Protein AF-A0AAP2GRT2-F1 (afdb_monomer)

Secondary structure (DSSP, 8-state):
---PPP-EEEE-TT--TTT--SBTTB-BS-HHHHHTTSPSSS--EEEEPSEEEEESS-EEPPTT-EEEES-TTTEEEEE-GGG----SS----GGGEEEEEEEEEEEEEEEEEES-EEE-TTTTSSEEEEEEEEEEEEEES-EEES-SSEEEEEEEEES-EEES-EEES---B-SS-B-EEEEEEEEES-EEES-EEEESSSEEEEE-SSSSEEEES-EEES-EEEE-SS--TTTTTSPPPSEE-TTEEEESEEEES-EEES-EEEE--S-----SS--EEEES-EEE-SSSSTT-SEEEEEESSSEEEES-EEES-SEEEEE-SS--EEEEEES-EEE----SSS-EEEEEE-SS--EEEEEES-EEEEEESS-EEEEEE-SS-EEEEEEES-EEEEEES--SSSS--SEEE-TT--EET-EEESEEEESSPP-SSSSEEES-EES-----TTS---SS--EEPTT-TTTT--S--SS---SSS---SS-----------PPPPEEEEEESPTTEEEETTSPEEEEEEEE-SSS-EEEEEEEETTEEEEEE-SSSEEEEE-SPPSEEEEEEEEEEETTS-EEEPPPEEEEEEPPPPPEEESEEEETT--SEEES-EEEE--STT-SEEEEEE-TT-EEEEEEEESS-EEEEEEEEEE-SSS-EEEEEEETTEEEEEEEE---SSTT-EEEEEEEEEE-SEEEEEEEEEEE--EEEEEEEEEE----S----PEEESEEEEGGG-SEEES-EEEE--STT-SEEEEEE-TT-EEEEEEEESSSEEEEEEEEEEESSS-EEEEEEETTEEEEEEEE---SEEEEEEEEEEEEEE-SEEEEEEEEEEE--EEEEEEEEEE-PPPSEEESEEEEGGG-SEEES-EEEE--STT--EEEEEE-TT-EEEEEEEESS-EEEEEEEEEE-SSS--EEEEEETTEEEEEEEPPP-SSTT--EEEEEEEEE-SEEEEEEEEEEE--EEEEEEEEEE-----S------S------TT----SEE--SSSSSS-SB----TTT--SEEEEEEETTS-EEEEEESS---B-SEETTEEPPSEEEEEEEEETTEEEEEEEEE--

Nearest PDB structures (foldseek):
  5la2-assembly1_A  TM=9.011E-01  e=1.309E-09  Acetivibrio thermocellus
  5la0-assembly1_A  TM=9.087E-01  e=1.426E-09  Acetivibrio thermocellus JW20
  5la1-assembly1_A  TM=9.099E-01  e=3.839E-09  Acetivibrio thermocellus JW20
  2y8k-assembly1_A  TM=9.078E-01  e=6.165E-09  Acetivibrio thermocellus
  5g56-assembly1_A  TM=3.245E-01  e=1.621E-11  Acetivibrio thermocellus

Radius of gyration: 39.03 Å; Cα contacts (8 Å, |Δi|>4): 3271; chains: 1; bounding box: 104×73×111 Å

Structure (mmCIF, N/CA/C/O backbone):
data_AF-A0AAP2GRT2-F1
#
_entry.id   AF-A0AAP2GRT2-F1
#
loop_
_atom_site.group_PDB
_atom_site.id
_atom_site.type_symbol
_atom_site.label_atom_id
_atom_site.label_alt_id
_atom_site.label_comp_id
_atom_site.label_asym_id
_atom_site.label_entity_id
_atom_site.label_seq_id
_atom_site.pdbx_PDB_ins_code
_atom_site.Cartn_x
_atom_site.Cartn_y
_atom_site.Cartn_z
_atom_site.occupancy
_atom_site.B_iso_or_equiv
_atom_site.auth_seq_id
_atom_site.auth_comp_id
_atom_site.auth_asym_id
_atom_site.auth_atom_id
_atom_site.pdbx_PDB_model_num
ATOM 1 N N . MET A 1 1 ? 8.810 0.313 40.416 1.00 34.59 1 MET A N 1
ATOM 2 C CA . MET A 1 1 ? 8.594 1.031 39.142 1.00 34.59 1 MET A CA 1
ATOM 3 C C . MET A 1 1 ? 7.455 0.326 38.430 1.00 34.59 1 MET A C 1
ATOM 5 O O . MET A 1 1 ? 7.578 -0.867 38.201 1.00 34.59 1 MET A O 1
ATOM 9 N N . GLN A 1 2 ? 6.322 0.994 38.204 1.00 28.78 2 GLN A N 1
ATOM 10 C CA . GLN A 1 2 ? 5.189 0.406 37.479 1.00 28.78 2 GLN A CA 1
ATOM 11 C C . GLN A 1 2 ? 5.568 0.252 36.000 1.00 28.78 2 GLN A C 1
ATOM 13 O O . GLN A 1 2 ? 5.849 1.247 35.336 1.00 28.78 2 GLN A O 1
ATOM 18 N N . CYS A 1 3 ? 5.599 -0.982 35.495 1.00 34.19 3 CYS A N 1
ATOM 19 C CA . CYS A 1 3 ? 5.653 -1.251 34.061 1.00 34.19 3 CYS A CA 1
ATOM 20 C C . CYS A 1 3 ? 4.334 -0.775 33.446 1.00 34.19 3 CYS A C 1
ATOM 22 O O . CYS A 1 3 ? 3.281 -1.357 33.693 1.00 34.19 3 CYS A O 1
ATOM 24 N N . SER A 1 4 ? 4.383 0.329 32.710 1.00 43.09 4 SER A N 1
ATOM 25 C CA . SER A 1 4 ? 3.239 0.861 31.981 1.00 43.09 4 SER A CA 1
ATOM 26 C C . SER A 1 4 ? 3.109 0.118 30.645 1.00 43.09 4 SER A C 1
ATOM 28 O O . SER A 1 4 ? 4.075 0.038 29.885 1.00 43.09 4 SER A O 1
ATOM 30 N N . TYR A 1 5 ? 1.948 -0.496 30.404 1.00 57.62 5 TYR A N 1
ATOM 31 C CA . TYR A 1 5 ? 1.632 -1.222 29.170 1.00 57.62 5 TYR A CA 1
ATOM 32 C C . TYR A 1 5 ? 1.297 -0.248 28.030 1.00 57.62 5 TYR A C 1
ATOM 34 O O . TYR A 1 5 ? 0.794 0.852 28.270 1.00 57.62 5 TYR A O 1
ATOM 42 N N . ALA A 1 6 ? 1.508 -0.686 26.785 1.00 75.88 6 ALA A N 1
ATOM 43 C CA . ALA A 1 6 ? 1.037 0.017 25.596 1.00 75.88 6 ALA A CA 1
ATOM 44 C C . ALA A 1 6 ? -0.470 0.310 25.704 1.00 75.88 6 ALA A C 1
ATOM 46 O O . ALA A 1 6 ? -1.295 -0.594 25.820 1.00 75.88 6 ALA A O 1
ATOM 47 N N . ALA A 1 7 ? -0.821 1.589 25.666 1.00 85.06 7 ALA A N 1
ATOM 48 C CA . ALA A 1 7 ? -2.188 2.094 25.774 1.00 85.06 7 ALA A CA 1
ATOM 49 C C . ALA A 1 7 ? -2.620 2.807 24.489 1.00 85.06 7 ALA A C 1
ATOM 51 O O . ALA A 1 7 ? -1.803 3.428 23.805 1.00 85.06 7 ALA A O 1
ATOM 52 N N . THR A 1 8 ? -3.917 2.732 24.189 1.00 92.44 8 THR A N 1
ATOM 53 C CA . THR A 1 8 ? -4.545 3.486 23.099 1.00 92.44 8 THR A CA 1
ATOM 54 C C . THR A 1 8 ? -5.280 4.693 23.666 1.00 92.44 8 THR A C 1
ATOM 56 O O . THR A 1 8 ? -6.129 4.539 24.544 1.00 92.44 8 THR A O 1
ATOM 59 N N . TYR A 1 9 ? -4.979 5.869 23.129 1.00 96.94 9 TYR A N 1
ATOM 60 C CA . TYR A 1 9 ? -5.615 7.138 23.463 1.00 96.94 9 TYR A CA 1
ATOM 61 C C . TYR A 1 9 ? -6.474 7.626 22.299 1.00 96.94 9 TYR A C 1
ATOM 63 O O . TYR A 1 9 ? -6.211 7.287 21.148 1.00 96.94 9 TYR A O 1
ATOM 71 N N . TYR A 1 10 ? -7.486 8.437 22.588 1.00 97.81 10 TYR A N 1
ATOM 72 C CA . TYR A 1 10 ? -8.493 8.859 21.621 1.00 97.81 10 TYR A CA 1
ATOM 73 C C . TYR A 1 10 ? -8.577 10.381 21.522 1.00 97.81 10 TYR A C 1
ATOM 75 O O . TYR A 1 10 ? -8.623 11.090 22.531 1.00 97.81 10 TYR A O 1
ATOM 83 N N . VAL A 1 11 ? -8.651 10.868 20.284 1.00 98.38 11 VAL A N 1
ATOM 84 C CA . VAL A 1 11 ? -8.835 12.277 19.931 1.00 98.38 11 VAL A CA 1
ATOM 85 C C . VAL A 1 11 ? -10.063 12.410 19.027 1.00 98.38 11 VAL A C 1
ATOM 87 O O . VAL A 1 11 ? -10.159 11.766 17.981 1.00 98.38 11 VAL A O 1
ATOM 90 N N . SER A 1 12 ? -11.025 13.255 19.399 1.00 97.88 12 SER A N 1
ATOM 91 C CA . SER A 1 12 ? -12.262 13.469 18.631 1.00 97.88 12 SER A CA 1
ATOM 92 C C . SER A 1 12 ? -12.717 14.926 18.672 1.00 97.88 12 SER A C 1
ATOM 94 O O . SER A 1 12 ? -12.453 15.632 19.640 1.00 97.88 12 SER A O 1
ATOM 96 N N . LEU A 1 13 ? -13.469 15.376 17.663 1.00 95.88 13 LEU A N 1
ATOM 97 C CA . LEU A 1 13 ? -14.020 16.741 17.640 1.00 95.88 13 LEU A CA 1
ATOM 98 C C . LEU A 1 13 ? -15.008 17.026 18.787 1.00 95.88 13 LEU A C 1
ATOM 100 O O . LEU A 1 13 ? -15.175 18.182 19.180 1.00 95.88 13 LEU A O 1
ATOM 104 N N . ALA A 1 14 ? -15.635 15.981 19.338 1.00 94.75 14 ALA A N 1
ATOM 105 C CA . ALA A 1 14 ? -16.488 16.054 20.525 1.00 94.75 14 ALA A CA 1
ATOM 106 C C . ALA A 1 14 ? -15.692 16.026 21.847 1.00 94.75 14 ALA A C 1
ATOM 108 O O . ALA A 1 14 ? -16.267 16.213 22.917 1.00 94.75 14 ALA A O 1
ATOM 109 N N . GLY A 1 15 ? -14.381 15.784 21.777 1.00 96.56 15 GLY A N 1
ATOM 110 C CA . GLY A 1 15 ? -13.491 15.731 22.928 1.00 96.56 15 GLY A CA 1
ATOM 111 C C . GLY A 1 15 ? -13.220 17.096 23.556 1.00 96.56 15 GLY A C 1
ATOM 112 O O . GLY A 1 15 ? -13.635 18.152 23.061 1.00 96.56 15 GLY A O 1
ATOM 113 N N . ASN A 1 16 ? -12.486 17.070 24.667 1.00 97.25 16 ASN A N 1
ATOM 114 C CA . ASN A 1 16 ? -12.136 18.263 25.430 1.00 97.25 16 ASN A CA 1
ATOM 115 C C . ASN A 1 16 ? -10.702 18.156 25.967 1.00 97.25 16 ASN A C 1
ATOM 117 O O . ASN A 1 16 ? -10.389 17.233 26.707 1.00 97.25 16 ASN A O 1
ATOM 121 N N . ASP A 1 17 ? -9.830 19.105 25.632 1.00 97.50 17 ASP A N 1
ATOM 122 C CA . ASP A 1 17 ? -8.436 19.089 26.104 1.00 97.50 17 ASP A CA 1
ATOM 123 C C . ASP A 1 17 ? -8.310 19.472 27.591 1.00 97.50 17 ASP A C 1
ATOM 125 O O . ASP A 1 17 ? -7.380 19.044 28.268 1.00 97.50 17 ASP A O 1
ATOM 129 N N . ALA A 1 18 ? -9.254 20.241 28.141 1.00 95.94 18 ALA A N 1
ATOM 130 C CA . ALA A 1 18 ? -9.221 20.648 29.545 1.00 95.94 18 ALA A CA 1
ATOM 131 C C . ALA A 1 18 ? -9.703 19.543 30.496 1.00 95.94 18 ALA A C 1
ATOM 133 O O . ALA A 1 18 ? -9.194 19.428 31.609 1.00 95.94 18 ALA A O 1
ATOM 134 N N . THR A 1 19 ? -10.694 18.751 30.076 1.00 95.56 19 THR A N 1
ATOM 135 C CA . THR A 1 19 ? -11.361 17.759 30.942 1.00 95.56 19 THR A CA 1
ATOM 136 C C . THR A 1 19 ? -11.272 16.317 30.446 1.00 95.56 19 THR A C 1
ATOM 138 O O . THR A 1 19 ? -11.638 15.404 31.187 1.00 95.56 19 THR A O 1
ATOM 141 N N . GLY A 1 20 ? -10.806 16.094 29.216 1.00 94.94 20 GLY A N 1
ATOM 142 C CA . GLY A 1 20 ? -10.568 14.767 28.659 1.00 94.94 20 GLY A CA 1
ATOM 143 C C . GLY A 1 20 ? -9.323 14.114 29.253 1.00 94.94 20 GLY A C 1
ATOM 144 O O . GLY A 1 20 ? -8.336 14.783 29.568 1.00 94.94 20 GLY A O 1
ATOM 145 N N . ASP A 1 21 ? -9.361 12.792 29.379 1.00 94.56 21 ASP A N 1
ATOM 146 C CA . ASP A 1 21 ? -8.248 11.967 29.866 1.00 94.56 21 ASP A CA 1
ATOM 147 C C . ASP A 1 21 ? -7.634 11.090 28.760 1.00 94.56 21 ASP A C 1
ATOM 149 O O . ASP A 1 21 ? -6.701 10.330 29.014 1.00 94.56 21 ASP A O 1
ATOM 153 N N . GLY A 1 22 ? -8.135 11.214 27.525 1.00 93.00 22 GLY A N 1
ATOM 154 C CA . GLY A 1 22 ? -7.664 10.454 26.372 1.00 93.00 22 GLY A CA 1
ATOM 155 C C . GLY A 1 22 ? -8.253 9.046 26.290 1.00 93.00 22 GLY A C 1
ATOM 156 O O . GLY A 1 22 ? -7.928 8.322 25.354 1.00 93.00 22 GLY A O 1
ATOM 157 N N . SER A 1 23 ? -9.138 8.646 27.209 1.00 94.94 23 SER A N 1
ATOM 158 C CA . SER A 1 23 ? -9.928 7.418 27.075 1.00 94.94 23 SER A CA 1
ATOM 159 C C . SER A 1 23 ? -11.007 7.558 25.996 1.00 94.94 23 SER A C 1
ATOM 161 O O . SER A 1 23 ? -11.377 8.662 25.595 1.00 94.94 23 SER A O 1
ATOM 163 N N . SER A 1 24 ? -11.575 6.439 25.543 1.00 89.75 24 SER A N 1
ATOM 164 C CA . SER A 1 24 ? -12.663 6.450 24.553 1.00 89.75 24 SER A CA 1
ATOM 165 C C . SER A 1 24 ? -13.929 7.162 25.051 1.00 89.75 24 SER A C 1
ATOM 167 O O . SER A 1 24 ? -14.655 7.737 24.246 1.00 89.75 24 SER A O 1
ATOM 169 N N . GLY A 1 25 ? -14.189 7.157 26.365 1.00 92.81 25 GLY A N 1
ATOM 170 C CA . GLY A 1 25 ? -15.329 7.849 26.976 1.00 92.81 25 GLY A CA 1
ATOM 171 C C . GLY A 1 25 ? -15.092 9.340 27.240 1.00 92.81 25 GLY A C 1
ATOM 172 O O . GLY A 1 25 ? -16.054 10.098 27.360 1.00 92.81 25 GLY A O 1
ATOM 173 N N . LYS A 1 26 ? -13.828 9.772 27.326 1.00 96.06 26 LYS A N 1
ATOM 174 C CA . LYS A 1 26 ? -13.426 11.172 27.538 1.00 96.06 26 LYS A CA 1
ATOM 175 C C . LYS A 1 26 ? -12.232 11.542 26.646 1.00 96.06 26 LYS A C 1
ATOM 177 O O . LYS A 1 26 ? -11.147 11.850 27.154 1.00 96.06 26 LYS A O 1
ATOM 182 N N . PRO A 1 27 ? -12.418 11.520 25.315 1.00 97.56 27 PRO A N 1
ATOM 183 C CA . PRO A 1 27 ? -11.334 11.771 24.380 1.00 97.56 27 PRO A CA 1
ATOM 184 C C . PRO A 1 27 ? -10.827 13.211 24.493 1.00 97.56 27 PRO A C 1
ATOM 186 O O . PRO A 1 27 ? -11.573 14.138 24.833 1.00 97.56 27 PRO A O 1
ATOM 189 N N . TRP A 1 28 ? -9.559 13.410 24.143 1.00 98.56 28 TRP A N 1
ATOM 190 C CA . TRP A 1 28 ? -9.028 14.752 23.914 1.00 98.56 28 TRP A CA 1
ATOM 191 C C . TRP A 1 28 ? -9.602 15.347 22.626 1.00 98.56 28 TRP A C 1
ATOM 193 O O . TRP A 1 28 ? -10.181 14.643 21.794 1.00 98.56 28 TRP A O 1
ATOM 203 N N . ARG A 1 29 ? -9.480 16.665 22.476 1.00 97.56 29 ARG A N 1
ATOM 204 C CA . ARG A 1 29 ? -10.001 17.407 21.326 1.00 97.56 29 ARG A CA 1
ATOM 205 C C . ARG A 1 29 ? -8.972 17.563 20.214 1.00 97.56 29 ARG A C 1
ATOM 207 O O . ARG A 1 29 ? -9.348 17.470 19.049 1.00 97.56 29 ARG A O 1
ATOM 214 N N . THR A 1 30 ? -7.710 17.819 20.555 1.00 97.94 30 THR A N 1
ATOM 215 C CA . THR A 1 30 ? -6.650 18.107 19.574 1.00 97.94 30 THR A CA 1
ATOM 216 C C . THR A 1 30 ? -5.508 17.102 19.641 1.00 97.94 30 THR A C 1
ATOM 218 O O . THR A 1 30 ? -5.182 16.565 20.705 1.00 97.94 30 THR A O 1
ATOM 221 N N . LEU A 1 31 ? -4.875 16.843 18.493 1.00 98.56 31 LEU A N 1
ATOM 222 C CA . LEU A 1 31 ? -3.731 15.940 18.424 1.00 98.56 31 LEU A CA 1
ATOM 223 C C . LEU A 1 31 ? -2.514 16.563 19.106 1.00 98.56 31 LEU A C 1
ATOM 225 O O . LEU A 1 31 ? -1.804 15.872 19.837 1.00 98.56 31 LEU A O 1
ATOM 229 N N . ARG A 1 32 ? -2.297 17.873 18.931 1.00 97.50 32 ARG A N 1
ATOM 230 C CA . ARG A 1 32 ? -1.194 18.582 19.582 1.00 97.50 32 ARG A CA 1
ATOM 231 C C . ARG A 1 32 ? -1.277 18.478 21.098 1.00 97.50 32 ARG A C 1
ATOM 233 O O . ARG A 1 32 ? -0.249 18.329 21.749 1.00 97.50 32 ARG A O 1
ATOM 240 N N . TYR A 1 33 ? -2.475 18.552 21.674 1.00 97.94 33 TYR A N 1
ATOM 241 C CA . TYR A 1 33 ? -2.624 18.341 23.107 1.00 97.94 33 TYR A CA 1
ATOM 242 C C . TYR A 1 33 ? -2.294 16.895 23.488 1.00 97.94 33 TYR A C 1
ATOM 244 O O . TYR A 1 33 ? -1.474 16.674 24.379 1.00 97.94 33 TYR A O 1
ATOM 252 N N . ALA A 1 34 ? -2.850 15.919 22.766 1.00 98.19 34 ALA A N 1
ATOM 253 C CA . ALA A 1 34 ? -2.636 14.498 23.026 1.00 98.19 34 ALA A CA 1
ATOM 254 C C . ALA A 1 34 ? -1.151 14.100 23.048 1.00 98.19 34 ALA A C 1
ATOM 256 O O . ALA A 1 34 ? -0.704 13.451 23.995 1.00 98.19 34 ALA A O 1
ATOM 257 N N . VAL A 1 35 ? -0.352 14.543 22.070 1.00 97.62 35 VAL A N 1
ATOM 258 C CA . VAL A 1 35 ? 1.080 14.193 21.999 1.00 97.62 35 VAL A CA 1
ATOM 259 C C . VAL A 1 35 ? 1.900 14.723 23.183 1.00 97.62 35 VAL A C 1
ATOM 261 O O . VAL A 1 35 ? 2.947 14.167 23.492 1.00 97.62 35 VAL A O 1
ATOM 264 N N . THR A 1 36 ? 1.413 15.739 23.908 1.00 96.69 36 THR A N 1
ATOM 265 C CA . THR A 1 36 ? 2.060 16.235 25.143 1.00 96.69 36 THR A CA 1
ATOM 266 C C . THR A 1 36 ? 1.692 15.441 26.397 1.00 96.69 36 THR A C 1
ATOM 268 O O . THR A 1 36 ? 2.282 15.649 27.459 1.00 96.69 36 THR A O 1
ATOM 271 N N . ARG A 1 37 ? 0.689 14.562 26.307 1.00 96.69 37 ARG A N 1
ATOM 272 C CA . ARG A 1 37 ? 0.158 13.777 27.431 1.00 96.69 37 ARG A CA 1
ATOM 273 C C . ARG A 1 37 ? 0.540 12.307 27.368 1.00 96.69 37 ARG A C 1
ATOM 275 O O . ARG A 1 37 ? 0.581 11.655 28.408 1.00 96.69 37 ARG A O 1
ATOM 282 N N . VAL A 1 38 ? 0.814 11.793 26.173 1.00 95.12 38 VAL A N 1
ATOM 283 C CA . VAL A 1 38 ? 1.184 10.391 25.972 1.00 95.12 38 VAL A CA 1
ATOM 284 C C . VAL A 1 38 ? 2.685 10.205 26.220 1.00 95.12 38 VAL A C 1
ATOM 286 O O . VAL A 1 38 ? 3.492 10.880 25.578 1.00 95.12 38 VAL A O 1
ATOM 289 N N . PRO A 1 39 ? 3.090 9.314 27.144 1.00 90.44 39 PRO A N 1
ATOM 290 C CA . PRO A 1 39 ? 4.501 9.085 27.422 1.00 90.44 39 PRO A CA 1
ATOM 291 C C . PRO A 1 39 ? 5.193 8.361 26.257 1.00 90.44 39 PRO A C 1
ATOM 293 O O . PRO A 1 39 ? 4.576 7.627 25.492 1.00 90.44 39 PRO A O 1
ATOM 296 N N . ALA A 1 40 ? 6.501 8.562 26.124 1.00 90.38 40 ALA A N 1
ATOM 297 C CA . ALA A 1 40 ? 7.309 7.921 25.089 1.00 90.38 40 ALA A CA 1
ATOM 298 C C . ALA A 1 40 ? 7.657 6.446 25.414 1.00 90.38 40 ALA A C 1
ATOM 300 O O . ALA A 1 40 ? 7.634 6.026 26.572 1.00 90.38 40 ALA A O 1
ATOM 301 N N . ASN A 1 41 ? 8.087 5.696 24.391 1.00 80.00 41 ASN A N 1
ATOM 302 C CA . ASN A 1 41 ? 8.771 4.393 24.435 1.00 80.00 41 ASN A CA 1
ATOM 303 C C . ASN A 1 41 ? 7.999 3.223 25.038 1.00 80.00 41 ASN A C 1
ATOM 305 O O . ASN A 1 41 ? 8.585 2.316 25.622 1.00 80.00 41 ASN A O 1
ATOM 309 N N . GLN A 1 42 ? 6.684 3.226 24.876 1.00 75.06 42 GLN A N 1
ATOM 310 C CA . GLN A 1 42 ? 5.817 2.184 25.430 1.00 75.06 42 GLN A CA 1
ATOM 311 C C . GLN A 1 42 ? 4.861 1.599 24.382 1.00 75.06 42 GLN A C 1
ATOM 313 O O . GLN A 1 42 ? 3.970 0.836 24.732 1.00 75.06 42 GLN A O 1
ATOM 318 N N . GLY A 1 43 ? 5.040 1.934 23.097 1.00 77.12 43 GLY A N 1
ATOM 319 C CA . GLY A 1 43 ? 4.205 1.426 22.003 1.00 77.12 43 GLY A CA 1
ATOM 320 C C . GLY A 1 43 ? 2.783 1.992 22.001 1.00 77.12 43 GLY A C 1
ATOM 321 O O . GLY A 1 43 ? 1.856 1.322 21.554 1.00 77.12 43 GLY A O 1
ATOM 322 N N . HIS A 1 44 ? 2.588 3.198 22.543 1.00 87.25 44 HIS A N 1
ATOM 323 C CA . HIS A 1 44 ? 1.275 3.835 22.600 1.00 87.25 44 HIS A CA 1
ATOM 324 C C . HIS A 1 44 ? 0.754 4.210 21.216 1.00 87.25 44 HIS A C 1
ATOM 326 O O . HIS A 1 44 ? 1.521 4.498 20.295 1.00 87.25 44 HIS A O 1
ATOM 332 N N . ILE A 1 45 ? -0.571 4.275 21.101 1.00 93.88 45 ILE A N 1
ATOM 333 C CA . ILE A 1 45 ? -1.261 4.684 19.877 1.00 93.88 45 ILE A CA 1
ATOM 334 C C . ILE A 1 45 ? -2.216 5.826 20.214 1.00 93.88 45 ILE A C 1
ATOM 336 O O . ILE A 1 45 ? -2.986 5.726 21.166 1.00 93.88 45 ILE A O 1
ATOM 340 N N . ILE A 1 46 ? -2.197 6.895 19.424 1.00 98.44 46 ILE A N 1
ATOM 341 C CA . ILE A 1 46 ? -3.206 7.955 19.449 1.00 98.44 46 ILE A CA 1
ATOM 342 C C . ILE A 1 46 ? -4.124 7.753 18.244 1.00 98.44 46 ILE A C 1
ATOM 344 O O . ILE A 1 46 ? -3.690 7.888 17.100 1.00 98.44 46 ILE A O 1
ATOM 348 N N . LYS A 1 47 ? -5.394 7.438 18.501 1.00 97.50 47 LYS A N 1
ATOM 349 C CA . LYS A 1 47 ? -6.431 7.270 17.481 1.00 97.50 47 LYS A CA 1
ATOM 350 C C . LYS A 1 47 ? -7.231 8.548 17.296 1.00 97.50 47 LYS A C 1
ATOM 352 O O . LYS A 1 47 ? -7.813 9.065 18.251 1.00 97.50 47 LYS A O 1
ATOM 357 N N . LEU A 1 48 ? -7.300 9.028 16.063 1.00 98.12 48 LEU A N 1
ATOM 358 C CA . LEU A 1 48 ? -8.123 10.160 15.669 1.00 98.12 48 LEU A CA 1
ATOM 359 C C . LEU A 1 48 ? -9.404 9.653 15.015 1.00 98.12 48 LEU A C 1
ATOM 361 O O . LEU A 1 48 ? -9.372 8.864 14.071 1.00 98.12 48 LEU A O 1
ATOM 365 N N . ALA A 1 49 ? -10.539 10.148 15.498 1.00 91.38 49 ALA A N 1
ATOM 366 C CA . ALA A 1 49 ? -11.815 9.967 14.823 1.00 91.38 49 ALA A CA 1
ATOM 367 C C . ALA A 1 49 ? -11.847 10.701 13.463 1.00 91.38 49 ALA A C 1
ATOM 369 O O . ALA A 1 49 ? -10.957 11.483 13.111 1.00 91.38 49 ALA A O 1
ATOM 370 N N . GLY A 1 50 ? -12.898 10.450 12.682 1.00 91.56 50 GLY A N 1
ATOM 371 C CA . GLY A 1 50 ? -13.152 11.214 11.463 1.00 91.56 50 GLY A CA 1
ATOM 372 C C . GLY A 1 50 ? -13.478 12.675 11.764 1.00 91.56 50 GLY A C 1
ATOM 373 O O . GLY A 1 50 ? -14.198 12.973 12.720 1.00 91.56 50 GLY A O 1
ATOM 374 N N . GLY A 1 51 ? -12.951 13.586 10.948 1.00 92.69 51 GLY A N 1
ATOM 375 C CA . GLY A 1 51 ? -13.131 15.023 11.125 1.00 92.69 51 GLY A CA 1
ATOM 376 C C . GLY A 1 51 ? -11.917 15.853 10.715 1.00 92.69 51 GLY A C 1
ATOM 377 O O . GLY A 1 51 ? -10.855 15.324 10.393 1.00 92.69 51 GLY A O 1
ATOM 378 N N . THR A 1 52 ? -12.084 17.179 10.731 1.00 98.00 52 THR A N 1
ATOM 379 C CA . THR A 1 52 ? -11.005 18.149 10.482 1.00 98.00 52 THR A CA 1
ATOM 380 C C . THR A 1 52 ? -10.527 18.768 11.791 1.00 98.00 52 THR A C 1
ATOM 382 O O . THR A 1 52 ? -11.284 19.475 12.456 1.00 98.00 52 THR A O 1
ATOM 385 N N . TYR A 1 53 ? -9.265 18.535 12.137 1.00 98.19 53 TYR A N 1
ATOM 386 C CA . TYR A 1 53 ? -8.601 19.069 13.321 1.00 98.19 53 TYR A CA 1
ATOM 387 C C . TYR A 1 53 ? -7.698 20.235 12.925 1.00 98.19 53 TYR A C 1
ATOM 389 O O . TYR A 1 53 ? -6.979 20.166 11.928 1.00 98.19 53 TYR A O 1
ATOM 397 N N . VAL A 1 54 ? -7.742 21.314 13.705 1.00 97.69 54 VAL A N 1
ATOM 398 C CA . VAL A 1 54 ? -6.928 22.515 13.485 1.00 97.69 54 VAL A CA 1
ATOM 399 C C . VAL A 1 54 ? -5.949 22.645 14.642 1.00 97.69 54 VAL A C 1
ATOM 401 O O . VAL A 1 54 ? -6.339 22.971 15.762 1.00 97.69 54 VAL A O 1
ATOM 404 N N . GLU A 1 55 ? -4.678 22.387 14.367 1.00 97.69 55 GLU A N 1
ATOM 405 C CA . GLU A 1 55 ? -3.618 22.384 15.366 1.00 97.69 55 GLU A CA 1
ATOM 406 C C . GLU A 1 55 ? -2.978 23.770 15.472 1.00 97.69 55 GLU A C 1
ATOM 408 O O . GLU A 1 55 ? -2.579 24.383 14.480 1.00 97.69 55 GLU A O 1
ATOM 413 N N . ALA A 1 56 ? -2.866 24.283 16.697 1.00 92.94 56 ALA A N 1
ATOM 414 C CA . ALA A 1 56 ? -2.354 25.631 16.954 1.00 92.94 56 ALA A CA 1
ATOM 415 C C . ALA A 1 56 ? -0.839 25.788 16.711 1.00 92.94 56 ALA A C 1
ATOM 417 O O . ALA A 1 56 ? -0.313 26.896 16.801 1.00 92.94 56 ALA A O 1
ATOM 418 N N . GLY A 1 57 ? -0.128 24.693 16.437 1.00 92.12 57 GLY A N 1
ATOM 419 C CA . GLY A 1 57 ? 1.303 24.698 16.177 1.00 92.12 57 GLY A CA 1
ATOM 420 C C . GLY A 1 57 ? 1.852 23.305 15.895 1.00 92.12 57 GLY A C 1
ATOM 421 O O . GLY A 1 57 ? 1.083 22.364 15.707 1.00 92.12 57 GLY A O 1
ATOM 422 N N . LEU A 1 58 ? 3.181 23.190 15.926 1.00 96.19 58 LEU A N 1
ATOM 423 C CA . LEU A 1 58 ? 3.914 21.943 15.720 1.00 96.19 58 LEU A CA 1
ATOM 424 C C . LEU A 1 58 ? 3.384 20.814 16.622 1.00 96.19 58 LEU A C 1
ATOM 426 O O . LEU A 1 58 ? 3.249 20.989 17.840 1.00 96.19 58 LEU A O 1
ATOM 430 N N . VAL A 1 59 ? 3.112 19.664 16.006 1.00 98.25 59 VAL A N 1
ATOM 431 C CA . VAL A 1 59 ? 2.788 18.388 16.648 1.00 98.25 59 VAL A CA 1
ATOM 432 C C . VAL A 1 59 ? 4.074 17.567 16.733 1.00 98.25 59 VAL A C 1
ATOM 434 O O . VAL A 1 59 ? 4.466 16.890 15.781 1.00 98.25 59 VAL A O 1
ATOM 437 N N . GLU A 1 60 ? 4.758 17.648 17.873 1.00 97.38 60 GLU A N 1
ATOM 438 C CA . GLU A 1 60 ? 5.961 16.854 18.142 1.00 97.38 60 GLU A CA 1
ATOM 439 C C . GLU A 1 60 ? 5.569 15.481 18.686 1.00 97.38 60 GLU A C 1
ATOM 441 O O . GLU A 1 60 ? 5.084 15.364 19.811 1.00 97.38 60 GLU A O 1
ATOM 446 N N . VAL A 1 61 ? 5.762 14.436 17.882 1.00 98.06 61 VAL A N 1
ATOM 447 C CA . VAL A 1 61 ? 5.369 13.072 18.248 1.00 98.06 61 VAL A CA 1
ATOM 448 C C . VAL A 1 61 ? 6.451 12.446 19.138 1.00 98.06 61 VAL A C 1
ATOM 450 O O . VAL A 1 61 ? 7.609 12.337 18.708 1.00 98.06 61 VAL A O 1
ATOM 453 N N . PRO A 1 62 ? 6.117 12.010 20.370 1.00 96.38 62 PRO A N 1
ATOM 454 C CA . PRO A 1 62 ? 7.083 11.376 21.256 1.00 96.38 62 PRO A CA 1
ATOM 455 C C . PRO A 1 62 ? 7.626 10.076 20.656 1.00 96.38 62 PRO A C 1
ATOM 457 O O . PRO A 1 62 ? 6.976 9.419 19.851 1.00 96.38 62 PRO A O 1
ATOM 460 N N . LEU A 1 63 ? 8.835 9.685 21.061 1.00 94.31 63 LEU A N 1
ATOM 461 C CA . LEU A 1 63 ? 9.445 8.411 20.663 1.00 94.31 63 LEU A CA 1
ATOM 462 C C . LEU A 1 63 ? 8.542 7.224 21.023 1.00 94.31 63 LEU A C 1
ATOM 464 O O . LEU A 1 63 ? 7.994 7.196 22.117 1.00 94.31 63 LEU A O 1
ATOM 468 N N . GLY A 1 64 ? 8.359 6.262 20.117 1.00 86.06 64 GLY A N 1
ATOM 469 C CA . GLY A 1 64 ? 7.534 5.073 20.353 1.00 86.06 64 GLY A CA 1
ATOM 470 C C . GLY A 1 64 ? 6.023 5.306 20.359 1.00 86.06 64 GLY A C 1
ATOM 471 O O . GLY A 1 64 ? 5.303 4.414 20.810 1.00 86.06 64 GLY A O 1
ATOM 472 N N . VAL A 1 65 ? 5.535 6.470 19.911 1.00 95.75 65 VAL A N 1
ATOM 473 C CA . VAL A 1 65 ? 4.099 6.788 19.862 1.00 95.75 65 VAL A CA 1
ATOM 474 C C . VAL A 1 65 ? 3.622 6.807 18.415 1.00 95.75 65 VAL A C 1
ATOM 476 O O . VAL A 1 65 ? 4.130 7.562 17.588 1.00 95.75 65 VAL A O 1
ATOM 479 N N . SER A 1 66 ? 2.626 5.977 18.112 1.00 97.56 66 SER A N 1
ATOM 480 C CA . SER A 1 66 ? 1.991 5.917 16.793 1.00 97.56 66 SER A CA 1
ATOM 481 C C . SER A 1 66 ? 0.734 6.781 16.723 1.00 97.56 66 SER A C 1
ATOM 483 O O . SER A 1 66 ? 0.064 7.005 17.731 1.00 97.56 66 SER A O 1
ATOM 485 N N . ILE A 1 67 ? 0.390 7.234 15.520 1.00 98.44 67 ILE A N 1
ATOM 486 C CA . ILE A 1 67 ? -0.811 8.018 15.225 1.00 98.44 67 ILE A CA 1
ATOM 487 C C . ILE A 1 67 ? -1.615 7.298 14.146 1.00 98.44 67 ILE A C 1
ATOM 489 O O . ILE A 1 67 ? -1.086 7.002 13.075 1.00 98.44 67 ILE A O 1
ATOM 493 N N . GLU A 1 68 ? -2.898 7.063 14.409 1.00 97.19 68 GLU A N 1
ATOM 494 C CA . GLU A 1 68 ? -3.817 6.403 13.479 1.00 97.19 68 GLU A CA 1
ATOM 495 C C . GLU A 1 68 ? -5.084 7.243 13.297 1.00 97.19 68 GLU A C 1
ATOM 497 O O . GLU A 1 68 ? -5.816 7.495 14.252 1.00 97.19 68 GLU A O 1
ATOM 502 N N . GLY A 1 69 ? -5.356 7.684 12.072 1.00 90.25 69 GLY A N 1
ATOM 503 C CA . GLY A 1 69 ? -6.631 8.291 11.697 1.00 90.25 69 GLY A CA 1
ATOM 504 C C . GLY A 1 69 ? -7.660 7.254 11.246 1.00 90.25 69 GLY A C 1
ATOM 505 O O . GLY A 1 69 ? -7.337 6.097 10.979 1.00 90.25 69 GLY A O 1
ATOM 506 N N . ALA A 1 70 ? -8.916 7.682 11.123 1.00 79.88 70 ALA A N 1
ATOM 507 C CA . ALA A 1 70 ? -10.022 6.846 10.652 1.00 79.88 70 ALA A CA 1
ATOM 508 C C . ALA A 1 70 ? -9.983 6.565 9.132 1.00 79.88 70 ALA A C 1
ATOM 510 O O . ALA A 1 70 ? -10.831 5.837 8.620 1.00 79.88 70 ALA A O 1
ATOM 511 N N . GLY A 1 71 ? -9.029 7.154 8.406 1.00 70.94 71 GLY A N 1
ATOM 512 C CA . GLY A 1 71 ? -8.852 7.028 6.960 1.00 70.94 71 GLY A CA 1
ATOM 513 C C . GLY A 1 71 ? -8.351 8.336 6.343 1.00 70.94 71 GLY A C 1
ATOM 514 O O . GLY A 1 71 ? -8.729 9.421 6.790 1.00 70.94 71 GLY A O 1
ATOM 515 N N . LYS A 1 72 ? -7.513 8.259 5.298 1.00 78.62 72 LYS A N 1
ATOM 516 C CA . LYS A 1 72 ? -6.877 9.452 4.704 1.00 78.62 72 LYS A CA 1
ATOM 517 C C . LYS A 1 72 ? -7.854 10.487 4.166 1.00 78.62 72 LYS A C 1
ATOM 519 O O . LYS A 1 72 ? -7.569 11.671 4.264 1.00 78.62 72 LYS A O 1
ATOM 524 N N . ASP A 1 73 ? -9.020 10.069 3.689 1.00 81.25 73 ASP A N 1
ATOM 525 C CA . ASP A 1 73 ? -10.072 10.981 3.222 1.00 81.25 73 ASP A CA 1
ATOM 526 C C . ASP A 1 73 ? -11.141 11.275 4.294 1.00 81.25 73 ASP A C 1
ATOM 528 O O . ASP A 1 73 ? -12.168 11.882 4.005 1.00 81.25 73 ASP A O 1
ATOM 532 N N . VAL A 1 74 ? -10.899 10.855 5.542 1.00 87.62 74 VAL A N 1
ATOM 533 C CA . VAL A 1 74 ? -11.847 10.941 6.665 1.00 87.62 74 VAL A CA 1
ATOM 534 C C . VAL A 1 74 ? -11.291 11.792 7.812 1.00 87.62 74 VAL A C 1
ATOM 536 O O . VAL A 1 74 ? -12.005 12.628 8.369 1.00 87.62 74 VAL A O 1
ATOM 539 N N . THR A 1 75 ? -10.018 11.614 8.164 1.00 97.31 75 THR A N 1
ATOM 540 C CA . THR A 1 75 ? -9.319 12.397 9.192 1.00 97.31 75 THR A CA 1
ATOM 541 C C . THR A 1 75 ? -8.387 13.407 8.522 1.00 97.31 75 THR A C 1
ATOM 543 O O . THR A 1 75 ? -7.468 13.018 7.805 1.00 97.31 75 THR A O 1
ATOM 546 N N . ILE A 1 76 ? -8.599 14.702 8.768 1.00 98.06 76 ILE A N 1
ATOM 547 C CA . ILE A 1 76 ? -7.847 15.808 8.156 1.00 98.06 76 ILE A CA 1
ATOM 548 C C . ILE A 1 76 ? -7.204 16.657 9.255 1.00 98.06 76 ILE A C 1
ATOM 550 O O . ILE A 1 76 ? -7.877 17.099 10.181 1.00 98.06 76 ILE A O 1
ATOM 554 N N . LEU A 1 77 ? -5.908 16.919 9.133 1.00 98.69 77 LEU A N 1
ATOM 555 C CA . LEU A 1 77 ? -5.121 17.774 10.013 1.00 98.69 77 LEU A CA 1
ATOM 556 C C . LEU A 1 77 ? -4.745 19.058 9.271 1.00 98.69 77 LEU A C 1
ATOM 558 O O . LEU A 1 77 ? -4.200 19.010 8.168 1.00 98.69 77 LEU A O 1
ATOM 562 N N . LYS A 1 78 ? -5.022 20.208 9.886 1.00 97.69 78 LYS A N 1
ATOM 563 C CA . LYS A 1 78 ? -4.680 21.543 9.383 1.00 97.69 78 LYS A CA 1
ATOM 564 C C . LYS A 1 78 ? -3.917 22.323 10.441 1.00 97.69 78 LYS A C 1
ATOM 566 O O . LYS A 1 78 ? -4.065 22.077 11.635 1.00 97.69 78 LYS A O 1
ATOM 571 N N . ALA A 1 79 ? -3.151 23.314 10.005 1.00 96.94 79 ALA A N 1
ATOM 572 C CA . ALA A 1 79 ? -2.569 24.301 10.905 1.00 96.94 79 ALA A CA 1
ATOM 573 C C . ALA A 1 79 ? -3.547 25.456 11.168 1.00 96.94 79 ALA A C 1
ATOM 575 O O . ALA A 1 79 ? -4.293 25.871 10.281 1.00 96.94 79 ALA A O 1
ATOM 576 N N . ALA A 1 80 ? -3.519 26.010 12.378 1.00 96.75 80 ALA A N 1
ATOM 577 C CA . ALA A 1 80 ? -4.138 27.298 12.662 1.00 96.75 80 ALA A CA 1
ATOM 578 C C . ALA A 1 80 ? -3.381 28.428 11.947 1.00 96.75 80 ALA A C 1
ATOM 580 O O . ALA A 1 80 ? -2.168 28.349 11.744 1.00 96.75 80 ALA A O 1
ATOM 581 N N . SER A 1 81 ? -4.074 29.529 11.647 1.00 95.31 81 SER A N 1
ATOM 582 C CA . SER A 1 81 ? -3.503 30.666 10.910 1.00 95.31 81 SER A CA 1
ATOM 583 C C . SER A 1 81 ? -2.241 31.259 11.545 1.00 95.31 81 SER A C 1
ATOM 585 O O . SER A 1 81 ? -1.359 31.722 10.827 1.00 95.31 81 SER A O 1
ATOM 587 N N . GLY A 1 82 ? -2.120 31.203 12.875 1.00 95.69 82 GLY A N 1
ATOM 588 C CA . GLY A 1 82 ? -0.935 31.663 13.605 1.00 95.69 82 GLY A CA 1
ATOM 589 C C . GLY A 1 82 ? 0.328 30.816 13.396 1.00 95.69 82 GLY A C 1
ATOM 590 O O . GLY A 1 82 ? 1.412 31.274 13.744 1.00 95.69 82 GLY A O 1
ATOM 591 N N . PHE A 1 83 ? 0.214 29.609 12.832 1.00 96.56 83 PHE A N 1
ATOM 592 C CA . PHE A 1 83 ? 1.347 28.715 12.559 1.00 96.56 83 PHE A CA 1
ATOM 593 C C . PHE A 1 83 ? 1.810 28.743 11.092 1.00 96.56 83 PHE A C 1
ATOM 595 O O . PHE A 1 83 ? 2.835 28.156 10.750 1.00 96.56 83 PHE A O 1
ATOM 602 N N . TYR A 1 84 ? 1.080 29.426 10.209 1.00 96.25 84 TYR A N 1
ATOM 603 C CA . TYR A 1 84 ? 1.424 29.496 8.791 1.00 96.25 84 TYR A CA 1
ATOM 604 C C . TYR A 1 84 ? 2.794 30.151 8.551 1.00 96.25 84 TYR A C 1
ATOM 606 O O . TYR A 1 84 ? 3.147 31.156 9.167 1.00 96.25 84 TYR A O 1
ATOM 614 N N . TYR A 1 85 ? 3.552 29.592 7.605 1.00 95.12 85 TYR A N 1
ATOM 615 C CA . TYR A 1 85 ? 4.853 30.100 7.170 1.00 95.12 85 TYR A CA 1
ATOM 616 C C . TYR A 1 85 ? 5.024 29.831 5.671 1.00 95.12 85 TYR A C 1
ATOM 618 O O . TYR A 1 85 ? 5.332 28.719 5.243 1.00 95.12 85 TYR A O 1
ATOM 626 N N . TYR A 1 86 ? 4.793 30.866 4.865 1.00 93.00 86 TYR A N 1
ATOM 627 C CA . TYR A 1 86 ? 4.735 30.769 3.404 1.00 93.00 86 TYR A CA 1
ATOM 628 C C . TYR A 1 86 ? 5.432 31.953 2.714 1.00 93.00 86 TYR A C 1
ATOM 630 O O . TYR A 1 86 ? 4.832 32.673 1.914 1.00 93.00 86 TYR A O 1
ATOM 638 N N . PRO A 1 87 ? 6.712 32.219 3.026 1.00 93.56 87 PRO A N 1
ATOM 639 C CA . PRO A 1 87 ? 7.452 33.239 2.295 1.00 93.56 87 PRO A CA 1
ATOM 640 C C . PRO A 1 87 ? 7.551 32.865 0.806 1.00 93.56 87 PRO A C 1
ATOM 642 O O . PRO A 1 87 ? 7.515 31.689 0.437 1.00 93.56 87 PRO A O 1
ATOM 645 N N . ALA A 1 88 ? 7.749 33.874 -0.046 1.00 88.25 88 ALA A N 1
ATOM 646 C CA . ALA A 1 88 ? 7.954 33.666 -1.480 1.00 88.25 88 ALA A CA 1
ATOM 647 C C . ALA A 1 88 ? 9.155 32.746 -1.770 1.00 88.25 88 ALA A C 1
ATOM 649 O O . ALA A 1 88 ? 9.086 31.938 -2.694 1.00 88.25 88 ALA A O 1
ATOM 650 N N . THR A 1 89 ? 10.201 32.837 -0.937 1.00 88.12 89 THR A N 1
ATOM 651 C CA . THR A 1 89 ? 11.384 31.964 -0.938 1.00 88.12 89 THR A CA 1
ATOM 652 C C . THR A 1 89 ? 11.530 31.308 0.444 1.00 88.12 89 THR A C 1
ATOM 654 O O . THR A 1 89 ? 12.008 31.964 1.372 1.00 88.12 89 THR A O 1
ATOM 657 N N . PRO A 1 90 ? 11.079 30.056 0.625 1.00 88.50 90 PRO A N 1
ATOM 658 C CA . PRO A 1 90 ? 11.135 29.349 1.900 1.00 88.50 90 PRO A CA 1
ATOM 659 C C . PRO A 1 90 ? 12.562 28.989 2.311 1.00 88.50 90 PRO A C 1
ATOM 661 O O . PRO A 1 90 ? 13.368 28.578 1.488 1.00 88.50 90 PRO A O 1
ATOM 664 N N . ALA A 1 91 ? 12.872 29.128 3.601 1.00 89.00 91 ALA A N 1
ATOM 665 C CA . ALA A 1 91 ? 14.047 28.503 4.211 1.00 89.00 91 ALA A CA 1
ATOM 666 C C . ALA A 1 91 ? 13.735 27.043 4.599 1.00 89.00 91 ALA A C 1
ATOM 668 O O . ALA A 1 91 ? 12.582 26.629 4.528 1.00 89.00 91 ALA A O 1
ATOM 669 N N . PHE A 1 92 ? 14.721 26.281 5.082 1.00 90.75 92 PHE A N 1
ATOM 670 C CA . PHE A 1 92 ? 14.532 24.927 5.634 1.00 90.75 92 PHE A CA 1
ATOM 671 C C . PHE A 1 92 ? 13.837 24.928 7.010 1.00 90.75 92 PHE A C 1
ATOM 673 O O . PHE A 1 92 ? 14.307 24.262 7.921 1.00 90.75 92 PHE A O 1
ATOM 680 N N . ALA A 1 93 ? 12.795 25.729 7.227 1.00 92.62 93 ALA A N 1
ATOM 681 C CA . ALA A 1 93 ? 12.186 25.970 8.538 1.00 92.62 93 ALA A CA 1
ATOM 682 C C . ALA A 1 93 ? 11.481 24.713 9.099 1.00 92.62 93 ALA A C 1
ATOM 684 O O . ALA A 1 93 ? 10.258 24.598 9.081 1.00 92.62 93 ALA A O 1
ATOM 685 N N . VAL A 1 94 ? 12.258 23.746 9.595 1.00 91.25 94 VAL A N 1
ATOM 686 C CA . VAL A 1 94 ? 11.783 22.422 10.034 1.00 91.25 94 VAL A CA 1
ATOM 687 C C . VAL A 1 94 ? 10.784 22.494 11.192 1.00 91.25 94 VAL A C 1
ATOM 689 O O . VAL A 1 94 ? 9.926 21.629 11.322 1.00 91.25 94 VAL A O 1
ATOM 692 N N . ASP A 1 95 ? 10.833 23.559 11.994 1.00 93.44 95 ASP A N 1
ATOM 693 C CA . ASP A 1 95 ? 9.878 23.853 13.068 1.00 93.44 95 ASP A CA 1
ATOM 694 C C . ASP A 1 95 ? 8.509 24.342 12.555 1.00 93.44 95 ASP A C 1
ATOM 696 O O . ASP A 1 95 ? 7.595 24.573 13.349 1.00 93.44 95 ASP A O 1
ATOM 700 N N . LYS A 1 96 ? 8.363 24.518 11.235 1.00 96.00 96 LYS A N 1
ATOM 701 C CA . LYS A 1 96 ? 7.125 24.922 10.549 1.00 96.00 96 LYS A CA 1
ATOM 702 C C . LYS A 1 96 ? 6.453 23.781 9.784 1.00 96.00 96 LYS A C 1
ATOM 704 O O . LYS A 1 96 ? 5.457 24.014 9.098 1.00 96.00 96 LYS A O 1
ATOM 709 N N . PHE A 1 97 ? 6.956 22.554 9.907 1.00 98.00 97 PHE A N 1
ATOM 710 C CA . PHE A 1 97 ? 6.204 21.368 9.501 1.00 98.00 97 PHE A CA 1
ATOM 711 C C . PHE A 1 97 ? 5.084 21.106 10.514 1.00 98.00 97 PHE A C 1
ATOM 713 O O . PHE A 1 97 ? 5.245 21.414 11.691 1.00 98.00 97 PHE A O 1
ATOM 720 N N . LEU A 1 98 ? 3.930 20.583 10.093 1.00 98.62 98 LEU A N 1
ATOM 721 C CA . LEU A 1 98 ? 2.821 20.362 11.031 1.00 98.62 98 LEU A CA 1
ATOM 722 C C . LEU A 1 98 ? 3.122 19.229 12.015 1.00 98.62 98 LEU A C 1
ATOM 724 O O . LEU A 1 98 ? 2.854 19.369 13.206 1.00 98.62 98 LEU A O 1
ATOM 728 N N . ILE A 1 99 ? 3.682 18.126 11.520 1.00 98.75 99 ILE A N 1
ATOM 729 C CA . ILE A 1 99 ? 4.020 16.939 12.310 1.00 98.75 99 ILE A CA 1
ATOM 730 C C . ILE A 1 99 ? 5.531 16.726 12.265 1.00 98.75 99 ILE A C 1
ATOM 732 O O . ILE A 1 99 ? 6.126 16.726 11.188 1.00 98.75 99 ILE A O 1
ATOM 736 N N . SER A 1 100 ? 6.147 16.496 13.425 1.00 98.31 100 SER A N 1
ATOM 737 C CA . SER A 1 100 ? 7.576 16.197 13.528 1.00 98.31 100 SER A CA 1
ATOM 738 C C . SER A 1 100 ? 7.843 14.944 14.351 1.00 98.31 100 SER A C 1
ATOM 740 O O . SER A 1 100 ? 7.374 14.803 15.481 1.00 98.31 100 SER A O 1
ATOM 742 N N . LEU A 1 101 ? 8.643 14.047 13.776 1.00 97.81 101 LEU A N 1
ATOM 743 C CA . LEU A 1 101 ? 9.256 12.889 14.419 1.00 97.81 101 LEU A CA 1
ATOM 744 C C . LEU A 1 101 ? 10.772 13.112 14.393 1.00 97.81 101 LEU A C 1
ATOM 746 O O . LEU A 1 101 ? 11.491 12.493 13.610 1.00 97.81 101 LEU A O 1
ATOM 750 N N . SER A 1 102 ? 11.256 14.037 15.219 1.00 93.88 102 SER A N 1
ATOM 751 C CA . SER A 1 102 ? 12.666 14.445 15.211 1.00 93.88 102 SER A CA 1
ATOM 752 C C . SER A 1 102 ? 13.373 14.099 16.515 1.00 93.88 102 SER A C 1
ATOM 754 O O . SER A 1 102 ? 12.801 14.214 17.596 1.00 93.88 102 SER A O 1
ATOM 756 N N . ALA A 1 103 ? 14.624 13.653 16.436 1.00 90.75 103 ALA A N 1
ATOM 757 C CA . ALA A 1 103 ? 15.510 13.487 17.588 1.00 90.75 103 ALA A CA 1
ATOM 758 C C . ALA A 1 103 ? 16.843 14.221 17.369 1.00 90.75 103 ALA A C 1
ATOM 760 O O . ALA A 1 103 ? 17.301 14.393 16.238 1.00 90.75 103 ALA A O 1
ATOM 761 N N . GLY A 1 104 ? 17.489 14.644 18.462 1.00 91.12 104 GLY A N 1
ATOM 762 C CA . GLY A 1 104 ? 18.820 15.265 18.404 1.00 91.12 104 GLY A CA 1
ATOM 763 C C . GLY A 1 104 ? 19.934 14.297 17.979 1.00 91.12 104 GLY A C 1
ATOM 764 O O . GLY A 1 104 ? 20.977 14.738 17.508 1.00 91.12 104 GLY A O 1
ATOM 765 N N . SER A 1 105 ? 19.704 12.990 18.113 1.00 93.31 105 SER A N 1
ATOM 766 C CA . SER A 1 105 ? 20.591 11.907 17.680 1.00 93.31 105 SER A CA 1
ATOM 767 C C . SER A 1 105 ? 19.769 10.717 17.166 1.00 93.31 105 SER A C 1
ATOM 769 O O . SER A 1 105 ? 18.591 10.621 17.523 1.00 93.31 105 SER A O 1
ATOM 771 N N . PRO A 1 106 ? 20.342 9.820 16.336 1.00 95.00 106 PRO A N 1
ATOM 772 C CA . PRO A 1 106 ? 19.627 8.659 15.803 1.00 95.00 106 PRO A CA 1
ATOM 773 C C . PRO A 1 106 ? 18.996 7.788 16.897 1.00 95.00 106 PRO A C 1
ATOM 775 O O . PRO A 1 106 ? 19.680 7.333 17.814 1.00 95.00 106 PRO A O 1
ATOM 778 N N . GLN A 1 107 ? 17.689 7.541 16.789 1.00 93.50 107 GLN A N 1
ATOM 779 C CA . GLN A 1 107 ? 16.909 6.733 17.730 1.00 93.50 107 GLN A CA 1
ATOM 780 C C . GLN A 1 107 ? 15.923 5.823 16.990 1.00 93.50 107 GLN A C 1
ATOM 782 O O . GLN A 1 107 ? 15.319 6.224 15.995 1.00 93.50 107 GLN A O 1
ATOM 787 N N . ASN A 1 108 ? 15.705 4.610 17.507 1.00 88.94 108 ASN A N 1
ATOM 788 C CA . ASN A 1 108 ? 14.667 3.717 16.991 1.00 88.94 108 ASN A CA 1
ATOM 789 C C . ASN A 1 108 ? 13.293 4.192 17.462 1.00 88.94 108 ASN A C 1
ATOM 791 O O . ASN A 1 108 ? 12.976 4.121 18.647 1.00 88.94 108 ASN A O 1
ATOM 795 N N . GLY A 1 109 ? 12.502 4.690 16.516 1.00 82.81 109 GLY A N 1
ATOM 796 C CA . GLY A 1 109 ? 11.142 5.156 16.726 1.00 82.81 109 GLY A CA 1
ATOM 797 C C . GLY A 1 109 ? 10.165 4.032 17.006 1.00 82.81 109 GLY A C 1
ATOM 798 O O . GLY A 1 109 ? 9.359 4.188 17.912 1.00 82.81 109 GLY A O 1
ATOM 799 N N . ASN A 1 110 ? 10.243 2.926 16.255 1.00 83.69 110 ASN A N 1
ATOM 800 C CA . ASN A 1 110 ? 9.291 1.808 16.324 1.00 83.69 110 ASN A CA 1
ATOM 801 C C . ASN A 1 110 ? 7.835 2.303 16.332 1.00 83.69 110 ASN A C 1
ATOM 803 O O . ASN A 1 110 ? 7.040 1.940 17.199 1.00 83.69 110 ASN A O 1
ATOM 807 N N . GLN A 1 111 ? 7.514 3.212 15.415 1.00 90.62 111 GLN A N 1
ATOM 808 C CA . GLN A 1 111 ? 6.265 3.967 15.445 1.00 90.62 111 GLN A CA 1
ATOM 809 C C . GLN A 1 111 ? 5.705 4.167 14.045 1.00 90.62 111 GLN A C 1
ATOM 811 O O . GLN A 1 111 ? 6.416 4.030 13.050 1.00 90.62 111 GLN A O 1
ATOM 816 N N . SER A 1 112 ? 4.420 4.493 13.968 1.00 93.19 112 SER A N 1
ATOM 817 C CA . SER A 1 112 ? 3.730 4.638 12.693 1.00 93.19 112 SER A CA 1
ATOM 818 C C . SER A 1 112 ? 2.818 5.854 12.626 1.00 93.19 112 SER A C 1
ATOM 820 O O . SER A 1 112 ? 2.297 6.309 13.642 1.00 93.19 112 SER A O 1
ATOM 822 N N . LEU A 1 113 ? 2.638 6.373 11.414 1.00 98.38 113 LEU A N 1
ATOM 823 C CA . LEU A 1 113 ? 1.675 7.408 11.056 1.00 98.38 113 LEU A CA 1
ATOM 824 C C . LEU A 1 113 ? 0.752 6.831 9.985 1.00 98.38 113 LEU A C 1
ATOM 826 O O . LEU A 1 113 ? 1.235 6.472 8.910 1.00 98.38 113 LEU A O 1
ATOM 830 N N . LYS A 1 114 ? -0.549 6.710 10.273 1.00 93.12 114 LYS A N 1
ATOM 831 C CA . LYS A 1 114 ? -1.474 6.000 9.382 1.00 93.12 114 LYS A CA 1
ATOM 832 C C . LYS A 1 114 ? -2.800 6.699 9.158 1.00 93.12 114 LYS A C 1
ATOM 834 O O . LYS A 1 114 ? -3.411 7.179 10.108 1.00 93.12 114 LYS A O 1
ATOM 839 N N . GLY A 1 115 ? -3.298 6.652 7.924 1.00 84.75 115 GLY A N 1
ATOM 840 C CA . GLY A 1 115 ? -4.721 6.859 7.639 1.00 84.75 115 GLY A CA 1
ATOM 841 C C . GLY A 1 115 ? -5.254 8.264 7.931 1.00 84.75 115 GLY A C 1
ATOM 842 O O . GLY A 1 115 ? -6.348 8.393 8.474 1.00 84.75 115 GLY A O 1
ATOM 843 N N . PHE A 1 116 ? -4.515 9.320 7.584 1.00 98.00 116 PHE A N 1
ATOM 844 C CA . PHE A 1 116 ? -4.982 10.710 7.696 1.00 98.00 116 PHE A CA 1
ATOM 845 C C . PHE A 1 116 ? -4.430 11.601 6.572 1.00 98.00 116 PHE A C 1
ATOM 847 O O . PHE A 1 116 ? -3.466 11.245 5.892 1.00 98.00 116 PHE A O 1
ATOM 854 N N . THR A 1 117 ? -5.041 12.774 6.390 1.00 98.38 117 THR A N 1
ATOM 855 C CA . THR A 1 117 ? -4.539 13.853 5.528 1.00 98.38 117 THR A CA 1
ATOM 856 C C . THR A 1 117 ? -3.895 14.967 6.357 1.00 98.38 117 THR A C 1
ATOM 858 O O . THR A 1 117 ? -4.461 15.374 7.366 1.00 98.38 117 THR A O 1
ATOM 861 N N . VAL A 1 118 ? -2.774 15.529 5.900 1.00 98.81 118 VAL A N 1
ATOM 862 C CA . VAL A 1 118 ? -2.285 16.863 6.283 1.00 98.81 118 VAL A CA 1
ATOM 863 C C . VAL A 1 118 ? -2.579 17.841 5.141 1.00 98.81 118 VAL A C 1
ATOM 865 O O . VAL A 1 118 ? -2.024 17.715 4.050 1.00 98.81 118 VAL A O 1
ATOM 868 N N . ASP A 1 119 ? -3.464 18.808 5.377 1.00 98.25 119 ASP A N 1
ATOM 869 C CA . ASP A 1 119 ? -3.837 19.837 4.399 1.00 98.25 119 ASP A CA 1
ATOM 870 C C . ASP A 1 119 ? -3.113 21.155 4.701 1.00 98.25 119 ASP A C 1
ATOM 872 O O . ASP A 1 119 ? -3.284 21.766 5.760 1.00 98.25 119 ASP A O 1
ATOM 876 N N . GLY A 1 120 ? -2.308 21.602 3.738 1.00 97.56 120 GLY A N 1
ATOM 877 C CA . GLY A 1 120 ? -1.510 22.817 3.815 1.00 97.56 120 GLY A CA 1
ATOM 878 C C . GLY A 1 120 ? -2.260 24.123 3.532 1.00 97.56 120 GLY A C 1
ATOM 879 O O . GLY A 1 120 ? -1.629 25.180 3.449 1.00 97.56 120 GLY A O 1
ATOM 880 N N . ASP A 1 121 ? -3.589 24.068 3.409 1.00 95.81 121 ASP A N 1
ATOM 881 C CA . ASP A 1 121 ? -4.494 25.220 3.312 1.00 95.81 121 ASP A CA 1
ATOM 882 C C . ASP A 1 121 ? -4.158 26.172 2.154 1.00 95.81 121 ASP A C 1
ATOM 884 O O . ASP A 1 121 ? -4.087 27.394 2.312 1.00 95.81 121 ASP A O 1
ATOM 888 N N . GLY A 1 122 ? -3.924 25.597 0.973 1.00 95.19 122 GLY A N 1
ATOM 889 C CA . GLY A 1 122 ? -3.610 26.362 -0.234 1.00 95.19 122 GLY A CA 1
ATOM 890 C C . GLY A 1 122 ? -2.232 27.022 -0.180 1.00 95.19 122 GLY A C 1
ATOM 891 O O . GLY A 1 122 ? -2.123 28.223 -0.411 1.00 95.19 122 GLY A O 1
ATOM 892 N N . LYS A 1 123 ? -1.184 26.237 0.109 1.00 95.31 123 LYS A N 1
ATOM 893 C CA . LYS A 1 123 ? 0.227 26.664 0.173 1.00 95.31 123 LYS A CA 1
ATOM 894 C C . LYS A 1 123 ? 0.544 27.621 1.332 1.00 95.31 123 LYS A C 1
ATOM 896 O O . LYS A 1 123 ? 1.503 28.379 1.244 1.00 95.31 123 LYS A O 1
ATOM 901 N N . LYS A 1 124 ? -0.220 27.606 2.430 1.00 96.19 124 LYS A N 1
ATOM 902 C CA . LYS A 1 124 ? 0.065 28.444 3.617 1.00 96.19 124 LYS A CA 1
ATOM 903 C C . LYS A 1 124 ? 0.874 27.715 4.688 1.00 96.19 124 LYS A C 1
ATOM 905 O O . LYS A 1 124 ? 1.644 28.336 5.424 1.00 96.19 124 LYS A O 1
ATOM 910 N N . LEU A 1 125 ? 0.715 26.399 4.792 1.00 97.44 125 LEU A N 1
ATOM 911 C CA . LEU A 1 125 ? 1.566 25.565 5.634 1.00 97.44 125 LEU A CA 1
ATOM 912 C C . LEU A 1 125 ? 2.920 25.361 4.956 1.00 97.44 125 LEU A C 1
ATOM 914 O O . LEU A 1 125 ? 2.965 25.057 3.766 1.00 97.44 125 LEU A O 1
ATOM 918 N N . HIS A 1 126 ? 4.013 25.477 5.709 1.00 97.25 126 HIS A N 1
ATOM 919 C CA . HIS A 1 126 ? 5.353 25.266 5.170 1.00 97.25 126 HIS A CA 1
ATOM 920 C C . HIS A 1 126 ? 5.545 23.821 4.702 1.00 97.25 126 HIS A C 1
ATOM 922 O O . HIS A 1 126 ? 5.782 23.597 3.518 1.00 97.25 126 HIS A O 1
ATOM 928 N N . GLY A 1 127 ? 5.356 22.847 5.595 1.00 97.62 127 GLY A N 1
ATOM 929 C CA . GLY A 1 127 ? 5.447 21.434 5.246 1.00 97.62 127 GLY A CA 1
ATOM 930 C C . GLY A 1 127 ? 4.552 20.522 6.077 1.00 97.62 127 GLY A C 1
ATOM 931 O O . GLY A 1 127 ? 4.009 20.932 7.104 1.00 97.62 127 GLY A O 1
ATOM 932 N N . GLY A 1 128 ? 4.354 19.293 5.606 1.00 98.56 128 GLY A N 1
ATOM 933 C CA . GLY A 1 128 ? 3.435 18.344 6.230 1.00 98.56 128 GLY A CA 1
ATOM 934 C C . GLY A 1 128 ? 4.077 17.575 7.377 1.00 98.56 128 GLY A C 1
ATOM 935 O O . GLY A 1 128 ? 3.779 17.831 8.544 1.00 98.56 128 GLY A O 1
ATOM 936 N N . ILE A 1 129 ? 4.953 16.631 7.032 1.00 98.81 129 ILE A N 1
ATOM 937 C CA . ILE A 1 129 ? 5.592 15.713 7.981 1.00 98.81 129 ILE A CA 1
ATOM 938 C C . ILE A 1 129 ? 7.108 15.804 7.847 1.00 98.81 129 ILE A C 1
ATOM 940 O O . ILE A 1 129 ? 7.656 15.676 6.756 1.00 98.81 129 ILE A O 1
ATOM 944 N N . TYR A 1 130 ? 7.790 15.977 8.970 1.00 98.56 130 TYR A N 1
ATOM 945 C CA . TYR A 1 130 ? 9.242 15.953 9.037 1.00 98.56 130 TYR A CA 1
ATOM 946 C C . TYR A 1 130 ? 9.714 14.817 9.940 1.00 98.56 130 TYR A C 1
ATOM 948 O O . TYR A 1 130 ? 9.284 14.704 11.089 1.00 98.56 130 TYR A O 1
ATOM 956 N N . VAL A 1 131 ? 10.599 13.965 9.432 1.00 98.38 131 VAL A N 1
ATOM 957 C CA . VAL A 1 131 ? 11.180 12.849 10.182 1.00 98.38 131 VAL A CA 1
ATOM 958 C C . VAL A 1 131 ? 12.687 13.004 10.160 1.00 98.38 131 VAL A C 1
ATOM 960 O O . VAL A 1 131 ? 13.287 12.955 9.088 1.00 98.38 131 VAL A O 1
ATOM 963 N N . ARG A 1 132 ? 13.303 13.165 11.336 1.00 96.56 132 ARG A N 1
ATOM 964 C CA . ARG A 1 132 ? 14.760 13.243 11.440 1.00 96.56 132 ARG A CA 1
ATOM 965 C C . ARG A 1 132 ? 15.348 12.414 12.563 1.00 96.56 132 ARG A C 1
ATOM 967 O O . ARG A 1 132 ? 14.863 12.479 13.694 1.00 96.56 132 ARG A O 1
ATOM 974 N N . ASN A 1 133 ? 16.439 11.694 12.275 1.00 96.94 133 ASN A N 1
ATOM 975 C CA . ASN A 1 133 ? 17.133 10.846 13.251 1.00 96.94 133 ASN A CA 1
ATOM 976 C C . ASN A 1 133 ? 16.189 9.825 13.908 1.00 96.94 133 ASN A C 1
ATOM 978 O O . ASN A 1 133 ? 16.324 9.485 15.089 1.00 96.94 133 ASN A O 1
ATOM 982 N N . ARG A 1 134 ? 15.176 9.381 13.161 1.00 96.25 134 ARG A N 1
ATOM 983 C CA . ARG A 1 134 ? 14.126 8.504 13.660 1.00 96.25 134 ARG A CA 1
ATOM 984 C C . ARG A 1 134 ? 14.005 7.295 12.749 1.00 96.25 134 ARG A C 1
ATOM 986 O O . ARG A 1 134 ? 13.556 7.398 11.612 1.00 96.25 134 ARG A O 1
ATOM 993 N N . ASN A 1 135 ? 14.423 6.158 13.281 1.00 92.38 135 ASN A N 1
ATOM 994 C CA . ASN A 1 135 ? 14.496 4.896 12.561 1.00 92.38 135 ASN A CA 1
ATOM 995 C C . ASN A 1 135 ? 13.244 4.058 12.810 1.00 92.38 135 ASN A C 1
ATOM 997 O O . ASN A 1 135 ? 12.545 4.272 13.803 1.00 92.38 135 ASN A O 1
ATOM 1001 N N . ASN A 1 136 ? 13.002 3.065 11.962 1.00 89.31 136 ASN A N 1
ATOM 1002 C CA . ASN A 1 136 ? 11.864 2.159 12.066 1.00 89.31 136 ASN A CA 1
ATOM 1003 C C . ASN A 1 136 ? 10.530 2.913 12.181 1.00 89.31 136 ASN A C 1
ATOM 1005 O O . ASN A 1 136 ? 9.764 2.738 13.137 1.00 89.31 136 ASN A O 1
ATOM 1009 N N . VAL A 1 137 ? 10.315 3.836 11.240 1.00 95.25 137 VAL A N 1
ATOM 1010 C CA . VAL A 1 137 ? 9.070 4.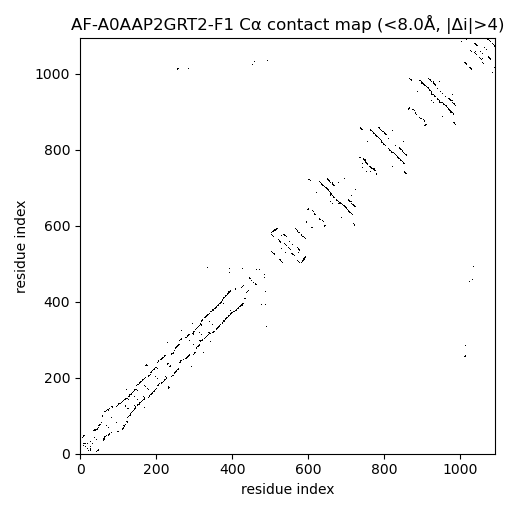595 11.102 1.00 95.25 137 VAL A CA 1
ATOM 1011 C C . VAL A 1 137 ? 8.294 4.059 9.905 1.00 95.25 137 VAL A C 1
ATOM 1013 O O . VAL A 1 137 ? 8.844 3.938 8.815 1.00 95.25 137 VAL A O 1
ATOM 1016 N N . LEU A 1 138 ? 7.008 3.772 10.101 1.00 94.00 138 LEU A N 1
ATOM 1017 C CA . LEU A 1 138 ? 6.084 3.434 9.018 1.00 94.00 138 LEU A CA 1
ATOM 1018 C C . LEU A 1 138 ? 5.119 4.596 8.776 1.00 94.00 138 LEU A C 1
ATOM 1020 O O . LEU A 1 138 ? 4.332 4.935 9.657 1.00 94.00 138 LEU A O 1
ATOM 1024 N N . ILE A 1 139 ? 5.141 5.174 7.581 1.00 98.06 139 ILE A N 1
ATOM 1025 C CA . ILE A 1 139 ? 4.116 6.109 7.113 1.00 98.06 139 ILE A CA 1
ATOM 1026 C C . ILE A 1 139 ? 3.274 5.360 6.080 1.00 98.06 139 ILE A C 1
ATOM 1028 O O . ILE A 1 139 ? 3.797 4.953 5.047 1.00 98.06 139 ILE A O 1
ATOM 1032 N N . ASP A 1 140 ? 1.997 5.124 6.372 1.00 90.50 140 ASP A N 1
ATOM 1033 C CA . ASP A 1 140 ? 1.139 4.253 5.558 1.00 90.50 140 ASP A CA 1
ATOM 1034 C C . ASP A 1 140 ? -0.250 4.850 5.342 1.00 90.50 140 ASP A C 1
ATOM 1036 O O . ASP A 1 140 ? -0.943 5.238 6.285 1.00 90.50 140 ASP A O 1
ATOM 1040 N N . GLY A 1 141 ? -0.667 4.942 4.081 1.00 80.81 141 GLY A N 1
ATOM 1041 C CA . GLY A 1 141 ? -1.981 5.475 3.747 1.00 80.81 141 GLY A CA 1
ATOM 1042 C C . GLY A 1 141 ? -2.154 6.915 4.229 1.00 80.81 141 GLY A C 1
ATOM 1043 O O . GLY A 1 141 ? -3.215 7.250 4.747 1.00 80.81 141 GLY A O 1
ATOM 1044 N N . VAL A 1 142 ? -1.120 7.753 4.115 1.00 96.75 142 VAL A N 1
ATOM 1045 C CA . VAL A 1 142 ? -1.158 9.173 4.492 1.00 96.75 142 VAL A CA 1
ATOM 1046 C C . VAL A 1 142 ? -1.234 10.039 3.241 1.00 96.75 142 VAL A C 1
ATOM 1048 O O . VAL A 1 142 ? -0.630 9.740 2.215 1.00 96.75 142 VAL A O 1
ATOM 1051 N N . LYS A 1 143 ? -1.975 11.141 3.313 1.00 97.69 143 LYS A N 1
ATOM 1052 C CA . LYS A 1 143 ? -2.028 12.143 2.247 1.00 97.69 143 LYS A CA 1
ATOM 1053 C C . LYS A 1 143 ? -1.500 13.475 2.761 1.00 97.69 143 LYS A C 1
ATOM 1055 O O . LYS A 1 143 ? -1.913 13.935 3.814 1.00 97.69 143 LYS A O 1
ATOM 1060 N N . VAL A 1 144 ? -0.608 14.123 2.029 1.00 98.75 144 VAL A N 1
ATOM 1061 C CA . VAL A 1 144 ? -0.209 15.511 2.279 1.00 98.75 144 VAL A CA 1
ATOM 1062 C C . VAL A 1 144 ? -0.550 16.316 1.042 1.00 98.75 144 VAL A C 1
ATOM 1064 O O . VAL A 1 144 ? -0.327 15.863 -0.080 1.00 98.75 144 VAL A O 1
ATOM 1067 N N . THR A 1 145 ? -1.138 17.493 1.224 1.00 98.06 145 THR A N 1
ATOM 1068 C CA . THR A 1 145 ? -1.503 18.335 0.088 1.00 98.06 145 THR A CA 1
ATOM 1069 C C . THR A 1 145 ? -1.272 19.810 0.352 1.00 98.06 145 THR A C 1
ATOM 1071 O O . THR A 1 145 ? -1.382 20.268 1.486 1.00 98.06 145 THR A O 1
ATOM 1074 N N . ASN A 1 146 ? -0.992 20.570 -0.708 1.00 97.00 146 ASN A N 1
ATOM 1075 C CA . ASN A 1 146 ? -0.980 22.032 -0.698 1.00 97.00 146 ASN A CA 1
ATOM 1076 C C . ASN A 1 146 ? 0.003 22.655 0.307 1.00 97.00 146 ASN A C 1
ATOM 1078 O O . ASN A 1 146 ? -0.299 23.697 0.885 1.00 97.00 146 ASN A O 1
ATOM 1082 N N . THR A 1 147 ? 1.175 22.061 0.523 1.00 97.81 147 THR A N 1
ATOM 1083 C CA . THR A 1 147 ? 2.256 22.655 1.333 1.00 97.81 147 THR A CA 1
ATOM 1084 C C . THR A 1 147 ? 3.134 23.592 0.501 1.00 97.81 147 THR A C 1
ATOM 1086 O O . THR A 1 147 ? 3.278 23.409 -0.706 1.00 97.81 147 THR A O 1
ATOM 1089 N N . ASN A 1 148 ? 3.709 24.620 1.130 1.00 95.94 148 ASN A N 1
ATOM 1090 C CA . ASN A 1 148 ? 4.507 25.656 0.465 1.00 95.94 148 ASN A CA 1
ATOM 1091 C C . ASN A 1 148 ? 5.961 25.262 0.209 1.00 95.94 148 ASN A C 1
ATOM 1093 O O . ASN A 1 148 ? 6.651 25.999 -0.484 1.00 95.94 148 ASN A O 1
ATOM 1097 N N . PHE A 1 149 ? 6.453 24.192 0.826 1.00 96.06 149 PHE A N 1
ATOM 1098 C CA . PHE A 1 149 ? 7.848 23.788 0.737 1.00 96.06 149 PHE A CA 1
ATOM 1099 C C . PHE A 1 149 ? 8.003 22.300 0.442 1.00 96.06 149 PHE A C 1
ATOM 1101 O O . PHE A 1 149 ? 8.569 21.965 -0.592 1.00 96.06 149 PHE A O 1
ATOM 1108 N N . SER A 1 150 ? 7.495 21.430 1.312 1.00 97.25 150 SER A N 1
ATOM 1109 C CA . SER A 1 150 ? 7.627 19.980 1.154 1.00 97.25 150 SER A CA 1
ATOM 1110 C C . SER A 1 150 ? 6.456 19.256 1.802 1.00 97.25 150 SER A C 1
ATOM 1112 O O . SER A 1 150 ? 5.941 19.691 2.835 1.00 97.25 150 SER A O 1
ATOM 1114 N N . GLY A 1 151 ? 6.021 18.151 1.209 1.00 98.31 151 GLY A N 1
ATOM 1115 C CA . GLY A 1 151 ? 4.958 17.329 1.771 1.00 98.31 151 GLY A CA 1
ATOM 1116 C C . GLY A 1 151 ? 5.498 16.506 2.931 1.00 98.31 151 GLY A C 1
ATOM 1117 O O . GLY A 1 151 ? 5.047 16.641 4.072 1.00 98.31 151 GLY A O 1
ATOM 1118 N N . ILE A 1 152 ? 6.508 15.692 2.632 1.00 98.75 152 ILE A N 1
ATOM 1119 C CA . ILE A 1 152 ? 7.225 14.874 3.607 1.00 98.75 152 ILE A CA 1
ATOM 1120 C C . ILE A 1 152 ? 8.724 15.072 3.409 1.00 98.75 152 ILE A C 1
ATOM 1122 O O . ILE A 1 152 ? 9.212 15.016 2.286 1.00 98.75 152 ILE A O 1
ATOM 1126 N N . TRP A 1 153 ? 9.461 15.237 4.505 1.00 98.31 153 TRP A N 1
ATOM 1127 C CA . TRP A 1 153 ? 10.919 15.252 4.477 1.00 98.31 153 TRP A CA 1
ATOM 1128 C C . TRP A 1 153 ? 11.484 14.205 5.440 1.00 98.31 153 TRP A C 1
ATOM 1130 O O . TRP A 1 153 ? 11.274 14.283 6.653 1.00 98.31 153 TRP A O 1
ATOM 1140 N N . LEU A 1 154 ? 12.173 13.205 4.882 1.00 98.00 154 LEU A N 1
ATOM 1141 C CA . LEU A 1 154 ? 12.824 12.114 5.607 1.00 98.00 154 LEU A CA 1
ATOM 1142 C C . LEU A 1 154 ? 14.335 12.345 5.624 1.00 98.00 154 LEU A C 1
ATOM 1144 O O . LEU A 1 154 ? 14.968 12.323 4.569 1.00 98.00 154 LEU A O 1
ATOM 1148 N N . TRP A 1 155 ? 14.918 12.561 6.803 1.00 96.00 155 TRP A N 1
ATOM 1149 C CA . TRP A 1 155 ? 16.339 12.873 6.939 1.00 96.00 155 TRP A CA 1
ATOM 1150 C C . TRP A 1 155 ? 17.048 12.052 8.032 1.00 96.00 155 TRP A C 1
ATOM 1152 O O . TRP A 1 155 ? 16.602 12.025 9.171 1.00 96.00 155 TRP A O 1
ATOM 1162 N N . ASP A 1 156 ? 18.175 11.401 7.732 1.00 96.44 156 ASP A N 1
ATOM 1163 C CA . ASP A 1 156 ? 18.948 10.589 8.687 1.00 96.44 156 ASP A CA 1
ATOM 1164 C C . ASP A 1 156 ? 18.066 9.461 9.262 1.00 96.44 156 ASP A C 1
ATOM 1166 O O . ASP A 1 156 ? 17.899 9.316 10.477 1.00 96.44 156 ASP A O 1
ATOM 1170 N N . VAL A 1 157 ? 17.429 8.700 8.365 1.00 96.56 157 VAL A N 1
ATOM 1171 C CA . VAL A 1 157 ? 16.484 7.628 8.711 1.00 96.56 157 VAL A CA 1
ATOM 1172 C C . VAL A 1 157 ? 17.026 6.255 8.340 1.00 96.56 157 VAL A C 1
ATOM 1174 O O . VAL A 1 157 ? 17.761 6.086 7.365 1.00 96.56 157 VAL A O 1
ATOM 1177 N N . LYS A 1 158 ? 16.620 5.248 9.107 1.00 95.00 158 LYS A N 1
ATOM 1178 C CA . LYS A 1 158 ? 16.991 3.856 8.875 1.00 95.00 158 LYS A CA 1
ATOM 1179 C C . LYS A 1 158 ? 15.813 2.925 9.106 1.00 95.00 158 LYS A C 1
ATOM 1181 O O . LYS A 1 158 ? 15.049 3.156 10.038 1.00 95.00 158 LYS A O 1
ATOM 1186 N N . ASP A 1 159 ? 15.687 1.873 8.298 1.00 90.69 159 ASP A N 1
ATOM 1187 C CA . ASP A 1 159 ? 14.592 0.892 8.405 1.00 90.69 159 ASP A CA 1
ATOM 1188 C C . ASP A 1 159 ? 13.194 1.540 8.311 1.00 90.69 159 ASP A C 1
ATOM 1190 O O . ASP A 1 159 ? 12.247 1.106 8.957 1.00 90.69 159 ASP A O 1
ATOM 1194 N N . THR A 1 160 ? 13.070 2.628 7.552 1.00 89.62 160 THR A N 1
ATOM 1195 C CA . THR A 1 160 ? 11.843 3.432 7.451 1.00 89.62 160 THR A CA 1
ATOM 1196 C C . THR A 1 160 ? 11.111 3.106 6.154 1.00 89.62 160 THR A C 1
ATOM 1198 O O . THR A 1 160 ? 11.747 2.856 5.132 1.00 89.62 160 THR A O 1
ATOM 1201 N N . ARG A 1 161 ? 9.775 3.123 6.186 1.00 91.06 161 ARG A N 1
ATOM 1202 C CA . ARG A 1 161 ? 8.924 2.852 5.019 1.00 91.06 161 ARG A CA 1
ATOM 1203 C C . ARG A 1 161 ? 7.884 3.955 4.831 1.00 91.06 161 ARG A C 1
ATOM 1205 O O . ARG A 1 161 ? 7.238 4.362 5.799 1.00 91.06 161 ARG A O 1
ATOM 1212 N N . LEU A 1 162 ? 7.711 4.414 3.595 1.00 97.50 162 LEU A N 1
ATOM 1213 C CA . LEU A 1 162 ? 6.634 5.305 3.162 1.00 97.50 162 LEU A CA 1
ATOM 1214 C C . LEU A 1 162 ? 5.804 4.573 2.106 1.00 97.50 162 LEU A C 1
ATOM 1216 O O . LEU A 1 162 ? 6.312 4.274 1.033 1.00 97.50 162 LEU A O 1
ATOM 1220 N N . THR A 1 163 ? 4.548 4.278 2.428 1.00 79.19 163 THR A N 1
ATOM 1221 C CA . THR A 1 163 ? 3.729 3.310 1.686 1.00 79.19 163 THR A CA 1
ATOM 1222 C C . THR A 1 163 ? 2.321 3.854 1.440 1.00 79.19 163 THR A C 1
ATOM 1224 O O . THR A 1 163 ? 1.794 4.619 2.258 1.00 79.19 163 THR A O 1
ATOM 1227 N N . ASN A 1 164 ? 1.696 3.506 0.311 1.00 79.19 164 ASN A N 1
ATOM 1228 C CA . ASN A 1 164 ? 0.280 3.800 0.002 1.00 79.19 164 ASN A CA 1
ATOM 1229 C C . ASN A 1 164 ? -0.138 5.286 0.130 1.00 79.19 164 ASN A C 1
ATOM 1231 O O . ASN A 1 164 ? -1.307 5.603 0.413 1.00 79.19 164 ASN A O 1
ATOM 1235 N N . SER A 1 165 ? 0.816 6.206 -0.024 1.00 90.38 165 SER A N 1
ATOM 1236 C CA . SER A 1 165 ? 0.680 7.609 0.380 1.00 90.38 165 SER A CA 1
ATOM 1237 C C . SER A 1 165 ? 0.607 8.573 -0.809 1.00 90.38 165 SER A C 1
ATOM 1239 O O . SER A 1 165 ? 1.077 8.283 -1.905 1.00 90.38 165 SER A O 1
ATOM 1241 N N . ASN A 1 166 ? -0.011 9.737 -0.601 1.00 93.56 166 ASN A N 1
ATOM 1242 C CA . ASN A 1 166 ? -0.241 10.743 -1.641 1.00 93.56 166 ASN A CA 1
ATOM 1243 C C . ASN A 1 166 ? 0.414 12.075 -1.258 1.00 93.56 166 ASN A C 1
ATOM 1245 O O . ASN A 1 166 ? 0.088 12.618 -0.206 1.00 93.56 166 ASN A O 1
ATOM 1249 N N . LEU A 1 167 ? 1.261 12.637 -2.118 1.00 98.00 167 LEU A N 1
ATOM 1250 C CA . LEU A 1 167 ? 1.829 13.980 -1.973 1.00 98.00 167 LEU A CA 1
ATOM 1251 C C . LEU A 1 167 ? 1.378 14.817 -3.166 1.00 98.00 167 LEU A C 1
ATOM 1253 O O . LEU A 1 167 ? 1.762 14.542 -4.299 1.00 98.00 167 LEU A O 1
ATOM 1257 N N . LEU A 1 168 ? 0.480 15.767 -2.912 1.00 95.12 168 LEU A N 1
ATOM 1258 C CA . LEU A 1 168 ? -0.256 16.461 -3.965 1.00 95.12 168 LEU A CA 1
ATOM 1259 C C . LEU A 1 168 ? -0.062 17.967 -3.848 1.00 95.12 168 LEU A C 1
ATOM 1261 O O . LEU A 1 168 ? -0.602 18.597 -2.929 1.00 95.12 168 LEU A O 1
ATOM 1265 N N . ASN A 1 169 ? 0.633 18.557 -4.817 1.00 95.12 169 ASN A N 1
ATOM 1266 C CA . ASN A 1 169 ? 0.920 19.985 -4.856 1.00 95.12 169 ASN A CA 1
ATOM 1267 C C . ASN A 1 169 ? 1.611 20.449 -3.560 1.00 95.12 169 ASN A C 1
ATOM 1269 O O . ASN A 1 169 ? 1.166 21.373 -2.875 1.00 95.12 169 ASN A O 1
ATOM 1273 N N . CYS A 1 170 ? 2.707 19.800 -3.206 1.00 96.75 170 CYS A N 1
ATOM 1274 C CA . CYS A 1 170 ? 3.451 19.961 -1.969 1.00 96.75 170 CYS A CA 1
ATOM 1275 C C . CYS A 1 170 ? 4.799 20.673 -2.122 1.00 96.75 170 CYS A C 1
ATOM 1277 O O . CYS A 1 170 ? 5.282 21.251 -1.144 1.00 96.75 170 CYS A O 1
ATOM 1279 N N . ALA A 1 171 ? 5.381 20.651 -3.317 1.00 93.88 171 ALA A N 1
ATOM 1280 C CA . ALA A 1 171 ? 6.719 21.153 -3.578 1.00 93.88 171 ALA A CA 1
ATOM 1281 C C . ALA A 1 171 ? 6.754 22.674 -3.812 1.00 93.88 171 ALA A C 1
ATOM 1283 O O . ALA A 1 171 ? 5.725 23.356 -3.979 1.00 93.88 171 ALA A O 1
ATOM 1284 N N . TRP A 1 172 ? 7.977 23.208 -3.837 1.00 92.81 172 TRP A N 1
ATOM 1285 C CA . TRP A 1 172 ? 8.294 24.598 -4.140 1.00 92.81 172 TRP A CA 1
ATOM 1286 C C . TRP A 1 172 ? 9.356 24.708 -5.234 1.00 92.81 172 TRP A C 1
ATOM 1288 O O . TRP A 1 172 ? 10.204 23.836 -5.413 1.00 92.81 172 TRP A O 1
ATOM 1298 N N . GLY A 1 173 ? 9.357 25.832 -5.955 1.00 88.75 173 GLY A N 1
ATOM 1299 C CA . GLY A 1 173 ? 10.398 26.100 -6.943 1.00 88.75 173 GLY A CA 1
ATOM 1300 C C . GLY A 1 173 ? 10.559 27.559 -7.355 1.00 88.75 173 GLY A C 1
ATOM 1301 O O . GLY A 1 173 ? 9.618 28.357 -7.313 1.00 88.75 173 GLY A O 1
ATOM 1302 N N . SER A 1 174 ? 11.769 27.883 -7.803 1.00 85.62 174 SER A N 1
ATOM 1303 C CA . SER A 1 174 ? 12.171 29.157 -8.406 1.00 85.62 174 SER A CA 1
ATOM 1304 C C . SER A 1 174 ? 13.233 28.928 -9.487 1.00 85.62 174 SER A C 1
ATOM 1306 O O . SER A 1 174 ? 13.666 27.799 -9.712 1.00 85.62 174 SER A O 1
ATOM 1308 N N . ALA A 1 175 ? 13.698 30.007 -10.122 1.00 81.31 175 ALA A N 1
ATOM 1309 C CA . ALA A 1 175 ? 14.813 29.936 -11.065 1.00 81.31 175 ALA A CA 1
ATOM 1310 C C . ALA A 1 175 ? 16.156 29.551 -10.440 1.00 81.31 175 ALA A C 1
ATOM 1312 O O . ALA A 1 175 ? 17.001 28.981 -11.128 1.00 81.31 175 ALA A O 1
ATOM 1313 N N . ALA A 1 176 ? 16.342 29.823 -9.148 1.00 80.12 176 ALA A N 1
ATOM 1314 C CA . ALA A 1 176 ? 17.593 29.545 -8.455 1.00 80.12 176 ALA A CA 1
ATOM 1315 C C . ALA A 1 176 ? 17.657 28.110 -7.916 1.00 80.12 176 ALA A C 1
ATOM 1317 O O . ALA A 1 176 ? 18.676 27.443 -8.063 1.00 80.12 176 ALA A O 1
ATOM 1318 N N . TRP A 1 177 ? 16.576 27.637 -7.292 1.00 84.75 177 TRP A N 1
ATOM 1319 C CA . TRP A 1 177 ? 16.512 26.312 -6.678 1.00 84.75 177 TRP A CA 1
ATOM 1320 C C . TRP A 1 177 ? 15.063 25.854 -6.472 1.00 84.75 177 TRP A C 1
ATOM 1322 O O . TRP A 1 177 ? 14.122 26.645 -6.604 1.00 84.75 177 TRP A O 1
ATOM 1332 N N . VAL A 1 178 ? 14.901 24.574 -6.146 1.00 87.56 178 VAL A N 1
ATOM 1333 C CA . VAL A 1 178 ? 13.620 23.861 -6.027 1.00 87.56 178 VAL A CA 1
ATOM 1334 C C . VAL A 1 178 ? 13.689 22.814 -4.910 1.00 87.56 178 VAL A C 1
ATOM 1336 O O . VAL A 1 178 ? 14.766 22.256 -4.683 1.00 87.56 178 VAL A O 1
ATOM 1339 N N . SER A 1 179 ? 12.566 22.541 -4.245 1.00 92.31 179 SER A N 1
ATOM 1340 C CA . SER A 1 179 ? 12.383 21.422 -3.304 1.00 92.31 179 SER A CA 1
ATOM 1341 C C . SER A 1 179 ? 11.582 20.283 -3.939 1.00 92.31 179 SER A C 1
ATOM 1343 O O . SER A 1 179 ? 11.003 20.453 -5.018 1.00 92.31 179 SER A O 1
ATOM 1345 N N . GLY A 1 180 ? 11.568 19.124 -3.278 1.00 94.94 180 GLY A N 1
ATOM 1346 C CA . GLY A 1 180 ? 10.692 18.008 -3.606 1.00 94.94 180 GLY A CA 1
ATOM 1347 C C . GLY A 1 180 ? 9.353 18.073 -2.870 1.00 94.94 180 GLY A C 1
ATOM 1348 O O . GLY A 1 180 ? 9.200 18.748 -1.853 1.00 94.94 180 GLY A O 1
ATOM 1349 N N . ALA A 1 181 ? 8.374 17.325 -3.369 1.00 97.19 181 ALA A N 1
ATOM 1350 C CA . ALA A 1 181 ? 7.195 16.961 -2.589 1.00 97.19 181 ALA A CA 1
ATOM 1351 C C . ALA A 1 181 ? 7.574 15.960 -1.496 1.00 97.19 181 ALA A C 1
ATOM 1353 O O . ALA A 1 181 ? 7.072 16.041 -0.372 1.00 97.19 181 ALA A O 1
ATOM 1354 N N . LEU A 1 182 ? 8.479 15.044 -1.852 1.00 98.44 182 LEU A N 1
ATOM 1355 C CA . LEU A 1 182 ? 9.206 14.166 -0.954 1.00 98.44 182 LEU A CA 1
ATOM 1356 C C . LEU A 1 182 ? 10.684 14.553 -0.965 1.00 98.44 182 LEU A C 1
ATOM 1358 O O . LEU A 1 182 ? 11.394 14.296 -1.939 1.00 98.44 182 LEU A O 1
ATOM 1362 N N . ASP A 1 183 ? 11.152 15.141 0.126 1.00 97.81 183 ASP A N 1
ATOM 1363 C CA . ASP A 1 183 ? 12.570 15.420 0.315 1.00 97.81 183 ASP A CA 1
ATOM 1364 C C . ASP A 1 183 ? 13.246 14.278 1.086 1.00 97.81 183 ASP A C 1
ATOM 1366 O O . ASP A 1 183 ? 12.715 13.763 2.075 1.00 97.81 183 ASP A O 1
ATOM 1370 N N . LEU A 1 184 ? 14.445 13.896 0.650 1.00 97.06 184 LEU A N 1
ATOM 1371 C CA . LEU A 1 184 ? 15.257 12.833 1.235 1.00 97.06 184 LEU A CA 1
ATOM 1372 C C . LEU A 1 184 ? 16.635 13.368 1.626 1.00 97.06 184 LEU A C 1
ATOM 1374 O O . LEU A 1 184 ? 17.335 13.960 0.811 1.00 97.06 184 LEU A O 1
ATOM 1378 N N . GLY A 1 185 ? 17.085 13.092 2.841 1.00 92.88 185 GLY A N 1
ATOM 1379 C CA . GLY A 1 185 ? 18.476 13.282 3.244 1.00 92.88 185 GLY A CA 1
ATOM 1380 C C . GLY A 1 185 ? 18.964 12.029 3.950 1.00 92.88 185 GLY A C 1
ATOM 1381 O O . GLY A 1 185 ? 18.288 11.567 4.847 1.00 92.88 185 GLY A O 1
ATOM 1382 N N . ASN A 1 186 ? 20.116 11.476 3.582 1.00 94.44 186 ASN A N 1
ATOM 1383 C CA . ASN A 1 186 ? 20.761 10.339 4.262 1.00 94.44 186 ASN A CA 1
ATOM 1384 C C . ASN A 1 186 ? 19.833 9.192 4.725 1.00 94.44 186 ASN A C 1
ATOM 1386 O O . ASN A 1 186 ? 19.186 9.281 5.771 1.00 94.44 186 ASN A O 1
ATOM 1390 N N . ALA A 1 187 ? 19.828 8.066 4.017 1.00 95.62 187 ALA A N 1
ATOM 1391 C CA . ALA A 1 187 ? 18.990 6.936 4.406 1.00 95.62 187 ALA A CA 1
ATOM 1392 C C . ALA A 1 187 ? 19.671 5.570 4.271 1.00 95.62 187 ALA A C 1
ATOM 1394 O O . ALA A 1 187 ? 20.447 5.325 3.347 1.00 95.62 187 ALA A O 1
ATOM 1395 N N . GLU A 1 188 ? 19.329 4.655 5.179 1.00 95.25 188 GLU A N 1
ATOM 1396 C CA . GLU A 1 188 ? 19.737 3.248 5.133 1.00 95.25 188 GLU A CA 1
ATOM 1397 C C . GLU A 1 188 ? 18.500 2.339 5.188 1.00 95.25 188 GLU A C 1
ATOM 1399 O O . GLU A 1 188 ? 17.759 2.366 6.167 1.00 95.25 188 GLU A O 1
ATOM 1404 N N . ARG A 1 189 ? 18.277 1.501 4.169 1.00 93.81 189 ARG A N 1
ATOM 1405 C CA . ARG A 1 189 ? 17.073 0.650 4.056 1.00 93.81 189 ARG A CA 1
ATOM 1406 C C . ARG A 1 189 ? 15.775 1.457 4.169 1.00 93.81 189 ARG A C 1
ATOM 1408 O O . ARG A 1 189 ? 14.892 1.129 4.958 1.00 93.81 189 ARG A O 1
ATOM 1415 N N . LEU A 1 190 ? 15.708 2.548 3.408 1.00 97.38 190 LEU A N 1
ATOM 1416 C CA . LEU A 1 190 ? 14.480 3.306 3.196 1.00 97.38 190 LEU A CA 1
ATOM 1417 C C . LEU A 1 190 ? 13.736 2.719 1.999 1.00 97.38 190 LEU A C 1
ATOM 1419 O O . LEU A 1 190 ? 14.323 2.567 0.929 1.00 97.38 190 LEU A O 1
ATOM 1423 N N . GLU A 1 191 ? 12.456 2.428 2.185 1.00 95.25 191 GLU A N 1
ATOM 1424 C CA . GLU A 1 191 ? 11.563 1.946 1.133 1.00 95.25 191 GLU A CA 1
ATOM 1425 C C . GLU A 1 191 ? 10.433 2.955 0.913 1.00 95.25 191 GLU A C 1
ATOM 1427 O O . GLU A 1 191 ? 9.777 3.395 1.861 1.00 95.25 191 GLU A O 1
ATOM 1432 N N . ILE A 1 192 ? 10.243 3.351 -0.340 1.00 95.62 192 ILE A N 1
ATOM 1433 C CA . ILE A 1 192 ? 9.152 4.209 -0.792 1.00 95.62 192 ILE A CA 1
ATOM 1434 C C . ILE A 1 192 ? 8.354 3.382 -1.794 1.00 95.62 192 ILE A C 1
ATOM 1436 O O . ILE A 1 192 ? 8.846 3.118 -2.893 1.00 95.62 192 ILE A O 1
ATOM 1440 N N . ASP A 1 193 ? 7.157 2.957 -1.396 1.00 84.62 193 ASP A N 1
ATOM 1441 C CA . ASP A 1 193 ? 6.325 2.038 -2.168 1.00 84.62 193 ASP A CA 1
ATOM 1442 C C . ASP A 1 193 ? 4.902 2.564 -2.383 1.00 84.62 193 ASP A C 1
ATOM 1444 O O . ASP A 1 193 ? 4.329 3.256 -1.538 1.00 84.62 193 ASP A O 1
ATOM 1448 N N . ASN A 1 194 ? 4.337 2.275 -3.556 1.00 78.19 194 ASN A N 1
ATOM 1449 C CA . ASN A 1 194 ? 2.937 2.555 -3.888 1.00 78.19 194 ASN A CA 1
ATOM 1450 C C . ASN A 1 194 ? 2.488 4.001 -3.580 1.00 78.19 194 ASN A C 1
ATOM 1452 O O . ASN A 1 194 ? 1.397 4.241 -3.052 1.00 78.19 194 ASN A O 1
ATOM 1456 N N . CYS A 1 195 ? 3.361 4.976 -3.849 1.00 83.06 195 CYS A N 1
ATOM 1457 C CA . CYS A 1 195 ? 3.096 6.387 -3.590 1.00 83.06 195 CYS A CA 1
ATOM 1458 C C . CYS A 1 195 ? 2.705 7.141 -4.862 1.00 83.06 195 CYS A C 1
ATOM 1460 O O . CYS A 1 195 ? 3.219 6.887 -5.951 1.00 83.06 195 CYS A O 1
ATOM 1462 N N . VAL A 1 196 ? 1.824 8.127 -4.701 1.00 85.50 196 VAL A N 1
ATOM 1463 C CA . VAL A 1 196 ? 1.440 9.065 -5.761 1.00 85.50 196 VAL A CA 1
ATOM 1464 C C . VAL A 1 196 ? 1.973 10.436 -5.416 1.00 85.50 196 VAL A C 1
ATOM 1466 O O . VAL A 1 196 ? 1.573 11.026 -4.412 1.00 85.50 196 VAL A O 1
ATOM 1469 N N . ILE A 1 197 ? 2.843 10.949 -6.269 1.00 94.25 197 ILE A N 1
ATOM 1470 C CA . ILE A 1 197 ? 3.404 12.285 -6.174 1.00 94.25 197 ILE A CA 1
ATOM 1471 C C . ILE A 1 197 ? 2.971 13.042 -7.424 1.00 94.25 197 ILE A C 1
ATOM 1473 O O . ILE A 1 197 ? 3.271 12.610 -8.535 1.00 94.25 197 ILE A O 1
ATOM 1477 N N . ASP A 1 198 ? 2.245 14.140 -7.241 1.00 89.50 198 ASP A N 1
ATOM 1478 C CA . ASP A 1 198 ? 1.724 14.956 -8.339 1.00 89.50 198 ASP A CA 1
ATOM 1479 C C . ASP A 1 198 ? 1.933 16.441 -8.046 1.00 89.50 198 ASP A C 1
ATOM 1481 O O . ASP A 1 198 ? 1.327 17.020 -7.138 1.00 89.50 198 ASP A O 1
ATOM 1485 N N . GLU A 1 199 ? 2.831 17.057 -8.812 1.00 89.25 199 GLU A N 1
ATOM 1486 C CA . GLU A 1 199 ? 3.335 18.393 -8.547 1.00 89.25 199 GLU A CA 1
ATOM 1487 C C . GLU A 1 199 ? 3.167 19.344 -9.727 1.00 89.25 199 GLU A C 1
ATOM 1489 O O . GLU A 1 199 ? 3.813 19.238 -10.768 1.00 89.25 199 GLU A O 1
ATOM 1494 N N . GLY A 1 200 ? 2.385 20.402 -9.507 1.00 81.62 200 GLY A N 1
ATOM 1495 C CA . GLY A 1 200 ? 2.274 21.516 -10.450 1.00 81.62 200 GLY A CA 1
ATOM 1496 C C . GLY A 1 200 ? 3.496 22.448 -10.468 1.00 81.62 200 GLY A C 1
ATOM 1497 O O . GLY A 1 200 ? 3.610 23.285 -11.368 1.00 81.62 200 GLY A O 1
ATOM 1498 N N . LYS A 1 201 ? 4.394 22.354 -9.479 1.00 83.25 201 LYS A N 1
ATOM 1499 C CA . LYS A 1 201 ? 5.567 23.228 -9.321 1.00 83.25 201 LYS A CA 1
ATOM 1500 C C . LYS A 1 201 ? 6.607 22.578 -8.405 1.00 83.25 201 LYS A C 1
ATOM 1502 O O . LYS A 1 201 ? 6.252 22.217 -7.295 1.00 83.25 201 LYS A O 1
ATOM 1507 N N . GLY A 1 202 ? 7.880 22.563 -8.803 1.00 86.81 202 GLY A N 1
ATOM 1508 C CA . GLY A 1 202 ? 8.953 21.919 -8.032 1.00 86.81 202 GLY A CA 1
ATOM 1509 C C . GLY A 1 202 ? 9.208 20.491 -8.515 1.00 86.81 202 GLY A C 1
ATOM 1510 O O . GLY A 1 202 ? 8.817 20.149 -9.631 1.00 86.81 202 GLY A O 1
ATOM 1511 N N . TYR A 1 203 ? 9.912 19.694 -7.712 1.00 92.56 203 TYR A N 1
ATOM 1512 C CA . TYR A 1 203 ? 10.283 18.314 -8.054 1.00 92.56 203 TYR A CA 1
ATOM 1513 C C . TYR A 1 203 ? 9.411 17.300 -7.313 1.00 92.56 203 TYR A C 1
ATOM 1515 O O . TYR A 1 203 ? 8.765 17.630 -6.320 1.00 92.56 203 TYR A O 1
ATOM 1523 N N . GLY A 1 204 ? 9.403 16.056 -7.792 1.00 95.25 204 GLY A N 1
ATOM 1524 C CA . GLY A 1 204 ? 8.673 14.970 -7.141 1.00 95.25 204 GLY A CA 1
ATOM 1525 C C . GLY A 1 204 ? 9.410 14.481 -5.896 1.00 95.25 204 GLY A C 1
ATOM 1526 O O . GLY A 1 204 ? 9.086 14.863 -4.771 1.00 95.25 204 GLY A O 1
ATOM 1527 N N . ILE A 1 205 ? 10.434 13.660 -6.115 1.00 97.44 205 ILE A N 1
ATOM 1528 C CA . ILE A 1 205 ? 11.355 13.162 -5.094 1.00 97.44 205 ILE A CA 1
ATOM 1529 C C . ILE A 1 205 ? 12.690 13.866 -5.276 1.00 97.44 205 ILE A C 1
ATOM 1531 O O . ILE A 1 205 ? 13.238 13.892 -6.380 1.00 97.44 205 ILE A O 1
ATOM 1535 N N . LYS A 1 206 ? 13.231 14.422 -4.197 1.00 94.75 206 LYS A N 1
ATOM 1536 C CA . LYS A 1 206 ? 14.476 15.175 -4.254 1.00 94.75 206 LYS A CA 1
ATOM 1537 C C . LYS A 1 206 ? 15.387 14.850 -3.084 1.00 94.75 206 LYS A C 1
ATOM 1539 O O . LYS A 1 206 ? 14.958 14.832 -1.935 1.00 94.75 206 LYS A O 1
ATOM 1544 N N . LEU A 1 207 ? 16.675 14.677 -3.361 1.00 93.62 207 LEU A N 1
ATOM 1545 C CA . LEU A 1 207 ? 17.689 14.773 -2.325 1.00 93.62 207 LEU A CA 1
ATOM 1546 C C . LEU A 1 207 ? 17.787 16.217 -1.824 1.00 93.62 207 LEU A C 1
ATOM 1548 O O . LEU A 1 207 ? 18.115 17.139 -2.575 1.00 93.62 207 LEU A O 1
ATOM 1552 N N . LEU A 1 208 ? 17.554 16.396 -0.529 1.00 90.06 208 LEU A N 1
ATOM 1553 C CA . LEU A 1 208 ? 17.704 17.661 0.163 1.00 90.06 208 LEU A CA 1
ATOM 1554 C C . LEU A 1 208 ? 18.267 17.439 1.573 1.00 90.06 208 LEU A C 1
ATOM 1556 O O . LEU A 1 208 ? 17.625 16.864 2.452 1.00 90.06 208 LEU A O 1
ATOM 1560 N N . GLY A 1 209 ? 19.482 17.939 1.788 1.00 76.25 209 GLY A N 1
ATOM 1561 C CA . GLY A 1 209 ? 20.200 17.904 3.058 1.00 76.25 209 GLY A CA 1
ATOM 1562 C C . GLY A 1 209 ? 21.510 18.701 2.972 1.00 76.25 209 GLY A C 1
ATOM 1563 O O . GLY A 1 209 ? 21.914 19.106 1.881 1.00 76.25 209 GLY A O 1
ATOM 1564 N N . PRO A 1 210 ? 22.176 18.987 4.102 1.00 71.38 210 PRO A N 1
ATOM 1565 C CA . PRO A 1 210 ? 23.476 19.643 4.100 1.00 71.38 210 PRO A CA 1
ATOM 1566 C C . PRO A 1 210 ? 24.564 18.689 3.584 1.00 71.38 210 PRO A C 1
ATOM 1568 O O . PRO A 1 210 ? 24.745 17.599 4.119 1.00 71.38 210 PRO A O 1
ATOM 1571 N N . GLY A 1 211 ? 25.339 19.136 2.594 1.00 77.44 211 GLY A N 1
ATOM 1572 C CA . GLY A 1 211 ? 26.475 18.381 2.056 1.00 77.44 211 GLY A CA 1
ATOM 1573 C C . GLY A 1 211 ? 26.085 17.277 1.067 1.00 77.44 211 GLY A C 1
ATOM 1574 O O . GLY A 1 211 ? 25.049 17.352 0.412 1.00 77.44 211 GLY A O 1
ATOM 1575 N N . VAL A 1 212 ? 26.963 16.281 0.925 1.00 84.38 212 VAL A N 1
ATOM 1576 C CA . VAL A 1 212 ? 26.773 15.120 0.040 1.00 84.38 212 VAL A CA 1
ATOM 1577 C C . VAL A 1 212 ? 25.885 14.095 0.749 1.00 84.38 212 VAL A C 1
ATOM 1579 O O . VAL A 1 212 ? 26.185 13.699 1.875 1.00 84.38 212 VAL A O 1
ATOM 1582 N N . GLY A 1 213 ? 24.801 13.660 0.105 1.00 87.75 213 GLY A N 1
ATOM 1583 C CA . GLY A 1 213 ? 23.889 12.669 0.682 1.00 87.75 213 GLY A CA 1
ATOM 1584 C C . GLY A 1 213 ? 24.480 11.259 0.716 1.00 87.75 213 GLY A C 1
ATOM 1585 O O . GLY A 1 213 ? 25.435 10.948 0.006 1.00 87.75 213 GLY A O 1
ATOM 1586 N N . THR A 1 214 ? 23.904 10.376 1.531 1.00 91.25 214 THR A N 1
ATOM 1587 C CA . THR A 1 214 ? 24.275 8.952 1.574 1.00 91.25 214 THR A CA 1
ATOM 1588 C C . THR A 1 214 ? 23.039 8.061 1.539 1.00 91.25 214 THR A C 1
ATOM 1590 O O . THR A 1 214 ? 22.199 8.137 2.428 1.00 91.25 214 THR A O 1
ATOM 1593 N N . PHE A 1 215 ? 22.940 7.179 0.552 1.00 93.50 215 PHE A N 1
ATOM 1594 C CA . PHE A 1 215 ? 21.881 6.186 0.444 1.00 93.50 215 PHE A CA 1
ATOM 1595 C C . PHE A 1 215 ? 22.472 4.782 0.387 1.00 93.50 215 PHE A C 1
ATOM 1597 O O . PHE A 1 215 ? 23.313 4.469 -0.453 1.00 93.50 215 PHE A O 1
ATOM 1604 N N . ASN A 1 216 ? 22.022 3.922 1.290 1.00 92.00 216 ASN A N 1
ATOM 1605 C CA . ASN A 1 216 ? 22.406 2.519 1.320 1.00 92.00 216 ASN A CA 1
ATOM 1606 C C . ASN A 1 216 ? 21.129 1.685 1.328 1.00 92.00 216 ASN A C 1
ATOM 1608 O O . ASN A 1 216 ? 20.362 1.765 2.287 1.00 92.00 216 ASN A O 1
ATOM 1612 N N . LYS A 1 217 ? 20.883 0.907 0.270 1.00 90.75 217 LYS A N 1
ATOM 1613 C CA . LYS A 1 217 ? 19.646 0.125 0.111 1.00 90.75 217 LYS A CA 1
ATOM 1614 C C . LYS A 1 217 ? 18.379 0.983 0.099 1.00 90.75 217 LYS A C 1
ATOM 1616 O O . LYS A 1 217 ? 17.389 0.631 0.735 1.00 90.75 217 LYS A O 1
ATOM 1621 N N . LEU A 1 218 ? 18.424 2.132 -0.576 1.00 96.62 218 LEU A N 1
ATOM 1622 C CA . LEU A 1 218 ? 17.223 2.909 -0.889 1.00 96.62 218 LEU A CA 1
ATOM 1623 C C . LEU A 1 218 ? 16.441 2.191 -1.992 1.00 96.62 218 LEU A C 1
ATOM 1625 O O . LEU A 1 218 ? 17.021 1.869 -3.028 1.00 96.62 218 LEU A O 1
ATOM 1629 N N . LYS A 1 219 ? 15.140 1.994 -1.786 1.00 93.06 219 LYS A N 1
ATOM 1630 C CA . LYS A 1 219 ? 14.225 1.462 -2.798 1.00 93.06 219 LYS A CA 1
ATOM 1631 C C . LYS A 1 219 ? 13.096 2.450 -3.052 1.00 93.06 219 LYS A C 1
ATOM 1633 O O . LYS A 1 219 ? 12.437 2.882 -2.110 1.00 93.06 219 LYS A O 1
ATOM 1638 N N . ILE A 1 220 ? 12.880 2.792 -4.317 1.00 96.38 220 ILE A N 1
ATOM 1639 C CA . ILE A 1 220 ? 11.727 3.569 -4.780 1.00 96.38 220 ILE A CA 1
ATOM 1640 C C . ILE A 1 220 ? 11.001 2.703 -5.798 1.00 96.38 220 ILE A C 1
ATOM 1642 O O . ILE A 1 220 ? 11.574 2.402 -6.846 1.00 96.38 220 ILE A O 1
ATOM 1646 N N . HIS A 1 221 ? 9.777 2.275 -5.501 1.00 91.25 221 HIS A N 1
ATOM 1647 C CA . HIS A 1 221 ? 9.057 1.415 -6.428 1.00 91.25 221 HIS A CA 1
ATOM 1648 C C . HIS A 1 221 ? 7.550 1.531 -6.400 1.00 91.25 221 HIS A C 1
ATOM 1650 O O . HIS A 1 221 ? 6.951 2.035 -5.454 1.00 91.25 221 HIS A O 1
ATOM 1656 N N . ASP A 1 222 ? 6.936 1.062 -7.484 1.00 79.94 222 ASP A N 1
ATOM 1657 C CA . ASP A 1 222 ? 5.485 1.048 -7.654 1.00 79.94 222 ASP A CA 1
ATOM 1658 C C . ASP A 1 222 ? 4.867 2.458 -7.503 1.00 79.94 222 ASP A C 1
ATOM 1660 O O . ASP A 1 222 ? 3.709 2.607 -7.123 1.00 79.94 222 ASP A O 1
ATOM 1664 N N . CYS A 1 223 ? 5.654 3.511 -7.759 1.00 77.75 223 CYS A N 1
ATOM 1665 C CA . CYS A 1 223 ? 5.276 4.903 -7.528 1.00 77.75 223 CYS A CA 1
ATOM 1666 C C . CYS A 1 223 ? 4.876 5.614 -8.824 1.00 77.75 223 CYS A C 1
ATOM 1668 O O . CYS A 1 223 ? 5.494 5.426 -9.874 1.00 77.75 223 CYS A O 1
ATOM 1670 N N . THR A 1 224 ? 3.882 6.500 -8.727 1.00 83.19 224 THR A N 1
ATOM 1671 C CA . THR A 1 224 ? 3.594 7.509 -9.757 1.00 83.19 224 THR A CA 1
ATOM 1672 C C . THR A 1 224 ? 4.263 8.806 -9.363 1.00 83.19 224 THR A C 1
ATOM 1674 O O . THR A 1 224 ? 3.944 9.354 -8.310 1.00 83.19 224 THR A O 1
ATOM 1677 N N . VAL A 1 225 ? 5.136 9.331 -10.216 1.00 91.25 225 VAL A N 1
ATOM 1678 C CA . VAL A 1 225 ? 5.754 10.636 -9.996 1.00 91.25 225 VAL A CA 1
ATOM 1679 C C . VAL A 1 225 ? 5.492 11.523 -11.201 1.00 91.25 225 VAL A C 1
ATOM 1681 O O . VAL A 1 225 ? 6.091 11.350 -12.261 1.00 91.25 225 VAL A O 1
ATOM 1684 N N . THR A 1 226 ? 4.573 12.467 -11.018 1.00 87.56 226 THR A N 1
ATOM 1685 C CA . THR A 1 226 ? 4.155 13.435 -12.030 1.00 87.56 226 THR A CA 1
ATOM 1686 C C . THR A 1 226 ? 4.598 14.830 -11.622 1.00 87.56 226 THR A C 1
ATOM 1688 O O . THR A 1 226 ? 4.351 15.265 -10.497 1.00 87.56 226 THR A O 1
ATOM 1691 N N . VAL A 1 227 ? 5.278 15.540 -12.522 1.00 86.81 227 VAL A N 1
ATOM 1692 C CA . VAL A 1 227 ? 5.744 16.912 -12.286 1.00 86.81 227 VAL A CA 1
ATOM 1693 C C . VAL A 1 227 ? 5.382 17.814 -13.458 1.00 86.81 227 VAL A C 1
ATOM 1695 O O . VAL A 1 227 ? 5.274 17.378 -14.601 1.00 86.81 227 VAL A O 1
ATOM 1698 N N . ASN A 1 228 ? 5.227 19.113 -13.201 1.00 80.56 228 ASN A N 1
ATOM 1699 C CA . ASN A 1 228 ? 5.035 20.084 -14.271 1.00 80.56 228 ASN A CA 1
ATOM 1700 C C . ASN A 1 228 ? 6.268 20.097 -15.191 1.00 80.56 228 ASN A C 1
ATOM 1702 O O . ASN A 1 228 ? 7.375 20.300 -14.709 1.00 80.56 228 ASN A O 1
ATOM 1706 N N . PRO A 1 229 ? 6.119 19.961 -16.508 1.00 66.75 229 PRO A N 1
ATOM 1707 C CA . PRO A 1 229 ? 7.251 19.841 -17.430 1.00 66.75 229 PRO A CA 1
ATOM 1708 C C . PRO A 1 229 ? 8.150 21.055 -17.550 1.00 66.75 229 PRO A C 1
ATOM 1710 O O . PRO A 1 229 ? 9.333 20.932 -17.863 1.00 66.75 229 PRO A O 1
ATOM 1713 N N . ILE A 1 230 ? 7.575 22.245 -17.387 1.00 69.44 230 ILE A N 1
ATOM 1714 C CA . ILE A 1 230 ? 8.331 23.480 -17.498 1.00 69.44 230 ILE A CA 1
ATOM 1715 C C . ILE A 1 230 ? 8.951 23.692 -16.130 1.00 69.44 230 ILE A C 1
ATOM 1717 O O . ILE A 1 230 ? 8.282 24.110 -15.178 1.00 69.44 230 ILE A O 1
ATOM 1721 N N . GLY A 1 231 ? 10.233 23.349 -16.030 1.00 69.56 231 GLY A N 1
ATOM 1722 C CA . GLY A 1 231 ? 10.989 23.660 -14.838 1.00 69.56 231 GLY A CA 1
ATOM 1723 C C . GLY A 1 231 ? 11.143 25.159 -14.686 1.00 69.56 231 GLY A C 1
ATOM 1724 O O . GLY A 1 231 ? 11.075 25.925 -15.644 1.00 69.56 231 GLY A O 1
ATOM 1725 N N . LEU A 1 232 ? 11.284 25.593 -13.440 1.00 71.75 232 LEU A N 1
ATOM 1726 C CA . LEU A 1 232 ? 11.590 26.989 -13.146 1.00 71.75 232 LEU A CA 1
ATOM 1727 C C . LEU A 1 232 ? 13.099 27.207 -13.105 1.00 71.75 232 LEU A C 1
ATOM 1729 O O . LEU A 1 232 ? 13.553 28.297 -13.446 1.00 71.75 232 LEU A O 1
ATOM 1733 N N . TRP A 1 233 ? 13.858 26.169 -12.744 1.00 67.94 233 TRP A N 1
ATOM 1734 C CA . TRP A 1 233 ? 15.302 26.208 -12.557 1.00 67.94 233 TRP A CA 1
ATOM 1735 C C . TRP A 1 233 ? 16.058 26.631 -13.827 1.00 67.94 233 TRP A C 1
ATOM 1737 O O . TRP A 1 233 ? 15.631 26.378 -14.955 1.00 67.94 233 TRP A O 1
ATOM 1747 N N . ASN A 1 234 ? 17.186 27.321 -13.631 1.00 66.69 234 ASN A N 1
ATOM 1748 C CA . ASN A 1 234 ? 18.029 27.862 -14.697 1.00 66.69 234 ASN A CA 1
ATOM 1749 C C . ASN A 1 234 ? 17.248 28.765 -15.678 1.00 66.69 234 ASN A C 1
ATOM 1751 O O . ASN A 1 234 ? 17.293 28.587 -16.897 1.00 66.69 234 ASN A O 1
ATOM 1755 N N . ASN A 1 235 ? 16.486 29.720 -15.133 1.00 68.06 235 ASN A N 1
ATOM 1756 C CA . ASN A 1 235 ? 15.639 30.659 -15.886 1.00 68.06 235 ASN A CA 1
ATOM 1757 C C . ASN A 1 235 ? 14.616 29.974 -16.811 1.00 68.06 235 ASN A C 1
ATOM 1759 O O . ASN A 1 235 ? 14.347 30.449 -17.913 1.00 68.06 235 ASN A O 1
ATOM 1763 N N . GLY A 1 236 ? 14.060 28.846 -16.368 1.00 64.94 236 GLY A N 1
ATOM 1764 C CA . GLY A 1 236 ? 13.053 28.089 -17.109 1.00 64.94 236 GLY A CA 1
ATOM 1765 C C . GLY A 1 236 ? 13.585 27.272 -18.286 1.00 64.94 236 GLY A C 1
ATOM 1766 O O . GLY A 1 236 ? 12.800 26.749 -19.074 1.00 64.94 236 GLY A O 1
ATOM 1767 N N . SER A 1 237 ? 14.911 27.177 -18.433 1.00 66.88 237 SER A N 1
ATOM 1768 C CA . SER A 1 237 ? 15.541 26.373 -19.486 1.00 66.88 237 SER A CA 1
ATOM 1769 C C . SER A 1 237 ? 15.721 24.907 -19.094 1.00 66.88 237 SER A C 1
ATOM 1771 O O . SER A 1 237 ? 15.819 24.058 -19.981 1.00 66.88 237 SER A O 1
ATOM 1773 N N . ALA A 1 238 ? 15.753 24.608 -17.792 1.00 67.81 238 ALA A N 1
ATOM 1774 C CA . ALA A 1 238 ? 15.835 23.245 -17.298 1.00 67.81 238 ALA A CA 1
ATOM 1775 C C . ALA A 1 238 ? 14.428 22.676 -17.028 1.00 67.81 238 ALA A C 1
ATOM 1777 O O . ALA A 1 238 ? 13.573 23.395 -16.509 1.00 67.81 238 ALA A O 1
ATOM 1778 N N . PRO A 1 239 ? 14.174 21.404 -17.365 1.00 71.31 239 PRO A N 1
ATOM 1779 C CA . PRO A 1 239 ? 12.928 20.708 -17.035 1.00 71.31 239 PRO A CA 1
ATOM 1780 C C . PRO A 1 239 ? 12.806 20.454 -15.520 1.00 71.31 239 PRO A C 1
ATOM 1782 O O . PRO A 1 239 ? 13.820 20.405 -14.824 1.00 71.31 239 PRO A O 1
ATOM 1785 N N . ASN A 1 240 ? 11.584 20.276 -14.990 1.00 81.62 240 ASN A N 1
ATOM 1786 C CA . ASN A 1 240 ? 11.459 19.758 -13.618 1.00 81.62 240 ASN A CA 1
ATOM 1787 C C . ASN A 1 240 ? 11.846 18.284 -13.572 1.00 81.62 240 ASN A C 1
ATOM 1789 O O . ASN A 1 240 ? 11.572 17.533 -14.502 1.00 81.62 240 ASN A O 1
ATOM 1793 N N . ILE A 1 241 ? 12.443 17.864 -12.465 1.00 88.31 241 ILE A N 1
ATOM 1794 C CA . ILE A 1 241 ? 12.918 16.499 -12.292 1.00 88.31 241 ILE A CA 1
ATOM 1795 C C . ILE A 1 241 ? 11.933 15.755 -11.398 1.00 88.31 241 ILE A C 1
ATOM 1797 O O . ILE A 1 241 ? 11.511 16.242 -10.347 1.00 88.31 241 ILE A O 1
ATOM 1801 N N . SER A 1 242 ? 11.552 14.566 -11.835 1.00 92.12 242 SER A N 1
ATOM 1802 C CA . SER A 1 242 ? 10.602 13.720 -11.126 1.00 92.12 242 SER A CA 1
ATOM 1803 C C . SER A 1 242 ? 11.304 13.046 -9.955 1.00 92.12 242 SER A C 1
ATOM 1805 O O . SER A 1 242 ? 10.811 13.103 -8.834 1.00 92.12 242 SER A O 1
ATOM 1807 N N . ILE A 1 243 ? 12.491 12.478 -10.194 1.00 95.50 243 ILE A N 1
ATOM 1808 C CA . ILE A 1 243 ? 13.342 11.889 -9.154 1.00 95.50 243 ILE A CA 1
ATOM 1809 C C . ILE A 1 243 ? 14.761 12.442 -9.296 1.00 95.50 243 ILE A C 1
ATOM 1811 O O . ILE A 1 243 ? 15.463 12.117 -10.250 1.00 95.50 243 ILE A O 1
ATOM 1815 N N . GLU A 1 244 ? 15.188 13.280 -8.354 1.00 93.62 244 GLU A N 1
ATOM 1816 C CA . GLU A 1 244 ? 16.543 13.837 -8.289 1.00 93.62 244 GLU A CA 1
ATOM 1817 C C . GLU A 1 244 ? 17.295 13.266 -7.082 1.00 93.62 244 GLU A C 1
ATOM 1819 O O . GLU A 1 244 ? 16.980 13.590 -5.939 1.00 93.62 244 GLU A O 1
ATOM 1824 N N . LEU A 1 245 ? 18.348 12.483 -7.331 1.00 93.19 245 LEU A N 1
ATOM 1825 C CA . LEU A 1 245 ? 19.277 11.988 -6.305 1.00 93.19 245 LEU A CA 1
ATOM 1826 C C . LEU A 1 245 ? 20.689 12.536 -6.553 1.00 93.19 245 LEU A C 1
ATOM 1828 O O . LEU A 1 245 ? 21.671 11.797 -6.648 1.00 93.19 245 LEU A O 1
ATOM 1832 N N . MET A 1 246 ? 20.781 13.859 -6.703 1.00 86.81 246 MET A N 1
ATOM 1833 C CA . MET A 1 246 ? 22.033 14.540 -7.027 1.00 86.81 246 MET A CA 1
ATOM 1834 C C . MET A 1 246 ? 23.010 14.555 -5.836 1.00 86.81 246 MET A C 1
ATOM 1836 O O . MET A 1 246 ? 22.616 14.805 -4.703 1.00 86.81 246 MET A O 1
ATOM 1840 N N . ASN A 1 247 ? 24.306 14.368 -6.108 1.00 86.00 247 ASN A N 1
ATOM 1841 C CA . ASN A 1 247 ? 25.412 14.417 -5.142 1.00 86.00 247 ASN A CA 1
ATOM 1842 C C . ASN A 1 247 ? 25.199 13.494 -3.931 1.00 86.00 247 ASN A C 1
ATOM 1844 O O . ASN A 1 247 ? 25.243 13.939 -2.783 1.00 86.00 247 ASN A O 1
ATOM 1848 N N . ALA A 1 248 ? 25.002 12.199 -4.193 1.00 87.75 248 ALA A N 1
ATOM 1849 C CA . ALA A 1 248 ? 24.913 11.173 -3.158 1.00 87.75 248 ALA A CA 1
ATOM 1850 C C . ALA A 1 248 ? 25.936 10.044 -3.337 1.00 87.75 248 ALA A C 1
ATOM 1852 O O . ALA A 1 248 ? 26.205 9.604 -4.459 1.00 87.75 248 ALA A O 1
ATOM 1853 N N . TYR A 1 249 ? 26.454 9.533 -2.219 1.00 87.12 249 TYR A N 1
ATOM 1854 C CA . TYR A 1 249 ? 27.015 8.186 -2.136 1.00 87.12 249 TYR A CA 1
ATOM 1855 C C . TYR A 1 249 ? 25.859 7.189 -2.166 1.00 87.12 249 TYR A C 1
ATOM 1857 O O . TYR A 1 249 ? 24.965 7.275 -1.330 1.00 87.12 249 TYR A O 1
ATOM 1865 N N . MET A 1 250 ? 25.866 6.258 -3.117 1.00 89.56 250 MET A N 1
ATOM 1866 C CA . MET A 1 250 ? 24.814 5.251 -3.274 1.00 89.56 250 MET A CA 1
ATOM 1867 C C . MET A 1 250 ? 25.417 3.852 -3.241 1.00 89.56 250 MET A C 1
ATOM 1869 O O . MET A 1 250 ? 26.505 3.619 -3.767 1.00 89.56 250 MET A O 1
ATOM 1873 N N . THR A 1 251 ? 24.738 2.913 -2.596 1.00 89.44 251 THR A N 1
ATOM 1874 C CA . THR A 1 251 ? 25.123 1.498 -2.578 1.00 89.44 251 THR A CA 1
ATOM 1875 C C . THR A 1 251 ? 23.867 0.647 -2.565 1.00 89.44 251 THR A C 1
ATOM 1877 O O . THR A 1 251 ? 23.006 0.860 -1.710 1.00 89.44 251 THR A O 1
ATOM 1880 N N . ASP A 1 252 ? 23.776 -0.305 -3.496 1.00 86.62 252 ASP A N 1
ATOM 1881 C CA . ASP A 1 252 ? 22.686 -1.286 -3.566 1.00 86.62 252 ASP A CA 1
ATOM 1882 C C . ASP A 1 252 ? 21.288 -0.631 -3.597 1.00 86.62 252 ASP A C 1
ATOM 1884 O O . ASP A 1 252 ? 20.365 -1.069 -2.918 1.00 86.62 252 ASP A O 1
ATOM 1888 N N . CYS A 1 253 ? 21.158 0.499 -4.303 1.00 93.94 253 CYS A N 1
ATOM 1889 C CA . CYS A 1 253 ? 19.901 1.245 -4.420 1.00 93.94 253 CYS A CA 1
ATOM 1890 C C . CYS A 1 253 ? 19.122 0.840 -5.679 1.00 93.94 253 CYS A C 1
ATOM 1892 O O . CYS A 1 253 ? 19.721 0.484 -6.694 1.00 93.94 253 CYS A O 1
ATOM 1894 N N . GLU A 1 254 ? 17.795 0.941 -5.640 1.00 93.88 254 GLU A N 1
ATOM 1895 C CA . GLU A 1 254 ? 16.921 0.502 -6.735 1.00 93.88 254 GLU A CA 1
ATOM 1896 C C . GLU A 1 254 ? 15.778 1.497 -6.990 1.00 93.88 254 GLU A C 1
ATOM 1898 O O . GLU A 1 254 ? 15.150 1.992 -6.049 1.00 93.88 254 GLU A O 1
ATOM 1903 N N . ILE A 1 255 ? 15.492 1.766 -8.268 1.00 95.75 255 ILE A N 1
ATOM 1904 C CA . ILE A 1 255 ? 14.290 2.482 -8.725 1.00 95.75 255 ILE A CA 1
ATOM 1905 C C . ILE A 1 255 ? 13.565 1.586 -9.726 1.00 95.75 255 ILE A C 1
ATOM 1907 O O . ILE A 1 255 ? 14.123 1.310 -10.794 1.00 95.75 255 ILE A O 1
ATOM 1911 N N . TYR A 1 256 ? 12.351 1.128 -9.408 1.00 87.75 256 TYR A N 1
ATOM 1912 C CA . TYR A 1 256 ? 11.670 0.161 -10.272 1.00 87.75 256 TYR A CA 1
ATOM 1913 C C . TYR A 1 256 ? 10.146 0.188 -10.272 1.00 87.75 256 TYR A C 1
ATOM 1915 O O . TYR A 1 256 ? 9.522 0.686 -9.343 1.00 87.75 256 TYR A O 1
ATOM 1923 N N . ASN A 1 257 ? 9.520 -0.339 -11.329 1.00 76.81 257 ASN A N 1
ATOM 1924 C CA . ASN A 1 257 ? 8.057 -0.367 -11.501 1.00 76.81 257 ASN A CA 1
ATOM 1925 C C . ASN A 1 257 ? 7.369 1.002 -11.356 1.00 76.81 257 ASN A C 1
ATOM 1927 O O . ASN A 1 257 ? 6.192 1.078 -10.997 1.00 76.81 257 ASN A O 1
ATOM 1931 N N . CYS A 1 258 ? 8.093 2.098 -11.575 1.00 79.25 258 CYS A N 1
ATOM 1932 C CA . CYS A 1 258 ? 7.545 3.438 -11.442 1.00 79.25 258 CYS A CA 1
ATOM 1933 C C . CYS A 1 258 ? 7.048 3.959 -12.788 1.00 79.25 258 CYS A C 1
ATOM 1935 O O . CYS A 1 258 ? 7.605 3.651 -13.845 1.00 79.25 258 CYS A O 1
ATOM 1937 N N . TYR A 1 259 ? 6.031 4.814 -12.730 1.00 82.75 259 TYR A N 1
ATOM 1938 C CA . TYR A 1 259 ? 5.709 5.721 -13.823 1.00 82.75 259 TYR A CA 1
ATOM 1939 C C . TYR A 1 259 ? 6.270 7.090 -13.482 1.00 82.75 259 TYR A C 1
ATOM 1941 O O . TYR A 1 259 ? 5.922 7.694 -12.462 1.00 82.75 259 TYR A O 1
ATOM 1949 N N . VAL A 1 260 ? 7.150 7.562 -14.350 1.00 86.75 260 VAL A N 1
ATOM 1950 C CA . VAL A 1 260 ? 7.851 8.824 -14.206 1.00 86.75 260 VAL A CA 1
ATOM 1951 C C . VAL A 1 260 ? 7.457 9.702 -15.383 1.00 86.75 260 VAL A C 1
ATOM 1953 O O . VAL A 1 260 ? 7.892 9.457 -16.506 1.00 86.75 260 VAL A O 1
ATOM 1956 N N . ASP A 1 261 ? 6.632 10.717 -15.125 1.00 81.94 261 ASP A N 1
ATOM 1957 C CA . ASP A 1 261 ? 6.407 11.800 -16.086 1.00 81.94 261 ASP A CA 1
ATOM 1958 C C . ASP A 1 261 ? 7.606 12.739 -15.969 1.00 81.94 261 ASP A C 1
ATOM 1960 O O . ASP A 1 261 ? 7.771 13.383 -14.928 1.00 81.94 261 ASP A O 1
ATOM 1964 N N . ASN A 1 262 ? 8.443 12.771 -17.009 1.00 82.62 262 ASN A N 1
ATOM 1965 C CA . ASN A 1 262 ? 9.687 13.529 -17.170 1.00 82.62 262 ASN A CA 1
ATOM 1966 C C . ASN A 1 262 ? 11.013 12.764 -16.934 1.00 82.62 262 ASN A C 1
ATOM 1968 O O . ASN A 1 262 ? 11.405 11.964 -17.785 1.00 82.62 262 ASN A O 1
ATOM 1972 N N . HIS A 1 263 ? 11.782 13.059 -15.876 1.00 86.50 263 HIS A N 1
ATOM 1973 C CA . HIS A 1 263 ? 13.208 12.687 -15.802 1.00 86.50 263 HIS A CA 1
ATOM 1974 C C . HIS A 1 263 ? 13.624 12.095 -14.457 1.00 86.50 263 HIS A C 1
ATOM 1976 O O . HIS A 1 263 ? 13.199 12.559 -13.393 1.00 86.50 263 HIS A O 1
ATOM 1982 N N . ILE A 1 264 ? 14.565 11.152 -14.516 1.00 93.88 264 ILE A N 1
ATOM 1983 C CA . ILE A 1 264 ? 15.353 10.699 -13.367 1.00 93.88 264 ILE A CA 1
ATOM 1984 C C . ILE A 1 264 ? 16.752 11.318 -13.478 1.00 93.88 264 ILE A C 1
ATOM 1986 O O . ILE A 1 264 ? 17.448 11.115 -14.471 1.00 93.88 264 ILE A O 1
ATOM 1990 N N . SER A 1 265 ? 17.191 12.064 -12.465 1.00 92.38 265 SER A N 1
ATOM 1991 C CA . SER A 1 265 ? 18.548 12.619 -12.404 1.00 92.38 265 SER A CA 1
ATOM 1992 C C . SER A 1 265 ? 19.386 11.939 -11.329 1.00 92.38 265 SER A C 1
ATOM 1994 O O . SER A 1 265 ? 19.118 12.044 -10.129 1.00 92.38 265 SER A O 1
ATOM 1996 N N . LEU A 1 266 ? 20.437 11.261 -11.790 1.00 92.56 266 LEU A N 1
ATOM 1997 C CA . LEU A 1 266 ? 21.454 10.575 -11.002 1.00 92.56 266 LEU A CA 1
ATOM 1998 C C . LEU A 1 266 ? 22.804 11.243 -11.272 1.00 92.56 266 LEU A C 1
ATOM 2000 O O . LEU A 1 266 ? 23.704 10.685 -11.911 1.00 92.56 266 LEU A O 1
ATOM 2004 N N . ALA A 1 267 ? 22.922 12.491 -10.827 1.00 87.94 267 ALA A N 1
ATOM 2005 C CA . ALA A 1 267 ? 24.087 13.324 -11.081 1.00 87.94 267 ALA A CA 1
ATOM 2006 C C . ALA A 1 267 ? 25.036 13.381 -9.882 1.00 87.94 267 ALA A C 1
ATOM 2008 O O . ALA A 1 267 ? 24.606 13.470 -8.735 1.00 87.94 267 ALA A O 1
ATOM 2009 N N . ASN A 1 268 ? 26.346 13.376 -10.130 1.00 83.06 268 ASN A N 1
ATOM 2010 C CA . ASN A 1 268 ? 27.325 13.582 -9.069 1.00 83.06 268 ASN A CA 1
ATOM 2011 C C . ASN A 1 268 ? 28.539 14.392 -9.532 1.00 83.06 268 ASN A C 1
ATOM 2013 O O . ASN A 1 268 ? 29.243 14.010 -10.473 1.00 83.06 268 ASN A O 1
ATOM 2017 N N . ASN A 1 269 ? 28.800 15.496 -8.832 1.00 68.31 269 ASN A N 1
ATOM 2018 C CA . ASN A 1 269 ? 29.875 16.439 -9.140 1.00 68.31 269 ASN A CA 1
ATOM 2019 C C . ASN A 1 269 ? 31.228 16.074 -8.488 1.00 68.31 269 ASN A C 1
ATOM 2021 O O . ASN A 1 269 ? 32.278 16.598 -8.898 1.00 68.31 269 ASN A O 1
ATOM 2025 N N . GLU A 1 270 ? 31.228 15.164 -7.507 1.00 63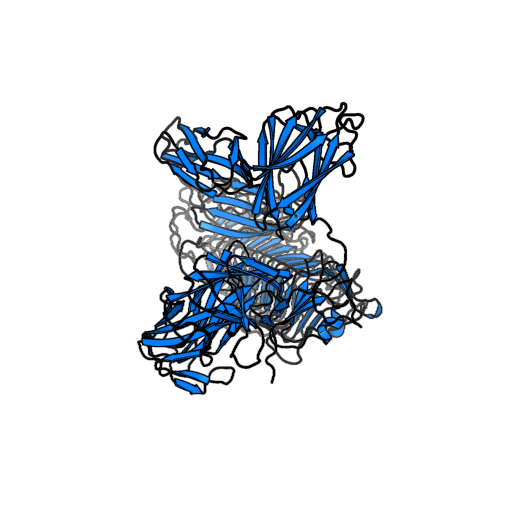.50 270 GLU A N 1
ATOM 2026 C CA . GLU A 1 270 ? 32.394 14.803 -6.694 1.00 63.50 270 GLU A CA 1
ATOM 2027 C C . GLU A 1 270 ? 33.162 13.559 -7.185 1.00 63.50 270 GLU A C 1
ATOM 2029 O O . GLU A 1 270 ? 32.706 12.764 -8.014 1.00 63.50 270 GLU A O 1
ATOM 2034 N N . THR A 1 271 ? 34.374 13.412 -6.642 1.00 58.44 271 THR A N 1
ATOM 2035 C CA . THR A 1 271 ? 35.363 12.328 -6.798 1.00 58.44 271 THR A CA 1
ATOM 2036 C C . THR A 1 271 ? 34.917 11.005 -6.162 1.00 58.44 271 THR A C 1
ATOM 2038 O O . THR A 1 271 ? 35.744 10.268 -5.632 1.00 58.44 271 THR A O 1
ATOM 2041 N N . ILE A 1 272 ? 33.619 10.688 -6.169 1.00 62.09 272 ILE A N 1
ATOM 2042 C CA . ILE A 1 272 ? 33.138 9.406 -5.646 1.00 62.09 272 ILE A CA 1
ATOM 2043 C C . ILE A 1 272 ? 33.717 8.307 -6.528 1.00 62.09 272 ILE A C 1
ATOM 2045 O O . ILE A 1 272 ? 33.368 8.193 -7.701 1.00 62.09 272 ILE A O 1
ATOM 2049 N N . LEU A 1 273 ? 34.672 7.564 -5.976 1.00 65.81 273 LEU A N 1
ATOM 2050 C CA . LEU A 1 273 ? 35.406 6.540 -6.698 1.00 65.81 273 LEU A CA 1
ATOM 2051 C C . LEU A 1 273 ? 34.510 5.319 -6.886 1.00 65.81 273 LEU A C 1
ATOM 2053 O O . LEU A 1 273 ? 33.874 4.852 -5.945 1.00 65.81 273 LEU A O 1
ATOM 2057 N N . SER A 1 274 ? 34.509 4.776 -8.099 1.00 71.06 274 SER A N 1
ATOM 2058 C CA . SER A 1 274 ? 34.006 3.425 -8.344 1.00 71.06 274 SER A CA 1
ATOM 2059 C C . SER A 1 274 ? 34.770 2.432 -7.467 1.00 71.06 274 SER A C 1
ATOM 2061 O O . SER A 1 274 ? 36.002 2.382 -7.515 1.00 71.06 274 SER A O 1
ATOM 2063 N N . ASN A 1 275 ? 34.037 1.649 -6.682 1.00 66.31 275 ASN A N 1
ATOM 2064 C CA . ASN A 1 275 ? 34.566 0.544 -5.881 1.00 66.31 275 ASN A CA 1
ATOM 2065 C C . ASN A 1 275 ? 34.131 -0.827 -6.439 1.00 66.31 275 ASN A C 1
ATOM 2067 O O . ASN A 1 275 ? 34.436 -1.850 -5.831 1.00 66.31 275 ASN A O 1
ATOM 2071 N N . GLY A 1 276 ? 33.431 -0.848 -7.582 1.00 67.12 276 GLY A N 1
ATOM 2072 C CA . GLY A 1 276 ? 32.918 -2.060 -8.225 1.00 67.12 276 GLY A CA 1
ATOM 2073 C C . GLY A 1 276 ? 31.666 -2.648 -7.566 1.00 67.12 276 GLY A C 1
ATOM 2074 O O . GLY A 1 276 ? 31.162 -3.665 -8.035 1.00 67.12 276 GLY A O 1
ATOM 2075 N N . VAL A 1 277 ? 31.153 -2.029 -6.498 1.00 73.62 277 VAL A N 1
ATOM 2076 C CA . VAL A 1 277 ? 29.866 -2.388 -5.898 1.00 73.62 277 VAL A CA 1
ATOM 2077 C C . VAL A 1 277 ? 28.771 -1.647 -6.653 1.00 73.62 277 VAL A C 1
ATOM 2079 O O . VAL A 1 277 ? 28.883 -0.442 -6.872 1.00 73.62 277 VAL A O 1
ATOM 2082 N N . LYS A 1 278 ? 27.707 -2.361 -7.036 1.00 80.31 278 LYS A N 1
ATOM 2083 C CA . LYS A 1 278 ? 26.543 -1.767 -7.704 1.00 80.31 278 LYS A CA 1
ATOM 2084 C C . LYS A 1 278 ? 26.006 -0.610 -6.857 1.00 80.31 278 LYS A C 1
ATOM 2086 O O . LYS A 1 278 ? 25.632 -0.802 -5.698 1.00 80.31 278 LYS A O 1
ATOM 2091 N N . THR A 1 279 ? 25.995 0.594 -7.422 1.00 88.50 279 THR A N 1
ATOM 2092 C CA . THR A 1 279 ? 25.492 1.784 -6.722 1.00 88.50 279 THR A CA 1
ATOM 2093 C C . THR A 1 279 ? 23.984 1.894 -6.881 1.00 88.50 279 THR A C 1
ATOM 2095 O O . THR A 1 279 ? 23.283 2.128 -5.896 1.00 88.50 279 THR A O 1
ATOM 2098 N N . MET A 1 280 ? 23.493 1.680 -8.106 1.00 93.50 280 MET A N 1
ATOM 2099 C CA . MET A 1 280 ? 22.091 1.813 -8.469 1.00 93.50 280 MET A CA 1
ATOM 2100 C C . MET A 1 280 ? 21.682 0.841 -9.584 1.00 93.50 280 MET A C 1
ATOM 2102 O O . MET A 1 280 ? 22.423 0.663 -10.552 1.00 93.50 280 MET A O 1
ATOM 2106 N N . ARG A 1 281 ? 20.478 0.270 -9.469 1.00 94.00 281 ARG A N 1
ATOM 2107 C CA . ARG A 1 281 ? 19.737 -0.372 -10.566 1.00 94.00 281 ARG A CA 1
ATOM 2108 C C . ARG A 1 281 ? 18.475 0.441 -10.867 1.00 94.00 281 ARG A C 1
ATOM 2110 O O . ARG A 1 281 ? 17.718 0.755 -9.951 1.00 94.00 281 ARG A O 1
ATOM 2117 N N . VAL A 1 282 ? 18.241 0.792 -12.127 1.00 95.62 282 VAL A N 1
ATOM 2118 C CA . VAL A 1 282 ? 17.001 1.447 -12.578 1.00 95.62 282 VAL A CA 1
ATOM 2119 C C . VAL A 1 282 ? 16.311 0.495 -13.537 1.00 95.62 282 VAL A C 1
ATOM 2121 O O . VAL A 1 282 ? 16.855 0.250 -14.613 1.00 95.62 282 VAL A O 1
ATOM 2124 N N . HIS A 1 283 ? 15.159 -0.068 -13.163 1.00 90.19 283 HIS A N 1
ATOM 2125 C CA . HIS A 1 283 ? 14.555 -1.127 -13.970 1.00 90.19 283 HIS A CA 1
ATOM 2126 C C . HIS A 1 283 ? 13.034 -1.182 -13.992 1.00 90.19 283 HIS A C 1
ATOM 2128 O O . HIS A 1 283 ? 12.384 -0.796 -13.036 1.00 90.19 283 HIS A O 1
ATOM 2134 N N . HIS A 1 284 ? 12.443 -1.706 -15.069 1.00 81.31 284 HIS A N 1
ATOM 2135 C CA . HIS A 1 284 ? 10.984 -1.904 -15.164 1.00 81.31 284 HIS A CA 1
ATOM 2136 C C . HIS A 1 284 ? 10.163 -0.610 -15.004 1.00 81.31 284 HIS A C 1
ATOM 2138 O O . HIS A 1 284 ? 9.006 -0.639 -14.589 1.00 81.31 284 HIS A O 1
ATOM 2144 N N . ASN A 1 285 ? 10.752 0.551 -15.307 1.00 81.75 285 ASN A N 1
ATOM 2145 C CA . ASN A 1 285 ? 10.062 1.836 -15.224 1.00 81.75 285 ASN A CA 1
ATOM 2146 C C . ASN A 1 285 ? 9.495 2.251 -16.582 1.00 81.75 285 ASN A C 1
ATOM 2148 O O . ASN A 1 285 ? 10.105 2.006 -17.624 1.00 81.75 285 ASN A O 1
ATOM 2152 N N . THR A 1 286 ? 8.375 2.971 -16.556 1.00 83.88 286 THR A N 1
ATOM 2153 C CA . THR A 1 286 ? 7.928 3.785 -17.691 1.00 83.88 286 THR A CA 1
ATOM 2154 C C . THR A 1 286 ? 8.406 5.213 -17.478 1.00 83.88 286 THR A C 1
ATOM 2156 O O . THR A 1 286 ? 7.991 5.877 -16.527 1.00 83.88 286 THR A O 1
ATOM 2159 N N . ILE A 1 287 ? 9.289 5.676 -18.356 1.00 88.06 287 ILE A N 1
ATOM 2160 C CA . ILE A 1 287 ? 9.864 7.020 -18.337 1.00 88.06 287 ILE A CA 1
ATOM 2161 C C . ILE A 1 287 ? 9.242 7.783 -19.506 1.00 88.06 287 ILE A C 1
ATOM 2163 O O . ILE A 1 287 ? 9.715 7.721 -20.646 1.00 88.06 287 ILE A O 1
ATOM 2167 N N . ASP A 1 288 ? 8.126 8.448 -19.217 1.00 84.19 288 ASP A N 1
ATOM 2168 C CA . ASP A 1 288 ? 7.324 9.171 -20.196 1.00 84.19 288 ASP A CA 1
ATOM 2169 C C . ASP A 1 288 ? 7.775 10.632 -20.264 1.00 84.19 288 ASP A C 1
ATOM 2171 O O . ASP A 1 288 ? 7.506 11.436 -19.375 1.00 84.19 288 ASP A O 1
ATOM 2175 N N . MET A 1 289 ? 8.470 10.981 -21.344 1.00 83.06 289 MET A N 1
ATOM 2176 C CA . MET A 1 289 ? 8.878 12.353 -21.661 1.00 83.06 289 MET A CA 1
ATOM 2177 C C . MET A 1 289 ? 7.996 12.962 -22.765 1.00 83.06 289 MET A C 1
ATOM 2179 O O . MET A 1 289 ? 8.305 14.027 -23.316 1.00 83.06 289 MET A O 1
ATOM 2183 N N . ALA A 1 290 ? 6.926 12.268 -23.163 1.00 75.31 290 ALA A N 1
ATOM 2184 C CA . ALA A 1 290 ? 6.035 12.671 -24.238 1.00 75.31 290 ALA A CA 1
ATOM 2185 C C . ALA A 1 290 ? 4.961 13.635 -23.751 1.00 75.31 290 ALA A C 1
ATOM 2187 O O . ALA A 1 290 ? 4.685 14.621 -24.448 1.00 75.31 290 ALA A O 1
ATOM 2188 N N . LYS A 1 291 ? 4.374 13.362 -22.575 1.00 60.47 291 LYS A N 1
ATOM 2189 C CA . LYS A 1 291 ? 3.198 14.089 -22.087 1.00 60.47 291 LYS A CA 1
ATOM 2190 C C . LYS A 1 291 ? 3.426 15.582 -21.977 1.00 60.47 291 LYS A C 1
ATOM 2192 O O . LYS A 1 291 ? 2.509 16.341 -22.285 1.00 60.47 291 LYS A O 1
ATOM 2197 N N . ARG A 1 292 ? 4.617 16.047 -21.588 1.00 54.06 292 ARG A N 1
ATOM 2198 C CA . ARG A 1 292 ? 4.791 17.456 -21.234 1.00 54.06 292 ARG A CA 1
ATOM 2199 C C . ARG A 1 292 ? 6.294 17.830 -21.260 1.00 54.06 292 ARG A C 1
ATOM 2201 O O . ARG A 1 292 ? 7.097 17.137 -20.668 1.00 54.06 292 ARG A O 1
ATOM 2208 N N . ALA A 1 293 ? 6.646 18.928 -21.965 1.00 50.88 293 ALA A N 1
ATOM 2209 C CA . ALA A 1 293 ? 7.991 19.473 -22.334 1.00 50.88 293 ALA A CA 1
ATOM 2210 C C . ALA A 1 293 ? 8.264 19.529 -23.857 1.00 50.88 293 ALA A C 1
ATOM 2212 O O . ALA A 1 293 ? 9.380 19.811 -24.299 1.00 50.88 293 ALA A O 1
ATOM 2213 N N . GLY A 1 294 ? 7.255 19.271 -24.701 1.00 54.84 294 GLY A N 1
ATOM 2214 C CA . GLY A 1 294 ? 7.412 19.335 -26.161 1.00 54.84 294 GLY A CA 1
ATOM 2215 C C . GLY A 1 294 ? 8.475 18.369 -26.710 1.00 54.84 294 GLY A C 1
ATOM 2216 O O . GLY A 1 294 ? 9.032 18.631 -27.776 1.00 54.84 294 GLY A O 1
ATOM 2217 N N . GLY A 1 295 ? 8.781 17.292 -25.971 1.00 57.88 295 GLY A N 1
ATOM 2218 C CA . GLY A 1 295 ? 9.834 16.321 -26.287 1.00 57.88 295 GLY A CA 1
ATOM 2219 C C . GLY A 1 295 ? 11.268 16.786 -25.990 1.00 57.88 295 GLY A C 1
ATOM 2220 O O . GLY A 1 295 ? 12.212 16.198 -26.510 1.00 57.88 295 GLY A O 1
ATOM 2221 N N . ARG A 1 296 ? 11.472 17.849 -25.200 1.00 65.31 296 ARG A N 1
ATOM 2222 C CA . ARG A 1 296 ? 12.809 18.321 -24.791 1.00 65.31 296 ARG A CA 1
ATOM 2223 C C . ARG A 1 296 ? 13.217 17.707 -23.449 1.00 65.31 296 ARG A C 1
ATOM 2225 O O . ARG A 1 296 ? 12.405 17.704 -22.537 1.00 65.31 296 ARG A O 1
ATOM 2232 N N . GLY A 1 297 ? 14.465 17.247 -23.321 1.00 76.88 297 GLY A N 1
ATOM 2233 C CA . GLY A 1 297 ? 15.020 16.724 -22.057 1.00 76.88 297 GLY A CA 1
ATOM 2234 C C . GLY A 1 297 ? 15.652 15.334 -22.184 1.00 76.88 297 GLY A C 1
ATOM 2235 O O . GLY A 1 297 ? 15.963 14.908 -23.297 1.00 76.88 297 GLY A O 1
ATOM 2236 N N . TYR A 1 298 ? 15.878 14.643 -21.065 1.00 87.06 298 TYR A N 1
ATOM 2237 C CA . TYR A 1 298 ? 16.559 13.340 -21.022 1.00 87.06 298 TYR A CA 1
ATOM 2238 C C . TYR A 1 298 ? 15.861 12.335 -20.103 1.00 87.06 298 TYR A C 1
ATOM 2240 O O . TYR A 1 298 ? 15.510 12.691 -18.992 1.00 87.06 298 TYR A O 1
ATOM 2248 N N . GLY A 1 299 ? 15.719 11.070 -20.491 1.00 91.12 299 GLY A N 1
ATOM 2249 C CA . GLY A 1 299 ? 15.032 10.084 -19.642 1.00 91.12 299 GLY A CA 1
ATOM 2250 C C . GLY A 1 299 ? 15.758 9.853 -18.320 1.00 91.12 299 GLY A C 1
ATOM 2251 O O . GLY A 1 299 ? 15.188 10.023 -17.241 1.00 91.12 299 GLY A O 1
ATOM 2252 N N . ILE A 1 300 ? 17.050 9.534 -18.415 1.00 94.75 300 ILE A N 1
ATOM 2253 C CA . ILE A 1 300 ? 17.943 9.419 -17.261 1.00 94.75 300 ILE A CA 1
ATOM 2254 C C . ILE A 1 300 ? 19.164 10.311 -17.472 1.00 94.75 300 ILE A C 1
ATOM 2256 O O . ILE A 1 300 ? 19.906 10.144 -18.440 1.00 94.75 300 ILE A O 1
ATOM 2260 N N . GLU A 1 301 ? 19.427 11.225 -16.542 1.00 92.38 301 GLU A N 1
ATOM 2261 C CA . GLU A 1 301 ? 20.759 11.813 -16.399 1.00 92.38 301 GLU A CA 1
ATOM 2262 C C . GLU A 1 301 ? 21.624 10.859 -15.585 1.00 92.38 301 GLU A C 1
ATOM 2264 O O . GLU A 1 301 ? 21.467 10.729 -14.373 1.00 92.38 301 GLU A O 1
ATOM 2269 N N . LEU A 1 302 ? 22.537 10.178 -16.270 1.00 93.56 302 LEU A N 1
ATOM 2270 C CA . LEU A 1 302 ? 23.387 9.158 -15.683 1.00 93.56 302 LEU A CA 1
ATOM 2271 C C . LEU A 1 302 ? 24.807 9.706 -15.546 1.00 93.56 302 LEU A C 1
ATOM 2273 O O . LEU A 1 302 ? 25.588 9.723 -16.495 1.00 93.56 302 LEU A O 1
ATOM 2277 N N . SER A 1 303 ? 25.146 10.204 -14.358 1.00 90.94 303 SER A N 1
ATOM 2278 C CA . SER A 1 303 ? 26.487 10.715 -14.043 1.00 90.94 303 SER A CA 1
ATOM 2279 C C . SER A 1 303 ? 27.007 10.173 -12.705 1.00 90.94 303 SER A C 1
ATOM 2281 O O . SER A 1 303 ? 27.608 10.902 -11.915 1.00 90.94 303 SER A O 1
ATOM 2283 N N . ILE A 1 304 ? 26.845 8.861 -12.499 1.00 90.38 304 ILE A N 1
ATOM 2284 C CA . ILE A 1 304 ? 27.388 8.058 -11.385 1.00 90.38 304 ILE A CA 1
ATOM 2285 C C . ILE A 1 304 ? 28.080 6.777 -11.903 1.00 90.38 304 ILE A C 1
ATOM 2287 O O . ILE A 1 304 ? 27.995 6.471 -13.088 1.00 90.38 304 ILE A O 1
ATOM 2291 N N . HIS A 1 305 ? 28.824 6.060 -11.053 1.00 90.56 305 HIS A N 1
ATOM 2292 C CA . HIS A 1 305 ? 29.543 4.819 -11.410 1.00 90.56 305 HIS A CA 1
ATOM 2293 C C . HIS A 1 305 ? 28.719 3.561 -11.115 1.00 90.56 305 HIS A C 1
ATOM 2295 O O . HIS A 1 305 ? 27.842 3.620 -10.265 1.00 90.56 305 HIS A O 1
ATOM 2301 N N . ASP A 1 306 ? 29.071 2.423 -11.723 1.00 91.38 306 ASP A N 1
ATOM 2302 C CA . ASP A 1 306 ? 28.605 1.087 -11.302 1.00 91.38 306 ASP A CA 1
ATOM 2303 C C . ASP A 1 306 ? 27.066 0.947 -11.326 1.00 91.38 306 ASP A C 1
ATOM 2305 O O . ASP A 1 306 ? 26.442 0.588 -10.323 1.00 91.38 306 ASP A O 1
ATOM 2309 N N . VAL A 1 307 ? 26.460 1.279 -12.474 1.00 93.38 307 VAL A N 1
ATOM 2310 C CA . VAL A 1 307 ? 24.999 1.336 -12.663 1.00 93.38 307 VAL A CA 1
ATOM 2311 C C . VAL A 1 307 ? 24.512 0.280 -13.638 1.00 93.38 307 VAL A C 1
ATOM 2313 O O . VAL A 1 307 ? 25.146 0.012 -14.661 1.00 93.38 307 VAL A O 1
ATOM 2316 N N . GLU A 1 308 ? 23.343 -0.262 -13.335 1.00 94.88 308 GLU A N 1
ATOM 2317 C CA . GLU A 1 308 ? 22.571 -1.114 -14.227 1.00 94.88 308 GLU A CA 1
ATOM 2318 C C . GLU A 1 308 ? 21.246 -0.432 -14.590 1.00 94.88 308 GLU A C 1
ATOM 2320 O O . GLU A 1 308 ? 20.549 0.100 -13.724 1.00 94.88 308 GLU A O 1
ATOM 2325 N N . VAL A 1 309 ? 20.936 -0.387 -15.884 1.00 96.56 309 VAL A N 1
ATOM 2326 C CA . VAL A 1 309 ? 19.695 0.173 -16.425 1.00 96.56 309 VAL A CA 1
ATOM 2327 C C . VAL A 1 309 ? 19.063 -0.882 -17.315 1.00 96.56 309 VAL A C 1
ATOM 2329 O O . VAL A 1 309 ? 19.578 -1.146 -18.407 1.00 96.56 309 VAL A O 1
ATOM 2332 N N . ASP A 1 310 ? 17.959 -1.474 -16.866 1.00 89.06 310 ASP A N 1
ATOM 2333 C CA . ASP A 1 310 ? 17.361 -2.608 -17.560 1.00 89.06 310 ASP A CA 1
ATOM 2334 C C . ASP A 1 310 ? 15.839 -2.643 -17.595 1.00 89.06 310 ASP A C 1
ATOM 2336 O O . ASP A 1 310 ? 15.174 -2.174 -16.685 1.00 89.06 310 ASP A O 1
ATOM 2340 N N . ASN A 1 311 ? 15.258 -3.186 -18.664 1.00 79.56 311 ASN A N 1
ATOM 2341 C CA . ASN A 1 311 ? 13.809 -3.409 -18.747 1.00 79.56 311 ASN A CA 1
ATOM 2342 C C . ASN A 1 311 ? 12.967 -2.129 -18.586 1.00 79.56 311 ASN A C 1
ATOM 2344 O O . ASN A 1 311 ? 11.809 -2.191 -18.192 1.00 79.56 311 ASN A O 1
ATOM 2348 N N . ASN A 1 312 ? 13.526 -0.951 -18.882 1.00 82.62 312 ASN A N 1
ATOM 2349 C CA . ASN A 1 312 ? 12.783 0.308 -18.857 1.00 82.62 312 ASN A CA 1
ATOM 2350 C C . ASN A 1 312 ? 12.200 0.634 -20.234 1.00 82.62 312 ASN A C 1
ATOM 2352 O O . ASN A 1 312 ? 12.783 0.303 -21.273 1.00 82.62 312 ASN A O 1
ATOM 2356 N N . TYR A 1 313 ? 11.092 1.371 -20.228 1.00 85.06 313 TYR A N 1
ATOM 2357 C CA . TYR A 1 313 ? 10.477 1.926 -21.423 1.00 85.06 313 TYR A CA 1
ATOM 2358 C C . TYR A 1 313 ? 10.621 3.448 -21.453 1.00 85.06 313 TYR A C 1
ATOM 2360 O O . TYR A 1 313 ? 10.079 4.156 -20.605 1.00 85.06 313 TYR A O 1
ATOM 2368 N N . PHE A 1 314 ? 11.366 3.948 -22.437 1.00 89.50 314 PHE A N 1
ATOM 2369 C CA . PHE A 1 314 ? 11.598 5.370 -22.662 1.00 89.50 314 PHE A CA 1
ATOM 2370 C C . PHE A 1 314 ? 10.689 5.866 -23.784 1.00 89.50 314 PHE A C 1
ATOM 2372 O O . PHE A 1 314 ? 10.790 5.392 -24.919 1.00 89.50 314 PHE A O 1
ATOM 2379 N N . ILE A 1 315 ? 9.845 6.852 -23.478 1.00 84.88 315 ILE A N 1
ATOM 2380 C CA . ILE A 1 315 ? 8.894 7.428 -24.432 1.00 84.88 315 ILE A CA 1
ATOM 2381 C C . ILE A 1 315 ? 9.289 8.873 -24.722 1.00 84.88 315 ILE A C 1
ATOM 2383 O O . ILE A 1 315 ? 9.169 9.747 -23.865 1.00 84.88 315 ILE A O 1
ATOM 2387 N N . LYS A 1 316 ? 9.700 9.147 -25.960 1.00 86.00 316 LYS A N 1
ATOM 2388 C CA . LYS A 1 316 ? 10.109 10.473 -26.438 1.00 86.00 316 LYS A CA 1
ATOM 2389 C C . LYS A 1 316 ? 11.331 11.054 -25.700 1.00 86.00 316 LYS A C 1
ATOM 2391 O O . LYS A 1 316 ? 12.176 10.314 -25.216 1.00 86.00 316 LYS A O 1
ATOM 2396 N N . GLY A 1 317 ? 11.468 12.381 -25.662 1.00 84.50 317 GLY A N 1
ATOM 2397 C CA . GLY A 1 317 ? 12.627 13.088 -25.108 1.00 84.50 317 GLY A CA 1
ATOM 2398 C C . GLY A 1 317 ? 13.738 13.346 -26.130 1.00 84.50 317 GLY A C 1
ATOM 2399 O O . GLY A 1 317 ? 13.806 12.707 -27.177 1.00 84.50 317 GLY A O 1
ATOM 2400 N N . SER A 1 318 ? 14.632 14.290 -25.814 1.00 86.38 318 SER A N 1
ATOM 2401 C CA . SER A 1 318 ? 15.802 14.593 -26.654 1.00 86.38 318 SER A CA 1
ATOM 2402 C C . SER A 1 318 ? 16.873 13.521 -26.548 1.00 86.38 318 SER A C 1
ATOM 2404 O O . SER A 1 318 ? 17.531 13.218 -27.544 1.00 86.38 318 SER A O 1
ATOM 2406 N N . TYR A 1 319 ? 17.032 12.955 -25.353 1.00 91.19 319 TYR A N 1
ATOM 2407 C CA . TYR A 1 319 ? 18.022 11.931 -25.068 1.00 91.19 319 TYR A CA 1
ATOM 2408 C C . TYR A 1 319 ? 17.395 10.808 -24.237 1.00 91.19 319 TYR A C 1
ATOM 2410 O O . TYR A 1 319 ? 16.652 11.086 -23.300 1.00 91.19 319 TYR A O 1
ATOM 2418 N N . GLY A 1 320 ? 17.694 9.545 -24.542 1.00 93.62 320 GLY A N 1
ATOM 2419 C CA . GLY A 1 320 ? 17.248 8.434 -23.691 1.00 93.62 320 GLY A CA 1
ATOM 2420 C C . GLY A 1 320 ? 17.988 8.470 -22.353 1.00 93.62 320 GLY A C 1
ATOM 2421 O O . GLY A 1 320 ? 17.410 8.723 -21.298 1.00 93.62 320 GLY A O 1
ATOM 2422 N N . ILE A 1 321 ? 19.307 8.307 -22.425 1.00 96.00 321 ILE A N 1
ATOM 2423 C CA . ILE A 1 321 ? 20.237 8.414 -21.302 1.00 96.00 321 ILE A CA 1
ATOM 2424 C C . ILE A 1 321 ? 21.284 9.475 -21.646 1.00 96.00 321 ILE A C 1
ATOM 2426 O O . ILE A 1 321 ? 21.910 9.417 -22.705 1.00 96.00 321 ILE A O 1
ATOM 2430 N N . ALA A 1 322 ? 21.495 10.443 -20.756 1.00 92.69 322 ALA A N 1
ATOM 2431 C CA . ALA A 1 322 ? 22.425 11.544 -20.967 1.00 92.69 322 ALA A CA 1
ATOM 2432 C C . ALA A 1 322 ? 23.499 11.622 -19.879 1.00 92.69 322 ALA A C 1
ATOM 2434 O O . ALA A 1 322 ? 23.207 11.628 -18.684 1.00 92.69 322 ALA A O 1
ATOM 2435 N N . HIS A 1 323 ? 24.752 11.746 -20.309 1.00 92.69 323 HIS A N 1
ATOM 2436 C CA . HIS A 1 323 ? 25.897 11.977 -19.442 1.00 92.69 323 HIS A CA 1
ATOM 2437 C C . HIS A 1 323 ? 26.458 13.392 -19.627 1.00 92.69 323 HIS A C 1
ATOM 2439 O O . HIS A 1 323 ? 27.054 13.716 -20.663 1.00 92.69 323 HIS A O 1
ATOM 2445 N N . TRP A 1 324 ? 26.283 14.226 -18.598 1.00 88.19 324 TRP A N 1
ATOM 2446 C CA . TRP A 1 324 ? 26.724 15.626 -18.580 1.00 88.19 324 TRP A CA 1
ATOM 2447 C C . TRP A 1 324 ? 27.970 15.864 -17.721 1.00 88.19 324 TRP A C 1
ATOM 2449 O O . TRP A 1 324 ? 28.678 16.844 -17.941 1.00 88.19 324 TRP A O 1
ATOM 2459 N N . GLY A 1 325 ? 28.226 14.993 -16.741 1.00 82.50 325 GLY A N 1
ATOM 2460 C CA . GLY A 1 325 ? 29.245 15.202 -15.715 1.00 82.50 325 GLY A CA 1
ATOM 2461 C C . GLY A 1 325 ? 30.672 14.787 -16.096 1.00 82.50 325 GLY A C 1
ATOM 2462 O O . GLY A 1 325 ? 30.999 14.456 -17.238 1.00 82.50 325 GLY A O 1
ATOM 2463 N N . LYS A 1 326 ? 31.543 14.776 -15.079 1.00 84.00 326 LYS A N 1
ATOM 2464 C CA . LYS A 1 326 ? 32.898 14.200 -15.155 1.00 84.00 326 LYS A CA 1
ATOM 2465 C C . LYS A 1 326 ? 32.837 12.710 -15.484 1.00 84.00 326 LYS A C 1
ATOM 2467 O O . LYS A 1 326 ? 31.865 12.056 -15.126 1.00 84.00 326 LYS A O 1
ATOM 2472 N N . GLN A 1 327 ? 33.925 12.187 -16.049 1.00 85.69 327 GLN A N 1
ATOM 2473 C CA . GLN A 1 327 ? 34.040 10.812 -16.539 1.00 85.69 327 GLN A CA 1
ATOM 2474 C C . GLN A 1 327 ? 33.521 9.788 -15.524 1.00 85.69 327 GLN A C 1
ATOM 2476 O O . GLN A 1 327 ? 34.048 9.675 -14.411 1.00 85.69 327 GLN A O 1
ATOM 2481 N N . LYS A 1 328 ? 32.501 9.027 -15.926 1.00 89.00 328 LYS A N 1
ATOM 2482 C CA . LYS A 1 328 ? 31.976 7.873 -15.186 1.00 89.00 328 LYS A CA 1
ATOM 2483 C C . LYS A 1 328 ? 32.223 6.575 -15.946 1.00 89.00 328 LYS A C 1
ATOM 2485 O O . LYS A 1 328 ? 32.667 6.590 -17.093 1.00 89.00 328 LYS A O 1
ATOM 2490 N N . LYS A 1 329 ? 32.039 5.449 -15.253 1.00 90.81 329 LYS A N 1
ATOM 2491 C CA . LYS A 1 329 ? 32.357 4.120 -15.783 1.00 90.81 329 LYS A CA 1
ATOM 2492 C C . LYS A 1 329 ? 31.503 3.013 -15.183 1.00 90.81 329 LYS A C 1
ATOM 2494 O O . LYS A 1 329 ? 30.923 3.216 -14.116 1.00 90.81 329 LYS A O 1
ATOM 2499 N N . ASN A 1 330 ? 31.565 1.845 -15.823 1.00 92.94 330 ASN A N 1
ATOM 2500 C CA . ASN A 1 330 ? 30.941 0.590 -15.405 1.00 92.94 330 ASN A CA 1
ATOM 2501 C C . ASN A 1 330 ? 29.413 0.672 -15.496 1.00 92.94 330 ASN A C 1
ATOM 2503 O O . ASN A 1 330 ? 28.721 0.628 -14.481 1.00 92.94 330 ASN A O 1
ATOM 2507 N N . TRP A 1 331 ? 28.899 0.841 -16.715 1.00 94.75 331 TRP A N 1
ATOM 2508 C CA . TRP A 1 331 ? 27.457 0.860 -16.972 1.00 94.75 331 TRP A CA 1
ATOM 2509 C C . TRP A 1 331 ? 27.030 -0.362 -17.765 1.00 94.75 331 TRP A C 1
ATOM 2511 O O . TRP A 1 331 ? 27.630 -0.661 -18.798 1.00 94.75 331 TRP A O 1
ATOM 2521 N N . ASN A 1 332 ? 25.968 -1.015 -17.307 1.00 94.38 332 ASN A N 1
ATOM 2522 C CA . ASN A 1 332 ? 25.265 -2.056 -18.044 1.00 94.38 332 ASN A CA 1
ATOM 2523 C C . ASN A 1 332 ? 23.887 -1.513 -18.430 1.00 94.38 332 ASN A C 1
ATOM 2525 O O . ASN A 1 332 ? 23.097 -1.174 -17.556 1.00 94.38 332 ASN A O 1
ATOM 2529 N N . ILE A 1 333 ? 23.622 -1.383 -19.727 1.00 96.94 333 ILE A N 1
ATOM 2530 C CA . ILE A 1 333 ? 22.372 -0.846 -20.271 1.00 96.94 333 ILE A CA 1
ATOM 2531 C C . ILE A 1 333 ? 21.792 -1.899 -21.211 1.00 96.94 333 ILE A C 1
ATOM 2533 O O . ILE A 1 333 ? 22.327 -2.105 -22.308 1.00 96.94 333 ILE A O 1
ATOM 2537 N N . HIS A 1 334 ? 20.731 -2.582 -20.787 1.00 91.31 334 HIS A N 1
ATOM 2538 C CA . HIS A 1 334 ? 20.194 -3.708 -21.549 1.00 91.31 334 HIS A CA 1
ATOM 2539 C C . HIS A 1 334 ? 18.712 -3.965 -21.386 1.00 91.31 334 HIS A C 1
ATOM 2541 O O . HIS A 1 334 ? 18.117 -3.556 -20.407 1.00 91.31 334 HIS A O 1
ATOM 2547 N N . HIS A 1 335 ? 18.100 -4.676 -22.327 1.00 85.06 335 HIS A N 1
ATOM 2548 C CA . HIS A 1 335 ? 16.678 -5.016 -22.267 1.00 85.06 335 HIS A CA 1
ATOM 2549 C C . HIS A 1 335 ? 15.749 -3.792 -22.169 1.00 85.06 335 HIS A C 1
ATOM 2551 O O . HIS A 1 335 ? 14.590 -3.917 -21.799 1.00 85.06 335 HIS A O 1
ATOM 2557 N N . ASN A 1 336 ? 16.219 -2.595 -22.537 1.00 86.00 336 ASN A N 1
ATOM 2558 C CA . ASN A 1 336 ? 15.389 -1.393 -22.560 1.00 86.00 336 ASN A CA 1
ATOM 2559 C C . ASN A 1 336 ? 14.756 -1.185 -23.937 1.00 86.00 336 ASN A C 1
ATOM 2561 O O . ASN A 1 336 ? 15.317 -1.558 -24.974 1.00 86.00 336 ASN A O 1
ATOM 2565 N N . VAL A 1 337 ? 13.614 -0.505 -23.945 1.00 87.31 337 VAL A N 1
ATOM 2566 C CA . VAL A 1 337 ? 12.939 -0.066 -25.164 1.00 87.31 337 VAL A CA 1
ATOM 2567 C C . VAL A 1 337 ? 12.979 1.459 -25.241 1.00 87.31 337 VAL A C 1
ATOM 2569 O O . VAL A 1 337 ? 12.506 2.148 -24.340 1.00 87.31 337 VAL A O 1
ATOM 2572 N N . PHE A 1 338 ? 13.529 1.989 -26.333 1.00 91.38 338 PHE A N 1
ATOM 2573 C CA . PHE A 1 338 ? 13.587 3.421 -26.621 1.00 91.38 338 PHE A CA 1
ATOM 2574 C C . PHE A 1 338 ? 12.694 3.744 -27.812 1.00 91.38 338 PHE A C 1
ATOM 2576 O O . PHE A 1 338 ? 12.973 3.314 -28.932 1.00 91.38 338 PHE A O 1
ATOM 2583 N N . TYR A 1 339 ? 11.640 4.520 -27.578 1.00 88.44 339 TYR A N 1
ATOM 2584 C CA . TYR A 1 339 ? 10.665 4.884 -28.596 1.00 88.44 339 TYR A CA 1
ATOM 2585 C C . TYR A 1 339 ? 10.627 6.400 -28.797 1.00 88.44 339 TYR A C 1
ATOM 2587 O O . TYR A 1 339 ? 10.433 7.159 -27.849 1.00 88.44 339 TYR A O 1
ATOM 2595 N N . TRP A 1 340 ? 10.781 6.846 -30.047 1.00 87.00 340 TRP A N 1
ATOM 2596 C CA . TRP A 1 340 ? 10.644 8.255 -30.445 1.00 87.00 340 TRP A CA 1
ATOM 2597 C C . TRP A 1 340 ? 11.623 9.234 -29.774 1.00 87.00 340 TRP A C 1
ATOM 2599 O O . TRP A 1 340 ? 11.283 10.388 -29.516 1.00 87.00 340 TRP A O 1
ATOM 2609 N N . ILE A 1 341 ? 12.867 8.825 -29.524 1.00 89.00 341 ILE A N 1
ATOM 2610 C CA . ILE A 1 341 ? 13.895 9.771 -29.061 1.00 89.00 341 ILE A CA 1
ATOM 2611 C C . ILE A 1 341 ? 14.190 10.782 -30.182 1.00 89.00 341 ILE A C 1
ATOM 2613 O O . ILE A 1 341 ? 14.677 10.410 -31.250 1.00 89.00 341 ILE A O 1
ATOM 2617 N N . GLU A 1 342 ? 13.910 12.065 -29.957 1.00 84.44 342 GLU A N 1
ATOM 2618 C CA . GLU A 1 342 ? 14.194 13.153 -30.897 1.00 84.44 342 GLU A CA 1
ATOM 2619 C C . GLU A 1 342 ? 14.377 14.499 -30.175 1.00 84.44 342 GLU A C 1
ATOM 2621 O O . GLU A 1 342 ? 13.671 14.833 -29.225 1.00 84.44 342 GLU A O 1
ATOM 2626 N N . SER A 1 343 ? 15.303 15.334 -30.647 1.00 77.56 343 SER A N 1
ATOM 2627 C CA . SER A 1 343 ? 15.575 16.651 -30.052 1.00 77.56 343 SER A CA 1
ATOM 2628 C C . SER A 1 343 ? 15.067 17.797 -30.920 1.00 77.56 343 SER A C 1
ATOM 2630 O O . SER A 1 343 ? 15.073 17.722 -32.143 1.00 77.56 343 SER A O 1
ATOM 2632 N N . GLY A 1 344 ? 14.625 18.890 -30.290 1.00 67.94 344 GLY A N 1
ATOM 2633 C CA . GLY A 1 344 ? 14.089 20.068 -30.977 1.00 67.94 344 GLY A CA 1
ATOM 2634 C C . GLY A 1 344 ? 15.111 21.008 -31.612 1.00 67.94 344 GLY A C 1
ATOM 2635 O O . GLY A 1 344 ? 14.727 21.787 -32.482 1.00 67.94 344 GLY A O 1
ATOM 2636 N N . GLY A 1 345 ? 16.372 20.965 -31.176 1.00 73.19 345 GLY A N 1
ATOM 2637 C CA . GLY A 1 345 ? 17.397 21.943 -31.572 1.00 73.19 345 GLY A CA 1
ATOM 2638 C C . GLY A 1 345 ? 18.803 21.382 -31.785 1.00 73.19 345 GLY A C 1
ATOM 2639 O O . GLY A 1 345 ? 19.694 22.145 -32.129 1.00 73.19 345 GLY A O 1
ATOM 2640 N N . TYR A 1 346 ? 18.995 20.079 -31.583 1.00 81.62 346 TYR A N 1
ATOM 2641 C CA . TYR A 1 346 ? 20.239 19.336 -31.808 1.00 81.62 346 TYR A CA 1
ATOM 2642 C C . TYR A 1 346 ? 19.874 17.932 -32.311 1.00 81.62 346 TYR A C 1
ATOM 2644 O O . TYR A 1 346 ? 18.688 17.592 -32.304 1.00 81.62 346 TYR A O 1
ATOM 2652 N N . PRO A 1 347 ? 20.828 17.099 -32.755 1.00 87.94 347 PRO A N 1
ATOM 2653 C CA . PRO A 1 347 ? 20.564 15.673 -32.911 1.00 87.94 347 PRO A CA 1
ATOM 2654 C C . PRO A 1 347 ? 20.086 15.059 -31.584 1.00 87.94 347 PRO A C 1
ATOM 2656 O O . PRO A 1 347 ? 20.622 15.395 -30.525 1.00 87.94 347 PRO A O 1
ATOM 2659 N N . GLY A 1 348 ? 19.066 14.201 -31.633 1.00 91.88 348 GLY A N 1
ATOM 2660 C CA . GLY A 1 348 ? 18.699 13.348 -30.501 1.00 91.88 348 GLY A CA 1
ATOM 2661 C C . GLY A 1 348 ? 19.658 12.163 -30.379 1.00 91.88 348 GLY A C 1
ATOM 2662 O O . GLY A 1 348 ? 20.277 11.771 -31.367 1.00 91.88 348 GLY A O 1
ATOM 2663 N N . ASP A 1 349 ? 19.781 11.570 -29.192 1.00 94.69 349 ASP A N 1
ATOM 2664 C CA . ASP A 1 349 ? 20.633 10.389 -28.988 1.00 94.69 349 ASP A CA 1
ATOM 2665 C C . ASP A 1 349 ? 20.017 9.431 -27.961 1.00 94.69 349 ASP A C 1
ATOM 2667 O O . ASP A 1 349 ? 19.614 9.853 -26.877 1.00 94.69 349 ASP A O 1
ATOM 2671 N N . VAL A 1 350 ? 19.984 8.129 -28.255 1.00 96.44 350 VAL A N 1
ATOM 2672 C CA . VAL A 1 350 ? 19.532 7.125 -27.272 1.00 96.44 350 VAL A CA 1
ATOM 2673 C C . VAL A 1 350 ? 20.472 7.094 -26.066 1.00 96.44 350 VAL A C 1
ATOM 2675 O O . VAL A 1 350 ? 20.009 7.164 -24.930 1.00 96.44 350 VAL A O 1
ATOM 2678 N N . LEU A 1 351 ? 21.785 7.088 -26.308 1.00 97.12 351 LEU A N 1
ATOM 2679 C CA . LEU A 1 351 ? 22.813 7.306 -25.292 1.00 97.12 351 LEU A CA 1
ATOM 2680 C C . LEU A 1 351 ? 23.718 8.474 -25.696 1.00 97.12 351 LEU A C 1
ATOM 2682 O O . LEU A 1 351 ? 24.431 8.407 -26.701 1.00 97.12 351 LEU A O 1
ATOM 2686 N N . ARG A 1 352 ? 23.731 9.535 -24.886 1.00 94.50 352 ARG A N 1
ATOM 2687 C CA . ARG A 1 352 ? 24.551 10.732 -25.105 1.00 94.50 352 ARG A CA 1
ATOM 2688 C C . ARG A 1 352 ? 25.688 10.841 -24.098 1.00 94.50 352 ARG A C 1
ATOM 2690 O O . ARG A 1 352 ? 25.458 10.816 -22.893 1.00 94.50 352 ARG A O 1
ATOM 2697 N N . SER A 1 353 ? 26.891 11.118 -24.591 1.00 93.62 353 SER A N 1
ATOM 2698 C CA . SER A 1 353 ? 28.010 11.639 -23.801 1.00 93.62 353 SER A CA 1
ATOM 2699 C C . SER A 1 353 ? 28.389 13.037 -24.279 1.00 93.62 353 SER A C 1
ATOM 2701 O O . SER A 1 353 ? 28.920 13.197 -25.380 1.00 93.62 353 SER A O 1
ATOM 2703 N N . GLN A 1 354 ? 28.153 14.051 -23.444 1.00 90.19 354 GLN A N 1
ATOM 2704 C CA . GLN A 1 354 ? 28.409 15.442 -23.818 1.00 90.19 354 GLN A CA 1
ATOM 2705 C C . GLN A 1 354 ? 29.857 15.889 -23.581 1.00 90.19 354 GLN A C 1
ATOM 2707 O O . GLN A 1 354 ? 30.407 16.581 -24.434 1.00 90.19 354 GLN A O 1
ATOM 2712 N N . GLN A 1 355 ? 30.446 15.565 -22.421 1.00 86.00 355 GLN A N 1
ATOM 2713 C CA . GLN A 1 355 ? 31.719 16.163 -21.982 1.00 86.00 355 GLN A CA 1
ATOM 2714 C C . GLN A 1 355 ? 32.871 15.165 -21.809 1.00 86.00 355 GLN A C 1
ATOM 2716 O O . GLN A 1 355 ? 33.986 15.467 -22.222 1.00 86.00 355 GLN A O 1
ATOM 2721 N N . SER A 1 356 ? 32.647 14.012 -21.175 1.00 85.88 356 SER A N 1
ATOM 2722 C CA . SER A 1 356 ? 33.734 13.211 -20.586 1.00 85.88 356 SER A CA 1
ATOM 2723 C C . SER A 1 356 ? 33.910 11.796 -21.159 1.00 85.88 356 SER A C 1
ATOM 2725 O O . SER A 1 356 ? 34.808 11.071 -20.728 1.00 85.88 356 SER A O 1
ATOM 2727 N N . GLY A 1 357 ? 33.145 11.446 -22.194 1.00 90.88 357 GLY A N 1
ATOM 2728 C CA . GLY A 1 357 ? 33.225 10.169 -22.904 1.00 90.88 357 GLY A CA 1
ATOM 2729 C C . GLY A 1 357 ? 32.560 9.005 -22.161 1.00 90.88 357 GLY A C 1
ATOM 2730 O O . GLY A 1 357 ? 32.163 9.115 -21.002 1.00 90.88 357 GLY A O 1
ATOM 2731 N N . LEU A 1 358 ? 32.463 7.855 -22.829 1.00 94.31 358 LEU A N 1
ATOM 2732 C CA . LEU A 1 358 ? 31.908 6.611 -22.280 1.00 94.31 358 LEU A CA 1
ATOM 2733 C C . LEU A 1 358 ? 33.031 5.624 -21.951 1.00 94.31 358 LEU A C 1
ATOM 2735 O O . LEU A 1 358 ? 33.866 5.331 -22.806 1.00 94.31 358 LEU A O 1
ATOM 2739 N N . ASN A 1 359 ? 33.064 5.097 -20.725 1.00 93.19 359 ASN A N 1
ATOM 2740 C CA . ASN A 1 359 ? 34.160 4.238 -20.270 1.00 93.19 359 ASN A CA 1
ATOM 2741 C C . ASN A 1 359 ? 33.648 2.965 -19.599 1.00 93.19 359 ASN A C 1
ATOM 2743 O O . ASN A 1 359 ? 32.945 3.041 -18.599 1.00 93.19 359 ASN A O 1
ATOM 2747 N N . ASN A 1 360 ? 34.030 1.795 -20.117 1.00 94.50 360 ASN A N 1
ATOM 2748 C CA . ASN A 1 360 ? 33.510 0.501 -19.656 1.00 94.50 360 ASN A CA 1
ATOM 2749 C C . ASN A 1 360 ? 31.968 0.479 -19.632 1.00 94.50 360 ASN A C 1
ATOM 2751 O O . ASN A 1 360 ? 31.347 0.358 -18.574 1.00 94.50 360 ASN A O 1
ATOM 2755 N N . VAL A 1 361 ? 31.368 0.692 -20.804 1.00 96.12 361 VAL A N 1
ATOM 2756 C CA . VAL A 1 361 ? 29.911 0.750 -20.995 1.00 96.12 361 VAL A CA 1
ATOM 2757 C C . VAL A 1 361 ? 29.489 -0.409 -21.882 1.00 96.12 361 VAL A C 1
ATOM 2759 O O . VAL A 1 361 ? 29.994 -0.546 -22.995 1.00 96.12 361 VAL A O 1
ATOM 2762 N N . LYS A 1 362 ? 28.542 -1.214 -21.404 1.00 95.75 362 LYS A N 1
ATOM 2763 C CA . LYS A 1 362 ? 27.916 -2.302 -22.151 1.00 95.75 362 LYS A CA 1
ATOM 2764 C C . LYS A 1 362 ? 26.495 -1.898 -22.512 1.00 95.75 362 LYS A C 1
ATOM 2766 O O . LYS A 1 362 ? 25.679 -1.675 -21.625 1.00 95.75 362 LYS A O 1
ATOM 2771 N N . PHE A 1 363 ? 26.216 -1.806 -23.804 1.00 95.88 363 PHE A N 1
ATOM 2772 C CA . PHE A 1 363 ? 24.920 -1.440 -24.361 1.00 95.88 363 PHE A CA 1
ATOM 2773 C C . PHE A 1 363 ? 24.411 -2.591 -25.232 1.00 95.88 363 PHE A C 1
ATOM 2775 O O . PHE A 1 363 ? 24.859 -2.762 -26.373 1.00 95.88 363 PHE A O 1
ATOM 2782 N N . TYR A 1 364 ? 23.533 -3.433 -24.691 1.00 90.19 364 TYR A N 1
ATOM 2783 C CA . TYR A 1 364 ? 23.176 -4.686 -25.352 1.00 90.19 364 TYR A CA 1
ATOM 2784 C C . TYR A 1 364 ? 21.724 -5.107 -25.186 1.00 90.19 364 TYR A C 1
ATOM 2786 O O . TYR A 1 364 ? 21.098 -4.728 -24.214 1.00 90.19 364 TYR A O 1
ATOM 2794 N N . ASN A 1 365 ? 21.177 -5.872 -26.132 1.00 83.75 365 ASN A N 1
ATOM 2795 C CA . ASN A 1 365 ? 19.796 -6.366 -26.050 1.00 83.75 365 ASN A CA 1
ATOM 2796 C C . ASN A 1 365 ? 18.762 -5.243 -25.830 1.00 83.75 365 ASN A C 1
ATOM 2798 O O . ASN A 1 365 ? 17.795 -5.406 -25.104 1.00 83.75 365 ASN A O 1
ATOM 2802 N N . ASN A 1 366 ? 18.955 -4.064 -26.424 1.00 88.94 366 ASN A N 1
ATOM 2803 C CA . ASN A 1 366 ? 17.960 -2.988 -26.393 1.00 88.94 366 ASN A CA 1
ATOM 2804 C C . ASN A 1 366 ? 17.201 -2.925 -27.724 1.00 88.94 366 ASN A C 1
ATOM 2806 O O . ASN A 1 366 ? 17.771 -3.198 -28.785 1.00 88.94 366 ASN A O 1
ATOM 2810 N N . THR A 1 367 ? 15.936 -2.507 -27.676 1.00 87.81 367 THR A N 1
ATOM 2811 C CA . THR A 1 367 ? 15.136 -2.205 -28.872 1.00 87.81 367 THR A CA 1
ATOM 2812 C C . THR A 1 367 ? 14.978 -0.699 -29.015 1.00 87.81 367 THR A C 1
ATOM 2814 O O . THR A 1 367 ? 14.537 -0.020 -28.093 1.00 87.81 367 THR A O 1
ATOM 2817 N N . ILE A 1 368 ? 15.341 -0.170 -30.178 1.00 92.19 368 ILE A N 1
ATOM 2818 C CA . ILE A 1 368 ? 15.319 1.255 -30.482 1.00 92.19 368 ILE A CA 1
ATOM 2819 C C . ILE A 1 368 ? 14.455 1.465 -31.715 1.00 92.19 368 ILE A C 1
ATOM 2821 O O . ILE A 1 368 ? 14.790 0.965 -32.786 1.00 92.19 368 ILE A O 1
ATOM 2825 N N . GLU A 1 369 ? 13.393 2.254 -31.586 1.00 90.56 369 GLU A N 1
ATOM 2826 C CA . GLU A 1 369 ? 12.616 2.735 -32.725 1.00 90.56 369 GLU A CA 1
ATOM 2827 C C . GLU A 1 369 ? 12.757 4.256 -32.855 1.00 90.56 369 GLU A C 1
ATOM 2829 O O . GLU A 1 369 ? 12.253 5.042 -32.044 1.00 90.56 369 GLU A O 1
ATOM 2834 N N . MET A 1 370 ? 13.478 4.671 -33.895 1.00 90.31 370 MET A N 1
ATOM 2835 C CA . MET A 1 370 ? 13.623 6.069 -34.282 1.00 90.31 370 MET A CA 1
ATOM 2836 C C . MET A 1 370 ? 12.427 6.439 -35.154 1.00 90.31 370 MET A C 1
ATOM 2838 O O . MET A 1 370 ? 12.282 5.901 -36.248 1.00 90.31 370 MET A O 1
ATOM 2842 N N . VAL A 1 371 ? 11.577 7.345 -34.680 1.00 87.38 371 VAL A N 1
ATOM 2843 C CA . VAL A 1 371 ? 10.452 7.894 -35.450 1.00 87.38 371 VAL A CA 1
ATOM 2844 C C . VAL A 1 371 ? 10.519 9.421 -35.427 1.00 87.38 371 VAL A C 1
ATOM 2846 O O . VAL A 1 371 ? 11.037 10.011 -34.478 1.00 87.38 371 VAL A O 1
ATOM 2849 N N . GLY A 1 372 ? 9.981 10.069 -36.462 1.00 87.81 372 GLY A N 1
ATOM 2850 C CA . GLY A 1 372 ? 9.917 11.530 -36.562 1.00 87.81 372 GLY A CA 1
ATOM 2851 C C . GLY A 1 372 ? 10.592 12.093 -37.813 1.00 87.81 372 GLY A C 1
ATOM 2852 O O . GLY A 1 372 ? 10.730 11.418 -38.834 1.00 87.81 372 GLY A O 1
ATOM 2853 N N . THR A 1 373 ? 10.973 13.370 -37.756 1.00 89.50 373 THR A N 1
ATOM 2854 C CA . THR A 1 373 ? 11.535 14.125 -38.899 1.00 89.50 373 THR A CA 1
ATOM 2855 C C . THR A 1 373 ? 12.902 14.746 -38.601 1.00 89.50 373 THR A C 1
ATOM 2857 O O . THR A 1 373 ? 13.366 15.618 -39.339 1.00 89.50 373 THR A O 1
ATOM 2860 N N . ARG A 1 374 ? 13.523 14.388 -37.475 1.00 89.62 374 ARG A N 1
ATOM 2861 C CA . ARG A 1 374 ? 14.765 14.998 -36.981 1.00 89.62 374 ARG A CA 1
ATOM 2862 C C . ARG A 1 374 ? 15.874 13.963 -36.877 1.00 89.62 374 ARG A C 1
ATOM 2864 O O . ARG A 1 374 ? 15.609 12.774 -36.830 1.00 89.62 374 ARG A O 1
ATOM 2871 N N . THR A 1 375 ? 17.125 14.406 -36.876 1.00 92.31 375 THR A N 1
ATOM 2872 C CA . THR A 1 375 ? 18.266 13.493 -36.730 1.00 92.31 375 THR A CA 1
ATOM 2873 C C . THR A 1 375 ? 18.302 12.891 -35.321 1.00 92.31 375 THR A C 1
ATOM 2875 O O . THR A 1 375 ? 18.301 13.644 -34.347 1.00 92.31 375 THR A O 1
ATOM 2878 N N . THR A 1 376 ? 18.415 11.565 -35.232 1.00 93.19 376 THR A N 1
ATOM 2879 C CA . THR A 1 376 ? 18.602 10.794 -33.995 1.00 93.19 376 THR A CA 1
ATOM 2880 C C . THR A 1 376 ? 19.719 9.766 -34.182 1.00 93.19 376 THR A C 1
ATOM 2882 O O . THR A 1 376 ? 19.767 9.065 -35.191 1.00 93.19 376 THR A O 1
ATOM 2885 N N . ASN A 1 377 ? 20.625 9.648 -33.215 1.00 94.69 377 ASN A N 1
ATOM 2886 C CA . ASN A 1 377 ? 21.663 8.619 -33.208 1.00 94.69 377 ASN A CA 1
ATOM 2887 C C . ASN A 1 377 ? 21.383 7.565 -32.136 1.00 94.69 377 ASN A C 1
ATOM 2889 O O . ASN A 1 377 ? 20.729 7.836 -31.129 1.00 94.69 377 ASN A O 1
ATOM 2893 N N . LEU A 1 378 ? 21.929 6.362 -32.315 1.00 95.12 378 LEU A N 1
ATOM 2894 C CA . LEU A 1 378 ? 21.931 5.372 -31.238 1.00 95.12 378 LEU A CA 1
ATOM 2895 C C . LEU A 1 378 ? 22.897 5.809 -30.122 1.00 95.12 378 LEU A C 1
ATOM 2897 O O . LEU A 1 378 ? 22.492 5.962 -28.975 1.00 95.12 378 LEU A O 1
ATOM 2901 N N . ILE A 1 379 ? 24.162 6.079 -30.453 1.00 95.88 379 ILE A N 1
ATOM 2902 C CA . ILE A 1 379 ? 25.133 6.629 -29.495 1.00 95.88 379 ILE A CA 1
ATOM 2903 C C . ILE A 1 379 ? 25.745 7.915 -30.047 1.00 95.88 379 ILE A C 1
ATOM 2905 O O . ILE A 1 379 ? 26.287 7.913 -31.152 1.00 95.88 379 ILE A O 1
ATOM 2909 N N . GLY A 1 380 ? 25.698 8.995 -29.265 1.00 95.19 380 GLY A N 1
ATOM 2910 C CA . GLY A 1 380 ? 26.317 10.281 -29.587 1.00 95.19 380 GLY A CA 1
ATOM 2911 C C . GLY A 1 380 ? 27.424 10.650 -28.602 1.00 95.19 380 GLY A C 1
ATOM 2912 O O . GLY A 1 380 ? 27.170 10.809 -27.407 1.00 95.19 380 GLY A O 1
ATOM 2913 N N . ILE A 1 381 ? 28.653 10.815 -29.095 1.00 95.19 381 ILE A N 1
ATOM 2914 C CA . ILE A 1 381 ? 29.821 11.202 -28.293 1.00 95.19 381 ILE A CA 1
ATOM 2915 C C . ILE A 1 381 ? 30.351 12.539 -28.800 1.00 95.19 381 ILE A C 1
ATOM 2917 O O . ILE A 1 381 ? 30.917 12.628 -29.891 1.00 95.19 381 ILE A O 1
ATOM 2921 N N . TYR A 1 382 ? 30.184 13.566 -27.971 1.00 94.31 382 TYR A N 1
ATOM 2922 C CA . TYR A 1 382 ? 30.500 14.953 -28.317 1.00 94.31 382 TYR A CA 1
ATOM 2923 C C . TYR A 1 382 ? 31.744 15.493 -27.606 1.00 94.31 382 TYR A C 1
ATOM 2925 O O . TYR A 1 382 ? 32.256 16.548 -27.968 1.00 94.31 382 TYR A O 1
ATOM 2933 N N . GLY A 1 383 ? 32.258 14.772 -26.608 1.00 90.81 383 GLY A N 1
ATOM 2934 C CA . GLY A 1 383 ? 33.447 15.174 -25.867 1.00 90.81 383 GLY A CA 1
ATOM 2935 C C . GLY A 1 383 ? 34.009 14.059 -24.995 1.00 90.81 383 GLY A C 1
ATOM 2936 O O . GLY A 1 383 ? 33.290 13.128 -24.619 1.00 90.81 383 GLY A O 1
ATOM 2937 N N . GLY A 1 384 ? 35.296 14.193 -24.668 1.00 89.38 384 GLY A N 1
ATOM 2938 C CA . GLY A 1 384 ? 36.030 13.312 -23.761 1.00 89.38 384 GLY A CA 1
ATOM 2939 C C . GLY A 1 384 ? 36.545 12.021 -24.401 1.00 89.38 384 GLY A C 1
ATOM 2940 O O . GLY A 1 384 ? 36.255 11.702 -25.554 1.00 89.38 384 GLY A O 1
ATOM 2941 N N . THR A 1 385 ? 37.340 11.273 -23.635 1.00 90.69 385 THR A N 1
ATOM 2942 C CA . THR A 1 385 ? 37.920 10.002 -24.083 1.00 90.69 385 THR A CA 1
ATOM 2943 C C . THR A 1 385 ? 36.965 8.859 -23.783 1.00 90.69 385 THR A C 1
ATOM 2945 O O . THR A 1 385 ? 36.526 8.691 -22.643 1.00 90.69 385 THR A O 1
ATOM 2948 N N . SER A 1 386 ? 36.678 8.051 -24.801 1.00 94.94 386 SER A N 1
ATOM 2949 C CA . SER A 1 386 ? 35.852 6.854 -24.657 1.00 94.94 386 SER A CA 1
ATOM 2950 C C . SER A 1 386 ? 36.690 5.592 -24.836 1.00 94.94 386 SER A C 1
ATOM 2952 O O . SER A 1 386 ? 37.529 5.522 -25.737 1.00 94.94 386 SER A O 1
ATOM 2954 N N . ALA A 1 387 ? 36.474 4.594 -23.983 1.00 96.06 387 ALA A N 1
ATOM 2955 C CA . ALA A 1 387 ? 37.220 3.341 -24.006 1.00 96.06 387 ALA A CA 1
ATOM 2956 C C . ALA A 1 387 ? 36.383 2.161 -23.493 1.00 96.06 387 ALA A C 1
ATOM 2958 O O . ALA A 1 387 ? 35.609 2.308 -22.548 1.00 96.06 387 ALA A O 1
ATOM 2959 N N . ASN A 1 388 ? 36.599 0.973 -24.060 1.00 96.31 388 ASN A N 1
ATOM 2960 C CA . ASN A 1 388 ? 35.937 -0.276 -23.663 1.00 96.31 388 ASN A CA 1
ATOM 2961 C C . ASN A 1 388 ? 34.403 -0.153 -23.728 1.00 96.31 388 ASN A C 1
ATOM 2963 O O . ASN A 1 388 ? 33.703 -0.367 -22.741 1.00 96.31 388 ASN A O 1
ATOM 2967 N N . VAL A 1 389 ? 33.891 0.275 -24.882 1.00 96.31 389 VAL A N 1
ATOM 2968 C CA . VAL A 1 389 ? 32.447 0.340 -25.141 1.00 96.31 389 VAL A CA 1
ATOM 2969 C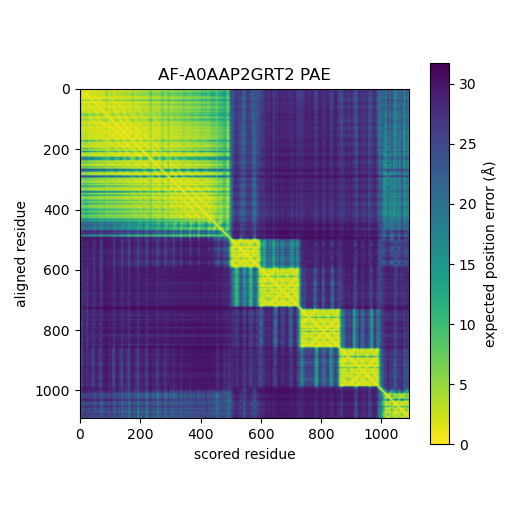 C . VAL A 1 389 ? 32.043 -0.906 -25.918 1.00 96.31 389 VAL A C 1
ATOM 2971 O O . VAL A 1 389 ? 32.633 -1.208 -26.957 1.00 96.31 389 VAL A O 1
ATOM 2974 N N . GLU A 1 390 ? 31.039 -1.621 -25.425 1.00 95.44 390 GLU A N 1
ATOM 2975 C CA . GLU A 1 390 ? 30.465 -2.798 -26.072 1.00 95.44 390 GLU A CA 1
ATOM 2976 C C . GLU A 1 390 ? 29.047 -2.476 -26.544 1.00 95.44 390 GLU A C 1
ATOM 2978 O O . GLU A 1 390 ? 28.212 -2.061 -25.745 1.00 95.44 390 GLU A O 1
ATOM 2983 N N . ILE A 1 391 ? 28.766 -2.677 -27.832 1.00 94.44 391 ILE A N 1
ATOM 2984 C CA . ILE A 1 391 ? 27.438 -2.482 -28.424 1.00 94.44 391 ILE A CA 1
ATOM 2985 C C . ILE A 1 391 ? 27.039 -3.792 -29.092 1.00 94.44 391 ILE A C 1
ATOM 2987 O O . ILE A 1 391 ? 27.609 -4.151 -30.128 1.00 94.44 391 ILE A O 1
ATOM 2991 N N . LYS A 1 392 ? 26.117 -4.548 -28.492 1.00 88.75 392 LYS A N 1
ATOM 2992 C CA . LYS A 1 392 ? 25.831 -5.924 -28.928 1.00 88.75 392 LYS A CA 1
ATOM 2993 C C . LYS A 1 392 ? 24.342 -6.237 -28.983 1.00 88.75 392 LYS A C 1
ATOM 2995 O O . LYS A 1 392 ? 23.602 -5.765 -28.140 1.00 88.75 392 LYS A O 1
ATOM 3000 N N . ASN A 1 393 ? 23.898 -7.059 -29.929 1.00 82.25 393 ASN A N 1
ATOM 3001 C CA . ASN A 1 393 ? 22.548 -7.647 -29.904 1.00 82.25 393 ASN A CA 1
ATOM 3002 C C . ASN A 1 393 ? 21.384 -6.631 -29.853 1.00 82.25 393 ASN A C 1
ATOM 3004 O O . ASN A 1 393 ? 20.301 -6.947 -29.370 1.00 82.25 393 ASN A O 1
ATOM 3008 N N . ASN A 1 394 ? 21.579 -5.385 -30.291 1.00 88.00 394 ASN A N 1
ATOM 3009 C CA . ASN A 1 394 ? 20.499 -4.396 -30.288 1.00 88.00 394 ASN A CA 1
ATOM 3010 C C . ASN A 1 394 ? 19.682 -4.490 -31.582 1.00 88.00 394 ASN A C 1
ATOM 3012 O O . ASN A 1 394 ? 20.249 -4.715 -32.655 1.00 88.00 394 ASN A O 1
ATOM 3016 N N . LEU A 1 395 ? 18.375 -4.240 -31.484 1.00 87.19 395 LEU A N 1
ATOM 3017 C CA . LEU A 1 395 ? 17.501 -3.997 -32.630 1.00 87.19 395 LEU A CA 1
ATOM 3018 C C . LEU A 1 395 ? 17.315 -2.492 -32.800 1.00 87.19 395 LEU A C 1
ATOM 3020 O O . LEU A 1 395 ? 16.815 -1.828 -31.895 1.00 87.19 395 LEU A O 1
ATOM 3024 N N . VAL A 1 396 ? 17.686 -1.957 -33.959 1.00 91.12 396 VAL A N 1
ATOM 3025 C CA . VAL A 1 396 ? 17.524 -0.539 -34.288 1.00 91.12 396 VAL A CA 1
ATOM 3026 C C . VAL A 1 396 ? 16.667 -0.405 -35.534 1.00 91.12 396 VAL A C 1
ATOM 3028 O O . VAL A 1 396 ? 17.060 -0.861 -36.604 1.00 91.12 396 VAL A O 1
ATOM 3031 N N . ILE A 1 397 ? 15.523 0.252 -35.398 1.00 89.19 397 ILE A N 1
ATOM 3032 C CA . ILE A 1 397 ? 14.549 0.477 -36.463 1.00 89.19 397 ILE A CA 1
ATOM 3033 C C . ILE A 1 397 ? 14.517 1.971 -36.757 1.00 89.19 397 ILE A C 1
ATOM 3035 O O . ILE A 1 397 ? 14.295 2.787 -35.861 1.00 89.19 397 ILE A O 1
ATOM 3039 N N . ASN A 1 398 ? 14.752 2.339 -38.013 1.00 91.62 398 ASN A N 1
ATOM 3040 C CA . ASN A 1 398 ? 14.725 3.726 -38.451 1.00 91.62 398 ASN A CA 1
ATOM 3041 C C . ASN A 1 398 ? 13.485 4.019 -39.301 1.00 91.62 398 ASN A C 1
ATOM 3043 O O . ASN A 1 398 ? 13.460 3.790 -40.508 1.00 91.62 398 ASN A O 1
ATOM 3047 N N . ASN A 1 399 ? 12.475 4.579 -38.649 1.00 90.31 399 ASN A N 1
ATOM 3048 C CA . ASN A 1 399 ? 11.215 5.043 -39.220 1.00 90.31 399 ASN A CA 1
ATOM 3049 C C . ASN A 1 399 ? 11.177 6.569 -39.414 1.00 90.31 399 ASN A C 1
ATOM 3051 O O . ASN A 1 399 ? 10.114 7.141 -39.669 1.00 90.31 399 ASN A O 1
ATOM 3055 N N . ASN A 1 400 ? 12.321 7.257 -39.318 1.00 90.12 400 ASN A N 1
ATOM 3056 C CA . ASN A 1 400 ? 12.369 8.689 -39.588 1.00 90.12 400 ASN A CA 1
ATOM 3057 C C . ASN A 1 400 ? 12.069 8.977 -41.062 1.00 90.12 400 ASN A C 1
ATOM 3059 O O . ASN A 1 400 ? 12.650 8.388 -41.972 1.00 90.12 400 ASN A O 1
ATOM 3063 N N . THR A 1 401 ? 11.192 9.949 -41.294 1.00 90.31 401 THR A N 1
ATOM 3064 C CA . THR A 1 401 ? 10.770 10.369 -42.641 1.00 90.31 401 THR A CA 1
ATOM 3065 C C . THR A 1 401 ? 11.596 11.535 -43.186 1.00 90.31 401 THR A C 1
ATOM 3067 O O . THR A 1 401 ? 11.564 11.816 -44.383 1.00 90.31 401 THR A O 1
ATOM 3070 N N . ALA A 1 402 ? 12.359 12.211 -42.323 1.00 90.50 402 ALA A N 1
ATOM 3071 C CA . ALA A 1 402 ? 13.286 13.281 -42.673 1.00 90.50 402 ALA A CA 1
ATOM 3072 C C . ALA A 1 402 ? 14.384 13.419 -41.604 1.00 90.50 402 ALA A C 1
ATOM 3074 O O . ALA A 1 402 ? 14.306 12.816 -40.532 1.00 90.50 402 ALA A O 1
ATOM 3075 N N . TYR A 1 403 ? 15.392 14.244 -41.895 1.00 91.00 403 TYR A N 1
ATOM 3076 C CA . TYR A 1 403 ? 16.520 14.516 -41.006 1.00 91.00 403 TYR A CA 1
ATOM 3077 C C . TYR A 1 403 ? 16.779 16.020 -40.916 1.00 91.00 403 TYR A C 1
ATOM 3079 O O . TYR A 1 403 ? 16.701 16.726 -41.919 1.00 91.00 403 TYR A O 1
ATOM 3087 N N . SER A 1 404 ? 17.126 16.509 -39.724 1.00 89.12 404 SER A N 1
ATOM 3088 C CA . SER A 1 404 ? 17.388 17.935 -39.480 1.00 89.12 404 SER A CA 1
ATOM 3089 C C . SER A 1 404 ? 18.846 18.346 -39.706 1.00 89.12 404 SER A C 1
ATOM 3091 O O . SER A 1 404 ? 19.103 19.519 -39.961 1.00 89.12 404 SER A O 1
ATOM 3093 N N . TYR A 1 405 ? 19.793 17.407 -39.626 1.00 88.19 405 TYR A N 1
ATOM 3094 C CA . TYR A 1 405 ? 21.229 17.665 -39.803 1.00 88.19 405 TYR A CA 1
ATOM 3095 C C . TYR A 1 405 ? 21.849 16.716 -40.821 1.00 88.19 405 TYR A C 1
ATOM 3097 O O . TYR A 1 405 ? 22.381 17.119 -41.850 1.00 88.19 405 TYR A O 1
ATOM 3105 N N . TYR A 1 406 ? 21.791 15.432 -40.499 1.00 91.31 406 TYR A N 1
ATOM 3106 C CA . TYR A 1 406 ? 22.345 14.341 -41.280 1.00 91.31 406 TYR A CA 1
ATOM 3107 C C . TYR A 1 406 ? 21.506 13.080 -41.031 1.00 91.31 406 TYR A C 1
ATOM 3109 O O . TYR A 1 406 ? 20.795 13.020 -40.023 1.00 91.31 406 TYR A O 1
ATOM 3117 N N . PRO A 1 407 ? 21.561 12.073 -41.919 1.00 92.12 407 PRO A N 1
ATOM 3118 C CA . PRO A 1 407 ? 20.890 10.799 -41.687 1.00 92.12 407 PRO A CA 1
ATOM 3119 C C . PRO A 1 407 ? 21.309 10.166 -40.361 1.00 92.12 407 PRO A C 1
ATOM 3121 O O . PRO A 1 407 ? 22.483 10.240 -40.000 1.00 92.12 407 PRO A O 1
ATOM 3124 N N . ASN A 1 408 ? 20.363 9.541 -39.662 1.00 93.44 408 ASN A N 1
ATOM 3125 C CA . ASN A 1 408 ? 20.586 8.862 -38.383 1.00 93.44 408 ASN A CA 1
ATOM 3126 C C . ASN A 1 408 ? 21.839 7.971 -38.410 1.00 93.44 408 ASN A C 1
ATOM 3128 O O . ASN A 1 408 ? 22.126 7.318 -39.418 1.00 93.44 408 ASN A O 1
ATOM 3132 N N . LYS A 1 409 ? 22.592 7.937 -37.304 1.00 93.25 409 LYS A N 1
ATOM 3133 C CA . LYS A 1 409 ? 23.835 7.156 -37.201 1.00 93.25 409 LYS A CA 1
ATOM 3134 C C . LYS A 1 409 ? 23.766 6.108 -36.100 1.00 93.25 409 LYS A C 1
ATOM 3136 O O . LYS A 1 409 ? 23.226 6.343 -35.020 1.00 93.25 409 LYS A O 1
ATOM 3141 N N . PHE A 1 410 ? 24.422 4.977 -36.355 1.00 94.44 410 PHE A N 1
ATOM 3142 C CA . PHE A 1 410 ? 24.683 3.955 -35.342 1.00 94.44 410 PHE A CA 1
ATOM 3143 C C . PHE A 1 410 ? 25.619 4.480 -34.237 1.00 94.44 410 PHE A C 1
ATOM 3145 O O . PHE A 1 410 ? 25.353 4.321 -33.052 1.00 94.44 410 PHE A O 1
ATOM 3152 N N . ILE A 1 411 ? 26.691 5.183 -34.610 1.00 94.75 411 ILE A N 1
ATOM 3153 C CA . ILE A 1 411 ? 27.537 5.933 -33.673 1.00 94.75 411 ILE A CA 1
ATOM 3154 C C . ILE A 1 411 ? 27.861 7.278 -34.313 1.00 94.75 411 ILE A C 1
ATOM 3156 O O . ILE A 1 411 ? 28.346 7.338 -35.446 1.00 94.75 411 ILE A O 1
ATOM 3160 N N . HIS A 1 412 ? 27.614 8.360 -33.586 1.00 94.38 412 HIS A N 1
ATOM 3161 C CA . HIS A 1 412 ? 28.100 9.686 -33.920 1.00 94.38 412 HIS A CA 1
ATOM 3162 C C . HIS A 1 412 ? 29.290 10.050 -33.029 1.00 94.38 412 HIS A C 1
ATOM 3164 O O . HIS A 1 412 ? 29.210 9.984 -31.804 1.00 94.38 412 HIS A O 1
ATOM 3170 N N . LEU A 1 413 ? 30.388 10.448 -33.674 1.00 93.56 413 LEU A N 1
ATOM 3171 C CA . LEU A 1 413 ? 31.579 11.003 -33.043 1.00 93.56 413 LEU A CA 1
ATOM 3172 C C . LEU A 1 413 ? 31.786 12.428 -33.554 1.00 93.56 413 LEU A C 1
ATOM 3174 O O . LEU A 1 413 ? 31.750 12.651 -34.770 1.00 93.56 413 LEU A O 1
ATOM 3178 N N . GLU A 1 414 ? 32.025 13.364 -32.640 1.00 93.12 414 GLU A N 1
ATOM 3179 C CA . GLU A 1 414 ? 32.549 14.685 -32.993 1.00 93.12 414 GLU A CA 1
ATOM 3180 C C . GLU A 1 414 ? 33.971 14.593 -33.568 1.00 93.12 414 GLU A C 1
ATOM 3182 O O . GLU A 1 414 ? 34.711 13.627 -33.341 1.00 93.12 414 GLU A O 1
ATOM 3187 N N . ALA A 1 415 ? 34.355 15.600 -34.354 1.00 91.44 415 ALA A N 1
ATOM 3188 C CA . ALA A 1 415 ? 35.629 15.601 -35.067 1.00 91.44 415 ALA A CA 1
ATOM 3189 C C . ALA A 1 415 ? 36.827 15.446 -34.107 1.00 91.44 415 ALA A C 1
ATOM 3191 O O . ALA A 1 415 ? 36.970 16.186 -33.137 1.00 91.44 415 ALA A O 1
ATOM 3192 N N . GLY A 1 416 ? 37.712 14.487 -34.403 1.00 89.88 416 GLY A N 1
ATOM 3193 C CA . GLY A 1 416 ? 38.906 14.197 -33.598 1.00 89.88 416 GLY A CA 1
ATOM 3194 C C . GLY A 1 416 ? 38.686 13.222 -32.436 1.00 89.88 416 GLY A C 1
ATOM 3195 O O . GLY A 1 416 ? 39.657 12.856 -31.774 1.00 89.88 416 GLY A O 1
ATOM 3196 N N . LEU A 1 417 ? 37.453 12.762 -32.199 1.00 93.44 417 LEU A N 1
ATOM 3197 C CA . LEU A 1 417 ? 37.160 11.762 -31.173 1.00 93.44 417 LEU A CA 1
ATOM 3198 C C . LEU A 1 417 ? 37.264 10.330 -31.714 1.00 93.44 417 LEU A C 1
ATOM 3200 O O . LEU A 1 417 ? 37.032 10.057 -32.892 1.00 93.44 417 LEU A O 1
ATOM 3204 N N . SER A 1 418 ? 37.600 9.397 -30.825 1.00 91.69 418 SER A N 1
ATOM 3205 C CA . SER A 1 418 ? 37.632 7.958 -31.100 1.00 91.69 418 SER A CA 1
ATOM 3206 C C . SER A 1 418 ? 37.213 7.163 -29.862 1.00 91.69 418 SER A C 1
ATOM 3208 O O . SER A 1 418 ? 37.194 7.693 -28.749 1.00 91.69 418 SER A O 1
ATOM 3210 N N . ILE A 1 419 ? 36.864 5.891 -30.064 1.00 94.62 419 ILE A N 1
ATOM 3211 C CA . ILE A 1 419 ? 36.556 4.950 -28.985 1.00 94.62 419 ILE A CA 1
ATOM 3212 C C . ILE A 1 419 ? 37.633 3.864 -28.983 1.00 94.62 419 ILE A C 1
ATOM 3214 O O . ILE A 1 419 ? 37.702 3.054 -29.908 1.00 94.62 419 ILE A O 1
ATOM 3218 N N . ALA A 1 420 ? 38.470 3.832 -27.948 1.00 96.50 420 ALA A N 1
ATOM 3219 C CA . ALA A 1 420 ? 39.451 2.765 -27.781 1.00 96.50 420 ALA A CA 1
ATOM 3220 C C . ALA A 1 420 ? 38.749 1.448 -27.406 1.00 96.50 420 ALA A C 1
ATOM 3222 O O . ALA A 1 420 ? 37.836 1.442 -26.581 1.00 96.50 420 ALA A O 1
ATOM 3223 N N . ASN A 1 421 ? 39.183 0.321 -27.978 1.00 95.19 421 ASN A N 1
ATOM 3224 C CA . ASN A 1 421 ? 38.624 -1.012 -27.701 1.00 95.19 421 ASN A CA 1
ATOM 3225 C C . ASN A 1 421 ? 37.095 -1.104 -27.890 1.00 95.19 421 ASN A C 1
ATOM 3227 O O . ASN A 1 421 ? 36.405 -1.744 -27.097 1.00 95.19 421 ASN A O 1
ATOM 3231 N N . LEU A 1 422 ? 36.560 -0.442 -28.920 1.00 95.94 422 LEU A N 1
ATOM 3232 C CA . LEU A 1 422 ? 35.155 -0.573 -29.302 1.00 95.94 422 LEU A CA 1
ATOM 3233 C C . LEU A 1 422 ? 34.866 -2.006 -29.770 1.00 95.94 422 LEU A C 1
ATOM 3235 O O . LEU A 1 422 ? 35.515 -2.502 -30.691 1.00 95.94 422 LEU A O 1
ATOM 3239 N N . GLN A 1 423 ? 33.857 -2.641 -29.178 1.00 94.62 423 GLN A N 1
ATOM 3240 C CA . GLN A 1 423 ? 33.352 -3.939 -29.614 1.00 94.62 423 GLN A CA 1
ATOM 3241 C C . GLN A 1 423 ? 31.925 -3.790 -30.134 1.00 94.62 423 GLN A C 1
ATOM 3243 O O . GLN A 1 423 ? 31.031 -3.394 -29.391 1.00 94.62 423 GLN A O 1
ATOM 3248 N N . VAL A 1 424 ? 31.705 -4.147 -31.398 1.00 92.56 424 VAL A N 1
ATOM 3249 C CA . VAL A 1 424 ? 30.378 -4.168 -32.025 1.00 92.56 424 VAL A CA 1
ATOM 3250 C C . VAL A 1 424 ? 30.118 -5.574 -32.550 1.00 92.56 424 VAL A C 1
ATOM 3252 O O . VAL A 1 424 ? 30.941 -6.114 -33.287 1.00 92.56 424 VAL A O 1
ATOM 3255 N N . ALA A 1 425 ? 28.997 -6.180 -32.161 1.00 87.06 425 ALA A N 1
ATOM 3256 C CA . ALA A 1 425 ? 28.614 -7.512 -32.631 1.00 87.06 425 ALA A CA 1
ATOM 3257 C C . ALA A 1 425 ? 27.091 -7.676 -32.683 1.00 87.06 425 ALA A C 1
ATOM 3259 O O . ALA A 1 425 ? 26.394 -7.222 -31.786 1.00 87.06 425 ALA A O 1
ATOM 3260 N N . ASN A 1 426 ? 26.578 -8.365 -33.704 1.00 82.06 426 ASN A N 1
ATOM 3261 C CA . ASN A 1 426 ? 25.186 -8.837 -33.759 1.00 82.06 426 ASN A CA 1
ATOM 3262 C C . ASN A 1 426 ? 24.113 -7.747 -33.588 1.00 82.06 426 ASN A C 1
ATOM 3264 O O . ASN A 1 426 ? 23.017 -8.029 -33.122 1.00 82.06 426 ASN A O 1
ATOM 3268 N N . ASN A 1 427 ? 24.400 -6.503 -33.983 1.00 85.81 427 ASN A N 1
ATOM 3269 C CA . ASN A 1 427 ? 23.379 -5.455 -33.989 1.00 85.81 427 ASN A CA 1
ATOM 3270 C C . ASN A 1 427 ? 22.601 -5.507 -35.298 1.00 85.81 427 ASN A C 1
ATOM 3272 O O . ASN A 1 427 ? 23.192 -5.490 -36.383 1.00 85.81 427 ASN A O 1
ATOM 3276 N N . LEU A 1 428 ? 21.282 -5.548 -35.185 1.00 85.81 428 LEU A N 1
ATOM 3277 C CA . LEU A 1 428 ? 20.372 -5.605 -36.309 1.00 85.81 428 LEU A CA 1
ATOM 3278 C C . LEU A 1 428 ? 19.817 -4.217 -36.600 1.00 85.81 428 LEU A C 1
ATOM 3280 O O . LEU A 1 428 ? 19.197 -3.585 -35.747 1.00 85.81 428 LEU A O 1
ATOM 3284 N N . LEU A 1 429 ? 20.069 -3.749 -37.815 1.00 89.75 429 LEU A N 1
ATOM 3285 C CA . LEU A 1 429 ? 19.680 -2.442 -38.306 1.00 89.75 429 LEU A CA 1
ATOM 3286 C C . LEU A 1 429 ? 18.602 -2.609 -39.374 1.00 89.75 429 LEU A C 1
ATOM 3288 O O . LEU A 1 429 ? 18.874 -3.104 -40.470 1.00 89.75 429 LEU A O 1
ATOM 3292 N N . ASP A 1 430 ? 17.389 -2.167 -39.068 1.00 87.50 430 ASP A N 1
ATOM 3293 C CA . ASP A 1 430 ? 16.306 -2.060 -40.034 1.00 87.50 430 ASP A CA 1
ATOM 3294 C C . ASP A 1 430 ? 16.147 -0.605 -40.484 1.00 87.50 430 ASP A C 1
ATOM 3296 O O . ASP A 1 430 ? 16.008 0.310 -39.670 1.00 87.50 430 ASP A O 1
ATOM 3300 N N . ARG A 1 431 ? 16.237 -0.380 -41.799 1.00 88.94 431 ARG A N 1
ATOM 3301 C CA . ARG A 1 431 ? 16.169 0.948 -42.448 1.00 88.94 431 ARG A CA 1
ATOM 3302 C C . ARG A 1 431 ? 17.187 1.997 -41.954 1.00 88.94 431 ARG A C 1
ATOM 3304 O O . ARG A 1 431 ? 17.115 3.168 -42.335 1.00 88.94 431 ARG A O 1
ATOM 3311 N N . LEU A 1 432 ? 18.175 1.606 -41.148 1.00 89.62 432 LEU A N 1
ATOM 3312 C CA . LEU A 1 432 ? 19.327 2.431 -40.779 1.00 89.62 432 LEU A CA 1
ATOM 3313 C C . LEU A 1 432 ? 20.541 2.043 -41.634 1.00 89.62 432 LEU A C 1
ATOM 3315 O O . LEU A 1 432 ? 20.854 0.863 -41.789 1.00 89.62 432 LEU A O 1
ATOM 3319 N N . ALA A 1 433 ? 21.241 3.034 -42.188 1.00 86.69 433 ALA A N 1
ATOM 3320 C CA . ALA A 1 433 ? 22.433 2.781 -42.992 1.00 86.69 433 ALA A CA 1
ATOM 3321 C C . ALA A 1 433 ? 23.570 2.202 -42.132 1.00 86.69 433 ALA A C 1
ATOM 3323 O O . ALA A 1 433 ? 23.886 2.731 -41.065 1.00 86.69 433 ALA A O 1
ATOM 3324 N N . MET A 1 434 ? 24.215 1.142 -42.625 1.00 85.88 434 MET A N 1
ATOM 3325 C CA . MET A 1 434 ? 25.380 0.550 -41.964 1.00 85.88 434 MET A CA 1
ATOM 3326 C C . MET A 1 434 ? 26.564 1.522 -41.974 1.00 85.88 434 MET A C 1
ATOM 3328 O O . MET A 1 434 ? 26.857 2.148 -42.996 1.00 85.88 434 MET A O 1
ATOM 3332 N N . SER A 1 435 ? 27.272 1.624 -40.847 1.00 81.81 435 SER A N 1
ATOM 3333 C CA . SER A 1 435 ? 28.553 2.337 -40.797 1.00 81.81 435 SER A CA 1
ATOM 3334 C C . SER A 1 435 ? 29.710 1.458 -41.305 1.00 81.81 435 SER A C 1
ATOM 3336 O O . SER A 1 435 ? 29.527 0.295 -41.658 1.00 81.81 435 SER A O 1
ATOM 3338 N N . THR A 1 436 ? 30.937 1.990 -41.308 1.00 79.44 436 THR A N 1
ATOM 3339 C CA . THR A 1 436 ? 32.160 1.220 -41.610 1.00 79.44 436 THR A CA 1
ATOM 3340 C C . THR A 1 436 ? 32.555 0.227 -40.509 1.00 79.44 436 THR A C 1
ATOM 3342 O O . THR A 1 436 ? 33.502 -0.538 -40.682 1.00 79.44 436 THR A O 1
ATOM 3345 N N . THR A 1 437 ? 31.865 0.224 -39.366 1.00 83.81 437 THR A N 1
ATOM 3346 C CA . THR A 1 437 ? 32.161 -0.663 -38.235 1.00 83.81 437 THR A CA 1
ATOM 3347 C C . THR A 1 437 ? 31.568 -2.059 -38.466 1.00 83.81 437 THR A C 1
ATOM 3349 O O . THR A 1 437 ? 30.370 -2.201 -38.699 1.00 83.81 437 THR A O 1
ATOM 3352 N N . ALA A 1 438 ? 32.384 -3.111 -38.368 1.00 81.81 438 ALA A N 1
ATOM 3353 C CA . ALA A 1 438 ? 31.906 -4.495 -38.466 1.00 81.81 438 ALA A CA 1
ATOM 3354 C C . ALA A 1 438 ? 30.960 -4.871 -37.302 1.00 81.81 438 ALA A C 1
ATOM 3356 O O . ALA A 1 438 ? 30.987 -4.234 -36.253 1.00 81.81 438 ALA A O 1
ATOM 3357 N N . GLY A 1 439 ? 30.128 -5.908 -37.480 1.00 78.81 439 GLY A N 1
ATOM 3358 C CA . GLY A 1 439 ? 29.191 -6.391 -36.447 1.00 78.81 439 GLY A CA 1
ATOM 3359 C C . GLY A 1 439 ? 27.786 -5.768 -36.487 1.00 78.81 439 GLY A C 1
ATOM 3360 O O . GLY A 1 439 ? 27.028 -5.903 -35.525 1.00 78.81 439 GLY A O 1
ATOM 3361 N N . GLN A 1 440 ? 27.453 -5.094 -37.591 1.00 84.19 440 GLN A N 1
ATOM 3362 C CA . GLN A 1 440 ? 26.113 -4.615 -37.940 1.00 84.19 440 GLN A CA 1
ATOM 3363 C C . GLN A 1 440 ? 25.550 -5.466 -39.080 1.00 84.19 440 GLN A C 1
ATOM 3365 O O . GLN A 1 440 ? 26.296 -5.874 -39.973 1.00 84.19 440 GLN A O 1
ATOM 3370 N N . TYR A 1 441 ? 24.241 -5.689 -39.081 1.00 81.69 441 TYR A N 1
ATOM 3371 C CA . TYR A 1 441 ? 23.555 -6.448 -40.121 1.00 81.69 441 TYR A CA 1
ATOM 3372 C C . TYR A 1 441 ? 22.254 -5.749 -40.526 1.00 81.69 441 TYR A C 1
ATOM 3374 O O . TYR A 1 441 ? 21.572 -5.209 -39.663 1.00 81.69 441 TYR A O 1
ATOM 3382 N N . SER A 1 442 ? 21.894 -5.773 -41.811 1.00 83.00 442 SER A N 1
ATOM 3383 C CA . SER A 1 442 ? 20.632 -5.224 -42.335 1.00 83.00 442 SER A CA 1
ATOM 3384 C C . SER A 1 442 ? 19.896 -6.240 -43.212 1.00 83.00 442 SER A C 1
ATOM 3386 O O . SER A 1 442 ? 20.482 -7.241 -43.625 1.00 83.00 442 SER A O 1
ATOM 3388 N N . GLY A 1 443 ? 18.600 -6.013 -43.468 1.00 70.50 443 GLY A N 1
ATOM 3389 C CA . GLY A 1 443 ? 17.786 -6.864 -44.354 1.00 70.50 443 GLY A CA 1
ATOM 3390 C C . GLY A 1 443 ? 17.521 -8.280 -43.827 1.00 70.50 443 GLY A C 1
ATOM 3391 O O . GLY A 1 443 ? 17.153 -9.163 -44.595 1.00 70.50 443 GLY A O 1
ATOM 3392 N N . ASN A 1 444 ? 17.719 -8.503 -42.527 1.00 68.69 444 ASN A N 1
ATOM 3393 C CA . ASN A 1 444 ? 17.627 -9.823 -41.906 1.00 68.69 444 ASN A CA 1
ATOM 3394 C C . ASN A 1 444 ? 16.267 -10.108 -41.251 1.00 68.69 444 ASN A C 1
ATOM 3396 O O . ASN A 1 444 ? 16.165 -11.089 -40.521 1.00 68.69 444 ASN A O 1
ATOM 3400 N N . LEU A 1 445 ? 15.240 -9.288 -41.497 1.00 73.06 445 LEU A N 1
ATOM 3401 C CA . LEU A 1 445 ? 13.892 -9.432 -40.935 1.00 73.06 445 LEU A CA 1
ATOM 3402 C C . LEU A 1 445 ? 12.832 -9.659 -42.018 1.00 73.06 445 LEU A C 1
ATOM 3404 O O . LEU A 1 445 ? 12.947 -9.166 -43.136 1.00 73.06 445 LEU A O 1
ATOM 3408 N N . SER A 1 446 ? 11.792 -10.401 -41.652 1.00 68.25 446 SER A N 1
ATOM 3409 C CA . SER A 1 446 ? 10.521 -10.532 -42.359 1.00 68.25 446 SER A CA 1
ATOM 3410 C C . SER A 1 446 ? 9.406 -9.946 -41.488 1.00 68.25 446 SER A C 1
ATOM 3412 O O . SER A 1 446 ? 9.401 -10.149 -40.271 1.00 68.25 446 SER A O 1
ATOM 3414 N N . GLY A 1 447 ? 8.494 -9.201 -42.123 1.00 67.12 447 GLY A N 1
ATOM 3415 C CA . GLY A 1 447 ? 7.545 -8.314 -41.440 1.00 67.12 447 GLY A CA 1
ATOM 3416 C C . GLY A 1 447 ? 8.141 -6.930 -41.153 1.00 67.12 447 GLY A C 1
ATOM 3417 O O . GLY A 1 447 ? 9.357 -6.792 -41.035 1.00 67.12 447 GLY A O 1
ATOM 3418 N N . ASP A 1 448 ? 7.289 -5.903 -41.091 1.00 68.81 448 ASP A N 1
ATOM 3419 C CA . ASP A 1 448 ? 7.691 -4.555 -40.672 1.00 68.81 448 ASP A CA 1
ATOM 3420 C C . ASP A 1 448 ? 7.609 -4.455 -39.138 1.00 68.81 448 ASP A C 1
ATOM 3422 O O . ASP A 1 448 ? 6.499 -4.545 -38.606 1.00 68.81 448 ASP A O 1
ATOM 3426 N N . PRO A 1 449 ? 8.731 -4.308 -38.410 1.00 67.88 449 PRO A N 1
ATOM 3427 C CA . PRO A 1 449 ? 8.689 -4.205 -36.957 1.00 67.88 449 PRO A CA 1
ATOM 3428 C C . PRO A 1 449 ? 8.079 -2.859 -36.518 1.00 67.88 449 PRO A C 1
ATOM 3430 O O . PRO A 1 449 ? 8.563 -1.796 -36.907 1.00 67.88 449 PRO A O 1
ATOM 3433 N N . GLN A 1 450 ? 7.030 -2.901 -35.686 1.00 64.88 450 GLN A N 1
ATOM 3434 C CA . GLN A 1 450 ? 6.356 -1.722 -35.101 1.00 64.88 450 GLN A CA 1
ATOM 3435 C C . GLN A 1 450 ? 6.242 -1.761 -33.567 1.00 64.88 450 GLN A C 1
ATOM 3437 O O . GLN A 1 450 ? 5.639 -2.691 -33.028 1.00 64.88 450 GLN A O 1
ATOM 3442 N N . VAL A 1 451 ? 6.777 -0.777 -32.841 1.00 64.38 451 VAL A N 1
ATOM 3443 C CA . VAL A 1 451 ? 6.564 -0.663 -31.388 1.00 64.38 451 VAL A CA 1
ATOM 3444 C C . VAL A 1 451 ? 5.324 0.195 -31.145 1.00 64.38 451 VAL A C 1
ATOM 3446 O O . VAL A 1 451 ? 5.190 1.302 -31.672 1.00 64.38 451 VAL A O 1
ATOM 3449 N N . SER A 1 452 ? 4.385 -0.301 -30.339 1.00 59.22 452 SER A N 1
ATOM 3450 C CA . SER A 1 452 ? 3.253 0.521 -29.906 1.00 59.22 452 SER A CA 1
ATOM 3451 C C . SER A 1 452 ? 3.695 1.555 -28.863 1.00 59.22 452 SER A C 1
ATOM 3453 O O . SER A 1 452 ? 4.731 1.416 -28.216 1.00 59.22 452 SER A O 1
ATOM 3455 N N . ARG A 1 453 ? 2.876 2.587 -28.638 1.00 49.66 453 ARG A N 1
ATOM 3456 C CA . ARG A 1 453 ? 3.150 3.642 -27.644 1.00 49.66 453 ARG A CA 1
ATOM 3457 C C . ARG A 1 453 ? 3.157 3.168 -26.187 1.00 49.66 453 ARG A C 1
ATOM 3459 O O . ARG A 1 453 ? 3.527 3.948 -25.319 1.00 49.66 453 ARG A O 1
ATOM 3466 N N . SER A 1 454 ? 2.707 1.947 -25.912 1.00 48.22 454 SER A N 1
ATOM 3467 C CA . SER A 1 454 ? 2.734 1.340 -24.578 1.00 48.22 454 SER A CA 1
ATOM 3468 C C . SER A 1 454 ? 3.960 0.450 -24.362 1.00 48.22 454 SER A C 1
ATOM 3470 O O . SER A 1 454 ? 4.101 -0.152 -23.305 1.00 48.22 454 SER A O 1
ATOM 3472 N N . GLY A 1 455 ? 4.836 0.329 -25.366 1.00 47.66 455 GLY A N 1
ATOM 3473 C CA . GLY A 1 455 ? 5.980 -0.584 -25.340 1.00 47.66 455 GLY A CA 1
ATOM 3474 C C . GLY A 1 455 ? 5.611 -2.017 -25.720 1.00 47.66 455 GLY A C 1
ATOM 3475 O O . GLY A 1 455 ? 6.505 -2.830 -25.959 1.00 47.66 455 GLY A O 1
ATOM 3476 N N . ASN A 1 456 ? 4.312 -2.306 -25.870 1.00 46.66 456 ASN A N 1
ATOM 3477 C CA . ASN A 1 456 ? 3.826 -3.577 -26.383 1.00 46.66 456 ASN A CA 1
ATOM 3478 C C . ASN A 1 456 ? 4.258 -3.778 -27.833 1.00 46.66 456 ASN A C 1
ATOM 3480 O O . ASN A 1 456 ? 4.227 -2.848 -28.652 1.00 46.66 456 ASN A O 1
ATOM 3484 N N . ARG A 1 457 ? 4.607 -5.022 -28.147 1.00 52.97 457 ARG A N 1
ATOM 3485 C CA . ARG A 1 457 ? 5.015 -5.459 -29.478 1.00 52.97 457 ARG A CA 1
ATOM 3486 C C . ARG A 1 457 ? 3.920 -6.358 -30.059 1.00 52.97 457 ARG A C 1
ATOM 3488 O O . ARG A 1 457 ? 3.455 -7.246 -29.348 1.00 52.97 457 ARG A O 1
ATOM 3495 N N . PRO A 1 458 ? 3.471 -6.140 -31.306 1.00 46.84 458 PRO A N 1
ATOM 3496 C CA . PRO A 1 458 ? 2.581 -7.085 -31.978 1.00 46.84 458 PRO A CA 1
ATOM 3497 C C . PRO A 1 458 ? 3.256 -8.458 -32.084 1.00 46.84 458 PRO A C 1
ATOM 3499 O O . PRO A 1 458 ? 4.474 -8.519 -32.192 1.00 46.84 458 PRO A O 1
ATOM 3502 N N . PHE A 1 459 ? 2.485 -9.547 -32.074 1.00 41.97 459 PHE A N 1
ATOM 3503 C CA . PHE A 1 459 ? 3.013 -10.901 -32.262 1.00 41.97 459 PHE A CA 1
ATOM 3504 C C . PHE A 1 459 ? 2.620 -11.474 -33.640 1.00 41.97 459 PHE A C 1
ATOM 3506 O O . PHE A 1 459 ? 1.431 -11.452 -33.968 1.00 41.97 459 PHE A O 1
ATOM 3513 N N . PRO A 1 460 ? 3.566 -12.009 -34.446 1.00 48.41 460 PRO A N 1
ATOM 3514 C CA . PRO A 1 460 ? 5.021 -11.887 -34.311 1.00 48.41 460 PRO A CA 1
ATOM 3515 C C . PRO A 1 460 ? 5.501 -10.464 -34.609 1.00 48.41 460 PRO A C 1
ATOM 3517 O O . PRO A 1 460 ? 5.086 -9.851 -35.591 1.00 48.41 460 PRO A O 1
ATOM 3520 N N . TYR A 1 461 ? 6.407 -9.955 -33.772 1.00 59.22 461 TYR A N 1
ATOM 3521 C CA . TYR A 1 461 ? 6.908 -8.582 -33.884 1.00 59.22 461 TYR A CA 1
ATOM 3522 C C . TYR A 1 461 ? 7.834 -8.416 -35.091 1.00 59.22 461 TYR A C 1
ATOM 3524 O O . TYR A 1 461 ? 7.699 -7.488 -35.884 1.00 59.22 461 TYR A O 1
ATOM 3532 N N . TYR A 1 462 ? 8.759 -9.361 -35.242 1.00 61.00 462 TYR A N 1
ATOM 3533 C CA . TYR A 1 462 ? 9.584 -9.562 -36.423 1.00 61.00 462 TYR A CA 1
ATOM 3534 C C . TYR A 1 462 ? 9.987 -11.032 -36.490 1.00 61.00 462 TYR A C 1
ATOM 3536 O O . TYR A 1 462 ? 9.988 -11.743 -35.488 1.00 61.00 462 TYR A O 1
ATOM 3544 N N . THR A 1 463 ? 10.352 -11.517 -37.671 1.00 64.62 463 THR A N 1
ATOM 3545 C CA . THR A 1 463 ? 10.917 -12.864 -37.816 1.00 64.62 463 THR A CA 1
ATOM 3546 C C . THR A 1 463 ? 12.212 -12.781 -38.607 1.00 64.62 463 THR A C 1
ATOM 3548 O O . THR A 1 463 ? 12.178 -12.255 -39.721 1.00 64.62 463 THR A O 1
ATOM 3551 N N . PRO A 1 464 ? 13.352 -13.288 -38.101 1.00 66.12 464 PRO A N 1
ATOM 3552 C CA . PRO A 1 464 ? 14.569 -13.339 -38.894 1.00 66.12 464 PRO A CA 1
ATOM 3553 C C . PRO A 1 464 ? 14.335 -14.076 -40.218 1.00 66.12 464 PRO A C 1
ATOM 3555 O O . PRO A 1 464 ? 13.707 -15.138 -40.234 1.00 66.12 464 PRO A O 1
ATOM 3558 N N . VAL A 1 465 ? 14.829 -13.532 -41.333 1.00 70.81 465 VAL A N 1
ATOM 3559 C CA . VAL A 1 465 ? 14.737 -14.214 -42.636 1.00 70.81 465 VAL A CA 1
ATOM 3560 C C . VAL A 1 465 ? 15.471 -15.555 -42.583 1.00 70.81 465 VAL A C 1
ATOM 3562 O O . VAL A 1 465 ? 16.486 -15.697 -41.896 1.00 70.81 465 VAL A O 1
ATOM 3565 N N . SER A 1 466 ? 14.965 -16.552 -43.312 1.00 67.81 466 SER A N 1
ATOM 3566 C CA . SER A 1 466 ? 15.590 -17.879 -43.385 1.00 67.81 466 SER A CA 1
ATOM 3567 C C . SER A 1 466 ? 17.070 -17.772 -43.786 1.00 67.81 466 SER A C 1
ATOM 3569 O O . SER A 1 466 ? 17.403 -17.083 -44.750 1.00 67.81 466 SER A O 1
ATOM 3571 N N . GLY A 1 467 ? 17.963 -18.421 -43.027 1.00 63.00 467 GLY A N 1
ATOM 3572 C CA . GLY A 1 467 ? 19.416 -18.363 -43.245 1.00 63.00 467 GLY A CA 1
ATOM 3573 C C . GLY A 1 467 ? 20.110 -17.099 -42.719 1.00 63.00 467 GLY A C 1
ATOM 3574 O O . GLY A 1 467 ? 21.297 -16.903 -42.983 1.00 63.00 467 GLY A O 1
ATOM 3575 N N . SER A 1 468 ? 19.402 -16.239 -41.978 1.00 67.75 468 SER A N 1
ATOM 3576 C CA . SER A 1 468 ? 20.015 -15.113 -41.270 1.00 67.75 468 SER A CA 1
ATOM 3577 C C . SER A 1 468 ? 21.135 -15.608 -40.351 1.00 67.75 468 SER A C 1
ATOM 3579 O O . SER A 1 468 ? 20.925 -16.515 -39.555 1.00 67.75 468 SER A O 1
ATOM 3581 N N . ARG A 1 469 ? 22.311 -14.964 -40.411 1.00 61.88 469 ARG A N 1
ATOM 3582 C CA . ARG A 1 469 ? 23.461 -15.236 -39.515 1.00 61.88 469 ARG A CA 1
ATOM 3583 C C . ARG A 1 469 ? 23.163 -14.985 -38.043 1.00 61.88 469 ARG A C 1
ATOM 3585 O O . ARG A 1 469 ? 23.982 -15.300 -37.188 1.00 61.88 469 ARG A O 1
ATOM 3592 N N . LEU A 1 470 ? 22.043 -14.324 -37.785 1.00 62.78 470 LEU A N 1
ATOM 3593 C CA . LEU A 1 470 ? 21.563 -14.105 -36.446 1.00 62.78 470 LEU A CA 1
ATOM 3594 C C . LEU A 1 470 ? 20.983 -15.424 -35.923 1.00 62.78 470 LEU A C 1
ATOM 3596 O O . LEU A 1 470 ? 21.293 -15.752 -34.795 1.00 62.78 470 LEU A O 1
ATOM 3600 N N . ILE A 1 471 ? 20.262 -16.222 -36.729 1.00 56.47 471 ILE A N 1
ATOM 3601 C CA . ILE A 1 471 ? 19.686 -17.522 -36.319 1.00 56.47 471 ILE A CA 1
ATOM 3602 C C . ILE A 1 471 ? 20.815 -18.480 -35.899 1.00 56.47 471 ILE A C 1
ATOM 3604 O O . ILE A 1 471 ? 21.769 -18.664 -36.653 1.00 56.47 471 ILE A O 1
ATOM 3608 N N . ASP A 1 472 ? 20.703 -19.078 -34.707 1.00 49.78 472 ASP A N 1
ATOM 3609 C CA . ASP A 1 472 ? 21.648 -20.061 -34.146 1.00 49.78 472 ASP A CA 1
ATOM 3610 C C . ASP A 1 472 ? 23.124 -19.599 -34.078 1.00 49.78 472 ASP A C 1
ATOM 3612 O O . ASP A 1 472 ? 24.055 -20.405 -34.124 1.00 49.78 472 ASP A O 1
ATOM 3616 N N . GLY A 1 473 ? 23.368 -18.289 -33.914 1.00 49.12 473 GLY A N 1
ATOM 3617 C CA . GLY A 1 473 ? 24.714 -17.702 -33.790 1.00 49.12 473 GLY A CA 1
ATOM 3618 C C . GLY A 1 473 ? 25.490 -18.060 -32.508 1.00 49.12 473 GLY A C 1
ATOM 3619 O O . GLY A 1 473 ? 26.679 -17.755 -32.414 1.00 49.12 473 GLY A O 1
ATOM 3620 N N . GLY A 1 474 ? 24.840 -18.705 -31.533 1.00 47.91 474 GLY A N 1
ATOM 3621 C CA . GLY A 1 474 ? 25.432 -19.575 -30.507 1.00 47.91 474 GLY A CA 1
ATOM 3622 C C . GLY A 1 474 ? 26.530 -19.055 -29.564 1.00 47.91 474 GLY A C 1
ATOM 3623 O O . GLY A 1 474 ? 26.999 -19.846 -28.751 1.00 47.91 474 GLY A O 1
ATOM 3624 N N . ILE A 1 475 ? 27.015 -17.808 -29.624 1.00 44.72 475 ILE A N 1
ATOM 3625 C CA . ILE A 1 475 ? 28.223 -17.422 -28.864 1.00 44.72 475 ILE A CA 1
ATOM 3626 C C . ILE A 1 475 ? 28.123 -15.989 -28.296 1.00 44.72 475 ILE A C 1
ATOM 3628 O O . ILE A 1 475 ? 28.139 -15.013 -29.042 1.00 44.72 475 ILE A O 1
ATOM 3632 N N . ASN A 1 476 ? 28.136 -15.891 -26.953 1.00 48.66 476 ASN A N 1
ATOM 3633 C CA . ASN A 1 476 ? 28.262 -14.686 -26.099 1.00 48.66 476 ASN A CA 1
ATOM 3634 C C . ASN A 1 476 ? 27.043 -13.741 -25.978 1.00 48.66 476 ASN A C 1
ATOM 3636 O O . ASN A 1 476 ? 27.151 -12.536 -26.205 1.00 48.66 476 ASN A O 1
ATOM 3640 N N . VAL A 1 477 ? 25.909 -14.276 -25.525 1.00 48.00 477 VAL A N 1
ATOM 3641 C CA . VAL A 1 477 ? 24.634 -13.554 -25.307 1.00 48.00 477 VAL A CA 1
ATOM 3642 C C . VAL A 1 477 ? 24.385 -13.062 -23.868 1.00 48.00 477 VAL A C 1
ATOM 3644 O O . VAL A 1 477 ? 23.329 -12.524 -23.573 1.00 48.00 477 VAL A O 1
ATOM 3647 N N . GLY A 1 478 ? 25.353 -13.164 -22.952 1.00 39.66 478 GLY A N 1
ATOM 3648 C CA . GLY A 1 478 ? 25.236 -12.583 -21.600 1.00 39.66 478 GLY A CA 1
ATOM 3649 C C . GLY A 1 478 ? 24.273 -13.303 -20.637 1.00 39.66 478 GLY A C 1
ATOM 3650 O O . GLY A 1 478 ? 24.515 -13.248 -19.436 1.00 39.66 478 GLY A O 1
ATOM 3651 N N . LEU A 1 479 ? 23.285 -14.054 -21.138 1.00 40.84 479 LEU A N 1
ATOM 3652 C CA . LEU A 1 479 ? 22.473 -15.054 -20.426 1.00 40.84 479 LEU A CA 1
ATOM 3653 C C . LEU A 1 479 ? 22.306 -16.313 -21.301 1.00 40.84 479 LEU A C 1
ATOM 3655 O O . LEU A 1 479 ? 22.576 -16.273 -22.495 1.00 40.84 479 LEU A O 1
ATOM 3659 N N . SER A 1 480 ? 21.957 -17.461 -20.712 1.00 37.03 480 SER A N 1
ATOM 3660 C CA . SER A 1 480 ? 21.829 -18.721 -21.467 1.00 37.03 480 SER A CA 1
ATOM 3661 C C . SER A 1 480 ? 20.473 -18.789 -22.165 1.00 37.03 480 SER A C 1
ATOM 3663 O O . SER A 1 480 ? 19.456 -18.739 -21.486 1.00 37.03 480 SER A O 1
ATOM 3665 N N . PHE A 1 481 ? 20.464 -18.963 -23.484 1.00 44.03 481 PHE A N 1
ATOM 3666 C CA . PHE A 1 481 ? 19.250 -19.165 -24.274 1.00 44.03 481 PHE A CA 1
ATOM 3667 C C . PHE A 1 481 ? 19.125 -20.620 -24.747 1.00 44.03 481 PHE A C 1
ATOM 3669 O O . PHE A 1 481 ? 20.114 -21.248 -25.140 1.00 44.03 481 PHE A O 1
ATOM 3676 N N . THR A 1 482 ? 17.901 -21.153 -24.740 1.00 42.03 482 THR A N 1
ATOM 3677 C CA . THR A 1 482 ? 17.545 -22.459 -25.316 1.00 42.03 482 THR A CA 1
ATOM 3678 C C . THR A 1 482 ? 16.322 -22.312 -26.230 1.00 42.03 482 THR A C 1
ATOM 3680 O O . THR A 1 482 ? 15.191 -22.402 -25.761 1.00 42.03 482 THR A O 1
ATOM 3683 N N . GLY A 1 483 ? 16.527 -22.098 -27.535 1.00 46.03 483 GLY A N 1
ATOM 3684 C CA . GLY A 1 483 ? 15.452 -21.978 -28.535 1.00 46.03 483 GLY A CA 1
ATOM 3685 C C . GLY A 1 483 ? 15.965 -21.918 -29.987 1.00 46.03 483 GLY A C 1
ATOM 3686 O O . GLY A 1 483 ? 17.158 -22.074 -30.223 1.00 46.03 483 GLY A O 1
ATOM 3687 N N . LEU A 1 484 ? 15.058 -21.731 -30.961 1.00 42.19 484 LEU A N 1
ATOM 3688 C CA . LEU A 1 484 ? 15.310 -21.822 -32.421 1.00 42.19 484 LEU A CA 1
ATOM 3689 C C . LEU A 1 484 ? 15.551 -20.463 -33.134 1.00 42.19 484 LEU A C 1
ATOM 3691 O O . LEU A 1 484 ? 15.561 -20.398 -34.367 1.00 42.19 484 LEU A O 1
ATOM 3695 N N . ARG A 1 485 ? 15.641 -19.347 -32.396 1.00 50.41 485 ARG A N 1
ATOM 3696 C CA . ARG A 1 485 ? 15.824 -17.970 -32.913 1.00 50.41 485 ARG A CA 1
ATOM 3697 C C . ARG A 1 485 ? 16.760 -17.170 -31.977 1.00 50.41 485 ARG A C 1
ATOM 3699 O O . ARG A 1 485 ? 17.038 -17.678 -30.907 1.00 50.41 485 ARG A O 1
ATOM 3706 N N . PRO A 1 486 ? 17.319 -16.014 -32.377 1.00 51.75 486 PRO A N 1
ATOM 3707 C CA . PRO A 1 486 ? 18.491 -15.444 -31.691 1.00 51.75 486 PRO A CA 1
ATOM 3708 C C . PRO A 1 486 ? 18.296 -14.153 -30.878 1.00 51.75 486 PRO A C 1
ATOM 3710 O O . PRO A 1 486 ? 17.961 -13.159 -31.498 1.00 51.75 486 PRO A O 1
ATOM 3713 N N . ASP A 1 487 ? 18.732 -14.123 -29.605 1.00 59.75 487 ASP A N 1
ATOM 3714 C CA . ASP A 1 487 ? 18.610 -13.030 -28.602 1.00 59.75 487 ASP A CA 1
ATOM 3715 C C . ASP A 1 487 ? 18.909 -11.585 -29.083 1.00 59.75 487 ASP A C 1
ATOM 3717 O O . ASP A 1 487 ? 19.974 -11.030 -28.781 1.00 59.75 487 ASP A O 1
ATOM 3721 N N . ILE A 1 488 ? 17.993 -10.919 -29.795 1.00 71.25 488 ILE A N 1
ATOM 3722 C CA . ILE A 1 488 ? 18.154 -9.542 -30.288 1.00 71.25 488 ILE A CA 1
ATOM 3723 C C . ILE A 1 488 ? 17.057 -8.613 -29.761 1.00 71.25 488 ILE A C 1
ATOM 3725 O O . ILE A 1 488 ? 15.860 -8.888 -29.774 1.00 71.25 488 ILE A O 1
ATOM 3729 N N . GLY A 1 489 ? 17.470 -7.411 -29.359 1.00 70.25 489 GLY A N 1
ATOM 3730 C CA . GLY A 1 489 ? 16.562 -6.430 -28.781 1.00 70.25 489 GLY A CA 1
ATOM 3731 C C . GLY A 1 489 ? 16.122 -6.803 -27.366 1.00 70.25 489 GLY A C 1
ATOM 3732 O O . GLY A 1 489 ? 16.724 -7.655 -26.720 1.00 70.25 489 GLY A O 1
ATOM 3733 N N . ALA A 1 490 ? 15.101 -6.106 -26.866 1.00 63.44 490 ALA A N 1
ATOM 3734 C CA . ALA A 1 490 ? 14.732 -6.141 -25.449 1.00 63.44 490 ALA A CA 1
ATOM 3735 C C . ALA A 1 490 ? 13.751 -7.252 -25.025 1.00 63.44 490 ALA A C 1
ATOM 3737 O O . ALA A 1 490 ? 13.459 -7.358 -23.844 1.00 63.44 490 ALA A O 1
ATOM 3738 N N . SER A 1 491 ? 13.219 -8.040 -25.963 1.00 60.12 491 SER A N 1
ATOM 3739 C CA . SER A 1 491 ? 12.393 -9.231 -25.668 1.00 60.12 491 SER A CA 1
ATOM 3740 C C . SER A 1 491 ? 12.345 -10.143 -26.895 1.00 60.12 491 SER A C 1
ATOM 3742 O O . SER A 1 491 ? 12.373 -9.623 -28.018 1.00 60.12 491 SER A O 1
ATOM 3744 N N . GLU A 1 492 ? 12.258 -11.454 -26.671 1.00 48.66 492 GLU A N 1
ATOM 3745 C CA . GLU A 1 492 ? 12.152 -12.500 -27.692 1.00 48.66 492 GLU A CA 1
ATOM 3746 C C . GLU A 1 492 ? 11.187 -13.588 -27.256 1.00 48.66 492 GLU A C 1
ATOM 3748 O O . GLU A 1 492 ? 10.960 -13.791 -26.066 1.00 48.66 492 GLU A O 1
ATOM 3753 N N . SER A 1 493 ? 10.623 -14.292 -28.229 1.00 42.12 493 SER A N 1
ATOM 3754 C CA . SER A 1 493 ? 9.450 -15.092 -27.981 1.00 42.12 493 SER A CA 1
ATOM 3755 C C . SER A 1 493 ? 9.337 -16.251 -28.996 1.00 42.12 493 SER A C 1
ATOM 3757 O O . SER A 1 493 ? 9.689 -16.128 -30.179 1.00 42.12 493 SER A O 1
ATOM 3759 N N . SER A 1 494 ? 9.026 -17.459 -28.498 1.00 36.84 494 SER A N 1
ATOM 3760 C CA . SER A 1 494 ? 9.258 -18.737 -29.191 1.00 36.84 494 SER A CA 1
ATOM 3761 C C . SER A 1 494 ? 8.018 -19.287 -29.913 1.00 36.84 494 SER A C 1
ATOM 3763 O O . SER A 1 494 ? 7.347 -20.198 -29.433 1.00 36.84 494 SER A O 1
ATOM 3765 N N . GLY A 1 495 ? 7.723 -18.790 -31.112 1.00 33.94 495 GLY A N 1
ATOM 3766 C CA . GLY A 1 495 ? 6.604 -19.299 -31.915 1.00 33.94 495 GLY A CA 1
ATOM 3767 C C . GLY A 1 495 ? 6.877 -20.605 -32.684 1.00 33.94 495 GLY A C 1
ATOM 3768 O O . GLY A 1 495 ? 7.741 -20.609 -33.561 1.00 33.94 495 GLY A O 1
ATOM 3769 N N . THR A 1 496 ? 6.050 -21.647 -32.469 1.00 36.19 496 THR A N 1
ATOM 3770 C CA . THR A 1 496 ? 5.591 -22.614 -33.504 1.00 36.19 496 THR A CA 1
ATOM 3771 C C . THR A 1 496 ? 4.324 -23.390 -33.083 1.00 36.19 496 THR A C 1
ATOM 3773 O O . THR A 1 496 ? 4.359 -24.073 -32.064 1.00 36.19 496 THR A O 1
ATOM 3776 N N . GLY A 1 497 ? 3.283 -23.429 -33.936 1.00 32.91 497 GLY A N 1
ATOM 3777 C CA . GLY A 1 497 ? 2.359 -24.579 -34.031 1.00 32.91 497 GLY A CA 1
ATOM 3778 C C . GLY A 1 497 ? 0.872 -24.277 -34.281 1.00 32.91 497 GLY A C 1
ATOM 3779 O O . GLY A 1 497 ? 0.141 -23.946 -33.360 1.00 32.91 497 GLY A O 1
ATOM 3780 N N . THR A 1 498 ? 0.391 -24.482 -35.511 1.00 51.44 498 THR A N 1
ATOM 3781 C CA . THR A 1 498 ? -1.043 -24.567 -35.849 1.00 51.44 498 THR A CA 1
ATOM 3782 C C . THR A 1 498 ? -1.637 -25.908 -35.387 1.00 51.44 498 THR A C 1
ATOM 3784 O O . THR A 1 498 ? -1.232 -26.949 -35.910 1.00 51.44 498 THR A O 1
ATOM 3787 N N . THR A 1 499 ? -2.628 -25.910 -34.493 1.00 33.62 499 THR A N 1
ATOM 3788 C CA . THR A 1 499 ? -3.530 -27.054 -34.243 1.00 33.62 499 THR A CA 1
ATOM 3789 C C . THR A 1 499 ? -4.936 -26.734 -34.766 1.00 33.62 499 THR A C 1
ATOM 3791 O O . THR A 1 499 ? -5.290 -25.556 -34.865 1.00 33.62 499 THR A O 1
ATOM 3794 N N . PRO A 1 500 ? -5.740 -27.743 -35.170 1.00 40.06 500 PRO A N 1
ATOM 3795 C CA . PRO A 1 500 ? -7.128 -27.495 -35.536 1.00 40.06 500 PRO A CA 1
ATOM 3796 C C . PRO A 1 500 ? -7.803 -26.851 -34.333 1.00 40.06 500 PRO A C 1
ATOM 3798 O O . PRO A 1 500 ? -7.604 -27.314 -33.211 1.00 40.06 500 PRO A O 1
ATOM 3801 N N . SER A 1 501 ? -8.549 -25.775 -34.578 1.00 53.59 501 SER A N 1
ATOM 3802 C CA . SER A 1 501 ? -9.256 -25.052 -33.526 1.00 53.59 501 SER A CA 1
ATOM 3803 C C . SER A 1 501 ? -10.095 -26.043 -32.727 1.00 53.59 501 SER A C 1
ATOM 3805 O O . SER A 1 501 ? -11.074 -26.572 -33.253 1.00 53.59 501 SER A O 1
ATOM 3807 N N . ASN A 1 502 ? -9.686 -26.307 -31.487 1.00 76.00 502 ASN A N 1
ATOM 3808 C CA . ASN A 1 502 ? -10.486 -27.073 -30.546 1.00 76.00 502 ASN A CA 1
ATOM 3809 C C . ASN A 1 502 ? -11.824 -26.346 -30.375 1.00 76.00 502 ASN A C 1
ATOM 3811 O O . ASN A 1 502 ? -11.825 -25.119 -30.218 1.00 76.00 502 ASN A O 1
ATOM 3815 N N . SER A 1 503 ? -12.947 -27.054 -30.488 1.00 69.38 503 SER A N 1
ATOM 3816 C CA . SER A 1 503 ? -14.255 -26.433 -30.272 1.00 69.38 503 SER A CA 1
ATOM 3817 C C . SER A 1 503 ? -14.610 -26.569 -28.802 1.00 69.38 503 SER A C 1
ATOM 3819 O O . SER A 1 503 ? -14.443 -27.625 -28.218 1.00 69.38 503 SER A O 1
ATOM 3821 N N . ASN A 1 504 ? -15.069 -25.491 -28.172 1.00 71.50 504 ASN A N 1
ATOM 3822 C CA . ASN A 1 504 ? -15.327 -25.550 -26.737 1.00 71.50 504 ASN A CA 1
ATOM 3823 C C . ASN A 1 504 ? -16.470 -26.543 -26.421 1.00 71.50 504 ASN A C 1
ATOM 3825 O O . ASN A 1 504 ? -17.476 -26.553 -27.143 1.00 71.50 504 ASN A O 1
ATOM 3829 N N . PRO A 1 505 ? -16.406 -27.270 -25.287 1.00 89.38 505 PRO A N 1
ATOM 3830 C CA . PRO A 1 505 ? -17.502 -28.123 -24.842 1.00 89.38 505 PRO A CA 1
ATOM 3831 C C . PRO A 1 505 ? -18.748 -27.284 -24.522 1.00 89.38 505 PRO A C 1
ATOM 3833 O O . PRO A 1 505 ? -18.698 -26.070 -24.373 1.00 89.38 505 PRO A O 1
ATOM 3836 N N . THR A 1 506 ? -19.902 -27.909 -24.350 1.00 92.31 506 THR A N 1
ATOM 3837 C CA . THR A 1 506 ? -21.130 -27.273 -23.844 1.00 92.31 506 THR A CA 1
ATOM 3838 C C . THR A 1 506 ? -21.361 -27.693 -22.400 1.00 92.31 506 THR A C 1
ATOM 3840 O O . THR A 1 506 ? -21.069 -28.831 -22.039 1.00 92.31 506 THR A O 1
ATOM 3843 N N . VAL A 1 507 ? -21.886 -26.794 -21.561 1.00 96.56 507 VAL A N 1
ATOM 3844 C CA . VAL A 1 507 ? -22.260 -27.128 -20.179 1.00 96.56 507 VAL A CA 1
ATOM 3845 C C . VAL A 1 507 ? -23.412 -26.275 -19.660 1.00 96.56 507 VAL A C 1
ATOM 3847 O O . VAL A 1 507 ? -23.478 -25.068 -19.891 1.00 96.56 507 VAL A O 1
ATOM 3850 N N . SER A 1 508 ? -24.317 -26.903 -18.913 1.00 92.44 508 SER A N 1
ATOM 3851 C CA . SER A 1 508 ? -25.423 -26.242 -18.219 1.00 92.44 508 SER A CA 1
ATOM 3852 C C . SER A 1 508 ? -25.700 -26.909 -16.875 1.00 92.44 508 SER A C 1
ATOM 3854 O O . SER A 1 508 ? -25.828 -28.134 -16.822 1.00 92.44 508 SER A O 1
ATOM 3856 N N . ILE A 1 509 ? -25.857 -26.119 -15.810 1.00 94.81 509 ILE A N 1
ATOM 3857 C CA . ILE A 1 509 ? -26.381 -26.613 -14.529 1.00 94.81 509 ILE A CA 1
ATOM 3858 C C . ILE A 1 509 ? -27.869 -26.948 -14.696 1.00 94.81 509 ILE A C 1
ATOM 3860 O O . ILE A 1 509 ? -28.643 -26.133 -15.194 1.00 94.81 509 ILE A O 1
ATOM 3864 N N . THR A 1 510 ? -28.264 -28.145 -14.270 1.00 93.94 510 THR A N 1
ATOM 3865 C CA . THR A 1 510 ? -29.640 -28.668 -14.335 1.00 93.94 510 THR A CA 1
ATOM 3866 C C . THR A 1 510 ? -30.331 -28.672 -12.971 1.00 93.94 510 THR A C 1
ATOM 3868 O O . THR A 1 510 ? -31.558 -28.644 -12.904 1.00 93.94 510 THR A O 1
ATOM 3871 N N . SER A 1 511 ? -29.560 -28.668 -11.880 1.00 90.56 511 SER A N 1
ATOM 3872 C CA . SER A 1 511 ? -30.034 -28.486 -10.504 1.00 90.56 511 SER A CA 1
ATOM 3873 C 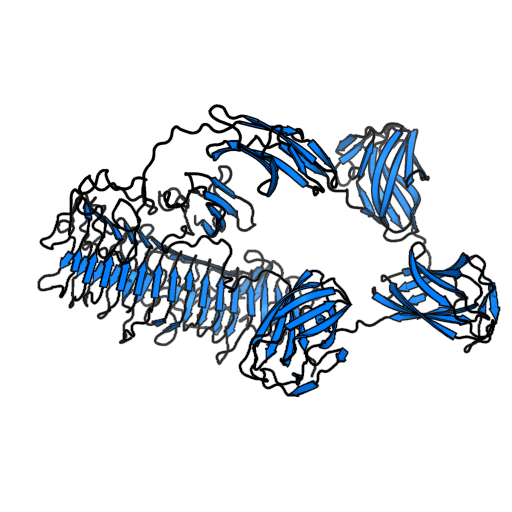C . SER A 1 511 ? -28.938 -27.804 -9.680 1.00 90.56 511 SER A C 1
ATOM 3875 O O . SER A 1 511 ? -27.778 -28.150 -9.884 1.00 90.56 511 SER A O 1
ATOM 3877 N N . PRO A 1 512 ? -29.247 -26.890 -8.742 1.00 94.06 512 PRO A N 1
ATOM 3878 C CA . PRO A 1 512 ? -30.578 -26.347 -8.448 1.00 94.06 512 PRO A CA 1
ATOM 3879 C C . PRO A 1 512 ? -31.121 -25.469 -9.591 1.00 94.06 512 PRO A C 1
ATOM 3881 O O . PRO A 1 512 ? -30.397 -25.117 -10.517 1.00 94.06 512 PRO A O 1
ATOM 3884 N N . ALA A 1 513 ? -32.413 -25.130 -9.545 1.00 87.69 513 ALA A N 1
ATOM 3885 C CA . ALA A 1 513 ? -33.012 -24.196 -10.500 1.00 87.69 513 ALA A CA 1
ATOM 3886 C C . ALA A 1 513 ? -32.528 -22.755 -10.252 1.00 87.69 513 ALA A C 1
ATOM 3888 O O . ALA A 1 513 ? -32.214 -22.381 -9.121 1.00 87.69 513 ALA A O 1
ATOM 3889 N N . ASN A 1 514 ? -32.504 -21.925 -11.299 1.00 87.81 514 ASN A N 1
ATOM 3890 C CA . ASN A 1 514 ? -32.143 -20.515 -11.157 1.00 87.81 514 ASN A CA 1
ATOM 3891 C C . ASN A 1 514 ? -33.133 -19.779 -10.236 1.00 87.81 514 ASN A C 1
ATOM 3893 O O . ASN A 1 514 ? -34.346 -19.933 -10.358 1.00 87.81 514 ASN A O 1
ATOM 3897 N N . ASN A 1 515 ? -32.587 -18.962 -9.343 1.00 82.75 515 ASN A N 1
ATOM 3898 C CA . ASN A 1 515 ? -33.227 -18.295 -8.210 1.00 82.75 515 ASN A CA 1
ATOM 3899 C C . ASN A 1 515 ? -33.821 -19.233 -7.146 1.00 82.75 515 ASN A C 1
ATOM 3901 O O . ASN A 1 515 ? -34.719 -18.824 -6.411 1.00 82.75 515 ASN A O 1
ATOM 3905 N N . ALA A 1 516 ? -33.339 -20.476 -7.033 1.00 83.00 516 ALA A N 1
ATOM 3906 C CA . ALA A 1 516 ? -33.772 -21.360 -5.955 1.00 83.00 516 ALA A CA 1
ATOM 3907 C C . ALA A 1 516 ? -33.397 -20.788 -4.580 1.00 83.00 516 ALA A C 1
ATOM 3909 O O . ALA A 1 516 ? -32.303 -20.256 -4.383 1.00 83.00 516 ALA A O 1
ATOM 3910 N N . THR A 1 517 ? -34.292 -20.951 -3.610 1.00 82.94 517 THR A N 1
ATOM 3911 C CA . THR A 1 517 ? -34.064 -20.531 -2.227 1.00 82.94 517 THR A CA 1
ATOM 3912 C C . THR A 1 517 ? -33.877 -21.756 -1.345 1.00 82.94 517 THR A C 1
ATOM 3914 O O . THR A 1 517 ? -34.690 -22.679 -1.374 1.00 82.94 517 THR A O 1
ATOM 3917 N N . VAL A 1 518 ? -32.805 -21.768 -0.559 1.00 81.38 518 VAL A N 1
ATOM 3918 C CA . VAL A 1 518 ? -32.438 -22.857 0.355 1.00 81.38 518 VAL A CA 1
ATOM 3919 C C . VAL A 1 518 ? -32.140 -22.288 1.743 1.00 81.38 518 VAL A C 1
ATOM 3921 O O . VAL A 1 518 ? -31.806 -21.118 1.883 1.00 81.38 518 VAL A O 1
ATOM 3924 N N . ASN A 1 519 ? -32.287 -23.083 2.799 1.00 79.06 519 ASN A N 1
ATOM 3925 C CA . ASN A 1 519 ? -32.006 -22.617 4.161 1.00 79.06 519 ASN A CA 1
ATOM 3926 C C . ASN A 1 519 ? -30.553 -22.919 4.540 1.00 79.06 519 ASN A C 1
ATOM 3928 O O . ASN A 1 519 ? -30.039 -23.990 4.195 1.00 79.06 519 ASN A O 1
ATOM 3932 N N . GLN A 1 520 ? -29.907 -22.006 5.276 1.00 73.81 520 GLN A N 1
ATOM 3933 C CA . GLN A 1 520 ? -28.563 -22.242 5.813 1.00 73.81 520 GLN A CA 1
ATOM 3934 C C . GLN A 1 520 ? -28.514 -23.582 6.567 1.00 73.81 520 GLN A C 1
ATOM 3936 O O . GLN A 1 520 ? -29.419 -23.908 7.337 1.00 73.81 520 GLN A O 1
ATOM 3941 N N . GLY A 1 521 ? -27.459 -24.366 6.331 1.00 68.31 521 GLY A N 1
ATOM 3942 C CA . GLY A 1 521 ? -27.271 -25.686 6.948 1.00 68.31 521 GLY A CA 1
ATOM 3943 C C . GLY A 1 521 ? -27.883 -26.863 6.176 1.00 68.31 521 GLY A C 1
ATOM 3944 O O . GLY A 1 521 ? -27.652 -28.010 6.550 1.00 68.31 521 GLY A O 1
ATOM 3945 N N . THR A 1 522 ? -28.608 -26.618 5.079 1.00 77.19 522 THR A N 1
ATOM 3946 C CA . THR A 1 522 ? -28.993 -27.674 4.124 1.00 77.19 522 THR A CA 1
ATOM 3947 C C . THR A 1 522 ? -27.887 -27.909 3.087 1.00 77.19 522 THR A C 1
ATOM 3949 O O . THR A 1 522 ? -27.087 -27.015 2.810 1.00 77.19 522 THR A O 1
ATOM 3952 N N . SER A 1 523 ? -27.804 -29.126 2.536 1.00 85.81 523 SER A N 1
ATOM 3953 C CA . SER A 1 523 ? -26.861 -29.430 1.448 1.00 85.81 523 SER A CA 1
ATOM 3954 C C . SER A 1 523 ? -27.492 -29.117 0.094 1.00 85.81 523 SER A C 1
ATOM 3956 O O . SER A 1 523 ? -28.637 -29.490 -0.158 1.00 85.81 523 SER A O 1
ATOM 3958 N N . VAL A 1 524 ? -26.742 -28.465 -0.790 1.00 91.56 524 VAL A N 1
ATOM 3959 C CA . VAL A 1 524 ? -27.168 -28.112 -2.148 1.00 91.56 524 VAL A CA 1
ATOM 3960 C C . VAL A 1 524 ? -26.549 -29.100 -3.131 1.00 91.56 524 VAL A C 1
ATOM 3962 O O . VAL A 1 524 ? -25.331 -29.153 -3.271 1.00 91.56 524 VAL A O 1
ATOM 3965 N N . THR A 1 525 ? -27.375 -29.884 -3.825 1.00 94.81 525 THR A N 1
ATOM 3966 C CA . THR A 1 525 ? -26.894 -30.766 -4.902 1.00 94.81 525 THR A CA 1
ATOM 3967 C C . THR A 1 525 ? -26.854 -29.999 -6.217 1.00 94.81 525 THR A C 1
ATOM 3969 O O . THR A 1 525 ? -27.892 -29.544 -6.704 1.00 94.81 525 THR A O 1
ATOM 3972 N N . ILE A 1 526 ? -25.655 -29.875 -6.779 1.00 96.69 526 ILE A N 1
ATOM 3973 C CA . ILE A 1 526 ? -25.382 -29.219 -8.051 1.00 96.69 526 ILE A CA 1
ATOM 3974 C C . ILE A 1 526 ? -25.187 -30.304 -9.107 1.00 96.69 526 ILE A C 1
ATOM 3976 O O . ILE A 1 526 ? -24.246 -31.082 -9.016 1.00 96.69 526 ILE A O 1
ATOM 3980 N N . ALA A 1 527 ? -26.073 -30.379 -10.091 1.00 96.19 527 ALA A N 1
ATOM 3981 C CA . ALA A 1 527 ? -25.978 -31.305 -11.216 1.00 96.19 527 ALA A CA 1
ATOM 3982 C C . ALA A 1 527 ? -25.778 -30.515 -12.511 1.00 96.19 527 ALA A C 1
ATOM 3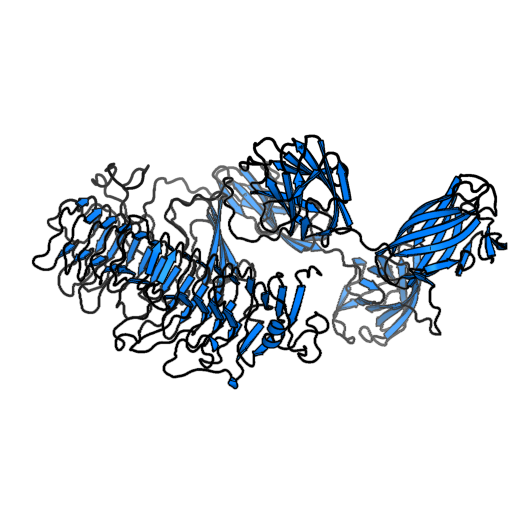984 O O . ALA A 1 527 ? -26.351 -29.433 -12.663 1.00 96.19 527 ALA A O 1
ATOM 3985 N N . ALA A 1 528 ? -24.980 -31.037 -13.442 1.00 96.19 528 ALA A N 1
ATOM 3986 C CA . ALA A 1 528 ? -24.742 -30.403 -14.734 1.00 96.19 528 ALA A CA 1
ATOM 3987 C C . ALA A 1 528 ? -24.762 -31.411 -15.887 1.00 96.19 528 ALA A C 1
ATOM 3989 O O . ALA A 1 528 ? -24.261 -32.527 -15.776 1.00 96.19 528 ALA A O 1
ATOM 3990 N N . ASN A 1 529 ? -25.298 -30.970 -17.023 1.00 95.56 529 ASN A N 1
ATOM 3991 C CA . ASN A 1 529 ? -25.121 -31.642 -18.305 1.00 95.56 529 ASN A CA 1
ATOM 3992 C C . ASN A 1 529 ? -23.957 -30.982 -19.036 1.00 95.56 529 ASN A C 1
ATOM 3994 O O . ASN A 1 529 ? -23.960 -29.760 -19.188 1.00 95.56 529 ASN A O 1
ATOM 3998 N N . ALA A 1 530 ? -23.003 -31.784 -19.503 1.00 95.19 530 ALA A N 1
ATOM 3999 C CA . ALA A 1 530 ? -21.907 -31.328 -20.342 1.00 95.19 530 ALA A CA 1
ATOM 4000 C C . ALA A 1 530 ? -21.666 -32.302 -21.500 1.00 95.19 530 ALA A C 1
ATOM 4002 O O . ALA A 1 530 ? -21.779 -33.516 -21.322 1.00 95.19 530 ALA A O 1
ATOM 4003 N N . SER A 1 531 ? -21.344 -31.769 -22.676 1.00 91.56 531 SER A N 1
ATOM 4004 C CA . SER A 1 531 ? -21.037 -32.551 -23.880 1.00 91.56 531 SER A CA 1
ATOM 4005 C C . SER A 1 531 ? -20.095 -31.785 -24.793 1.00 91.56 531 SER A C 1
ATOM 4007 O O . SER A 1 531 ? -20.214 -30.567 -24.885 1.00 91.56 531 SER A O 1
ATOM 4009 N N . ASP A 1 532 ? -19.214 -32.484 -25.496 1.00 89.31 532 ASP A N 1
ATOM 4010 C CA . ASP A 1 532 ? -18.293 -31.887 -26.459 1.00 89.31 532 ASP A CA 1
ATOM 4011 C C . ASP A 1 532 ? -18.556 -32.411 -27.880 1.00 89.31 532 ASP A C 1
ATOM 4013 O O . ASP A 1 532 ? -19.006 -33.544 -28.054 1.00 89.31 532 ASP A O 1
ATOM 4017 N N . SER A 1 533 ? -18.367 -31.555 -28.886 1.00 81.19 533 SER A N 1
ATOM 4018 C CA . SER A 1 533 ? -18.787 -31.816 -30.270 1.00 81.19 533 SER A CA 1
ATOM 4019 C C . SER A 1 533 ? -17.693 -32.412 -31.156 1.00 81.19 533 SER A C 1
ATOM 4021 O O . SER A 1 533 ? -18.018 -33.129 -32.104 1.00 81.19 533 SER A O 1
ATOM 4023 N N . ASP A 1 534 ? -16.418 -32.159 -30.847 1.00 81.94 534 ASP A N 1
ATOM 4024 C CA . ASP A 1 534 ? -15.252 -32.695 -31.561 1.00 81.94 534 ASP A CA 1
ATOM 4025 C C . ASP A 1 534 ? -14.315 -33.521 -30.657 1.00 81.94 534 ASP A C 1
ATOM 4027 O O . ASP A 1 534 ? -13.186 -33.847 -31.053 1.00 81.94 534 ASP A O 1
ATOM 4031 N N . GLY A 1 535 ? -14.798 -33.895 -29.471 1.00 88.12 535 GLY A N 1
ATOM 4032 C CA . GLY A 1 535 ? -14.055 -34.616 -28.442 1.00 88.12 535 GLY A CA 1
ATOM 4033 C C . GLY A 1 535 ? -14.944 -35.132 -27.304 1.00 88.12 535 GLY A C 1
ATOM 4034 O O . GLY A 1 535 ? -16.107 -35.499 -27.501 1.00 88.12 535 GLY A O 1
ATOM 4035 N N . THR A 1 536 ? -14.377 -35.231 -26.102 1.00 87.94 536 THR A N 1
ATOM 4036 C CA . THR A 1 536 ? -15.062 -35.711 -24.888 1.00 87.94 536 THR A CA 1
ATOM 4037 C C . THR A 1 536 ? -14.834 -34.761 -23.720 1.00 87.94 536 THR A C 1
ATOM 4039 O O . THR A 1 536 ? -13.777 -34.160 -23.608 1.00 87.94 536 THR A O 1
ATOM 4042 N N . VAL A 1 537 ? -15.793 -34.648 -22.795 1.00 93.94 537 VAL A N 1
ATOM 4043 C CA . VAL A 1 537 ? -15.614 -33.837 -21.578 1.00 93.94 537 VAL A CA 1
ATOM 4044 C C . VAL A 1 537 ? -14.743 -34.597 -20.577 1.00 93.94 537 VAL A C 1
ATOM 4046 O O . VAL A 1 537 ? -15.165 -35.612 -20.023 1.00 93.94 537 VAL A O 1
ATOM 4049 N N . SER A 1 538 ? -13.537 -34.092 -20.326 1.00 91.94 538 SER A N 1
ATOM 4050 C CA . SER A 1 538 ? -12.572 -34.676 -19.392 1.00 91.94 538 SER A CA 1
ATOM 4051 C C . SER A 1 538 ? -12.953 -34.445 -17.925 1.00 91.94 538 SER A C 1
ATOM 4053 O O . SER A 1 538 ? -12.723 -35.316 -17.084 1.00 91.94 538 SER A O 1
ATOM 4055 N N . LYS A 1 539 ? -13.560 -33.294 -17.601 1.00 93.62 539 LYS A N 1
ATOM 4056 C CA . LYS A 1 539 ? -14.069 -32.978 -16.254 1.00 93.62 539 LYS A CA 1
ATOM 4057 C C . LYS A 1 539 ? -15.130 -31.879 -16.258 1.00 93.62 539 LYS A C 1
ATOM 4059 O O . LYS A 1 539 ? -15.137 -31.020 -17.139 1.00 93.62 539 LYS A O 1
ATOM 4064 N N . VAL A 1 540 ? -15.967 -31.864 -15.221 1.00 95.25 540 VAL A N 1
ATOM 4065 C CA . VAL A 1 540 ? -16.839 -30.743 -14.859 1.00 95.25 540 VAL A CA 1
ATOM 4066 C C . VAL A 1 540 ? -16.517 -30.272 -13.449 1.00 95.25 540 VAL A C 1
ATOM 4068 O O . VAL A 1 540 ? -16.515 -31.037 -12.489 1.00 95.25 540 VAL A O 1
ATOM 4071 N N . GLU A 1 541 ? -16.251 -28.983 -13.321 1.00 96.81 541 GLU A N 1
ATOM 4072 C CA . GLU A 1 541 ? -15.909 -28.329 -12.066 1.00 96.81 541 GLU A CA 1
ATOM 4073 C C . GLU A 1 541 ? -17.056 -27.412 -11.638 1.00 96.81 541 GLU A C 1
ATOM 4075 O O . GLU A 1 541 ? -17.525 -26.577 -12.413 1.00 96.81 541 GLU A O 1
ATOM 4080 N N . PHE A 1 542 ? -17.531 -27.574 -10.405 1.00 92.00 542 PHE A N 1
ATOM 4081 C CA . PHE A 1 542 ? -18.648 -26.827 -9.833 1.00 92.00 542 PHE A CA 1
ATOM 4082 C C . PHE A 1 542 ? -18.129 -25.714 -8.931 1.00 92.00 542 PHE A C 1
ATOM 4084 O O . PHE A 1 542 ? -17.301 -25.952 -8.053 1.00 92.00 542 PHE A O 1
ATOM 4091 N N . TYR A 1 543 ? -18.645 -24.501 -9.106 1.00 89.19 543 TYR A N 1
ATOM 4092 C CA . TYR A 1 543 ? -18.177 -23.308 -8.406 1.00 89.19 543 TYR A CA 1
ATOM 4093 C C . TYR A 1 543 ? -19.318 -22.523 -7.773 1.00 89.19 543 TYR A C 1
ATOM 4095 O O . TYR A 1 543 ? -20.442 -22.509 -8.279 1.00 89.19 543 TYR A O 1
ATOM 4103 N N . TYR A 1 544 ? -18.959 -21.756 -6.745 1.00 76.38 544 TYR A N 1
ATOM 4104 C CA . TYR A 1 544 ? -19.651 -20.539 -6.335 1.00 76.38 544 TYR A CA 1
ATOM 4105 C C . TYR A 1 544 ? -18.668 -19.364 -6.458 1.00 76.38 544 TYR A C 1
ATOM 4107 O O . TYR A 1 544 ? -17.613 -19.359 -5.821 1.00 76.38 544 TYR A O 1
ATOM 4115 N N . GLY A 1 545 ? -18.991 -18.361 -7.281 1.00 68.19 545 GLY A N 1
ATOM 4116 C CA . GLY A 1 545 ? -18.075 -17.242 -7.539 1.00 68.19 545 GLY A CA 1
ATOM 4117 C C . GLY A 1 545 ? -16.756 -17.715 -8.169 1.00 68.19 545 GLY A C 1
ATOM 4118 O O . GLY A 1 545 ? -16.759 -18.264 -9.274 1.00 68.19 545 GLY A O 1
ATOM 4119 N N . SER A 1 546 ? -15.631 -17.502 -7.479 1.00 67.62 546 SER A N 1
ATOM 4120 C CA . SER A 1 546 ? -14.303 -18.031 -7.844 1.00 67.62 546 SER A CA 1
ATOM 4121 C C . SER A 1 546 ? -13.873 -19.250 -7.014 1.00 67.62 546 SER A C 1
ATOM 4123 O O . SER A 1 546 ? -12.833 -19.842 -7.296 1.00 67.62 546 SER A O 1
ATOM 4125 N N . THR A 1 547 ? -14.662 -19.652 -6.014 1.00 70.31 547 THR A N 1
ATOM 4126 C CA . THR A 1 547 ? -14.360 -20.793 -5.143 1.00 70.31 547 THR A CA 1
ATOM 4127 C C . THR A 1 547 ? -14.791 -22.090 -5.817 1.00 70.31 547 THR A C 1
ATOM 4129 O O . THR A 1 547 ? -15.978 -22.280 -6.096 1.00 70.31 547 THR A O 1
ATOM 4132 N N . LEU A 1 548 ? -13.835 -22.990 -6.059 1.00 88.25 548 LEU A N 1
ATOM 4133 C CA . LEU A 1 548 ? -14.119 -24.359 -6.488 1.00 88.25 548 LEU A CA 1
ATOM 4134 C C . LEU A 1 548 ? -14.807 -25.106 -5.341 1.00 88.25 548 LEU A C 1
ATOM 4136 O O . LEU A 1 548 ? -14.264 -25.192 -4.240 1.00 88.25 548 LEU A O 1
ATOM 4140 N N . LEU A 1 549 ? -16.003 -25.624 -5.604 1.00 86.44 549 LEU A N 1
ATOM 4141 C CA . LEU A 1 549 ? -16.762 -26.442 -4.663 1.00 86.44 549 LEU A CA 1
ATOM 4142 C C . LEU A 1 549 ? -16.351 -27.909 -4.790 1.00 86.44 549 LEU A C 1
ATOM 4144 O O . LEU A 1 549 ? -16.076 -28.557 -3.784 1.00 86.44 549 LEU A O 1
ATOM 4148 N N . GLY A 1 550 ? -16.249 -28.402 -6.025 1.00 89.44 550 GLY A N 1
ATOM 4149 C CA . GLY A 1 550 ? -15.770 -29.746 -6.312 1.00 89.44 550 GLY A CA 1
ATOM 4150 C C . GLY A 1 550 ? -15.675 -30.042 -7.802 1.00 89.44 550 GLY A C 1
ATOM 4151 O O . GLY A 1 550 ? -16.152 -29.274 -8.637 1.00 89.44 550 GLY A O 1
ATOM 4152 N N . THR A 1 551 ? -15.057 -31.173 -8.118 1.00 94.25 551 THR A N 1
ATOM 4153 C CA . THR A 1 551 ? -14.794 -31.635 -9.483 1.00 94.25 551 THR A CA 1
ATOM 4154 C C . THR A 1 551 ? -15.387 -33.025 -9.654 1.00 94.25 551 THR A C 1
ATOM 4156 O O . THR A 1 551 ? -15.194 -33.878 -8.789 1.00 94.25 551 THR A O 1
ATOM 4159 N N . ASP A 1 552 ? -16.063 -33.258 -10.772 1.00 96.00 552 ASP A N 1
ATOM 4160 C CA . ASP A 1 552 ? -16.528 -34.575 -11.193 1.00 96.00 552 ASP A CA 1
ATOM 4161 C C . ASP A 1 552 ? -15.952 -34.887 -12.579 1.00 96.00 552 ASP A C 1
ATOM 4163 O O . ASP A 1 552 ? -16.048 -34.086 -13.509 1.00 96.00 552 ASP A O 1
ATOM 4167 N N . THR A 1 553 ? -15.300 -36.036 -12.715 1.00 94.38 553 THR A N 1
ATOM 4168 C CA . THR A 1 553 ? -14.653 -36.471 -13.960 1.00 94.38 553 THR A CA 1
ATOM 4169 C C . THR A 1 553 ? -15.492 -37.492 -14.727 1.00 94.38 553 THR A C 1
ATOM 4171 O O . THR A 1 553 ? -15.081 -37.938 -15.795 1.00 94.38 553 THR A O 1
ATOM 4174 N N . SER A 1 554 ? -16.680 -37.853 -14.225 1.00 89.19 554 SER A N 1
ATOM 4175 C CA . SER A 1 554 ? -17.549 -38.861 -14.839 1.00 89.19 554 SER A CA 1
ATOM 4176 C C . SER A 1 554 ? -18.991 -38.379 -14.994 1.00 89.19 554 SER A C 1
ATOM 4178 O O . SER A 1 554 ? -19.602 -37.898 -14.050 1.00 89.19 554 SER A O 1
ATOM 4180 N N . SER A 1 555 ? -19.562 -38.543 -16.190 1.00 90.38 555 SER A N 1
ATOM 4181 C CA . SER A 1 555 ? -20.979 -38.249 -16.436 1.00 90.38 555 SER A CA 1
ATOM 4182 C C . SER A 1 555 ? -21.877 -39.365 -15.863 1.00 90.38 555 SER A C 1
ATOM 4184 O O . SER A 1 555 ? -21.554 -40.540 -16.067 1.00 90.38 555 SER A O 1
ATOM 4186 N N . PRO A 1 556 ? -23.015 -39.059 -15.204 1.00 94.25 556 PRO A N 1
ATOM 4187 C CA . PRO A 1 556 ? -23.612 -37.732 -15.018 1.00 94.25 556 PRO A CA 1
ATOM 4188 C C . PRO A 1 556 ? -22.908 -36.895 -13.943 1.00 94.25 556 PRO A C 1
ATOM 4190 O O . PRO A 1 556 ? -22.775 -37.330 -12.803 1.00 94.25 556 PRO A O 1
ATOM 4193 N N . TYR A 1 557 ? -22.539 -35.663 -14.305 1.00 97.19 557 TYR A N 1
ATOM 4194 C CA . TYR A 1 557 ? -21.736 -34.795 -13.448 1.00 97.19 557 TYR A CA 1
ATOM 4195 C C . TYR A 1 557 ? -22.564 -34.202 -12.307 1.00 97.19 557 TYR A C 1
ATOM 4197 O O . TYR A 1 557 ? -23.560 -33.502 -12.544 1.00 97.19 557 TYR A O 1
ATOM 4205 N N . SER A 1 558 ? -22.132 -34.420 -11.065 1.00 95.12 558 SER A N 1
ATOM 4206 C CA . SER A 1 558 ? -22.796 -33.854 -9.889 1.00 95.12 558 SER A CA 1
ATOM 4207 C C . SER A 1 558 ? -21.866 -33.594 -8.703 1.00 95.12 558 SER A C 1
ATOM 4209 O O . SER A 1 558 ? -20.848 -34.252 -8.517 1.00 95.12 558 SER A O 1
ATOM 4211 N N . PHE A 1 559 ? -22.243 -32.633 -7.860 1.00 96.94 559 PHE A N 1
ATOM 4212 C CA . PHE A 1 559 ? -21.540 -32.302 -6.627 1.00 96.94 559 PHE A CA 1
ATOM 4213 C C . PHE A 1 559 ? -22.508 -31.924 -5.499 1.00 96.94 559 PHE A C 1
ATOM 4215 O O . PHE A 1 559 ? -23.446 -31.155 -5.701 1.00 96.94 559 PHE A O 1
ATOM 4222 N N . VAL A 1 560 ? -22.264 -32.425 -4.284 1.00 95.56 560 VAL A N 1
ATOM 4223 C CA . VAL A 1 560 ? -23.071 -32.101 -3.095 1.00 95.56 560 VAL A CA 1
ATOM 4224 C C . VAL A 1 560 ? -22.339 -31.084 -2.228 1.00 95.56 560 VAL A C 1
ATOM 4226 O O . VAL A 1 560 ? -21.391 -31.405 -1.512 1.00 95.56 560 VAL A O 1
ATOM 4229 N N . TRP A 1 561 ? -22.822 -29.846 -2.243 1.00 92.75 561 TRP A N 1
ATOM 4230 C CA . TRP A 1 561 ? -22.278 -28.759 -1.447 1.00 92.75 561 TRP A CA 1
ATOM 4231 C C . TRP A 1 561 ? -22.927 -28.706 -0.059 1.00 92.75 561 TRP A C 1
ATOM 4233 O O . TRP A 1 561 ? -24.083 -28.313 0.088 1.00 92.75 561 TRP A O 1
ATOM 4243 N N . SER A 1 562 ? -22.190 -29.133 0.968 1.00 87.00 562 SER A N 1
ATOM 4244 C CA . SER A 1 562 ? -22.691 -29.250 2.347 1.00 87.00 562 SER A CA 1
ATOM 4245 C C . SER A 1 562 ? -22.409 -28.002 3.194 1.00 87.00 562 SER A C 1
ATOM 4247 O O . SER A 1 562 ? -21.421 -27.308 2.967 1.00 87.00 562 SER A O 1
ATOM 4249 N N . ASN A 1 563 ? -23.237 -27.761 4.221 1.00 78.88 563 ASN A N 1
ATOM 4250 C CA . ASN A 1 563 ? -23.080 -26.678 5.211 1.00 78.88 563 ASN A CA 1
ATOM 4251 C C . ASN A 1 563 ? -22.963 -25.272 4.599 1.00 78.88 563 ASN A C 1
ATOM 4253 O O . ASN A 1 563 ? -22.148 -24.456 5.035 1.00 78.88 563 ASN A O 1
ATOM 4257 N N . VAL A 1 564 ? -23.780 -24.984 3.585 1.00 82.50 564 VAL A N 1
ATOM 4258 C CA . VAL A 1 564 ? -23.726 -23.699 2.885 1.00 82.50 564 VAL A CA 1
ATOM 4259 C C . VAL A 1 564 ? -24.127 -22.564 3.828 1.00 82.50 564 VAL A C 1
ATOM 4261 O O . VAL A 1 564 ? -25.149 -22.648 4.516 1.00 82.50 564 VAL A O 1
ATOM 4264 N N . GLY A 1 565 ? -23.291 -21.522 3.876 1.00 78.12 565 GLY A N 1
ATOM 4265 C CA . GLY A 1 565 ? -23.546 -20.300 4.634 1.00 78.12 565 GLY A CA 1
ATOM 4266 C C . GLY A 1 565 ? -24.744 -19.521 4.093 1.00 78.12 565 GLY A C 1
ATOM 4267 O O . GLY A 1 565 ? -25.261 -19.818 3.025 1.00 78.12 565 GLY A O 1
ATOM 4268 N N . ALA A 1 566 ? -25.200 -18.522 4.837 1.00 76.69 566 ALA A N 1
ATOM 4269 C CA . ALA A 1 566 ? -26.229 -17.618 4.356 1.00 76.69 566 ALA A CA 1
ATOM 4270 C C . ALA A 1 566 ? -25.662 -16.612 3.353 1.00 76.69 566 ALA A C 1
ATOM 4272 O O . ALA A 1 566 ? -24.575 -16.072 3.557 1.00 76.69 566 ALA A O 1
ATOM 4273 N N . GLY A 1 567 ? -26.421 -16.315 2.308 1.00 78.75 567 GLY A N 1
ATOM 4274 C CA . GLY A 1 567 ? -26.039 -15.374 1.268 1.00 78.75 567 GLY A CA 1
ATOM 4275 C C . GLY A 1 567 ? -26.691 -15.700 -0.066 1.00 78.75 567 GLY A C 1
ATOM 4276 O O . GLY A 1 567 ? -27.342 -16.728 -0.235 1.00 78.75 567 GLY A O 1
ATOM 4277 N N . SER A 1 568 ? -26.508 -14.819 -1.039 1.00 76.94 568 SER A N 1
ATOM 4278 C CA . SER A 1 568 ? -26.841 -15.117 -2.430 1.00 76.94 568 SER A CA 1
ATOM 4279 C C . SER A 1 568 ? -25.607 -15.670 -3.132 1.00 76.94 568 SER A C 1
ATOM 4281 O O . SER A 1 568 ? -24.526 -15.088 -3.066 1.00 76.94 568 SER A O 1
ATOM 4283 N N . TYR A 1 569 ? -25.780 -16.803 -3.802 1.00 84.44 569 TYR A N 1
ATOM 4284 C CA . TYR A 1 569 ? -24.722 -17.575 -4.430 1.00 84.44 569 TYR A CA 1
ATOM 4285 C C . TYR A 1 569 ? -25.012 -17.712 -5.918 1.00 84.44 569 TYR A C 1
ATOM 4287 O O . TYR A 1 569 ? -26.061 -18.209 -6.303 1.00 84.44 569 TYR A O 1
ATOM 4295 N N . ALA A 1 570 ? -24.077 -17.300 -6.768 1.00 85.81 570 ALA A N 1
ATOM 4296 C CA . ALA A 1 570 ? -24.127 -17.608 -8.192 1.00 85.81 570 ALA A CA 1
ATOM 4297 C C . ALA A 1 570 ? -23.307 -18.877 -8.445 1.00 85.81 570 ALA A C 1
ATOM 4299 O O . ALA A 1 570 ? -22.074 -18.851 -8.360 1.00 85.81 570 ALA A O 1
ATOM 4300 N N . LEU A 1 571 ? -24.000 -19.985 -8.707 1.00 87.81 571 LEU A N 1
ATOM 4301 C CA . LEU A 1 571 ? -23.401 -21.266 -9.054 1.00 87.81 571 LEU A CA 1
ATOM 4302 C C . LEU A 1 571 ? -23.055 -21.299 -10.540 1.00 87.81 571 LEU A C 1
ATOM 4304 O O . LEU A 1 571 ? -23.824 -20.822 -11.375 1.00 87.81 571 LEU A O 1
ATOM 4308 N N . LYS A 1 572 ? -21.923 -21.901 -10.885 1.00 91.56 572 LYS A N 1
ATOM 4309 C CA . LYS A 1 572 ? -21.556 -22.180 -12.279 1.00 91.56 572 LYS A CA 1
ATOM 4310 C C . LYS A 1 572 ? -20.834 -23.517 -12.377 1.00 91.56 572 LYS A C 1
ATOM 4312 O O . LYS A 1 572 ? -20.146 -23.913 -11.438 1.00 91.56 572 LYS A O 1
ATOM 4317 N N . ALA A 1 573 ? -21.005 -24.194 -13.503 1.00 88.75 573 ALA A N 1
ATOM 4318 C CA . ALA A 1 573 ? -20.252 -25.387 -13.851 1.00 88.75 573 ALA A CA 1
ATOM 4319 C C . ALA A 1 573 ? -19.319 -25.053 -15.016 1.00 88.75 573 ALA A C 1
ATOM 4321 O O . ALA A 1 573 ? -19.713 -24.333 -15.934 1.00 88.75 573 ALA A O 1
ATOM 4322 N N . ILE A 1 574 ? -18.090 -25.552 -14.976 1.00 93.81 574 ILE A N 1
ATOM 4323 C CA . ILE A 1 574 ? -17.123 -25.427 -16.066 1.00 93.81 574 ILE A CA 1
ATOM 4324 C C . ILE A 1 574 ? -16.842 -26.829 -16.579 1.00 93.81 574 ILE A C 1
ATOM 4326 O O . ILE A 1 574 ? -16.325 -27.651 -15.830 1.00 93.81 574 ILE A O 1
ATOM 4330 N N . ALA A 1 575 ? -17.191 -27.107 -17.832 1.00 83.94 575 ALA A N 1
ATOM 4331 C CA . ALA A 1 575 ? -16.775 -28.336 -18.499 1.00 83.94 575 ALA A CA 1
ATOM 4332 C C . ALA A 1 575 ? -15.467 -28.082 -19.239 1.00 83.94 575 ALA A C 1
ATOM 4334 O O . ALA A 1 575 ? -15.357 -27.068 -19.924 1.00 83.94 575 ALA A O 1
ATOM 4335 N N . THR A 1 576 ? -14.506 -28.991 -19.100 1.00 84.19 576 THR A N 1
ATOM 4336 C CA . THR A 1 576 ? -13.254 -29.015 -19.870 1.00 84.19 576 THR A CA 1
ATOM 4337 C C . THR A 1 576 ? -13.250 -30.262 -20.745 1.00 84.19 576 THR A C 1
ATOM 4339 O O . THR A 1 576 ? -13.622 -31.329 -20.258 1.00 84.19 576 THR A O 1
ATOM 4342 N N . ASP A 1 577 ? -12.862 -30.147 -22.010 1.00 89.81 577 ASP A N 1
ATOM 4343 C CA . ASP A 1 577 ? -12.750 -31.283 -22.930 1.00 89.81 577 ASP A CA 1
ATOM 4344 C C . ASP A 1 577 ? -11.399 -32.024 -22.812 1.00 89.81 577 ASP A C 1
ATOM 4346 O O . ASP A 1 577 ? -10.579 -31.733 -21.935 1.00 89.81 577 ASP A O 1
ATOM 4350 N N . ASP A 1 578 ? -11.182 -33.036 -23.649 1.00 83.94 578 ASP A N 1
ATOM 4351 C CA . ASP A 1 578 ? -9.974 -33.865 -23.714 1.00 83.94 578 ASP A CA 1
ATOM 4352 C C . ASP A 1 578 ? -8.773 -33.168 -24.371 1.00 83.94 578 ASP A C 1
ATOM 4354 O O . ASP A 1 578 ? -7.654 -33.679 -24.302 1.00 83.94 578 ASP A O 1
ATOM 4358 N N . LYS A 1 579 ? -8.978 -31.986 -24.958 1.00 77.94 579 LYS A N 1
ATOM 4359 C CA . LYS A 1 579 ? -7.949 -31.147 -25.589 1.00 77.94 579 LYS A CA 1
ATOM 4360 C C . LYS A 1 579 ? -7.728 -29.820 -24.846 1.00 77.94 579 LYS A C 1
ATOM 4362 O O . LYS A 1 579 ? -6.916 -29.002 -25.276 1.00 77.94 579 LYS A O 1
ATOM 4367 N N . GLY A 1 580 ? -8.390 -29.635 -23.704 1.00 73.88 580 GLY A N 1
ATOM 4368 C CA . GLY A 1 580 ? -8.198 -28.538 -22.764 1.00 73.88 580 GLY A CA 1
ATOM 4369 C C . GLY A 1 580 ? -9.044 -27.287 -23.013 1.00 73.88 580 GLY A C 1
ATOM 4370 O O . GLY A 1 580 ? -8.892 -26.336 -22.244 1.00 73.88 580 GLY A O 1
ATOM 4371 N N . ALA A 1 581 ? -9.935 -27.247 -24.017 1.00 71.50 581 ALA A N 1
ATOM 4372 C CA . ALA A 1 581 ? -10.881 -26.131 -24.098 1.00 71.50 581 ALA A CA 1
ATOM 4373 C C . ALA A 1 581 ? -11.997 -26.307 -23.074 1.00 71.50 581 ALA A C 1
ATOM 4375 O O . ALA A 1 581 ? -12.304 -27.403 -22.602 1.00 71.50 581 ALA A O 1
ATOM 4376 N N . SER A 1 582 ? -12.579 -25.186 -22.666 1.00 82.75 582 SER A N 1
ATOM 4377 C CA . SER A 1 582 ? -13.585 -25.177 -21.618 1.00 82.75 582 SER A CA 1
ATOM 4378 C C . SER A 1 582 ? -14.690 -24.181 -21.909 1.00 82.75 582 SER A C 1
ATOM 4380 O O . SER A 1 582 ? -14.486 -23.150 -22.550 1.00 82.75 582 SER A O 1
ATOM 4382 N N . THR A 1 583 ? -15.874 -24.489 -21.397 1.00 90.38 583 THR A N 1
ATOM 4383 C CA . THR A 1 583 ? -17.019 -23.582 -21.394 1.00 90.38 583 THR A CA 1
ATOM 4384 C C . THR A 1 583 ? -17.532 -23.462 -19.980 1.00 90.38 583 THR A C 1
ATOM 4386 O O . THR A 1 583 ? -17.583 -24.436 -19.232 1.00 90.38 583 THR A O 1
ATOM 4389 N N . THR A 1 584 ? -17.934 -22.252 -19.617 1.00 88.31 584 THR A N 1
ATOM 4390 C CA . THR A 1 584 ? -18.627 -21.975 -18.361 1.00 88.31 584 THR A CA 1
ATOM 4391 C C . THR A 1 584 ? -20.127 -21.920 -18.625 1.00 88.31 584 THR A C 1
ATOM 4393 O O . THR A 1 584 ? -20.566 -21.252 -19.561 1.00 88.31 584 THR A O 1
ATOM 4396 N N . SER A 1 585 ? -20.923 -22.597 -17.800 1.00 88.88 585 SER A N 1
ATOM 4397 C CA . SER A 1 585 ? -22.380 -22.545 -17.895 1.00 88.88 585 SER A CA 1
ATOM 4398 C C . SER A 1 585 ? -22.893 -21.131 -17.634 1.00 88.88 585 SER A C 1
ATOM 4400 O O . SER A 1 585 ? -22.267 -20.354 -16.909 1.00 88.88 585 SER A O 1
ATOM 4402 N N . SER A 1 586 ? -24.097 -20.810 -18.113 1.00 84.12 586 SER A N 1
ATOM 4403 C CA . SER A 1 586 ? -24.823 -19.664 -17.557 1.00 84.12 586 SER A CA 1
ATOM 4404 C C . SER A 1 586 ? -24.923 -19.808 -16.028 1.00 84.12 586 SER A C 1
ATOM 4406 O O . SER A 1 586 ? -25.104 -20.930 -15.537 1.00 84.12 586 SER A O 1
ATOM 4408 N N . PRO A 1 587 ? -24.765 -18.713 -15.266 1.00 80.88 587 PRO A N 1
ATOM 4409 C CA . PRO A 1 587 ? -24.827 -18.781 -13.816 1.00 80.88 587 PRO A CA 1
ATOM 4410 C C . PRO A 1 587 ? -26.247 -19.124 -13.352 1.00 80.88 587 PRO A C 1
ATOM 4412 O O . PRO A 1 587 ? -27.230 -18.587 -13.863 1.00 80.88 587 PRO A O 1
ATOM 4415 N N . VAL A 1 588 ? -26.337 -20.002 -12.358 1.00 87.25 588 VAL A N 1
ATOM 4416 C CA . VAL A 1 588 ? -27.557 -20.325 -11.617 1.00 87.25 588 VAL A CA 1
ATOM 4417 C C . VAL A 1 588 ? -27.460 -19.635 -10.266 1.00 87.25 588 VAL A C 1
ATOM 4419 O O . VAL A 1 588 ? -26.699 -20.047 -9.394 1.00 87.25 588 VAL A O 1
ATOM 4422 N N . SER A 1 589 ? -28.219 -18.561 -10.091 1.00 84.12 589 SER A N 1
ATOM 4423 C CA . SER A 1 589 ? -28.331 -17.882 -8.805 1.00 84.12 589 SER A CA 1
ATOM 4424 C C . SER A 1 589 ? -29.150 -18.735 -7.846 1.00 84.12 589 SER A C 1
ATOM 4426 O O . SER A 1 589 ? -30.200 -19.247 -8.211 1.00 84.12 589 SER A O 1
ATOM 4428 N N . ILE A 1 590 ? -28.713 -18.857 -6.604 1.00 87.56 590 ILE A N 1
ATOM 4429 C CA . ILE A 1 590 ? -29.509 -19.368 -5.494 1.00 87.56 590 ILE A CA 1
ATOM 4430 C C . ILE A 1 590 ? -29.377 -18.413 -4.315 1.00 87.56 590 ILE A C 1
ATOM 4432 O O . ILE A 1 590 ? -28.367 -17.728 -4.166 1.00 87.56 590 ILE A O 1
ATOM 4436 N N . THR A 1 591 ? -30.375 -18.379 -3.446 1.00 84.25 591 THR A N 1
ATOM 4437 C CA . THR A 1 591 ? -30.304 -17.631 -2.192 1.00 84.25 591 THR A CA 1
ATOM 4438 C C . THR A 1 591 ? -30.353 -18.614 -1.041 1.00 84.25 591 THR A C 1
ATOM 4440 O O . THR A 1 591 ? -31.345 -19.314 -0.860 1.00 84.25 591 THR A O 1
ATOM 4443 N N . VAL A 1 592 ? -29.285 -18.668 -0.253 1.00 81.50 592 VAL A N 1
ATOM 4444 C CA . VAL A 1 592 ? -29.288 -19.372 1.023 1.00 81.50 592 VAL A CA 1
ATOM 4445 C C . VAL A 1 592 ? -29.688 -18.373 2.095 1.00 81.50 592 VAL A C 1
ATOM 4447 O O . VAL A 1 592 ? -28.968 -17.419 2.382 1.00 81.50 592 VAL A O 1
ATOM 4450 N N . LEU A 1 593 ? -30.865 -18.551 2.674 1.00 75.69 593 LEU A N 1
ATOM 4451 C CA . LEU A 1 593 ? -31.376 -17.610 3.657 1.00 75.69 593 LEU A CA 1
ATOM 4452 C C . LEU A 1 593 ? -30.614 -17.739 4.971 1.00 75.69 593 LEU A C 1
ATOM 4454 O O . LEU A 1 593 ? -30.396 -18.847 5.474 1.00 75.69 593 LEU A O 1
ATOM 4458 N N . ALA A 1 594 ? -30.242 -16.583 5.526 1.00 65.94 594 ALA A N 1
ATOM 4459 C CA . ALA A 1 594 ? -29.750 -16.509 6.888 1.00 65.94 594 ALA A CA 1
ATOM 4460 C C . ALA A 1 594 ? -30.813 -17.034 7.851 1.00 65.94 594 ALA A C 1
ATOM 4462 O O . ALA A 1 594 ? -32.006 -16.796 7.641 1.00 65.94 594 ALA A O 1
ATOM 4463 N N . PRO A 1 595 ? -30.409 -17.716 8.932 1.00 61.94 595 PRO A N 1
ATOM 4464 C CA . PRO A 1 595 ? -31.283 -17.889 10.064 1.00 61.94 595 PRO A CA 1
ATOM 4465 C C . PRO A 1 595 ? -31.677 -16.485 10.507 1.00 61.94 595 PRO A C 1
ATOM 4467 O O . PRO A 1 595 ? -30.810 -15.651 10.746 1.00 61.94 595 PRO A O 1
ATOM 4470 N N . VAL A 1 596 ? -32.977 -16.217 10.598 1.00 64.69 596 VAL A N 1
ATOM 4471 C CA . VAL A 1 596 ? -33.456 -14.966 11.190 1.00 64.69 596 VAL A CA 1
ATOM 4472 C C . VAL A 1 596 ? -32.821 -14.827 12.573 1.00 64.69 596 VAL A C 1
ATOM 4474 O O . VAL A 1 596 ? -32.985 -15.714 13.418 1.00 64.69 596 VAL A O 1
ATOM 4477 N N . GLU A 1 597 ? -32.036 -13.766 12.764 1.00 72.81 597 GLU A N 1
ATOM 4478 C CA . GLU A 1 597 ? -31.336 -13.518 14.021 1.00 72.81 597 GLU A CA 1
ATOM 4479 C C . GLU A 1 597 ? -32.358 -13.318 15.148 1.00 72.81 597 GLU A C 1
ATOM 4481 O O . GLU A 1 597 ? -33.361 -12.622 14.945 1.00 72.81 597 GLU A O 1
ATOM 4486 N N . PRO A 1 598 ? -32.154 -13.917 16.335 1.00 77.12 598 PRO A N 1
ATOM 4487 C CA . PRO A 1 598 ? -33.099 -13.764 17.427 1.00 77.12 598 PRO A CA 1
ATOM 4488 C C . PRO A 1 598 ? -33.223 -12.302 17.873 1.00 77.12 598 PRO A C 1
ATOM 4490 O O . PRO A 1 598 ? -32.241 -11.680 18.280 1.00 77.12 598 PRO A O 1
ATOM 4493 N N . VAL A 1 599 ? -34.441 -11.761 17.876 1.00 84.00 599 VAL A N 1
ATOM 4494 C CA . VAL A 1 599 ? -34.697 -10.411 18.397 1.00 84.00 599 VAL A CA 1
ATOM 4495 C C . VAL A 1 599 ? -34.580 -10.425 19.921 1.00 84.00 599 VAL A C 1
ATOM 4497 O O . VAL A 1 599 ? -35.238 -11.218 20.597 1.00 84.00 599 VAL A O 1
ATOM 4500 N N . ALA A 1 600 ? -33.743 -9.552 20.484 1.00 87.56 600 ALA A N 1
ATOM 4501 C CA . ALA A 1 600 ? -33.611 -9.431 21.932 1.00 87.56 600 ALA A CA 1
ATOM 4502 C C . ALA A 1 600 ? -34.896 -8.851 22.551 1.00 87.56 600 ALA A C 1
ATOM 4504 O O . ALA A 1 600 ? -35.387 -7.819 22.097 1.00 87.56 600 ALA A O 1
ATOM 4505 N N . LEU A 1 601 ? -35.428 -9.500 23.592 1.00 86.81 601 LEU A N 1
ATOM 4506 C CA . LEU A 1 601 ? -36.540 -8.990 24.397 1.00 86.81 601 LEU A CA 1
ATOM 4507 C C . LEU A 1 601 ? -36.024 -8.555 25.781 1.00 86.81 601 LEU A C 1
ATOM 4509 O O . LEU A 1 601 ? -35.279 -9.328 26.395 1.00 86.81 601 LEU A O 1
ATOM 4513 N N . PRO A 1 602 ? -36.414 -7.372 26.304 1.00 90.38 602 PRO A N 1
ATOM 4514 C CA . PRO A 1 602 ? -37.388 -6.419 25.756 1.00 90.38 602 PRO A CA 1
ATOM 4515 C C . PRO A 1 602 ? -36.978 -5.783 24.423 1.00 90.38 602 PRO A C 1
ATOM 4517 O O . PRO A 1 602 ? -35.823 -5.411 24.243 1.00 90.38 602 PRO A O 1
ATOM 4520 N N . GLY A 1 603 ? -37.931 -5.637 23.506 1.00 86.31 603 GLY A N 1
ATOM 4521 C CA . GLY A 1 603 ? -37.661 -5.143 22.159 1.00 86.31 603 GLY A CA 1
ATOM 4522 C C . GLY A 1 603 ? -38.885 -5.164 21.249 1.00 86.31 603 GLY A C 1
ATOM 4523 O O . GLY A 1 603 ? -39.933 -5.714 21.597 1.00 86.31 603 GLY A O 1
ATOM 4524 N N . THR A 1 604 ? -38.740 -4.543 20.078 1.00 92.06 604 THR A N 1
ATOM 4525 C CA . THR A 1 604 ? -39.747 -4.549 19.011 1.00 92.06 604 THR A CA 1
ATOM 4526 C C . THR A 1 604 ? -39.337 -5.543 17.928 1.00 92.06 604 THR A C 1
ATOM 4528 O O . THR A 1 604 ? -38.231 -5.477 17.399 1.00 92.06 604 THR A O 1
ATOM 4531 N N . ILE A 1 605 ? -40.249 -6.445 17.591 1.00 92.31 605 ILE A N 1
ATOM 4532 C CA . ILE A 1 605 ? -40.182 -7.383 16.478 1.00 92.31 605 ILE A CA 1
ATOM 4533 C C . ILE A 1 605 ? -41.063 -6.813 15.367 1.00 92.31 605 ILE A C 1
ATOM 4535 O O . ILE A 1 605 ? -42.266 -6.632 15.558 1.00 92.31 605 ILE A O 1
ATOM 4539 N N . GLN A 1 606 ? -40.474 -6.531 14.211 1.00 92.38 606 GLN A N 1
ATOM 4540 C CA . GLN A 1 606 ? -41.245 -6.170 13.021 1.00 92.38 606 GLN A CA 1
ATOM 4541 C C . GLN A 1 606 ? -42.028 -7.396 12.536 1.00 92.38 606 GLN A C 1
ATOM 4543 O O . GLN A 1 606 ? -41.476 -8.501 12.522 1.00 92.38 606 GLN A O 1
ATOM 4548 N N . ALA A 1 607 ? -43.313 -7.246 12.205 1.00 91.62 607 ALA A N 1
ATOM 4549 C CA . ALA A 1 607 ? -44.164 -8.398 11.903 1.00 91.62 607 ALA A CA 1
ATOM 4550 C C . ALA A 1 607 ? -43.697 -9.138 10.644 1.00 91.62 607 ALA A C 1
ATOM 4552 O O . ALA A 1 607 ? -43.797 -10.362 10.585 1.00 91.62 607 ALA A O 1
ATOM 4553 N N . GLU A 1 608 ? -43.119 -8.418 9.687 1.00 89.38 608 GLU A N 1
ATOM 4554 C CA . GLU A 1 608 ? -42.509 -8.940 8.469 1.00 89.38 608 GLU A CA 1
ATOM 4555 C C . GLU A 1 608 ? -41.200 -9.718 8.707 1.00 89.38 608 GLU A C 1
ATOM 4557 O O . GLU A 1 608 ? -40.741 -10.428 7.817 1.00 89.38 608 GLU A O 1
ATOM 4562 N N . ASN A 1 609 ? -40.608 -9.649 9.907 1.00 88.88 609 ASN A N 1
ATOM 4563 C CA . ASN A 1 609 ? -39.344 -10.314 10.249 1.00 88.88 609 ASN A CA 1
ATOM 4564 C C . ASN A 1 609 ? -39.549 -11.695 10.908 1.00 88.88 609 ASN A C 1
ATOM 4566 O O . ASN A 1 609 ? -39.006 -11.983 11.979 1.00 88.88 609 ASN A O 1
ATOM 4570 N N . PHE A 1 610 ? -40.379 -12.550 10.307 1.00 89.31 610 PHE A N 1
ATOM 4571 C CA . PHE A 1 610 ? -40.635 -13.909 10.798 1.00 89.31 610 PHE A CA 1
ATOM 4572 C C . PHE A 1 610 ? -39.585 -14.921 10.303 1.00 89.31 610 PHE A C 1
ATOM 4574 O O . PHE A 1 610 ? -39.071 -14.846 9.194 1.00 89.31 610 PHE A O 1
ATOM 4581 N N . SER A 1 611 ? -39.297 -15.920 11.135 1.00 83.38 611 SER A N 1
ATOM 4582 C CA . SER A 1 611 ? -38.397 -17.053 10.867 1.00 83.38 611 SER A CA 1
ATOM 4583 C C . SER A 1 611 ? -39.050 -18.232 10.139 1.00 83.38 611 SER A C 1
ATOM 4585 O O . SER A 1 611 ? -38.349 -19.022 9.510 1.00 83.38 611 SER A O 1
ATOM 4587 N N . ALA A 1 612 ? -40.376 -18.347 10.210 1.00 85.31 612 ALA A N 1
ATOM 4588 C CA . ALA A 1 612 ? -41.207 -19.236 9.400 1.00 85.31 612 ALA A CA 1
ATOM 4589 C C . ALA A 1 612 ? -42.646 -18.699 9.402 1.00 85.31 612 ALA A C 1
ATOM 4591 O O . ALA A 1 612 ? -43.033 -18.009 10.343 1.00 85.31 612 ALA A O 1
ATOM 4592 N N . MET A 1 613 ? -43.440 -18.999 8.374 1.00 92.69 613 MET A N 1
ATOM 4593 C CA . MET A 1 613 ? -44.850 -18.602 8.325 1.00 92.69 613 MET A CA 1
ATOM 4594 C C . MET A 1 613 ? -45.707 -19.605 7.555 1.00 92.69 613 MET A C 1
ATOM 4596 O O . MET A 1 613 ? -45.186 -20.486 6.868 1.00 92.69 613 MET A O 1
ATOM 4600 N N . SER A 1 614 ? -47.024 -19.447 7.653 1.00 91.94 614 SER A N 1
ATOM 4601 C CA . SER A 1 614 ? -47.998 -20.124 6.803 1.00 91.94 614 SER A CA 1
ATOM 4602 C C . SER A 1 614 ? -49.189 -19.207 6.528 1.00 91.94 614 SER A C 1
ATOM 4604 O O . SER A 1 614 ? -49.718 -18.614 7.465 1.00 91.94 614 SER A O 1
ATOM 4606 N N . GLY A 1 615 ? -49.578 -19.105 5.251 1.00 89.69 615 GLY A N 1
ATOM 4607 C CA . GLY A 1 615 ? -50.831 -18.488 4.786 1.00 89.69 615 GLY A CA 1
ATOM 4608 C C . GLY A 1 615 ? -50.828 -16.967 4.599 1.00 89.69 615 GLY A C 1
ATOM 4609 O O . GLY A 1 615 ? -51.671 -16.445 3.881 1.00 89.69 615 GLY A O 1
ATOM 4610 N N . ILE A 1 616 ? -49.831 -16.260 5.133 1.00 95.50 616 ILE A N 1
ATOM 4611 C CA . ILE A 1 616 ? -49.809 -14.791 5.126 1.00 95.50 616 ILE A CA 1
ATOM 4612 C C . ILE A 1 616 ? -49.162 -14.176 3.876 1.00 95.50 616 ILE A C 1
ATOM 4614 O O . ILE A 1 616 ? -48.430 -14.838 3.134 1.00 95.50 616 ILE A O 1
ATOM 4618 N N . GLN A 1 617 ? -49.372 -12.871 3.674 1.00 92.00 617 GLN A N 1
ATOM 4619 C CA . GLN A 1 617 ? -48.650 -12.060 2.684 1.00 92.00 617 GLN A CA 1
ATOM 4620 C C . GLN A 1 617 ? -48.140 -10.751 3.300 1.00 92.00 617 GLN A C 1
ATOM 4622 O O . GLN A 1 617 ? -48.615 -10.321 4.349 1.00 92.00 617 GLN A O 1
ATOM 4627 N N . LEU A 1 618 ? -47.163 -10.115 2.647 1.00 91.50 618 LEU A N 1
ATOM 4628 C CA . LEU A 1 618 ? -46.652 -8.797 3.034 1.00 91.50 618 LEU A CA 1
ATOM 4629 C C . LEU A 1 618 ? -47.235 -7.702 2.135 1.00 91.50 618 LEU A C 1
ATOM 4631 O O . LEU A 1 618 ? -47.374 -7.897 0.928 1.00 91.50 618 LEU A O 1
ATOM 4635 N N . GLU A 1 619 ? -47.520 -6.536 2.707 1.00 90.12 619 GLU A N 1
ATOM 4636 C CA . GLU A 1 619 ? -47.947 -5.339 1.973 1.00 90.12 619 GLU A CA 1
ATOM 4637 C C . GLU A 1 619 ? -47.353 -4.064 2.596 1.00 90.12 619 GLU A C 1
ATOM 4639 O O . GLU A 1 619 ? -46.827 -4.096 3.705 1.00 90.12 619 GLU A O 1
ATOM 4644 N N . SER A 1 620 ? -47.395 -2.930 1.891 1.00 90.12 620 SER A N 1
ATOM 4645 C CA . SER A 1 620 ? -46.907 -1.655 2.437 1.00 90.12 620 SER A CA 1
ATOM 4646 C C . SER A 1 620 ? -47.847 -1.105 3.510 1.00 90.12 620 SER A C 1
ATOM 4648 O O . SER A 1 620 ? -49.051 -0.999 3.283 1.00 90.12 620 SER A O 1
ATOM 4650 N N . THR A 1 621 ? -47.284 -0.673 4.641 1.00 90.06 621 THR A N 1
ATOM 4651 C CA . THR A 1 621 ? -48.067 -0.107 5.748 1.00 90.06 621 THR A CA 1
ATOM 4652 C C . THR A 1 621 ? -48.197 1.411 5.649 1.00 90.06 621 THR A C 1
ATOM 4654 O O . THR A 1 621 ? -47.240 2.105 5.294 1.00 90.06 621 THR A O 1
ATOM 4657 N N . SER A 1 622 ? -49.366 1.949 6.011 1.00 89.38 622 SER A N 1
ATOM 4658 C CA . SER A 1 622 ? -49.541 3.393 6.234 1.00 89.38 622 SER A CA 1
ATOM 4659 C C . SER A 1 622 ? -49.361 3.809 7.700 1.00 89.38 622 SER A C 1
ATOM 4661 O O . SER A 1 622 ? -49.668 4.950 8.049 1.00 89.38 622 SER A O 1
ATOM 4663 N N . ASP A 1 623 ? -48.939 2.895 8.579 1.00 88.31 623 ASP A N 1
ATOM 4664 C CA . ASP A 1 623 ? -48.694 3.202 9.989 1.00 88.31 623 ASP A CA 1
ATOM 4665 C C . ASP A 1 623 ? -47.445 4.080 10.177 1.00 88.31 623 ASP A C 1
ATOM 4667 O O . ASP A 1 623 ? -46.612 4.285 9.287 1.00 88.31 623 ASP A O 1
ATOM 4671 N N . THR A 1 624 ? -47.305 4.612 11.386 1.00 75.44 624 THR A N 1
ATOM 4672 C CA . THR A 1 624 ? -46.209 5.515 11.738 1.00 75.44 624 THR A CA 1
ATOM 4673 C C . THR A 1 624 ? -44.879 4.754 11.709 1.00 75.44 624 THR A C 1
ATOM 4675 O O . THR A 1 624 ? -44.733 3.752 12.402 1.00 75.44 624 THR A O 1
ATOM 4678 N N . GLY A 1 625 ? -43.908 5.239 10.928 1.00 65.19 625 GLY A N 1
ATOM 4679 C CA . GLY A 1 625 ? -42.606 4.585 10.719 1.00 65.19 625 GLY A CA 1
ATOM 4680 C C . GLY A 1 625 ? -42.404 3.992 9.317 1.00 65.19 625 GLY A C 1
ATOM 4681 O O . GLY A 1 625 ? -41.257 3.768 8.938 1.00 65.19 625 GLY A O 1
ATOM 4682 N N . GLY A 1 626 ? -43.473 3.827 8.522 1.00 70.75 626 GLY A N 1
ATOM 4683 C CA . GLY A 1 626 ? -43.406 3.187 7.198 1.00 70.75 626 GLY A CA 1
ATOM 4684 C C . GLY A 1 626 ? -43.001 1.704 7.266 1.00 70.75 626 GLY A C 1
ATOM 4685 O O . GLY A 1 626 ? -42.969 1.127 8.347 1.00 70.75 626 GLY A O 1
ATOM 4686 N N . GLY A 1 627 ? -42.696 1.085 6.116 1.00 85.94 627 GLY A N 1
ATOM 4687 C CA . GLY A 1 627 ? -42.248 -0.318 6.026 1.00 85.94 627 GLY A CA 1
ATOM 4688 C C . GLY A 1 627 ? -43.266 -1.265 5.376 1.00 85.94 627 GLY A C 1
ATOM 4689 O O . GLY A 1 627 ? -44.043 -0.845 4.511 1.00 85.94 627 GLY A O 1
ATOM 4690 N N . GLN A 1 628 ? -43.247 -2.541 5.774 1.00 89.06 628 GLN A N 1
ATOM 4691 C CA . GLN A 1 628 ? -44.242 -3.543 5.375 1.00 89.06 628 GLN A CA 1
ATOM 4692 C C . GLN A 1 628 ? -45.010 -4.048 6.605 1.00 89.06 628 GLN A C 1
ATOM 4694 O O . GLN A 1 628 ? -44.435 -4.149 7.675 1.00 89.06 628 GLN A O 1
ATOM 4699 N N . ASN A 1 629 ? -46.292 -4.382 6.462 1.00 94.06 629 ASN A N 1
ATOM 4700 C CA . ASN A 1 629 ? -47.052 -5.142 7.456 1.00 94.06 629 ASN A CA 1
ATOM 4701 C C . ASN A 1 629 ? -47.366 -6.544 6.924 1.00 94.06 629 ASN A C 1
ATOM 4703 O O . ASN A 1 629 ? -47.317 -6.799 5.720 1.00 94.06 629 ASN A O 1
ATOM 4707 N N . VAL A 1 630 ? -47.748 -7.443 7.826 1.00 96.25 630 VAL A N 1
ATOM 4708 C CA . VAL A 1 630 ? -48.331 -8.739 7.473 1.00 96.25 630 VAL A CA 1
ATOM 4709 C C . VAL A 1 630 ? -49.834 -8.558 7.286 1.00 96.25 630 VAL A C 1
ATOM 4711 O O . VAL A 1 630 ? -50.503 -7.987 8.152 1.00 96.25 630 VAL A O 1
ATOM 4714 N N . GLY A 1 631 ? -50.356 -9.025 6.158 1.00 92.81 631 GLY A N 1
ATOM 4715 C CA . GLY A 1 631 ? -51.770 -8.983 5.806 1.00 92.81 631 GLY A CA 1
ATOM 4716 C C . GLY A 1 631 ? -52.256 -10.297 5.204 1.00 92.81 631 GLY A C 1
ATOM 4717 O O . GLY A 1 631 ? -51.528 -11.292 5.182 1.00 92.81 631 GLY A O 1
ATOM 4718 N N . PHE A 1 632 ? -53.509 -10.296 4.737 1.00 94.62 632 PHE A N 1
ATOM 4719 C CA . PHE A 1 632 ? -54.209 -11.491 4.234 1.00 94.62 632 PHE A CA 1
ATOM 4720 C C . PHE A 1 632 ? -54.269 -12.636 5.258 1.00 94.62 632 PHE A C 1
ATOM 4722 O O . PHE A 1 632 ? -54.313 -13.798 4.884 1.00 94.62 632 PHE A O 1
ATOM 4729 N N . ILE A 1 633 ? -54.268 -12.303 6.553 1.00 96.44 633 ILE A N 1
ATOM 4730 C CA . ILE A 1 633 ? -54.238 -13.289 7.634 1.00 96.44 633 ILE A CA 1
ATOM 4731 C C . ILE A 1 633 ? -55.609 -13.968 7.743 1.00 96.44 633 ILE A C 1
ATOM 4733 O O . ILE A 1 633 ? -56.594 -13.336 8.143 1.00 96.44 633 ILE A O 1
ATOM 4737 N N . GLU A 1 634 ? -55.667 -15.258 7.428 1.00 94.38 634 GLU A N 1
ATOM 4738 C CA . GLU A 1 634 ? -56.839 -16.121 7.554 1.00 94.38 634 GLU A CA 1
ATOM 4739 C C . GLU A 1 634 ? -56.794 -16.968 8.838 1.00 94.38 634 GLU A C 1
ATOM 4741 O O . GLU A 1 634 ? -55.812 -17.023 9.581 1.00 94.38 634 GLU A O 1
ATOM 4746 N N . THR A 1 635 ? -57.917 -17.610 9.160 1.00 96.19 635 THR A N 1
ATOM 4747 C CA . THR A 1 635 ? -57.997 -18.502 10.322 1.00 96.19 635 THR A CA 1
ATOM 4748 C C . THR A 1 635 ? -57.092 -19.715 10.117 1.00 96.19 635 THR A C 1
ATOM 4750 O O . THR A 1 635 ? -57.315 -20.506 9.205 1.00 96.19 635 THR A O 1
ATOM 4753 N N . GLY A 1 636 ? -56.136 -19.913 11.025 1.00 90.69 636 GLY A N 1
ATOM 4754 C CA . GLY A 1 636 ? -55.171 -21.014 10.977 1.00 90.69 636 GLY A CA 1
ATOM 4755 C C . GLY A 1 636 ? -53.761 -20.605 10.547 1.00 90.69 636 GLY A C 1
ATOM 4756 O O . GLY A 1 636 ? -52.830 -21.389 10.756 1.00 90.69 636 GLY A O 1
ATOM 4757 N N . ASP A 1 637 ? -53.598 -19.386 10.037 1.00 96.88 637 ASP A N 1
ATOM 4758 C CA . ASP A 1 637 ? -52.310 -18.830 9.629 1.00 96.88 637 ASP A CA 1
ATOM 4759 C C . ASP A 1 637 ? -51.401 -18.556 10.827 1.00 96.88 637 ASP A C 1
ATOM 4761 O O . ASP A 1 637 ? -51.854 -18.387 11.966 1.00 96.88 637 ASP A O 1
ATOM 4765 N N . TRP A 1 638 ? -50.089 -18.518 10.595 1.00 96.50 638 TRP A N 1
ATOM 4766 C CA . TRP A 1 638 ? -49.134 -18.263 11.671 1.00 96.50 638 TRP A CA 1
ATOM 4767 C C . TRP A 1 638 ? -47.793 -17.712 11.201 1.00 96.50 638 TRP A C 1
ATOM 4769 O O . TRP A 1 638 ? -47.392 -17.904 10.056 1.00 96.50 638 TRP A O 1
ATOM 4779 N N . MET A 1 639 ? -47.072 -17.090 12.136 1.00 96.06 639 MET A N 1
ATOM 4780 C CA . MET A 1 639 ? -45.693 -16.629 11.987 1.00 96.06 639 MET A CA 1
ATOM 4781 C C . MET A 1 639 ? -44.860 -17.006 13.219 1.00 96.06 639 MET A C 1
ATOM 4783 O O . MET A 1 639 ? -45.284 -16.772 14.349 1.00 96.06 639 MET A O 1
ATOM 4787 N N . ASP A 1 640 ? -43.669 -17.564 13.014 1.00 94.88 640 ASP A N 1
ATOM 4788 C CA . ASP A 1 640 ? -42.691 -17.882 14.058 1.00 94.88 640 ASP A CA 1
ATOM 4789 C C . ASP A 1 640 ? -41.610 -16.808 14.136 1.00 94.88 640 ASP A C 1
ATOM 4791 O O . ASP A 1 640 ? -40.991 -16.482 13.129 1.00 94.88 640 ASP A O 1
ATOM 4795 N N . TYR A 1 641 ? -41.282 -16.339 15.333 1.00 93.62 641 TYR A N 1
ATOM 4796 C CA . TYR A 1 641 ? -40.244 -15.348 15.591 1.00 93.62 641 TYR A CA 1
ATOM 4797 C C . TYR A 1 641 ? -39.197 -15.919 16.538 1.00 93.62 641 TYR A C 1
ATOM 4799 O O . TYR A 1 641 ? -39.510 -16.345 17.652 1.00 93.62 641 TYR A O 1
ATOM 4807 N N . LYS A 1 642 ? -37.935 -15.901 16.109 1.00 90.44 642 LYS A N 1
ATOM 4808 C CA . LYS A 1 642 ? -36.807 -16.206 16.987 1.00 90.44 642 LYS A CA 1
ATOM 4809 C C . LYS A 1 642 ? -36.557 -15.006 17.889 1.00 90.44 642 LYS A C 1
ATOM 4811 O O . LYS A 1 642 ? -36.407 -13.886 17.407 1.00 90.44 642 LYS A O 1
ATOM 4816 N N . VAL A 1 643 ? -36.500 -15.241 19.192 1.00 90.44 643 VAL A N 1
ATOM 4817 C CA . VAL A 1 643 ? -36.256 -14.201 20.192 1.00 90.44 643 VAL A CA 1
ATOM 4818 C C . VAL A 1 643 ? -35.206 -14.657 21.190 1.00 90.44 643 VAL A C 1
ATOM 4820 O O . VAL A 1 643 ? -35.119 -15.843 21.500 1.00 90.44 643 VAL A O 1
ATOM 4823 N N . THR A 1 644 ? -34.432 -13.719 21.725 1.00 90.44 644 THR A N 1
ATOM 4824 C CA . THR A 1 644 ? -33.563 -13.949 22.883 1.00 90.44 644 THR A CA 1
ATOM 4825 C C . THR A 1 644 ? -34.087 -13.125 24.041 1.00 90.44 644 THR A C 1
ATOM 4827 O O . THR A 1 644 ? -33.991 -11.903 24.051 1.00 90.44 644 THR A O 1
ATOM 4830 N N . VAL A 1 645 ? -34.660 -13.792 25.033 1.00 86.38 645 VAL A N 1
ATOM 4831 C CA . VAL A 1 645 ? -35.206 -13.126 26.212 1.00 86.38 645 VAL A CA 1
ATOM 4832 C C . VAL A 1 645 ? -34.068 -12.873 27.191 1.00 86.38 645 VAL A C 1
ATOM 4834 O O . VAL A 1 645 ? -33.511 -13.816 27.754 1.00 86.38 645 VAL A O 1
ATOM 4837 N N . ALA A 1 646 ? -33.705 -11.603 27.383 1.00 74.69 646 ALA A N 1
ATOM 4838 C CA . ALA A 1 646 ? -32.564 -11.218 28.213 1.00 74.69 646 ALA A CA 1
ATOM 4839 C C . ALA A 1 646 ? -32.753 -11.620 29.686 1.00 74.69 646 ALA A C 1
ATOM 4841 O O . ALA A 1 646 ? -31.788 -11.919 30.387 1.00 74.69 646 ALA A O 1
ATOM 4842 N N . THR A 1 647 ? -33.999 -11.648 30.168 1.00 72.50 647 THR A N 1
ATOM 4843 C CA . THR A 1 647 ? -34.334 -12.031 31.547 1.00 72.50 647 THR A CA 1
ATOM 4844 C C . THR A 1 647 ? -35.680 -12.747 31.590 1.00 72.50 647 THR A C 1
ATOM 4846 O O . THR A 1 647 ? -36.649 -12.262 31.015 1.00 72.50 647 THR A O 1
ATOM 4849 N N . ALA A 1 648 ? -35.768 -13.891 32.267 1.00 74.38 648 ALA A N 1
ATOM 4850 C CA . ALA A 1 648 ? -37.035 -14.598 32.435 1.00 74.38 648 ALA A CA 1
ATOM 4851 C C . ALA A 1 648 ? -38.011 -13.711 33.218 1.00 74.38 648 ALA A C 1
ATOM 4853 O O . ALA A 1 648 ? -37.606 -13.063 34.182 1.00 74.38 648 ALA A O 1
ATOM 4854 N N . GLY A 1 649 ? -39.285 -13.680 32.846 1.00 76.06 649 GLY A N 1
ATOM 4855 C CA . GLY A 1 649 ? -40.253 -12.861 33.566 1.00 76.06 649 GLY A CA 1
ATOM 4856 C C . GLY A 1 649 ? -41.559 -12.659 32.823 1.00 76.06 649 GLY A C 1
ATOM 4857 O O . GLY A 1 649 ? -41.792 -13.240 31.765 1.00 76.06 649 GLY A O 1
ATOM 4858 N N . ASN A 1 650 ? -42.418 -11.821 33.398 1.00 81.06 650 ASN A N 1
ATOM 4859 C CA . ASN A 1 650 ? -43.642 -11.394 32.738 1.00 81.06 650 ASN A CA 1
ATOM 4860 C C . ASN A 1 650 ? -43.323 -10.260 31.768 1.00 81.06 650 ASN A C 1
ATOM 4862 O O . ASN A 1 650 ? -42.752 -9.239 32.149 1.00 81.06 650 ASN A O 1
ATOM 4866 N N . TYR A 1 651 ? -43.728 -10.437 30.522 1.00 86.75 651 TYR A N 1
ATOM 4867 C CA . TYR A 1 651 ? -43.616 -9.447 29.470 1.00 86.75 651 TYR A CA 1
ATOM 4868 C C . TYR A 1 651 ? -45.011 -8.979 29.089 1.00 86.75 651 TYR A C 1
ATOM 4870 O O . TYR A 1 651 ? -45.908 -9.796 28.869 1.00 86.75 651 TYR A O 1
ATOM 4878 N N . GLN A 1 652 ? -45.191 -7.664 28.997 1.00 91.31 652 GLN A N 1
ATOM 4879 C CA . GLN A 1 652 ? -46.330 -7.111 28.288 1.00 91.31 652 GLN A CA 1
ATOM 4880 C C . GLN A 1 652 ? -45.996 -7.167 26.798 1.00 91.31 652 GLN A C 1
ATOM 4882 O O . GLN A 1 652 ? -45.108 -6.463 26.321 1.00 91.31 652 GLN A O 1
ATOM 4887 N N . VAL A 1 653 ? -46.695 -8.029 26.069 1.00 94.25 653 VAL A N 1
ATOM 4888 C CA . VAL A 1 653 ? -46.583 -8.149 24.619 1.00 94.25 653 VAL A CA 1
ATOM 4889 C C . VAL A 1 653 ? -47.696 -7.335 23.987 1.00 94.25 653 VAL A C 1
ATOM 4891 O O . VAL A 1 653 ? -48.877 -7.583 24.220 1.00 94.25 653 VAL A O 1
ATOM 4894 N N . GLN A 1 654 ? -47.303 -6.348 23.200 1.00 95.19 654 GLN A N 1
ATOM 4895 C CA . GLN A 1 654 ? -48.172 -5.468 22.445 1.00 95.19 654 GLN A CA 1
ATOM 4896 C C . GLN A 1 654 ? -48.169 -5.882 20.973 1.00 95.19 654 GLN A C 1
ATOM 4898 O O . GLN A 1 654 ? -47.111 -6.159 20.416 1.00 95.19 654 GLN A O 1
ATOM 4903 N N . TYR A 1 655 ? -49.339 -5.882 20.343 1.00 96.38 655 TYR A N 1
ATOM 4904 C CA . TYR A 1 655 ? -49.525 -6.130 18.915 1.00 96.38 655 TYR A CA 1
ATOM 4905 C C . TYR A 1 655 ? -50.097 -4.874 18.273 1.00 96.38 655 TYR A C 1
ATOM 4907 O O . TYR A 1 655 ? -51.116 -4.348 18.732 1.00 96.38 655 TYR A O 1
ATOM 4915 N N . ARG A 1 656 ? -49.466 -4.406 17.199 1.00 96.38 656 ARG A N 1
ATOM 4916 C CA . ARG A 1 656 ? -49.964 -3.287 16.402 1.00 96.38 656 ARG A CA 1
ATOM 4917 C C . ARG A 1 656 ? -50.788 -3.814 15.238 1.00 96.38 656 ARG A C 1
ATOM 4919 O O . ARG A 1 656 ? -50.224 -4.276 14.251 1.00 96.38 656 ARG A O 1
ATOM 4926 N N . VAL A 1 657 ? -52.109 -3.772 15.370 1.00 97.00 657 VAL A N 1
ATOM 4927 C CA . VAL A 1 657 ? -53.053 -4.456 14.473 1.00 97.00 657 VAL A CA 1
ATOM 4928 C C . VAL A 1 657 ? -53.999 -3.489 13.768 1.00 97.00 657 VAL A C 1
ATOM 4930 O O . VAL A 1 657 ? -54.310 -2.428 14.308 1.00 97.00 657 VAL A O 1
ATOM 4933 N N . ALA A 1 658 ? -54.494 -3.873 12.593 1.00 96.00 658 ALA A N 1
ATOM 4934 C CA . ALA A 1 658 ? -55.561 -3.179 11.872 1.00 96.00 658 ALA A CA 1
ATOM 4935 C C . ALA A 1 658 ? -56.623 -4.176 11.385 1.00 96.00 658 ALA A C 1
ATOM 4937 O O . ALA A 1 658 ? -56.290 -5.272 10.949 1.00 96.00 658 ALA A O 1
ATOM 4938 N N . SER A 1 659 ? -57.905 -3.829 11.471 1.00 96.25 659 SER A N 1
ATOM 4939 C CA . SER A 1 659 ? -59.005 -4.674 11.011 1.00 96.25 659 SER A CA 1
ATOM 4940 C C . SER A 1 659 ? -60.264 -3.848 10.699 1.00 96.25 659 SER A C 1
ATOM 4942 O O . SER A 1 659 ? -60.659 -2.993 11.499 1.00 96.25 659 SER A O 1
ATOM 4944 N N . PRO A 1 660 ? -60.953 -4.088 9.568 1.00 92.00 660 PRO A N 1
ATOM 4945 C CA . PRO A 1 660 ? -62.203 -3.398 9.247 1.00 92.00 660 PRO A CA 1
ATOM 4946 C C . PRO A 1 660 ? -63.408 -3.868 10.083 1.00 92.00 660 PRO A C 1
ATOM 4948 O O . PRO A 1 660 ? -64.400 -3.146 10.154 1.00 92.00 660 PRO A O 1
ATOM 4951 N N . ALA A 1 661 ? -63.354 -5.050 10.711 1.00 90.25 661 ALA A N 1
ATOM 4952 C CA . ALA A 1 661 ? -64.472 -5.639 11.451 1.00 90.25 661 ALA A CA 1
ATOM 4953 C C . ALA A 1 661 ? -63.990 -6.396 12.700 1.00 90.25 661 ALA A C 1
ATOM 4955 O O . ALA A 1 661 ? -62.883 -6.912 12.741 1.00 90.25 661 ALA A O 1
ATOM 4956 N N . ALA A 1 662 ? -64.822 -6.479 13.740 1.00 81.12 662 ALA A N 1
ATOM 4957 C CA . ALA A 1 662 ? -64.485 -7.271 14.923 1.00 81.12 662 ALA A CA 1
ATOM 4958 C C . ALA A 1 662 ? -64.607 -8.771 14.607 1.00 81.12 662 ALA A C 1
ATOM 4960 O O . ALA A 1 662 ? -65.511 -9.169 13.874 1.00 81.12 662 ALA A O 1
ATOM 4961 N N . GLY A 1 663 ? -63.735 -9.599 15.189 1.00 78.12 663 GLY A N 1
ATOM 4962 C CA . GLY A 1 663 ? -63.800 -11.058 15.022 1.00 78.12 663 GLY A CA 1
ATOM 4963 C C . GLY A 1 663 ? -62.451 -11.763 14.884 1.00 78.12 663 GLY A C 1
ATOM 4964 O O . GLY A 1 663 ? -62.414 -12.986 14.991 1.00 78.12 663 GLY A O 1
ATOM 4965 N N . GLY A 1 664 ? -61.354 -11.023 14.698 1.00 93.50 664 GLY A N 1
ATOM 4966 C CA . GLY A 1 664 ? -60.006 -11.595 14.666 1.00 93.50 664 GLY A CA 1
ATOM 4967 C C . GLY A 1 664 ? -59.490 -11.997 16.051 1.00 93.50 664 GLY A C 1
ATOM 4968 O O . GLY A 1 664 ? -59.919 -11.465 17.079 1.00 93.50 664 GLY A O 1
ATOM 4969 N N . SER A 1 665 ? -58.544 -12.936 16.103 1.00 94.94 665 SER A N 1
ATOM 4970 C CA . SER A 1 665 ? -57.912 -13.377 17.349 1.00 94.94 665 SER A CA 1
ATOM 4971 C C . SER A 1 665 ? -56.484 -13.876 17.134 1.00 94.94 665 SER A C 1
ATOM 4973 O O . SER A 1 665 ? -56.229 -14.733 16.288 1.00 94.94 665 SER A O 1
ATOM 4975 N N . ILE A 1 666 ? -55.568 -13.370 17.961 1.00 97.81 666 ILE A N 1
ATOM 4976 C CA . ILE A 1 666 ? -54.151 -13.729 17.989 1.00 97.81 666 ILE A CA 1
ATOM 4977 C C . ILE A 1 666 ? -53.875 -14.643 19.181 1.00 97.81 666 ILE A C 1
ATOM 4979 O O . ILE A 1 666 ? -54.235 -14.326 20.312 1.00 97.81 666 ILE A O 1
ATOM 4983 N N . GLN A 1 667 ? -53.164 -15.741 18.954 1.00 97.56 667 GLN A N 1
ATOM 4984 C CA . GLN A 1 667 ? -52.558 -16.556 19.999 1.00 97.56 667 GLN A CA 1
ATOM 4985 C C . GLN A 1 667 ? -51.041 -16.452 19.942 1.00 97.56 667 GLN A C 1
ATOM 4987 O O . GLN A 1 667 ? -50.444 -16.766 18.915 1.00 97.56 667 GLN A O 1
ATOM 4992 N N . LEU A 1 668 ? -50.411 -16.082 21.057 1.00 96.62 668 LEU A N 1
ATOM 4993 C CA . LEU A 1 668 ? -48.965 -16.214 21.208 1.00 96.62 668 LEU A CA 1
ATOM 4994 C C . LEU A 1 668 ? -48.659 -17.575 21.811 1.00 96.62 668 LEU A C 1
ATOM 4996 O O . LEU A 1 668 ? -49.177 -17.903 22.879 1.00 96.62 668 LEU A O 1
ATOM 5000 N N . ARG A 1 669 ? -47.829 -18.369 21.146 1.00 93.56 669 ARG A N 1
ATOM 5001 C CA . ARG A 1 669 ? -47.470 -19.722 21.574 1.00 93.56 669 ARG A CA 1
ATOM 5002 C C . ARG A 1 669 ? -45.956 -19.884 21.689 1.00 93.56 669 ARG A C 1
ATOM 5004 O O . ARG A 1 669 ? -45.202 -19.215 20.992 1.00 93.56 669 ARG A O 1
ATOM 5011 N N . SER A 1 670 ? -45.524 -20.806 22.542 1.00 87.12 670 SER A N 1
ATOM 5012 C CA . SER A 1 670 ? -44.155 -21.331 22.575 1.00 87.12 670 SER A CA 1
ATOM 5013 C C . SER A 1 670 ? -44.238 -22.846 22.404 1.00 87.12 670 SER A C 1
ATOM 5015 O O . SER A 1 670 ? -44.793 -23.553 23.250 1.00 87.12 670 SER A O 1
ATOM 5017 N N . GLY A 1 671 ? -43.800 -23.340 21.244 1.00 81.38 671 GLY A N 1
ATOM 5018 C CA . GLY A 1 671 ? -44.090 -24.709 20.810 1.00 81.38 671 GLY A CA 1
ATOM 5019 C C . GLY A 1 671 ? -45.601 -24.980 20.728 1.00 81.38 671 GLY A C 1
ATOM 5020 O O . GLY A 1 671 ? -46.349 -24.219 20.115 1.00 81.38 671 GLY A O 1
ATOM 5021 N N . ALA A 1 672 ? -46.060 -26.066 21.357 1.00 78.81 672 ALA A N 1
ATOM 5022 C CA . ALA A 1 672 ? -47.483 -26.421 21.423 1.00 78.81 672 ALA A CA 1
ATOM 5023 C C . ALA A 1 672 ? -48.275 -25.621 22.481 1.00 78.81 672 ALA A C 1
ATOM 5025 O O . ALA A 1 672 ? -49.507 -25.646 22.480 1.00 78.81 672 ALA A O 1
ATOM 5026 N N . THR A 1 673 ? -47.595 -24.905 23.381 1.00 84.62 673 THR A N 1
ATOM 5027 C CA . THR A 1 673 ? -48.221 -24.220 24.518 1.00 84.62 673 THR A CA 1
ATOM 5028 C C . THR A 1 673 ? -48.713 -22.836 24.115 1.00 84.62 673 THR A C 1
ATOM 5030 O O . THR A 1 673 ? -47.928 -22.008 23.659 1.00 84.62 673 THR A O 1
ATOM 5033 N N . THR A 1 674 ? -49.998 -22.546 24.334 1.00 93.12 674 THR A N 1
ATOM 5034 C CA . THR A 1 674 ? -50.539 -21.186 24.176 1.00 93.12 674 THR A CA 1
ATOM 5035 C C . THR A 1 674 ? -50.242 -20.360 25.424 1.00 93.12 674 THR A C 1
ATOM 5037 O O . THR A 1 674 ? -50.682 -20.712 26.513 1.00 93.12 674 THR A O 1
ATOM 5040 N N . LEU A 1 675 ? -49.490 -19.271 25.257 1.00 88.06 675 LEU A N 1
ATOM 5041 C CA . LEU A 1 675 ? -49.093 -18.347 26.323 1.00 88.06 675 LEU A CA 1
ATOM 5042 C C . LEU A 1 675 ? -50.166 -17.284 26.584 1.00 88.06 675 LEU A C 1
ATOM 5044 O O . LEU A 1 675 ? -50.418 -16.931 27.731 1.00 88.06 675 LEU A O 1
ATOM 5048 N N . ALA A 1 676 ? -50.797 -16.778 25.522 1.00 91.38 676 ALA A N 1
ATOM 5049 C CA . ALA A 1 676 ? -51.921 -15.849 25.601 1.00 91.38 676 ALA A CA 1
ATOM 5050 C C . ALA A 1 676 ? -52.812 -15.945 24.357 1.00 91.38 676 ALA A C 1
ATOM 5052 O O . ALA A 1 676 ? -52.338 -16.285 23.275 1.00 91.38 676 ALA A O 1
ATOM 5053 N N . THR A 1 677 ? -54.094 -15.603 24.519 1.00 94.19 677 THR A N 1
ATOM 5054 C CA . THR A 1 677 ? -55.044 -15.351 23.423 1.00 94.19 677 THR A CA 1
ATOM 5055 C C . THR A 1 677 ? -55.558 -13.919 23.550 1.00 94.19 677 THR A C 1
ATOM 5057 O O . THR A 1 677 ? -56.025 -13.527 24.618 1.00 94.19 677 THR A O 1
ATOM 5060 N N . THR A 1 678 ? -55.480 -13.139 22.477 1.00 95.12 678 THR A N 1
ATOM 5061 C CA . THR A 1 678 ? -55.869 -11.727 22.430 1.00 95.12 678 THR A CA 1
ATOM 5062 C C . THR A 1 678 ? -56.872 -11.521 21.299 1.00 95.12 678 THR A C 1
ATOM 5064 O O . THR A 1 678 ? -56.636 -11.943 20.168 1.00 95.12 678 THR A O 1
ATOM 5067 N N . ALA A 1 679 ? -58.015 -10.900 21.590 1.00 92.81 679 ALA A N 1
ATOM 5068 C CA . ALA A 1 679 ? -59.010 -10.563 20.573 1.00 92.81 679 ALA A CA 1
ATOM 5069 C C . ALA A 1 679 ? -58.599 -9.302 19.795 1.00 92.81 679 ALA A C 1
ATOM 5071 O O . ALA A 1 679 ? -58.041 -8.368 20.372 1.00 92.81 679 ALA A O 1
ATOM 5072 N N . VAL A 1 680 ? -58.917 -9.263 18.501 1.00 95.31 680 VAL A N 1
ATOM 5073 C CA . VAL A 1 680 ? -58.728 -8.104 17.623 1.00 95.31 680 VAL A CA 1
ATOM 5074 C C . VAL A 1 680 ? -60.094 -7.473 17.345 1.00 95.31 680 VAL A C 1
ATOM 5076 O O . VAL A 1 680 ? -60.987 -8.097 16.766 1.00 95.31 680 VAL A O 1
ATOM 5079 N N . ALA A 1 681 ? -60.270 -6.231 17.796 1.00 90.00 681 ALA A N 1
ATOM 5080 C CA . ALA A 1 681 ? -61.474 -5.441 17.550 1.00 90.00 681 ALA A CA 1
ATOM 5081 C C . ALA A 1 681 ? -61.404 -4.712 16.195 1.00 90.00 681 ALA A C 1
ATOM 5083 O O . ALA A 1 681 ? -60.328 -4.565 15.616 1.00 90.00 681 ALA A O 1
ATOM 5084 N N . ALA A 1 682 ? -62.549 -4.213 15.715 1.00 91.88 682 ALA A N 1
ATOM 5085 C CA . ALA A 1 682 ? -62.586 -3.341 14.544 1.00 91.88 682 ALA A CA 1
ATOM 5086 C C . ALA A 1 682 ? -61.800 -2.051 14.826 1.00 91.88 682 ALA A C 1
ATOM 5088 O O . ALA A 1 682 ? -62.117 -1.318 15.764 1.00 91.88 682 ALA A O 1
ATOM 5089 N N . THR A 1 683 ? -60.805 -1.755 13.997 1.00 95.56 683 THR A N 1
ATOM 5090 C CA . THR A 1 683 ? -59.998 -0.531 14.081 1.00 95.56 683 THR A CA 1
ATOM 5091 C C . THR A 1 683 ? -60.437 0.537 13.076 1.00 95.56 683 THR A C 1
ATOM 5093 O O . THR A 1 683 ? -59.982 1.675 13.167 1.00 95.56 683 THR A O 1
ATOM 5096 N N . GLY A 1 684 ? -61.339 0.193 12.148 1.00 88.56 684 GLY A N 1
ATOM 5097 C CA . GLY A 1 684 ? -61.945 1.111 11.174 1.00 88.56 684 GLY A CA 1
ATOM 5098 C C . GLY A 1 684 ? -61.455 0.943 9.732 1.00 88.56 684 GLY A C 1
ATOM 5099 O O . GLY A 1 684 ? -62.015 1.565 8.833 1.00 88.56 684 GLY A O 1
ATOM 5100 N N . GLY A 1 685 ? -60.461 0.084 9.486 1.00 90.62 685 GLY A N 1
ATOM 5101 C CA . GLY A 1 685 ? -59.956 -0.212 8.143 1.00 90.62 685 GLY A CA 1
ATOM 5102 C C . GLY A 1 685 ? -58.681 -1.058 8.157 1.00 90.62 685 GLY A C 1
ATOM 5103 O O . GLY A 1 685 ? -58.043 -1.204 9.196 1.00 90.62 685 GLY A O 1
ATOM 5104 N N . TRP A 1 686 ? -58.285 -1.589 6.994 1.00 94.69 686 TRP A N 1
ATOM 5105 C CA . TRP A 1 686 ? -57.109 -2.468 6.829 1.00 94.69 686 TRP A CA 1
ATOM 5106 C C . TRP A 1 686 ? -55.760 -1.809 7.134 1.00 94.69 686 TRP A C 1
ATOM 5108 O O . TRP A 1 686 ? -54.777 -2.488 7.400 1.00 94.69 686 TRP A O 1
ATOM 5118 N N . GLN A 1 687 ? -55.714 -0.481 7.117 1.00 94.69 687 GLN A N 1
ATOM 5119 C CA . GLN A 1 687 ? -54.501 0.301 7.351 1.00 94.69 687 GLN A CA 1
ATOM 5120 C C . GLN A 1 687 ? -54.704 1.336 8.478 1.00 94.69 687 GLN A C 1
ATOM 5122 O O . GLN A 1 687 ? -53.947 2.292 8.630 1.00 94.69 687 GLN A O 1
ATOM 5127 N N . THR A 1 688 ? -55.749 1.160 9.296 1.00 93.44 688 THR A N 1
ATOM 5128 C CA . THR A 1 688 ? -56.015 1.984 10.484 1.00 93.44 688 THR A CA 1
ATOM 5129 C C . THR A 1 688 ? -55.601 1.201 11.721 1.00 93.44 688 THR A C 1
ATOM 5131 O O . THR A 1 688 ? -56.275 0.248 12.093 1.00 93.44 688 THR A O 1
ATOM 5134 N N . TYR A 1 689 ? -54.488 1.570 12.355 1.00 94.50 689 TYR A N 1
ATOM 5135 C CA . TYR A 1 689 ? -53.855 0.723 13.369 1.00 94.50 689 TYR A CA 1
ATOM 5136 C C . TYR A 1 689 ? -54.196 1.111 14.810 1.00 94.50 689 TYR A C 1
ATOM 5138 O O . TYR A 1 689 ? -54.197 2.285 15.185 1.00 94.50 689 TYR A O 1
ATOM 5146 N N . GLN A 1 690 ? -54.395 0.094 15.645 1.00 91.50 690 GLN A N 1
ATOM 5147 C CA . GLN A 1 690 ? -54.499 0.198 17.098 1.00 91.50 690 GLN A CA 1
ATOM 5148 C C . GLN A 1 690 ? -53.511 -0.762 17.765 1.00 91.50 690 GLN A C 1
ATOM 5150 O O . GLN A 1 690 ? -53.091 -1.759 17.180 1.00 91.50 690 GLN A O 1
ATOM 5155 N N . THR A 1 691 ? -53.123 -0.452 19.001 1.00 94.50 691 THR A N 1
ATOM 5156 C CA . THR A 1 691 ? -52.231 -1.310 19.787 1.00 94.50 691 THR A CA 1
ATOM 5157 C C . THR A 1 691 ? -53.043 -2.060 20.833 1.00 94.50 691 THR A C 1
ATOM 5159 O O . THR A 1 691 ? -53.669 -1.444 21.693 1.00 94.50 691 THR A O 1
ATOM 5162 N N . ILE A 1 692 ? -53.010 -3.386 20.768 1.00 90.06 692 ILE A N 1
ATOM 5163 C CA . ILE A 1 692 ? -53.605 -4.291 21.761 1.00 90.06 692 ILE A CA 1
ATOM 5164 C C . ILE A 1 692 ? -52.490 -4.996 22.532 1.00 90.06 692 ILE A C 1
ATOM 5166 O O . ILE A 1 692 ? -51.348 -5.002 22.081 1.00 90.06 692 ILE A O 1
ATOM 5170 N N . ASN A 1 693 ? -52.774 -5.569 23.701 1.00 89.69 693 ASN A N 1
ATOM 5171 C CA . ASN A 1 693 ? -51.734 -6.190 24.521 1.00 89.69 693 ASN A CA 1
ATOM 5172 C C . ASN A 1 693 ? -52.204 -7.441 25.270 1.00 89.69 693 ASN A C 1
ATOM 5174 O O . ASN A 1 693 ? -53.398 -7.666 25.458 1.00 89.69 693 ASN A O 1
ATOM 5178 N N . ALA A 1 694 ? -51.232 -8.246 25.689 1.00 84.56 694 ALA A N 1
ATOM 5179 C CA . ALA A 1 694 ? -51.383 -9.360 26.611 1.00 84.56 694 ALA A CA 1
ATOM 5180 C C . ALA A 1 694 ? -50.144 -9.471 27.504 1.00 84.56 694 ALA A C 1
ATOM 5182 O O . ALA A 1 694 ? -49.053 -9.053 27.121 1.00 84.56 694 ALA A O 1
ATOM 5183 N N . THR A 1 695 ? -50.299 -10.072 28.679 1.00 84.94 695 THR A N 1
ATOM 5184 C CA . THR A 1 695 ? -49.170 -10.386 29.561 1.00 84.94 695 THR A CA 1
ATOM 5185 C C . THR A 1 695 ? -48.843 -11.865 29.441 1.00 84.94 695 THR A C 1
ATOM 5187 O O . THR A 1 695 ? -49.730 -12.703 29.588 1.00 84.94 695 THR A O 1
ATOM 5190 N N . VAL A 1 696 ? -47.577 -12.186 29.189 1.00 83.25 696 VAL A N 1
ATOM 5191 C CA . VAL A 1 696 ? -47.092 -13.566 29.054 1.00 83.25 696 VAL A CA 1
ATOM 5192 C C . VAL A 1 696 ? -45.845 -13.780 29.896 1.00 83.25 696 VAL A C 1
ATOM 5194 O O . VAL A 1 696 ? -45.039 -12.867 30.055 1.00 83.25 696 VAL A O 1
ATOM 5197 N N . SER A 1 697 ? -45.670 -14.989 30.426 1.00 84.62 697 SER A N 1
ATOM 5198 C CA . SER A 1 697 ? -44.436 -15.374 31.110 1.00 84.62 697 SER A CA 1
ATOM 5199 C C . SER A 1 697 ? -43.483 -16.011 30.107 1.00 84.62 697 SER A C 1
ATOM 5201 O O . SER A 1 697 ? -43.842 -16.993 29.454 1.00 84.62 697 SER A O 1
ATOM 5203 N N . LEU A 1 698 ? -42.291 -15.436 29.957 1.00 84.44 698 LEU A N 1
ATOM 5204 C CA . LEU A 1 698 ? -41.269 -15.919 29.036 1.00 84.44 698 LEU A CA 1
ATOM 5205 C C . LEU A 1 698 ? -40.026 -16.365 29.816 1.00 84.44 698 LEU A C 1
ATOM 5207 O O . LEU A 1 698 ? -39.529 -15.594 30.641 1.00 84.44 698 LEU A O 1
ATOM 5211 N N . PRO A 1 699 ? -39.487 -17.572 29.564 1.00 78.06 699 PRO A N 1
ATOM 5212 C CA . PRO A 1 699 ? -38.194 -17.978 30.109 1.00 78.06 699 PRO A CA 1
ATOM 5213 C C . PRO A 1 699 ? -37.052 -17.172 29.469 1.00 78.06 699 PRO A C 1
ATOM 5215 O O . PRO A 1 699 ? -37.181 -16.707 28.339 1.00 78.06 699 PRO A O 1
ATOM 5218 N N . ALA A 1 700 ? -35.935 -17.012 30.184 1.00 77.69 700 ALA A N 1
ATOM 5219 C CA . ALA A 1 700 ? -34.722 -16.393 29.648 1.00 77.69 700 ALA A CA 1
ATOM 5220 C C . ALA A 1 700 ? -34.090 -17.283 28.575 1.00 77.69 700 ALA A C 1
ATOM 5222 O O . ALA A 1 700 ? -34.208 -18.508 28.621 1.00 77.69 700 ALA A O 1
ATOM 5223 N N . GLY A 1 701 ? -33.334 -16.663 27.677 1.00 77.94 701 GLY A N 1
ATOM 5224 C CA . GLY A 1 701 ? -32.606 -17.349 26.621 1.00 77.94 701 GLY A CA 1
ATOM 5225 C C . GLY A 1 701 ? -33.343 -17.350 25.289 1.00 77.94 701 GLY A C 1
ATOM 5226 O O . GLY A 1 701 ? -34.378 -16.700 25.106 1.00 77.94 701 GLY A O 1
ATOM 5227 N N . SER A 1 702 ? -32.742 -18.037 24.323 1.00 84.94 702 SER A N 1
ATOM 5228 C CA . SER A 1 702 ? -33.249 -18.090 22.958 1.00 84.94 702 SER A CA 1
ATOM 5229 C C . SER A 1 702 ? -34.436 -19.044 22.850 1.00 84.94 702 SER A C 1
ATOM 5231 O O . SER A 1 702 ? -34.351 -20.203 23.250 1.00 84.94 702 SER A O 1
ATOM 5233 N N . GLN A 1 703 ? -35.541 -18.565 22.288 1.00 87.62 703 GLN A N 1
ATOM 5234 C CA . GLN A 1 703 ? -36.746 -19.353 22.042 1.00 87.62 703 GLN A CA 1
ATOM 5235 C C . GLN A 1 703 ? -37.452 -18.896 20.763 1.00 87.62 703 GLN A C 1
ATOM 5237 O O . GLN A 1 703 ? -37.179 -17.818 20.238 1.00 87.62 703 GLN A O 1
ATOM 5242 N N . THR A 1 704 ? -38.353 -19.731 20.246 1.00 92.12 704 THR A N 1
ATOM 5243 C CA . THR A 1 704 ? -39.212 -19.382 19.106 1.00 92.12 704 THR A CA 1
ATOM 5244 C C . THR A 1 704 ? -40.625 -19.132 19.611 1.00 92.12 704 THR A C 1
ATOM 5246 O O . THR A 1 704 ? -41.226 -20.015 20.224 1.00 92.12 704 THR A O 1
ATOM 5249 N N . LEU A 1 705 ? -41.144 -17.931 19.366 1.00 94.88 705 LEU A N 1
ATOM 5250 C CA . LEU A 1 705 ? -42.520 -17.558 19.674 1.00 94.88 705 LEU A CA 1
ATOM 5251 C C . LEU A 1 705 ? -43.355 -17.582 18.401 1.00 94.88 705 LEU A C 1
ATOM 5253 O O . LEU A 1 705 ? -42.975 -16.975 17.407 1.00 94.88 705 LEU A O 1
ATOM 5257 N N . ARG A 1 706 ? -44.511 -18.237 18.446 1.00 97.25 706 ARG A N 1
ATOM 5258 C CA . ARG A 1 706 ? -45.466 -18.274 17.341 1.00 97.25 706 ARG A CA 1
ATOM 5259 C C . ARG A 1 706 ? -46.599 -17.297 17.582 1.00 97.25 706 ARG A C 1
ATOM 5261 O O . ARG A 1 706 ? -47.275 -17.394 18.601 1.00 97.25 706 ARG A O 1
ATOM 5268 N N . VAL A 1 707 ? -46.867 -16.434 16.617 1.00 97.00 707 VAL A N 1
ATOM 5269 C CA . VAL A 1 707 ? -48.142 -15.731 16.474 1.00 97.00 707 VAL A CA 1
ATOM 5270 C C . VAL A 1 707 ? -49.040 -16.595 15.597 1.00 97.00 707 VAL A C 1
ATOM 5272 O O . VAL A 1 707 ? -48.722 -16.836 14.441 1.00 97.00 707 VAL A O 1
ATOM 5275 N N . TYR A 1 708 ? -50.133 -17.107 16.153 1.00 96.88 708 TYR A N 1
ATOM 5276 C CA . TYR A 1 708 ? -51.105 -17.966 15.474 1.00 96.88 708 TYR A CA 1
ATOM 5277 C C . TYR A 1 708 ? -52.457 -17.253 15.389 1.00 96.88 708 TYR A C 1
ATOM 5279 O O . TYR A 1 708 ? -52.994 -16.826 16.412 1.00 96.88 708 TYR A O 1
ATOM 5287 N N . ALA A 1 709 ? -53.023 -17.135 14.192 1.00 96.62 709 ALA A N 1
ATOM 5288 C CA . ALA A 1 709 ? -54.331 -16.536 13.964 1.00 96.62 709 ALA A CA 1
ATOM 5289 C C . ALA A 1 709 ? -55.438 -17.552 14.282 1.00 96.62 709 ALA A C 1
ATOM 5291 O O . ALA A 1 709 ? -55.858 -18.342 13.438 1.00 96.62 709 ALA A O 1
ATOM 5292 N N . ALA A 1 710 ? -55.930 -17.538 15.524 1.00 92.12 710 ALA A N 1
ATOM 5293 C CA . ALA A 1 710 ? -57.057 -18.380 15.934 1.00 92.12 710 ALA A CA 1
ATOM 5294 C C . ALA A 1 710 ? -58.369 -17.989 15.234 1.00 92.12 710 ALA A C 1
ATOM 5296 O O . ALA A 1 710 ? -59.251 -18.829 15.071 1.00 92.12 710 ALA A O 1
ATOM 5297 N N . ALA A 1 711 ? -58.473 -16.733 14.801 1.00 94.19 711 ALA A N 1
ATOM 5298 C CA . ALA A 1 711 ? -59.446 -16.251 13.831 1.00 94.19 711 ALA A CA 1
ATOM 5299 C C . ALA A 1 711 ? -58.788 -15.132 13.008 1.00 94.19 711 ALA A C 1
ATOM 5301 O O . ALA A 1 711 ? -58.179 -14.239 13.600 1.00 94.19 711 ALA A O 1
ATOM 5302 N N . GLY A 1 712 ? -58.867 -15.197 11.677 1.00 92.38 712 GLY A N 1
ATOM 5303 C CA . GLY A 1 712 ? -58.228 -14.233 10.768 1.00 92.38 712 GLY A CA 1
ATOM 5304 C C . GLY A 1 712 ? -58.927 -12.866 10.687 1.00 92.38 712 GLY A C 1
ATOM 5305 O O . GLY A 1 712 ? -59.699 -12.485 11.566 1.00 92.38 712 GLY A O 1
ATOM 5306 N N . GLY A 1 713 ? -58.678 -12.123 9.607 1.00 93.25 713 GLY A N 1
ATOM 5307 C CA . GLY A 1 713 ? -59.351 -10.852 9.311 1.00 93.25 713 GLY A CA 1
ATOM 5308 C C . GLY A 1 713 ? -58.688 -9.612 9.919 1.00 93.25 713 GLY A C 1
ATOM 5309 O O . GLY A 1 713 ? -59.373 -8.638 10.233 1.00 93.25 713 GLY A O 1
ATOM 5310 N N . PHE A 1 714 ? -57.369 -9.633 10.109 1.00 96.94 714 PHE A N 1
ATOM 5311 C CA . PHE A 1 714 ? -56.594 -8.488 10.589 1.00 96.94 714 PHE A CA 1
ATOM 5312 C C . PHE A 1 714 ? -55.225 -8.411 9.905 1.00 96.94 714 PHE A C 1
ATOM 5314 O O . PHE A 1 714 ? -54.723 -9.403 9.388 1.00 96.94 714 PHE A O 1
ATOM 5321 N N . ASN A 1 715 ? -54.619 -7.232 9.954 1.00 97.19 715 ASN A N 1
ATOM 5322 C CA . ASN A 1 715 ? -53.234 -6.966 9.592 1.00 97.19 715 ASN A CA 1
ATOM 5323 C C . ASN A 1 715 ? -52.403 -6.769 10.866 1.00 97.19 715 ASN A C 1
ATOM 5325 O O . ASN A 1 715 ? -52.919 -6.251 11.860 1.00 97.19 715 ASN A O 1
ATOM 5329 N N . LEU A 1 716 ? -51.123 -7.148 10.843 1.00 96.62 716 LEU A N 1
ATOM 5330 C CA . LEU A 1 716 ? -50.174 -6.980 11.950 1.00 96.62 716 LEU A CA 1
ATOM 5331 C C . LEU A 1 716 ? -48.922 -6.243 11.463 1.00 96.62 716 LEU A C 1
ATOM 5333 O O . LEU A 1 716 ? -48.289 -6.675 10.507 1.00 96.62 716 LEU A O 1
ATOM 5337 N N . ASN A 1 717 ? -48.555 -5.154 12.137 1.00 93.25 717 ASN A N 1
ATOM 5338 C CA . ASN A 1 717 ? -47.407 -4.321 11.770 1.00 93.25 717 ASN A CA 1
ATOM 5339 C C . ASN A 1 717 ? -46.156 -4.652 12.595 1.00 93.25 717 ASN A C 1
ATOM 5341 O O . ASN A 1 717 ? -45.094 -4.929 12.060 1.00 93.25 717 ASN A O 1
ATOM 5345 N N . TRP A 1 718 ? -46.281 -4.694 13.920 1.00 95.19 718 TRP A N 1
ATOM 5346 C CA . TRP A 1 718 ? -45.180 -5.076 14.802 1.00 95.19 718 TRP A CA 1
ATOM 5347 C C . TRP A 1 718 ? -45.692 -5.696 16.098 1.00 95.19 718 TRP A C 1
ATOM 5349 O O . TRP A 1 718 ? -46.852 -5.528 16.491 1.00 95.19 718 TRP A O 1
ATOM 5359 N N . ILE A 1 719 ? -44.791 -6.406 16.771 1.00 95.50 719 ILE A N 1
ATOM 5360 C CA . ILE A 1 719 ? -44.965 -6.984 18.099 1.00 95.50 719 ILE A CA 1
ATOM 5361 C C . ILE A 1 719 ? -43.920 -6.339 19.004 1.00 95.50 719 ILE A C 1
ATOM 5363 O O . ILE A 1 719 ? -42.735 -6.388 18.703 1.00 95.50 719 ILE A O 1
ATOM 5367 N N . GLN A 1 720 ? -44.313 -5.746 20.122 1.00 93.69 720 GLN A N 1
ATOM 5368 C CA . GLN A 1 720 ? -43.362 -5.193 21.085 1.00 93.69 720 GLN A CA 1
ATOM 5369 C C . GLN A 1 720 ? -43.517 -5.909 22.414 1.00 93.69 720 GLN A C 1
ATOM 5371 O O . GLN A 1 720 ? -44.596 -5.894 22.994 1.00 93.69 720 GLN A O 1
ATOM 5376 N N . ALA A 1 721 ? -42.443 -6.512 22.916 1.00 90.94 721 ALA A N 1
ATOM 5377 C CA . ALA A 1 721 ? -42.429 -7.059 24.263 1.00 90.94 721 ALA A CA 1
ATOM 5378 C C . ALA A 1 721 ? -41.636 -6.123 25.170 1.00 90.94 721 ALA A C 1
ATOM 5380 O O . ALA A 1 721 ? -40.432 -5.938 24.988 1.00 90.94 721 ALA A O 1
ATOM 5381 N N . SER A 1 722 ? -42.300 -5.545 26.162 1.00 87.00 722 SER A N 1
ATOM 5382 C CA . SER A 1 722 ? -41.657 -4.821 27.254 1.00 87.00 722 SER A CA 1
ATOM 5383 C C . SER A 1 722 ? -41.681 -5.691 28.508 1.00 87.00 722 SER A C 1
ATOM 5385 O O . SER A 1 722 ? -42.634 -6.439 28.735 1.00 87.00 722 SER A O 1
ATOM 5387 N N . ALA A 1 723 ? -40.630 -5.632 29.330 1.00 76.62 723 ALA A N 1
ATOM 5388 C CA . ALA A 1 723 ? -40.704 -6.226 30.662 1.00 76.62 723 ALA A CA 1
ATOM 5389 C C . ALA A 1 723 ? -41.882 -5.569 31.397 1.00 76.62 723 ALA A C 1
ATOM 5391 O O . ALA A 1 723 ? -41.965 -4.339 31.450 1.00 76.62 723 ALA A O 1
ATOM 5392 N N . ALA A 1 724 ? -42.823 -6.368 31.902 1.00 58.88 724 ALA A N 1
ATOM 5393 C CA . ALA A 1 724 ? -43.998 -5.832 32.572 1.00 58.88 724 ALA A CA 1
ATOM 5394 C C . ALA A 1 724 ? -43.538 -5.050 33.812 1.00 58.88 724 ALA A C 1
ATOM 5396 O O . ALA A 1 724 ? -42.896 -5.611 34.701 1.00 58.88 724 ALA A O 1
ATOM 5397 N N . SER A 1 725 ? -43.829 -3.746 33.867 1.00 38.22 725 SER A N 1
ATOM 5398 C CA . SER A 1 725 ? -43.441 -2.921 35.008 1.00 38.22 725 SER A CA 1
ATOM 5399 C C . SER A 1 725 ? -44.188 -3.384 36.257 1.00 38.22 725 SER A C 1
ATOM 5401 O O . SER A 1 725 ? -45.397 -3.186 36.379 1.00 38.22 725 SER A O 1
ATOM 5403 N N . THR A 1 726 ? -43.471 -3.951 37.217 1.00 36.75 726 THR A N 1
ATOM 5404 C CA . THR A 1 726 ? -43.920 -4.018 38.606 1.00 36.75 726 THR A CA 1
ATOM 5405 C C . THR A 1 726 ? -43.388 -2.779 39.328 1.00 36.75 726 THR A C 1
ATOM 5407 O O . THR A 1 726 ? -42.335 -2.829 39.956 1.00 36.75 726 THR A O 1
ATOM 5410 N N . THR A 1 727 ? -44.039 -1.626 39.211 1.00 36.84 727 THR A N 1
ATOM 5411 C CA . THR A 1 727 ? -43.758 -0.497 40.122 1.00 36.84 727 THR A CA 1
ATOM 5412 C C . THR A 1 727 ? -44.771 -0.561 41.264 1.00 36.84 727 THR A C 1
ATOM 5414 O O . THR A 1 727 ? -45.960 -0.617 40.943 1.00 36.84 727 THR A O 1
ATOM 5417 N N . PRO A 1 728 ? -44.389 -0.582 42.571 1.00 34.03 728 PRO A N 1
ATOM 5418 C CA . PRO A 1 728 ? -43.249 0.093 43.248 1.00 34.03 728 PRO A CA 1
ATOM 5419 C C . PRO A 1 728 ? -42.504 -0.800 44.309 1.00 34.03 728 PRO A C 1
ATOM 5421 O O . PRO A 1 728 ? -42.694 -2.011 44.298 1.00 34.03 728 PRO A O 1
ATOM 5424 N N . PRO A 1 729 ? -41.816 -0.239 45.338 1.00 39.06 729 PRO A N 1
ATOM 5425 C CA . PRO A 1 729 ? -40.401 0.161 45.454 1.00 39.06 729 PRO A CA 1
ATOM 5426 C C . PRO A 1 729 ? -39.382 -0.979 45.763 1.00 39.06 729 PRO A C 1
ATOM 5428 O O . PRO A 1 729 ? -39.736 -2.082 46.155 1.00 39.06 729 PRO A O 1
ATOM 5431 N N . VAL A 1 730 ? -38.096 -0.643 45.591 1.00 47.62 730 VAL A N 1
ATOM 5432 C CA . VAL A 1 730 ? -36.829 -1.405 45.739 1.00 47.62 730 VAL A CA 1
ATOM 5433 C C . VAL A 1 730 ? -36.824 -2.641 46.665 1.00 47.62 730 VAL A C 1
ATOM 5435 O O . VAL A 1 730 ? -37.068 -2.534 47.863 1.00 47.62 730 VAL A O 1
ATOM 5438 N N . SER A 1 731 ? -36.345 -3.774 46.138 1.00 37.59 731 SER A N 1
ATOM 5439 C CA . SER A 1 731 ? -35.683 -4.828 46.921 1.00 37.59 731 SER A CA 1
ATOM 5440 C C . SER A 1 731 ? -34.295 -5.050 46.321 1.00 37.59 731 SER A C 1
ATOM 5442 O O . SER A 1 731 ? -34.150 -5.522 45.195 1.00 37.59 731 SER A O 1
ATOM 5444 N N . SER A 1 732 ? -33.264 -4.619 47.044 1.00 48.81 732 SER A N 1
ATOM 5445 C CA . SER A 1 732 ? -31.868 -4.893 46.718 1.00 48.81 732 SER A CA 1
ATOM 5446 C C . SER A 1 732 ? -31.624 -6.403 46.795 1.00 48.81 732 SER A C 1
ATOM 5448 O O . SER A 1 732 ? -31.560 -6.950 47.896 1.00 48.81 732 SER A O 1
ATOM 5450 N N . GLY A 1 733 ? -31.488 -7.083 45.652 1.00 59.62 733 GLY A N 1
ATOM 5451 C CA . GLY A 1 733 ? -30.973 -8.454 45.635 1.00 59.62 733 GLY A CA 1
ATOM 5452 C C . GLY A 1 733 ? -29.612 -8.502 46.332 1.00 59.62 733 GLY A C 1
ATOM 5453 O O . GLY A 1 733 ? -28.825 -7.562 46.180 1.00 59.62 733 GLY A O 1
ATOM 5454 N N . LEU A 1 734 ? -29.345 -9.564 47.096 1.00 79.50 734 LEU A N 1
ATOM 5455 C CA . LEU A 1 734 ? -28.126 -9.702 47.901 1.00 79.50 734 LEU A CA 1
ATOM 5456 C C . LEU A 1 734 ? -26.878 -9.498 47.017 1.00 79.50 734 LEU A C 1
ATOM 5458 O O . LEU A 1 734 ? -26.785 -10.130 45.961 1.00 79.50 734 LEU A O 1
ATOM 5462 N N . PRO A 1 735 ? -25.942 -8.602 47.377 1.00 84.12 735 PRO A N 1
ATOM 5463 C CA . PRO A 1 735 ? -24.803 -8.293 46.524 1.00 84.12 735 PRO A CA 1
ATOM 5464 C C . PRO A 1 735 ? -23.859 -9.492 46.408 1.00 84.12 735 PRO A C 1
ATOM 5466 O O . PRO A 1 735 ? -23.599 -10.190 47.385 1.00 84.12 735 PRO A O 1
ATOM 5469 N N . ILE A 1 736 ? -23.329 -9.702 45.207 1.00 84.88 736 ILE A N 1
ATOM 5470 C CA . ILE A 1 736 ? -22.305 -10.700 44.898 1.00 84.88 736 ILE A CA 1
ATOM 5471 C C . ILE A 1 736 ? -21.122 -9.960 44.258 1.00 84.88 736 ILE A C 1
ATOM 5473 O O . ILE A 1 736 ? -21.322 -9.329 43.215 1.00 84.88 736 ILE A O 1
ATOM 5477 N N . PRO A 1 737 ? -19.903 -9.992 44.837 1.00 88.38 737 PRO A N 1
ATOM 5478 C CA . PRO A 1 737 ? -19.470 -10.767 46.013 1.00 88.38 737 PRO A CA 1
ATOM 5479 C C . PRO A 1 737 ? -20.222 -10.447 47.317 1.00 88.38 737 PRO A C 1
ATOM 5481 O O . PRO A 1 737 ? -20.561 -9.292 47.562 1.00 88.38 737 PRO A O 1
ATOM 5484 N N . GLY A 1 738 ? -20.450 -11.463 48.155 1.00 84.44 738 GLY A N 1
ATOM 5485 C CA . GLY A 1 738 ? -21.195 -11.343 49.415 1.00 84.44 738 GLY A CA 1
ATOM 5486 C C . GLY A 1 738 ? -21.632 -12.690 50.005 1.00 84.44 738 GLY A C 1
ATOM 5487 O O . GLY A 1 738 ? -21.439 -13.738 49.388 1.00 84.44 738 GLY A O 1
ATOM 5488 N N . ILE A 1 739 ? -22.189 -12.670 51.222 1.00 89.56 739 ILE A N 1
ATOM 5489 C CA . ILE A 1 739 ? -22.736 -13.856 51.905 1.00 89.56 739 ILE A CA 1
ATOM 5490 C C . ILE A 1 739 ? -24.248 -13.915 51.687 1.00 89.56 739 ILE A C 1
ATOM 5492 O O . ILE A 1 739 ? -24.952 -12.930 51.900 1.00 89.56 739 ILE A O 1
ATOM 5496 N N . VAL A 1 740 ? -24.734 -15.092 51.306 1.00 91.25 740 VAL A N 1
ATOM 5497 C CA . VAL A 1 740 ? -26.150 -15.448 51.253 1.00 91.25 740 VAL A CA 1
ATOM 5498 C C . VAL A 1 740 ? -26.441 -16.393 52.413 1.00 91.25 740 VAL A C 1
ATOM 5500 O O . VAL A 1 740 ? -25.907 -17.501 52.456 1.00 91.25 740 VAL A O 1
ATOM 5503 N N . GLN A 1 741 ? -27.272 -15.949 53.352 1.00 92.81 741 GLN A N 1
ATOM 5504 C CA . GLN A 1 741 ? -27.744 -16.783 54.459 1.00 92.81 741 GLN A CA 1
ATOM 5505 C C . GLN A 1 741 ? -28.723 -17.837 53.932 1.00 92.81 741 GLN A C 1
ATOM 5507 O O . GLN A 1 741 ? -29.579 -17.502 53.108 1.00 92.81 741 GLN A O 1
ATOM 5512 N N . ALA A 1 742 ? -28.595 -19.097 54.351 1.00 92.62 742 AL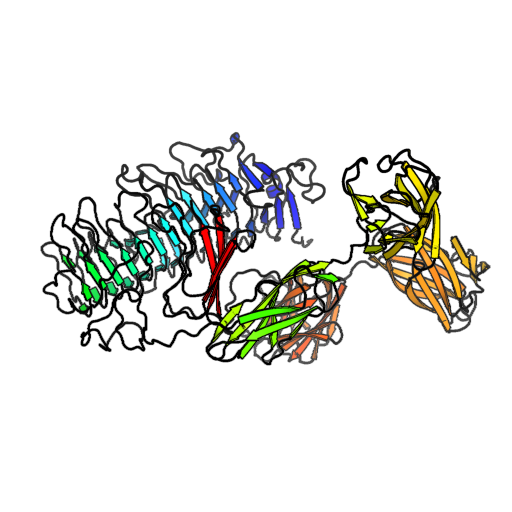A A N 1
ATOM 5513 C CA . ALA A 1 742 ? -29.385 -20.193 53.792 1.00 92.62 742 ALA A CA 1
ATOM 5514 C C . ALA A 1 742 ? -30.878 -20.007 54.080 1.00 92.62 742 ALA A C 1
ATOM 5516 O O . ALA A 1 742 ? -31.708 -20.181 53.192 1.00 92.62 742 ALA A O 1
ATOM 5517 N N . GLU A 1 743 ? -31.214 -19.550 55.280 1.00 89.88 743 GLU A N 1
ATOM 5518 C CA . GLU A 1 743 ? -32.552 -19.191 55.735 1.00 89.88 743 GLU A CA 1
ATOM 5519 C C . GLU A 1 743 ? -33.118 -17.935 55.047 1.00 89.88 743 GLU A C 1
ATOM 5521 O O . GLU A 1 743 ? -34.313 -17.643 55.165 1.00 89.88 743 GLU A O 1
ATOM 5526 N N . GLY A 1 744 ? -32.282 -17.192 54.316 1.00 87.50 744 GLY A N 1
ATOM 5527 C CA . GLY A 1 744 ? -32.630 -15.979 53.574 1.00 87.50 744 GLY A CA 1
ATOM 5528 C C . GLY A 1 744 ? -33.248 -16.229 52.196 1.00 87.50 744 GLY A C 1
ATOM 5529 O O . GLY A 1 744 ? -33.217 -15.333 51.349 1.00 87.50 744 GLY A O 1
ATOM 5530 N N . TYR A 1 745 ? -33.759 -17.436 51.938 1.00 90.25 745 TYR A N 1
ATOM 5531 C CA . TYR A 1 745 ? -34.361 -17.784 50.653 1.00 90.25 745 TYR A CA 1
ATOM 5532 C C . TYR A 1 745 ? -35.623 -16.960 50.370 1.00 90.25 745 TYR A C 1
ATOM 5534 O O . TYR A 1 745 ? -36.409 -16.638 51.263 1.00 90.25 745 TYR A O 1
ATOM 5542 N N . THR A 1 746 ? -35.840 -16.630 49.099 1.00 86.12 746 THR A N 1
ATOM 5543 C CA . THR A 1 746 ? -37.053 -15.955 48.621 1.00 86.12 746 THR A CA 1
ATOM 5544 C C . THR A 1 746 ? -38.152 -16.952 48.262 1.00 86.12 746 THR A C 1
ATOM 5546 O O . THR A 1 746 ? -39.331 -16.627 48.385 1.00 86.12 746 THR A O 1
ATOM 5549 N N . GLN A 1 747 ? -37.779 -18.167 47.850 1.00 88.31 747 GLN A N 1
ATOM 5550 C CA . GLN A 1 747 ? -38.671 -19.309 47.630 1.00 88.31 747 GLN A CA 1
ATOM 5551 C C . GLN A 1 747 ? -37.950 -20.610 47.994 1.00 88.31 747 GLN A C 1
ATOM 5553 O O . GLN A 1 747 ? -36.724 -20.673 47.934 1.00 88.31 747 GLN A O 1
ATOM 5558 N N . GLN A 1 748 ? -38.698 -21.652 48.347 1.00 93.75 748 GLN A N 1
ATOM 5559 C CA . GLN A 1 748 ? -38.138 -22.968 48.651 1.00 93.75 748 GLN A CA 1
ATOM 5560 C C . GLN A 1 748 ? -39.120 -24.094 48.325 1.00 93.75 748 GLN A C 1
ATOM 5562 O O . GLN A 1 748 ? -40.324 -23.850 48.213 1.00 93.75 748 GLN A O 1
ATOM 5567 N N . SER A 1 749 ? -38.608 -25.319 48.230 1.00 93.69 749 SER A N 1
ATOM 5568 C CA . SER A 1 749 ? -39.409 -26.543 48.274 1.00 93.69 749 SER A CA 1
ATOM 5569 C C . SER A 1 749 ? -38.741 -27.595 49.155 1.00 93.69 749 SER A C 1
ATOM 5571 O O . SER A 1 749 ? -37.571 -27.908 48.940 1.00 93.69 749 SER A O 1
ATOM 5573 N N . GLY A 1 750 ? -39.521 -28.166 50.077 1.00 91.81 750 GLY A N 1
ATOM 5574 C CA . GLY A 1 750 ? -39.167 -29.335 50.891 1.00 91.81 750 GLY A CA 1
ATOM 5575 C C . GLY A 1 750 ? -38.335 -29.061 52.146 1.00 91.81 750 GLY A C 1
ATOM 5576 O O . GLY A 1 750 ? -38.286 -29.911 53.026 1.00 91.81 750 GLY A O 1
ATOM 5577 N N . VAL A 1 751 ? -37.782 -27.856 52.310 1.00 96.44 751 VAL A N 1
ATOM 5578 C CA . VAL A 1 751 ? -36.851 -27.556 53.412 1.00 96.44 751 VAL A CA 1
ATOM 5579 C C . VAL A 1 751 ? -37.523 -26.886 54.613 1.00 96.44 751 VAL A C 1
ATOM 5581 O O . VAL A 1 751 ? -38.577 -26.254 54.494 1.00 96.44 751 VAL A O 1
ATOM 5584 N N . GLN A 1 752 ? -36.883 -26.963 55.783 1.00 93.94 752 GLN A N 1
ATOM 5585 C CA . GLN A 1 752 ? -37.335 -26.303 57.013 1.00 93.94 752 GLN A CA 1
ATOM 5586 C C . GLN A 1 752 ? -36.192 -25.546 57.690 1.00 93.94 752 GLN A C 1
ATOM 5588 O O . GLN A 1 752 ? -35.023 -25.866 57.497 1.00 93.94 752 GLN A O 1
ATOM 5593 N N . LYS A 1 753 ? -36.534 -24.526 58.481 1.00 95.75 753 LYS A N 1
ATOM 5594 C CA . LYS A 1 753 ? -35.564 -23.765 59.277 1.00 95.75 753 LYS A CA 1
ATOM 5595 C C . LYS A 1 753 ? -35.454 -24.344 60.685 1.00 95.75 753 LYS A C 1
ATOM 5597 O O . LYS A 1 753 ? -36.470 -24.734 61.262 1.00 95.75 753 LYS A O 1
ATOM 5602 N N . GLU A 1 754 ? -34.255 -24.346 61.252 1.00 93.25 754 GLU A N 1
ATOM 5603 C CA . GLU A 1 754 ? -34.009 -24.634 62.669 1.00 93.25 754 GLU A CA 1
ATOM 5604 C C . GLU A 1 754 ? -32.947 -23.700 63.251 1.00 93.25 754 GLU A C 1
ATOM 5606 O O . GLU A 1 754 ? -32.278 -22.977 62.525 1.00 93.25 754 GLU A O 1
ATOM 5611 N N . ALA A 1 755 ? -32.808 -23.680 64.577 1.00 91.62 755 ALA A N 1
ATOM 5612 C CA . ALA A 1 755 ? -31.788 -22.871 65.232 1.00 91.62 755 ALA A CA 1
ATOM 5613 C C . ALA A 1 755 ? -30.397 -23.501 65.060 1.00 91.62 755 ALA A C 1
ATOM 5615 O O . ALA A 1 755 ? -30.171 -24.632 65.505 1.00 91.62 755 ALA A O 1
ATOM 5616 N N . THR A 1 756 ? -29.448 -22.733 64.520 1.00 90.12 756 THR A N 1
ATOM 5617 C CA . THR A 1 756 ? -28.093 -23.239 64.279 1.00 90.12 756 THR A CA 1
ATOM 5618 C C . THR A 1 756 ? -27.232 -23.221 65.537 1.00 90.12 756 THR A C 1
ATOM 5620 O O . THR A 1 756 ? -27.282 -22.293 66.350 1.00 90.12 756 THR A O 1
ATOM 5623 N N . LYS A 1 757 ? -26.383 -24.244 65.684 1.00 90.31 757 LYS A N 1
ATOM 5624 C CA . LYS A 1 757 ? -25.277 -24.260 66.660 1.00 90.31 757 LYS A CA 1
ATOM 5625 C C . LYS A 1 757 ? -23.945 -23.793 66.063 1.00 90.31 757 LYS A C 1
ATOM 5627 O O . LYS A 1 757 ? -22.921 -23.892 66.741 1.00 90.31 757 LYS A O 1
ATOM 5632 N N . ASP A 1 758 ? -23.929 -23.330 64.810 1.00 89.38 758 ASP A N 1
ATOM 5633 C CA . ASP A 1 758 ? -22.716 -22.813 64.174 1.00 89.38 758 ASP A CA 1
ATOM 5634 C C . ASP A 1 758 ? -22.275 -21.464 64.768 1.00 89.38 758 ASP A C 1
ATOM 5636 O O . ASP A 1 758 ? -23.015 -20.741 65.443 1.00 89.38 758 ASP A O 1
ATOM 5640 N N . THR A 1 759 ? -21.025 -21.110 64.492 1.00 75.88 759 THR A N 1
ATOM 5641 C CA . THR A 1 759 ? -20.411 -19.865 64.956 1.00 75.88 759 THR A CA 1
ATOM 5642 C C . THR A 1 759 ? -21.108 -18.668 64.304 1.00 75.88 759 THR A C 1
ATOM 5644 O O . THR A 1 759 ? -21.093 -18.541 63.084 1.00 75.88 759 THR A O 1
ATOM 5647 N N . GLY A 1 760 ? -21.689 -17.778 65.113 1.00 64.88 760 GLY A N 1
ATOM 5648 C CA . GLY A 1 760 ? -22.453 -16.612 64.643 1.00 64.88 760 GLY A CA 1
ATOM 5649 C C . GLY A 1 760 ? -23.930 -16.617 65.050 1.00 64.88 760 GLY A C 1
ATOM 5650 O O . GLY A 1 760 ? -24.530 -15.545 65.073 1.00 64.88 760 GLY A O 1
ATOM 5651 N N . GLY A 1 761 ? -24.481 -17.771 65.462 1.00 65.50 761 GLY A N 1
ATOM 5652 C CA . GLY A 1 761 ? -25.909 -17.924 65.782 1.00 65.50 761 GLY A CA 1
ATOM 5653 C C . GLY A 1 761 ? -26.830 -17.666 64.576 1.00 65.50 761 GLY A C 1
ATOM 5654 O O . GLY A 1 761 ? -26.354 -17.321 63.499 1.00 65.50 761 GLY A O 1
ATOM 5655 N N . GLY A 1 762 ? -28.146 -17.834 64.747 1.00 83.81 762 GLY A N 1
ATOM 5656 C CA . GLY A 1 762 ? -29.144 -17.637 63.681 1.00 83.81 762 GLY A CA 1
ATOM 5657 C C . GLY A 1 762 ? -30.007 -18.873 63.425 1.00 83.81 762 GLY A C 1
ATOM 5658 O O . GLY A 1 762 ? -30.137 -19.734 64.301 1.00 83.81 762 GLY A O 1
ATOM 5659 N N . GLU A 1 763 ? -30.597 -18.951 62.235 1.00 90.19 763 GLU A N 1
ATOM 5660 C CA . GLU A 1 763 ? -31.291 -20.148 61.754 1.00 90.19 763 GLU A CA 1
ATOM 5661 C C . GLU A 1 763 ? -30.457 -20.804 60.649 1.00 90.19 763 GLU A C 1
ATOM 5663 O O . GLU A 1 763 ? -29.907 -20.101 59.816 1.00 90.19 763 GLU A O 1
ATOM 5668 N N . ASP A 1 764 ? -30.377 -22.130 60.612 1.00 94.06 764 ASP A N 1
ATOM 5669 C CA . ASP A 1 764 ? -29.932 -22.870 59.432 1.00 94.06 764 ASP A CA 1
ATOM 5670 C C . ASP A 1 764 ? -31.120 -23.526 58.722 1.00 94.06 764 ASP A C 1
ATOM 5672 O O . ASP A 1 764 ? -32.253 -23.522 59.214 1.00 94.06 764 ASP A O 1
ATOM 5676 N N . VAL A 1 765 ? -30.871 -24.076 57.535 1.00 97.06 765 VAL A N 1
ATOM 5677 C CA . VAL A 1 765 ? -31.864 -24.847 56.788 1.00 97.06 765 VAL A CA 1
ATOM 5678 C C . VAL A 1 765 ? -31.527 -26.331 56.869 1.00 97.06 765 VAL A C 1
ATOM 5680 O O . VAL A 1 765 ? -30.450 -26.754 56.443 1.00 97.06 765 VAL A O 1
ATOM 5683 N N . GLY A 1 766 ? -32.474 -27.109 57.387 1.00 92.81 766 GLY A N 1
ATOM 5684 C CA . GLY A 1 766 ? -32.383 -28.552 57.585 1.00 92.81 766 GLY A CA 1
ATOM 5685 C C . GLY A 1 766 ? -33.529 -29.322 56.927 1.00 92.81 766 GLY A C 1
ATOM 5686 O O . GLY A 1 766 ? -34.335 -28.762 56.177 1.00 92.81 766 GLY A O 1
ATOM 5687 N N . TRP A 1 767 ? -33.588 -30.629 57.219 1.00 96.25 767 TRP A N 1
ATOM 5688 C CA . TRP A 1 767 ? -34.488 -31.604 56.570 1.00 96.25 767 TRP A CA 1
ATOM 5689 C C . TRP A 1 767 ? -34.374 -31.612 55.043 1.00 96.25 767 TRP A C 1
ATOM 5691 O O . TRP A 1 767 ? -35.338 -31.903 54.350 1.00 96.25 767 TRP A O 1
ATOM 5701 N N . ILE A 1 768 ? -33.187 -31.295 54.520 1.00 97.25 768 ILE A N 1
ATOM 5702 C CA . ILE A 1 768 ? -32.953 -31.218 53.081 1.00 97.25 768 ILE A CA 1
ATOM 5703 C C . ILE A 1 768 ? -32.901 -32.640 52.506 1.00 97.25 768 ILE A C 1
ATOM 5705 O O . ILE A 1 768 ? -31.933 -33.379 52.725 1.00 97.25 768 ILE A O 1
ATOM 5709 N N . GLU A 1 769 ? -33.925 -33.018 51.748 1.00 95.19 769 GLU A N 1
ATOM 5710 C CA . GLU A 1 769 ? -34.035 -34.282 51.026 1.00 95.19 769 GLU A CA 1
ATOM 5711 C C . GLU A 1 769 ? -33.608 -34.147 49.554 1.00 95.19 769 GLU A C 1
ATOM 5713 O O . GLU A 1 769 ? -33.389 -33.064 49.008 1.00 95.19 769 GLU A O 1
ATOM 5718 N N . THR A 1 770 ? -33.420 -35.287 48.886 1.00 96.81 770 THR A N 1
ATOM 5719 C CA . THR A 1 770 ? -33.073 -35.308 47.461 1.00 96.81 770 THR A CA 1
ATOM 5720 C C . THR A 1 770 ? -34.207 -34.699 46.640 1.00 96.81 770 THR A C 1
ATOM 5722 O O . THR A 1 770 ? -35.300 -35.254 46.594 1.00 96.81 770 THR A O 1
ATOM 5725 N N . GLY A 1 771 ? -33.920 -33.612 45.924 1.00 91.12 771 GLY A N 1
ATOM 5726 C CA . GLY A 1 771 ? -34.910 -32.877 45.133 1.00 91.12 771 GLY A CA 1
ATOM 5727 C C . GLY A 1 771 ? -35.313 -31.525 45.717 1.00 91.12 771 GLY A C 1
ATOM 5728 O O . GLY A 1 771 ? -35.880 -30.706 44.988 1.00 91.12 771 GLY A O 1
ATOM 5729 N N . ASP A 1 772 ? -34.968 -31.263 46.977 1.00 97.38 772 ASP A N 1
ATOM 5730 C CA . ASP A 1 772 ? -35.283 -30.009 47.653 1.00 97.38 772 ASP A CA 1
ATOM 5731 C C . ASP A 1 772 ? -34.445 -28.844 47.133 1.00 97.38 772 ASP A C 1
ATOM 5733 O O . ASP A 1 772 ? -33.356 -29.018 46.571 1.00 97.38 772 ASP A O 1
ATOM 5737 N N . TRP A 1 773 ? -34.950 -27.622 47.303 1.00 96.38 773 TRP A N 1
ATOM 5738 C CA . TRP A 1 773 ? -34.252 -26.435 46.820 1.00 96.38 773 TRP A CA 1
ATOM 5739 C C . TRP A 1 773 ? -34.644 -25.141 47.525 1.00 96.38 773 TRP A C 1
ATOM 5741 O O . TRP A 1 773 ? -35.715 -25.021 48.114 1.00 96.38 773 TRP A O 1
ATOM 5751 N N . MET A 1 774 ? -33.763 -24.149 47.394 1.00 96.19 774 MET A N 1
ATOM 5752 C CA . MET A 1 774 ? -33.913 -22.780 47.888 1.00 96.19 774 MET A CA 1
ATOM 5753 C C . MET A 1 774 ? -33.474 -21.787 46.804 1.00 96.19 774 MET A C 1
ATOM 5755 O O . MET A 1 774 ? -32.399 -21.950 46.224 1.00 96.19 774 MET A O 1
ATOM 5759 N N . ASP A 1 775 ? -34.284 -20.762 46.542 1.00 93.88 775 ASP A N 1
ATOM 5760 C CA . ASP A 1 775 ? -33.986 -19.666 45.613 1.00 93.88 775 ASP A CA 1
ATOM 5761 C C . ASP A 1 775 ? -33.593 -18.390 46.355 1.00 93.88 775 ASP A C 1
ATOM 5763 O O . ASP A 1 775 ? -34.174 -18.050 47.384 1.00 93.88 775 ASP A O 1
ATOM 5767 N N . TYR A 1 776 ? -32.651 -17.642 45.783 1.00 91.25 776 TYR A N 1
ATOM 5768 C CA . TYR A 1 776 ? -32.148 -16.382 46.321 1.00 91.25 776 TYR A CA 1
ATOM 5769 C C . TYR A 1 776 ? -32.060 -15.337 45.216 1.00 91.25 776 TYR A C 1
ATOM 5771 O O . TYR A 1 776 ? -31.458 -15.580 44.170 1.00 91.25 776 TYR A O 1
ATOM 5779 N N . ASN A 1 777 ? -32.608 -14.146 45.459 1.00 89.25 777 ASN A N 1
ATOM 5780 C CA . ASN A 1 777 ? -32.431 -13.006 44.561 1.00 89.25 777 ASN A CA 1
ATOM 5781 C C . ASN A 1 777 ? -31.116 -12.294 44.896 1.00 89.25 777 ASN A C 1
ATOM 5783 O O . ASN A 1 777 ? -30.944 -11.786 46.006 1.00 89.25 777 ASN A O 1
ATOM 5787 N N . VAL A 1 778 ? -30.201 -12.233 43.931 1.00 85.00 778 VAL A N 1
ATOM 5788 C CA . VAL A 1 778 ? -28.859 -11.659 44.081 1.00 85.00 778 VAL A CA 1
ATOM 5789 C C . VAL A 1 778 ? -28.586 -10.574 43.038 1.00 85.00 778 VAL A C 1
ATOM 5791 O O . VAL A 1 778 ? -29.218 -10.550 41.985 1.00 85.00 778 VAL A O 1
ATOM 5794 N N . THR A 1 779 ? -27.618 -9.696 43.304 1.00 86.25 779 THR A N 1
ATOM 5795 C CA . THR A 1 779 ? -27.101 -8.703 42.347 1.00 86.25 779 THR A CA 1
ATOM 5796 C C . THR A 1 779 ? -25.598 -8.886 42.170 1.00 86.25 779 THR A C 1
ATOM 5798 O O . THR A 1 779 ? -24.825 -8.576 43.074 1.00 86.25 779 THR A O 1
ATOM 5801 N N . VAL A 1 780 ? -25.166 -9.371 41.006 1.00 82.19 780 VAL A N 1
ATOM 5802 C CA . VAL A 1 780 ? -23.748 -9.609 40.705 1.00 82.19 780 VAL A CA 1
ATOM 5803 C C . VAL A 1 780 ? -23.092 -8.327 40.202 1.00 82.19 780 VAL A C 1
ATOM 5805 O O . VAL A 1 780 ? -23.495 -7.772 39.183 1.00 82.19 780 VAL A O 1
ATOM 5808 N N . ALA A 1 781 ? -22.071 -7.850 40.910 1.00 71.12 781 ALA A N 1
ATOM 5809 C CA . ALA A 1 781 ? -21.446 -6.555 40.650 1.00 71.12 781 ALA A CA 1
ATOM 5810 C C . ALA A 1 781 ? -20.732 -6.487 39.286 1.00 71.12 781 ALA A C 1
ATOM 5812 O O . ALA A 1 781 ? -20.784 -5.460 38.615 1.00 71.12 781 ALA A O 1
ATOM 5813 N N . ALA A 1 782 ? -20.081 -7.576 38.865 1.00 69.31 782 ALA A N 1
ATOM 5814 C CA . ALA A 1 782 ? -19.386 -7.676 37.582 1.00 69.31 782 ALA A CA 1
ATOM 5815 C C . ALA A 1 782 ? -19.416 -9.112 37.041 1.00 69.31 782 ALA A C 1
ATOM 5817 O O . ALA A 1 782 ? -19.394 -10.071 37.811 1.00 69.31 782 ALA A O 1
ATOM 5818 N N . ALA A 1 783 ? -19.440 -9.277 35.719 1.00 75.12 783 ALA A N 1
ATOM 5819 C CA . ALA A 1 783 ? -19.395 -10.599 35.107 1.00 75.12 783 ALA A CA 1
ATOM 5820 C C . ALA A 1 783 ? -18.011 -11.213 35.348 1.00 75.12 783 ALA A C 1
ATOM 5822 O O . ALA A 1 783 ? -16.999 -10.531 35.178 1.00 75.12 783 ALA A O 1
ATOM 5823 N N . GLY A 1 784 ? -17.950 -12.479 35.751 1.00 69.31 784 GLY A N 1
ATOM 5824 C CA . GLY A 1 784 ? -16.674 -13.117 36.061 1.00 69.31 784 GLY A CA 1
ATOM 5825 C C . GLY A 1 784 ? -16.806 -14.466 36.752 1.00 69.31 784 GLY A C 1
ATOM 5826 O O . GLY A 1 784 ? -17.906 -14.984 36.946 1.00 69.31 784 GLY A O 1
ATOM 5827 N N . SER A 1 785 ? -15.662 -15.047 37.110 1.00 76.06 785 SER A N 1
ATOM 5828 C CA . SER A 1 785 ? -15.601 -16.259 37.929 1.00 76.06 785 SER A CA 1
ATOM 5829 C C . SER A 1 785 ? -15.684 -15.904 39.412 1.00 76.06 785 SER A C 1
ATOM 5831 O O . SER A 1 785 ? -15.051 -14.953 39.866 1.00 76.06 785 SER A O 1
ATOM 5833 N N . TYR A 1 786 ? -16.440 -16.685 40.173 1.00 85.31 786 TYR A N 1
ATOM 5834 C CA . TYR A 1 786 ? -16.668 -16.531 41.605 1.00 85.31 786 TYR A CA 1
ATOM 5835 C C . TYR A 1 786 ? -16.401 -17.858 42.318 1.00 85.31 786 TYR A C 1
ATOM 5837 O O . TYR A 1 786 ? -16.853 -18.910 41.869 1.00 85.31 786 TYR A O 1
ATOM 5845 N N . LEU A 1 787 ? -15.681 -17.808 43.437 1.00 88.31 787 LEU A N 1
ATOM 5846 C CA . LEU A 1 787 ? -15.574 -18.918 44.378 1.00 88.31 787 LEU A CA 1
ATOM 5847 C C . LEU A 1 787 ? -16.799 -18.876 45.295 1.00 88.31 787 LEU A C 1
ATOM 5849 O O . LEU A 1 787 ? -17.044 -17.853 45.936 1.00 88.31 787 LEU A O 1
ATOM 5853 N N . VAL A 1 788 ? -17.548 -19.973 45.360 1.00 95.00 788 VAL A N 1
ATOM 5854 C CA . VAL A 1 788 ? -18.710 -20.151 46.235 1.00 95.00 788 VAL A CA 1
ATOM 5855 C C . VAL A 1 788 ? -18.349 -21.125 47.339 1.00 95.00 788 VAL A C 1
ATOM 5857 O O . VAL A 1 788 ? -17.934 -22.247 47.058 1.00 95.00 788 VAL A O 1
ATOM 5860 N N . GLN A 1 789 ? -18.509 -20.711 48.589 1.00 95.56 789 GLN A N 1
ATOM 5861 C CA . GLN A 1 789 ? -18.230 -21.519 49.771 1.00 95.56 789 GLN A CA 1
ATOM 5862 C C . GLN A 1 789 ? -19.538 -21.820 50.506 1.00 95.56 789 GLN A C 1
ATOM 5864 O O . GLN A 1 789 ? -20.224 -20.886 50.900 1.00 95.56 789 GLN A O 1
ATOM 5869 N N . TYR A 1 790 ? -19.878 -23.093 50.705 1.00 96.62 790 TYR A N 1
ATOM 5870 C CA . TYR A 1 790 ? -21.075 -23.535 51.428 1.00 96.62 790 TYR A CA 1
ATOM 5871 C C . TYR A 1 790 ? -20.704 -24.005 52.828 1.00 96.62 790 TYR A C 1
ATOM 5873 O O . TYR A 1 790 ? -19.799 -24.829 52.985 1.00 96.62 790 TYR A O 1
ATOM 5881 N N . ARG A 1 791 ? -21.430 -23.531 53.838 1.00 96.56 791 ARG A N 1
ATOM 5882 C CA . ARG A 1 791 ? -21.283 -23.965 55.227 1.00 96.56 791 ARG A CA 1
ATOM 5883 C C . ARG A 1 791 ? -22.317 -25.036 55.546 1.00 96.56 791 ARG A C 1
ATOM 5885 O O . ARG A 1 791 ? -23.495 -24.724 55.669 1.00 96.56 791 ARG A O 1
ATOM 5892 N N . VAL A 1 792 ? -21.879 -26.288 55.635 1.00 97.06 792 VAL A N 1
ATOM 5893 C CA . VAL A 1 792 ? -22.745 -27.480 55.655 1.00 97.06 792 VAL A CA 1
ATOM 5894 C C . VAL A 1 792 ? -22.511 -28.354 56.887 1.00 97.06 792 VAL A C 1
ATOM 5896 O O . VAL A 1 792 ? -21.395 -28.398 57.409 1.00 97.06 792 VAL A O 1
ATOM 5899 N N . ALA A 1 793 ? -23.538 -29.091 57.311 1.00 95.94 793 ALA A N 1
ATOM 5900 C CA . ALA A 1 793 ? -23.472 -30.118 58.353 1.00 95.94 793 ALA A CA 1
ATOM 5901 C C . ALA A 1 793 ? -24.135 -31.419 57.880 1.00 95.94 793 ALA A C 1
ATOM 5903 O O . ALA A 1 793 ? -25.165 -31.384 57.223 1.00 95.94 793 ALA A O 1
ATOM 5904 N N . SER A 1 794 ? -23.547 -32.578 58.174 1.00 96.50 794 SER A N 1
ATOM 5905 C CA . SER A 1 794 ? -24.102 -33.882 57.809 1.00 96.50 794 SER A CA 1
ATOM 5906 C C . SER A 1 794 ? -23.591 -35.009 58.724 1.00 96.50 794 SER A C 1
ATOM 5908 O O . SER A 1 794 ? -22.381 -35.126 58.946 1.00 96.50 794 SER A O 1
ATOM 5910 N N . PRO A 1 795 ? -24.449 -35.921 59.216 1.00 93.06 795 PRO A N 1
ATOM 5911 C CA . PRO A 1 795 ? -23.998 -37.100 59.957 1.00 93.06 795 PRO A CA 1
ATOM 5912 C C . PRO A 1 795 ? -23.233 -38.118 59.085 1.00 93.06 795 PRO A C 1
ATOM 5914 O O . PRO A 1 795 ? -22.410 -38.864 59.614 1.00 93.06 795 PRO A O 1
ATOM 5917 N N . ALA A 1 796 ? -23.439 -38.147 57.762 1.00 91.12 796 ALA A N 1
ATOM 5918 C CA . ALA A 1 796 ? -22.856 -39.145 56.855 1.00 91.12 796 ALA A CA 1
ATOM 5919 C C . ALA A 1 796 ? -22.420 -38.543 55.502 1.00 91.12 796 ALA A C 1
ATOM 5921 O O . ALA A 1 796 ? -22.936 -37.526 55.053 1.00 91.12 796 ALA A O 1
ATOM 5922 N N . ALA A 1 797 ? -21.448 -39.161 54.828 1.00 83.06 797 ALA A N 1
ATOM 5923 C CA . ALA A 1 797 ? -21.083 -38.752 53.470 1.00 83.06 797 ALA A CA 1
ATOM 5924 C C . ALA A 1 797 ? -22.160 -39.218 52.474 1.00 83.06 797 ALA A C 1
ATOM 5926 O O . ALA A 1 797 ? -22.743 -40.283 52.666 1.00 83.06 797 ALA A O 1
ATOM 5927 N N . GLY A 1 798 ? -22.397 -38.451 51.406 1.00 82.12 798 GLY A N 1
ATOM 5928 C CA . GLY A 1 798 ? -23.333 -38.838 50.338 1.00 82.12 798 GLY A CA 1
ATOM 5929 C C . GLY A 1 798 ? -24.280 -37.735 49.866 1.00 82.12 798 GLY A C 1
ATOM 5930 O O . GLY A 1 798 ? -24.902 -37.899 48.820 1.00 82.12 798 GLY A O 1
ATOM 5931 N N . GLY A 1 799 ? -24.361 -36.608 50.580 1.00 94.25 799 GLY A N 1
ATOM 5932 C CA . GLY A 1 799 ? -25.113 -35.436 50.128 1.00 94.25 799 GLY A CA 1
ATOM 5933 C C . GLY A 1 799 ? -24.426 -34.707 48.966 1.00 94.25 799 GLY A C 1
ATOM 5934 O O . GLY A 1 799 ? -23.213 -34.819 48.764 1.00 94.25 799 GLY A O 1
ATOM 5935 N N . SER A 1 800 ? -25.187 -33.933 48.194 1.00 95.62 800 SER A N 1
ATOM 5936 C CA . SER A 1 800 ? -24.661 -33.112 47.101 1.00 95.62 800 SER A CA 1
ATOM 5937 C C . SER A 1 800 ? -25.510 -31.869 46.846 1.00 95.62 800 SER A C 1
ATOM 5939 O O . SER A 1 800 ? -26.730 -31.943 46.704 1.00 95.62 800 SER A O 1
ATOM 5941 N N . ILE A 1 801 ? -24.829 -30.729 46.724 1.00 97.75 801 ILE A N 1
ATOM 5942 C CA . ILE A 1 801 ? -25.402 -29.424 46.402 1.00 97.75 801 ILE A CA 1
ATOM 5943 C C . ILE A 1 801 ? -25.149 -29.105 44.931 1.00 97.75 801 ILE A C 1
ATOM 5945 O O . ILE A 1 801 ? -24.028 -29.222 44.445 1.00 97.75 801 ILE A O 1
ATOM 5949 N N . GLN A 1 802 ? -26.170 -28.618 44.238 1.00 97.00 802 GLN A N 1
ATOM 5950 C CA . GLN A 1 802 ? -26.052 -27.974 42.939 1.00 97.00 802 GLN A CA 1
ATOM 5951 C C . GLN A 1 802 ? -26.401 -26.498 43.050 1.00 97.00 802 GLN A C 1
ATOM 5953 O O . GLN A 1 802 ? -27.510 -26.153 43.452 1.00 97.00 802 GLN A O 1
ATOM 5958 N N . LEU A 1 803 ? -25.488 -25.626 42.628 1.00 95.88 803 LEU A N 1
ATOM 5959 C CA . LEU A 1 803 ? -25.835 -24.233 42.368 1.00 95.88 803 LEU A CA 1
ATOM 5960 C C . LEU A 1 803 ? -26.354 -24.123 40.948 1.00 95.88 803 LEU A C 1
ATOM 5962 O O . LEU A 1 803 ? -25.693 -24.591 40.021 1.00 95.88 803 LEU A O 1
ATOM 5966 N N . ARG A 1 804 ? -27.514 -23.501 40.762 1.00 89.50 804 ARG A N 1
ATOM 5967 C CA . ARG A 1 804 ? -28.142 -23.345 39.454 1.00 89.50 804 ARG A CA 1
ATOM 5968 C C . ARG A 1 804 ? -28.557 -21.902 39.196 1.00 89.50 804 ARG A C 1
ATOM 5970 O O . ARG A 1 804 ? -28.984 -21.204 40.110 1.00 89.50 804 ARG A O 1
ATOM 5977 N N . SER A 1 805 ? -28.524 -21.484 37.938 1.00 78.00 805 SER A N 1
ATOM 5978 C CA . SER A 1 805 ? -29.249 -20.305 37.459 1.00 78.00 805 SER A CA 1
ATOM 5979 C C . SER A 1 805 ? -30.643 -20.733 36.994 1.00 78.00 805 SER A C 1
ATOM 5981 O O . SER A 1 805 ? -30.868 -20.851 35.800 1.00 78.00 805 SER A O 1
ATOM 5983 N N . VAL A 1 806 ? -31.550 -21.045 37.932 1.00 60.34 806 VAL A N 1
ATOM 5984 C CA . VAL A 1 806 ? -32.950 -21.537 37.772 1.00 60.34 806 VAL A CA 1
ATOM 5985 C C . VAL A 1 806 ? -33.163 -22.743 36.820 1.00 60.34 806 VAL A C 1
ATOM 5987 O O . VAL A 1 806 ? -33.759 -23.731 37.236 1.00 60.34 806 VAL A O 1
ATOM 5990 N N . ALA A 1 807 ? -32.656 -22.718 35.585 1.00 58.41 807 ALA A N 1
ATOM 5991 C CA . ALA A 1 807 ? -32.707 -23.768 34.568 1.00 58.41 807 ALA A CA 1
ATOM 5992 C C . ALA A 1 807 ? -31.373 -24.518 34.336 1.00 58.41 807 ALA A C 1
ATOM 5994 O O . ALA A 1 807 ? -31.404 -25.640 33.834 1.00 58.41 807 ALA A O 1
ATOM 5995 N N . THR A 1 808 ? -30.216 -23.955 34.712 1.00 77.00 808 THR A N 1
ATOM 5996 C CA . THR A 1 808 ? -28.896 -24.544 34.390 1.00 77.00 808 THR A CA 1
ATOM 5997 C C . THR A 1 808 ? -28.060 -24.794 35.637 1.00 77.00 808 THR A C 1
ATOM 5999 O O . THR A 1 808 ? -27.889 -23.891 36.450 1.00 77.00 808 THR A O 1
ATOM 6002 N N . THR A 1 809 ? -27.484 -25.992 35.779 1.00 88.00 809 THR A N 1
ATOM 6003 C CA . THR A 1 809 ? -26.507 -26.285 36.840 1.00 88.00 809 THR A CA 1
ATOM 6004 C C . THR A 1 809 ? -25.168 -25.609 36.547 1.00 88.00 809 THR A C 1
ATOM 6006 O O . THR A 1 809 ? -24.536 -25.895 35.536 1.00 88.00 809 THR A O 1
ATOM 6009 N N . LEU A 1 810 ? -24.741 -24.724 37.450 1.00 84.44 810 LEU A N 1
ATOM 6010 C CA . LEU A 1 810 ? -23.489 -23.963 37.391 1.00 84.44 810 LEU A CA 1
ATOM 6011 C C . LEU A 1 810 ? -22.325 -24.721 38.041 1.00 84.44 810 LEU A C 1
ATOM 6013 O O . LEU A 1 810 ? -21.208 -24.686 37.538 1.00 84.44 810 LEU A O 1
ATOM 6017 N N . ALA A 1 811 ? -22.587 -25.410 39.153 1.00 89.81 811 ALA A N 1
ATOM 6018 C CA . ALA A 1 811 ? -21.638 -26.301 39.816 1.00 89.81 811 ALA A CA 1
ATOM 6019 C C . ALA A 1 811 ? -22.372 -27.392 40.599 1.00 89.81 811 ALA A C 1
ATOM 6021 O O . ALA A 1 811 ? -23.509 -27.197 41.026 1.00 89.81 811 ALA A O 1
ATOM 6022 N N . THR A 1 812 ? -21.698 -28.526 40.799 1.00 93.25 812 THR A N 1
ATOM 6023 C CA . THR A 1 812 ? -22.119 -29.603 41.705 1.00 93.25 812 THR A CA 1
ATOM 6024 C C . THR A 1 812 ? -21.012 -29.839 42.727 1.00 93.25 812 THR A C 1
ATOM 6026 O O . THR A 1 812 ? -19.868 -30.075 42.343 1.00 93.25 812 THR A O 1
ATOM 6029 N N . THR A 1 813 ? -21.351 -29.803 44.010 1.00 93.62 813 THR A N 1
ATOM 6030 C CA . THR A 1 813 ? -20.416 -29.941 45.131 1.00 93.62 813 THR A CA 1
ATOM 6031 C C . THR A 1 813 ? -20.870 -31.096 46.018 1.00 93.62 813 THR A C 1
ATOM 6033 O O . THR A 1 813 ? -22.038 -31.166 46.401 1.00 93.62 813 THR A O 1
ATOM 6036 N N . ALA A 1 814 ? -19.971 -32.025 46.342 1.00 93.88 814 ALA A N 1
ATOM 6037 C CA . ALA A 1 814 ? -20.266 -33.113 47.273 1.00 93.88 814 ALA A CA 1
ATOM 6038 C C . ALA A 1 814 ? -20.225 -32.616 48.728 1.00 93.88 814 ALA A C 1
ATOM 6040 O O . ALA A 1 814 ? -19.358 -31.820 49.088 1.00 93.88 814 ALA A O 1
ATOM 6041 N N . VAL A 1 815 ? -21.138 -33.113 49.564 1.00 95.50 815 VAL A N 1
ATOM 6042 C CA . VAL A 1 815 ? -21.201 -32.824 51.002 1.00 95.50 815 VAL A CA 1
ATOM 6043 C C . VAL A 1 815 ? -20.585 -34.000 51.781 1.00 95.50 815 VAL A C 1
ATOM 6045 O O . VAL A 1 815 ? -21.118 -35.115 51.728 1.00 95.50 815 VAL A O 1
ATOM 6048 N N . PRO A 1 816 ? -19.461 -33.799 52.499 1.00 91.50 816 PRO A N 1
ATOM 6049 C CA . PRO A 1 816 ? -18.850 -34.840 53.322 1.00 91.50 816 PRO A CA 1
ATOM 6050 C C . PRO A 1 816 ? -19.592 -35.023 54.657 1.00 91.50 816 PRO A C 1
ATOM 6052 O O . PRO A 1 816 ? -20.330 -34.138 55.092 1.00 91.50 816 PRO A O 1
ATOM 6055 N N . SER A 1 817 ? -19.332 -36.134 55.361 1.00 94.00 817 SER A N 1
ATOM 6056 C CA . SER A 1 817 ? -19.732 -36.259 56.773 1.00 94.00 817 SER A CA 1
ATOM 6057 C C . SER A 1 817 ? -18.993 -35.208 57.605 1.00 94.00 817 SER A C 1
ATOM 6059 O O . SER A 1 817 ? -17.775 -35.067 57.488 1.00 94.00 817 SER A O 1
ATOM 6061 N N . THR A 1 818 ? -19.722 -34.477 58.441 1.00 95.56 818 THR A N 1
ATOM 6062 C CA . THR A 1 818 ? -19.172 -33.612 59.495 1.00 95.56 818 THR A CA 1
ATOM 6063 C C . THR A 1 818 ? -19.234 -34.250 60.878 1.00 95.56 818 THR A C 1
ATOM 6065 O O . THR A 1 818 ? -18.746 -33.663 61.840 1.00 95.56 818 THR A O 1
ATOM 6068 N N . GLY A 1 819 ? -19.850 -35.428 61.011 1.00 89.50 819 GLY A N 1
ATOM 6069 C CA . GLY A 1 819 ? -20.040 -36.108 62.293 1.00 89.50 819 GLY A CA 1
ATOM 6070 C C . GLY A 1 819 ? -21.310 -35.715 63.059 1.00 89.50 819 GLY A C 1
ATOM 6071 O O . GLY A 1 819 ? -21.477 -36.156 64.193 1.00 89.50 819 GLY A O 1
ATOM 6072 N N . GLY A 1 820 ? -22.219 -34.923 62.477 1.00 91.38 820 GLY A N 1
ATOM 6073 C CA . GLY A 1 820 ? -23.532 -34.640 63.072 1.00 91.38 820 GLY A CA 1
ATOM 6074 C C . GLY A 1 820 ? -24.317 -33.534 62.362 1.00 91.38 820 GLY A C 1
ATOM 6075 O O . GLY A 1 820 ? -23.736 -32.726 61.646 1.00 91.38 820 GLY A O 1
ATOM 6076 N N . TRP A 1 821 ? -25.633 -33.471 62.599 1.00 94.75 821 TRP A N 1
ATOM 6077 C CA . TRP A 1 821 ? -26.561 -32.496 61.984 1.00 94.75 821 TRP A CA 1
ATOM 6078 C C . TRP A 1 821 ? -26.269 -31.028 62.309 1.00 94.75 821 TRP A C 1
ATOM 6080 O O . TRP A 1 821 ? -26.703 -30.139 61.599 1.00 94.75 821 TRP A O 1
ATOM 6090 N N . GLN A 1 822 ? -25.506 -30.776 63.369 1.00 94.88 822 GLN A N 1
ATOM 6091 C CA . GLN A 1 822 ? -25.143 -29.435 63.829 1.00 94.88 822 GLN A CA 1
ATOM 6092 C C . GLN A 1 822 ? -23.619 -29.317 64.046 1.00 94.88 822 GLN A C 1
ATOM 6094 O O . GLN A 1 822 ? -23.151 -28.493 64.831 1.00 94.88 822 GLN A O 1
ATOM 6099 N N . THR A 1 823 ? -22.836 -30.172 63.373 1.00 93.69 823 THR A N 1
ATOM 6100 C CA . THR A 1 823 ? -21.369 -30.083 63.302 1.00 93.69 823 THR A CA 1
ATOM 6101 C C . THR A 1 823 ? -21.008 -29.566 61.919 1.00 93.69 823 THR A C 1
ATOM 6103 O O . THR A 1 823 ? -21.416 -30.165 60.934 1.00 93.69 823 THR A O 1
ATOM 6106 N N . TRP A 1 824 ? -20.265 -28.469 61.808 1.00 95.00 824 TRP A N 1
ATOM 6107 C CA . TRP A 1 824 ? -20.243 -27.679 60.573 1.00 95.00 824 TRP A CA 1
ATOM 6108 C C . TRP A 1 824 ? -18.866 -27.657 59.887 1.00 95.00 824 TRP A C 1
ATOM 6110 O O . TRP A 1 824 ? -17.844 -27.394 60.529 1.00 95.00 824 TRP A O 1
ATOM 6120 N N . GLN A 1 825 ? -18.832 -27.842 58.563 1.00 93.19 825 GLN A N 1
ATOM 6121 C CA . GLN A 1 825 ? -17.642 -27.694 57.706 1.00 93.19 825 GLN A CA 1
ATOM 6122 C C . GLN A 1 825 ? -17.918 -26.789 56.496 1.00 93.19 825 GLN A C 1
ATOM 6124 O O . GLN A 1 825 ? -19.064 -26.625 56.088 1.00 93.19 825 GLN A O 1
ATOM 6129 N N . THR A 1 826 ? -16.874 -26.179 55.927 1.00 94.88 826 THR A N 1
ATOM 6130 C CA . THR A 1 826 ? -17.003 -25.326 54.733 1.00 94.88 826 THR A CA 1
ATOM 6131 C C . THR A 1 826 ? -16.451 -26.048 53.512 1.00 94.88 826 THR A C 1
ATOM 6133 O O . THR A 1 826 ? -15.282 -26.429 53.492 1.00 94.88 826 THR A O 1
ATOM 6136 N N . ILE A 1 827 ? -17.280 -26.204 52.486 1.00 91.75 827 ILE A N 1
ATOM 6137 C CA . ILE A 1 827 ? -16.918 -26.768 51.177 1.00 91.75 827 ILE A CA 1
ATOM 6138 C C . ILE A 1 827 ? -17.003 -25.679 50.109 1.00 91.75 827 ILE A C 1
ATOM 6140 O O . ILE A 1 827 ? -17.590 -24.631 50.359 1.00 91.75 827 ILE A O 1
ATOM 6144 N N . ASN A 1 828 ? -16.412 -25.874 48.930 1.00 88.19 828 ASN A N 1
ATOM 6145 C CA . ASN A 1 828 ? -16.389 -24.829 47.906 1.00 88.19 828 ASN A CA 1
ATOM 6146 C C . ASN A 1 828 ? -16.490 -25.356 46.469 1.00 88.19 828 ASN A C 1
ATOM 6148 O O . ASN A 1 828 ? -16.247 -26.532 46.213 1.00 88.19 828 ASN A O 1
ATOM 6152 N N . ALA A 1 829 ? -16.863 -24.460 45.556 1.00 84.50 829 ALA A N 1
ATOM 6153 C CA . ALA A 1 829 ? -16.852 -24.647 44.110 1.00 84.50 829 ALA A CA 1
ATOM 6154 C C . ALA A 1 829 ? -16.580 -23.311 43.402 1.00 84.50 829 ALA A C 1
ATOM 6156 O O . ALA A 1 829 ? -16.808 -22.247 43.972 1.00 84.50 829 ALA A O 1
ATOM 6157 N N . THR A 1 830 ? -16.144 -23.354 42.145 1.00 80.56 830 THR A N 1
ATOM 6158 C CA . THR A 1 830 ? -15.973 -22.155 41.309 1.00 80.56 830 THR A CA 1
ATOM 6159 C C . THR A 1 830 ? -17.062 -22.110 40.246 1.00 80.56 830 THR A C 1
ATOM 6161 O O . THR A 1 830 ? -17.312 -23.113 39.580 1.00 80.56 830 THR A O 1
ATOM 6164 N N . VAL A 1 831 ? -17.697 -20.952 40.068 1.00 81.81 831 VAL A N 1
ATOM 6165 C CA . VAL A 1 831 ? -18.791 -20.736 39.107 1.00 81.81 831 VAL A CA 1
ATOM 6166 C C . VAL A 1 831 ? -18.567 -19.461 38.306 1.00 81.81 831 VAL A C 1
ATOM 6168 O O . VAL A 1 831 ? -17.967 -18.515 38.803 1.00 81.81 831 VAL A O 1
ATOM 6171 N N . SER A 1 832 ? -19.063 -19.408 37.072 1.00 81.62 832 SER A N 1
ATOM 6172 C CA . SER A 1 832 ? -19.087 -18.170 36.285 1.00 81.62 832 SER A CA 1
ATOM 6173 C C . SER A 1 832 ? -20.470 -17.532 36.382 1.00 81.62 832 SER A C 1
ATOM 6175 O O . SER A 1 832 ? -21.470 -18.212 36.155 1.00 81.62 832 SER A O 1
ATOM 6177 N N . LEU A 1 833 ? -20.527 -16.247 36.741 1.00 81.00 833 LEU A N 1
ATOM 6178 C CA . LEU A 1 833 ? -21.773 -15.495 36.884 1.00 81.00 833 LEU A CA 1
ATOM 6179 C C . LEU A 1 833 ? -21.768 -14.262 35.969 1.00 81.00 833 LEU A C 1
ATOM 6181 O O . LEU A 1 833 ? -20.768 -13.536 35.934 1.00 81.00 833 LEU A O 1
ATOM 6185 N N . PRO A 1 834 ? -22.872 -13.981 35.255 1.00 74.19 834 PRO A N 1
ATOM 6186 C CA . PRO A 1 834 ? -23.046 -12.714 34.552 1.00 74.19 834 PRO A CA 1
ATOM 6187 C C . PRO A 1 834 ? -23.268 -11.566 35.549 1.00 74.19 834 PRO A C 1
ATOM 6189 O O . PRO A 1 834 ? -23.770 -11.794 36.648 1.00 74.19 834 PRO A O 1
ATOM 6192 N N . ALA A 1 835 ? -22.916 -10.332 35.167 1.00 67.75 835 ALA A N 1
ATOM 6193 C CA . ALA A 1 835 ? -23.234 -9.137 35.953 1.00 67.75 835 ALA A CA 1
ATOM 6194 C C . ALA A 1 835 ? -24.750 -8.892 35.996 1.00 67.75 835 ALA A C 1
ATOM 6196 O O . ALA A 1 835 ? -25.458 -9.204 35.041 1.00 67.75 835 ALA A O 1
ATOM 6197 N N . GLY A 1 836 ? -25.224 -8.240 37.054 1.00 71.81 836 GLY A N 1
ATOM 6198 C CA . GLY A 1 836 ? -26.609 -7.802 37.204 1.00 71.81 836 GLY A CA 1
ATOM 6199 C C . GLY A 1 836 ? -27.446 -8.662 38.152 1.00 71.81 836 GLY A C 1
ATOM 6200 O O . GLY A 1 836 ? -26.960 -9.605 38.783 1.00 71.81 836 GLY A O 1
ATOM 6201 N N . ALA A 1 837 ? -28.715 -8.275 38.293 1.00 77.19 837 ALA A N 1
ATOM 6202 C CA . ALA A 1 837 ? -29.678 -8.941 39.164 1.00 77.19 837 ALA A CA 1
ATOM 6203 C C . ALA A 1 837 ? -30.120 -10.290 38.577 1.00 77.19 837 ALA A C 1
ATOM 6205 O O . ALA A 1 837 ? -30.498 -10.362 37.409 1.00 77.19 837 ALA A O 1
ATOM 6206 N N . GLN A 1 838 ? -30.084 -11.352 39.380 1.00 82.25 838 GLN A N 1
ATOM 6207 C CA . GLN A 1 838 ? -30.501 -12.697 38.973 1.00 82.25 838 GLN A CA 1
ATOM 6208 C C . GLN A 1 838 ? -30.947 -13.543 40.172 1.00 82.25 838 GLN A C 1
ATOM 6210 O O . GLN A 1 838 ? -30.641 -13.219 41.318 1.00 82.25 838 GLN A O 1
ATOM 6215 N N . THR A 1 839 ? -31.650 -14.645 39.910 1.00 88.06 839 THR A N 1
ATOM 6216 C CA . THR A 1 839 ? -32.015 -15.632 40.935 1.00 88.06 839 THR A CA 1
ATOM 6217 C C . THR A 1 839 ? -31.062 -16.821 40.867 1.00 88.06 839 THR A C 1
ATOM 6219 O O . THR A 1 839 ? -30.919 -17.450 39.817 1.00 88.06 839 THR A O 1
ATOM 6222 N N . LEU A 1 840 ? -30.414 -17.137 41.987 1.00 92.62 840 LEU A N 1
ATOM 6223 C CA . LEU A 1 840 ? -29.608 -18.344 42.146 1.00 92.62 840 LEU A CA 1
ATOM 6224 C C . LEU A 1 840 ? -30.379 -19.373 42.966 1.00 92.62 840 LEU A C 1
ATOM 6226 O O . LEU A 1 840 ? -30.968 -19.034 43.989 1.00 92.62 840 LEU A O 1
ATOM 6230 N N . ARG A 1 841 ? -30.333 -20.631 42.529 1.00 95.69 841 ARG A N 1
ATOM 6231 C CA . ARG A 1 841 ? -30.937 -21.772 43.215 1.00 95.69 841 ARG A CA 1
ATOM 6232 C C . ARG A 1 841 ? -29.863 -22.653 43.825 1.00 95.69 841 ARG A C 1
ATOM 6234 O O . ARG A 1 841 ? -28.952 -23.083 43.119 1.00 95.69 841 ARG A O 1
ATOM 6241 N N . ILE A 1 842 ? -30.018 -22.994 45.095 1.00 96.25 842 ILE A N 1
ATOM 6242 C CA . ILE A 1 842 ? -29.305 -24.097 45.735 1.00 96.25 842 ILE A CA 1
ATOM 6243 C C . ILE A 1 842 ? -30.244 -25.303 45.716 1.00 96.25 842 ILE A C 1
ATOM 6245 O O . ILE A 1 842 ? -31.306 -25.270 46.329 1.00 96.25 842 ILE A O 1
ATOM 6249 N N . TYR A 1 843 ? -29.878 -26.342 44.969 1.00 96.12 843 TYR A N 1
ATOM 6250 C CA . TYR A 1 843 ? -30.658 -27.565 44.768 1.00 96.12 843 TYR A CA 1
ATOM 6251 C C . TYR A 1 843 ? -29.934 -28.766 45.381 1.00 96.12 843 TYR A C 1
ATOM 6253 O O . TYR A 1 843 ? -28.756 -28.988 45.097 1.00 96.12 843 TYR A O 1
ATOM 6261 N N . ALA A 1 844 ? -30.624 -29.572 46.180 1.00 96.25 844 ALA A N 1
ATOM 6262 C CA . ALA A 1 844 ? -30.084 -30.786 46.774 1.00 96.25 844 ALA A CA 1
ATOM 6263 C C . ALA A 1 844 ? -30.162 -31.953 45.778 1.00 96.25 844 ALA A C 1
ATOM 6265 O O . ALA A 1 844 ? -31.174 -32.642 45.656 1.00 96.25 844 ALA A O 1
ATOM 6266 N N . ALA A 1 845 ? -29.072 -32.181 45.040 1.00 91.31 845 ALA A N 1
ATOM 6267 C CA . ALA A 1 845 ? -28.966 -33.305 44.107 1.00 91.31 845 ALA A CA 1
ATOM 6268 C C . ALA A 1 845 ? -28.928 -34.665 44.815 1.00 91.31 845 ALA A C 1
ATOM 6270 O O . ALA A 1 845 ? -29.371 -35.660 44.249 1.00 91.31 845 ALA A O 1
ATOM 6271 N N . ALA A 1 846 ? -28.442 -34.681 46.053 1.00 94.62 846 ALA A N 1
ATOM 6272 C CA . ALA A 1 846 ? -28.647 -35.750 47.017 1.00 94.62 846 ALA A CA 1
ATOM 6273 C C . ALA A 1 846 ? -28.785 -35.098 48.399 1.00 94.62 846 ALA A C 1
ATOM 6275 O O . ALA A 1 846 ? -27.931 -34.289 48.759 1.00 94.62 846 ALA A O 1
ATOM 6276 N N . GLY A 1 847 ? -29.861 -35.392 49.132 1.00 92.69 847 GLY A N 1
ATOM 6277 C CA . GLY A 1 847 ? -30.148 -34.788 50.439 1.00 92.69 847 GLY A CA 1
ATOM 6278 C C . GLY A 1 847 ? -29.267 -35.307 51.583 1.00 92.69 847 GLY A C 1
ATOM 6279 O O . GLY A 1 847 ? -28.200 -35.882 51.364 1.00 92.69 847 GLY A O 1
ATOM 6280 N N . GLY A 1 848 ? -29.731 -35.127 52.819 1.00 94.62 848 GLY A N 1
ATOM 6281 C CA . GLY A 1 848 ? -29.077 -35.640 54.026 1.00 94.62 848 GLY A CA 1
ATOM 6282 C C . GLY A 1 848 ? -28.041 -34.697 54.642 1.00 94.62 848 GLY A C 1
ATOM 6283 O O . GLY A 1 848 ? -27.070 -35.169 55.226 1.00 94.62 848 GLY A O 1
ATOM 6284 N N . PHE A 1 849 ? -28.221 -33.383 54.499 1.00 97.69 849 PHE A N 1
ATOM 6285 C CA . PHE A 1 849 ? -27.353 -32.360 55.086 1.00 97.69 849 PHE A CA 1
ATOM 6286 C C . PHE A 1 849 ? -28.159 -31.130 55.530 1.00 97.69 849 PHE A C 1
ATOM 6288 O O . PHE A 1 849 ? -29.266 -30.914 55.050 1.00 97.69 849 PHE A O 1
ATOM 6295 N N . ASN A 1 850 ? -27.575 -30.306 56.397 1.00 97.56 850 ASN A N 1
ATOM 6296 C CA . ASN A 1 850 ? -28.030 -28.952 56.705 1.00 97.56 850 ASN A CA 1
ATOM 6297 C C . ASN A 1 850 ? -27.104 -27.920 56.047 1.00 97.56 850 ASN A C 1
ATOM 6299 O O . ASN A 1 850 ? -25.918 -28.189 55.813 1.00 97.56 850 ASN A O 1
ATOM 6303 N N . LEU A 1 851 ? -27.631 -26.728 55.769 1.00 97.25 851 LEU A N 1
ATOM 6304 C CA . LEU A 1 851 ? -26.911 -25.607 55.163 1.00 97.25 851 LEU A CA 1
ATOM 6305 C C . LEU A 1 851 ? -27.141 -24.326 55.975 1.00 97.25 851 LEU A C 1
ATOM 6307 O O . LEU A 1 851 ? -28.282 -23.961 56.231 1.00 97.25 851 LEU A O 1
ATOM 6311 N N . ASN A 1 852 ? -26.057 -23.630 56.324 1.00 92.94 852 ASN A N 1
ATOM 6312 C CA . ASN A 1 852 ? -26.095 -22.376 57.082 1.00 92.94 852 ASN A CA 1
ATOM 6313 C C . ASN A 1 852 ? -25.956 -21.150 56.163 1.00 92.94 852 ASN A C 1
ATOM 6315 O O . ASN A 1 852 ? -26.781 -20.250 56.186 1.00 92.94 852 ASN A O 1
ATOM 6319 N N . TRP A 1 853 ? -24.956 -21.122 55.277 1.00 94.94 853 TRP A N 1
ATOM 6320 C CA . TRP A 1 853 ? -24.777 -20.016 54.326 1.00 94.94 853 TRP A CA 1
ATOM 6321 C C . TRP A 1 853 ? -23.969 -20.413 53.091 1.00 94.94 853 TRP A C 1
ATOM 6323 O O . TRP A 1 853 ? -23.266 -21.429 53.082 1.00 94.94 853 TRP A O 1
ATOM 6333 N N . ALA A 1 854 ? -24.045 -19.575 52.054 1.00 94.81 854 ALA A N 1
ATOM 6334 C CA . ALA A 1 854 ? -23.203 -19.608 50.864 1.00 94.81 854 ALA A CA 1
ATOM 6335 C C . ALA A 1 854 ? -22.481 -18.259 50.667 1.00 94.81 854 ALA A C 1
ATOM 6337 O O . ALA A 1 854 ? -23.121 -17.226 50.488 1.00 94.81 854 ALA A O 1
ATOM 6338 N N . GLN A 1 855 ? -21.147 -18.248 50.675 1.00 93.81 855 GLN A N 1
ATOM 6339 C CA . GLN A 1 855 ? -20.331 -17.046 50.479 1.00 93.81 855 GLN A CA 1
ATOM 6340 C C . GLN A 1 855 ? -19.731 -17.008 49.076 1.00 93.81 855 GLN A C 1
ATOM 6342 O O . GLN A 1 855 ? -19.073 -17.957 48.661 1.00 93.81 855 GLN A O 1
ATOM 6347 N N . PHE A 1 856 ? -19.898 -15.887 48.379 1.00 93.62 856 PHE A N 1
ATOM 6348 C CA . PHE A 1 856 ? -19.358 -15.654 47.046 1.00 93.62 856 PHE A CA 1
ATOM 6349 C C . PHE A 1 856 ? -18.223 -14.635 47.094 1.00 93.62 856 PHE A C 1
ATOM 6351 O O . PHE A 1 856 ? -18.417 -13.503 47.538 1.00 93.62 856 PHE A O 1
ATOM 6358 N N . SER A 1 857 ? -17.064 -15.013 46.562 1.00 84.75 857 SER A N 1
ATOM 6359 C CA . SER A 1 857 ? -15.899 -14.137 46.402 1.00 84.75 857 SER A CA 1
ATOM 6360 C C . SER A 1 857 ? -15.500 -14.072 44.931 1.00 84.75 857 SER A C 1
ATOM 6362 O O . SER A 1 857 ? -15.414 -15.112 44.280 1.00 84.75 857 SER A O 1
ATOM 6364 N N . ALA A 1 858 ? -15.261 -12.873 44.387 1.00 77.56 858 ALA A N 1
ATOM 6365 C CA . ALA A 1 858 ? -14.757 -12.742 43.019 1.00 77.56 858 ALA A CA 1
ATOM 6366 C C . ALA A 1 858 ? -13.383 -13.414 42.901 1.00 77.56 858 ALA A C 1
ATOM 6368 O O . ALA A 1 858 ? -12.500 -13.188 43.729 1.00 77.56 858 ALA A O 1
ATOM 6369 N N . VAL A 1 859 ? -13.198 -14.219 41.856 1.00 69.06 859 VAL A N 1
ATOM 6370 C CA . VAL A 1 859 ? -11.891 -14.756 41.481 1.00 69.06 859 VAL A CA 1
ATOM 6371 C C . VAL A 1 859 ? -11.208 -13.695 40.626 1.00 69.06 859 VAL A C 1
ATOM 6373 O O . VAL A 1 859 ? -11.534 -13.516 39.453 1.00 69.06 859 VAL A O 1
ATOM 6376 N N . THR A 1 860 ? -10.277 -12.950 41.214 1.00 52.75 860 THR A N 1
ATOM 6377 C CA . THR A 1 860 ? -9.396 -12.048 40.468 1.00 52.75 860 THR A CA 1
ATOM 6378 C C . THR A 1 860 ? -8.554 -12.861 39.485 1.00 52.75 860 THR A C 1
ATOM 6380 O O . THR A 1 860 ? -7.936 -13.855 39.865 1.00 52.75 860 THR A O 1
ATOM 6383 N N . ALA A 1 861 ? -8.548 -12.459 38.210 1.00 47.31 861 ALA A N 1
ATOM 6384 C CA . ALA A 1 861 ? -7.778 -13.131 37.168 1.00 47.31 861 ALA A CA 1
ATOM 6385 C C . ALA A 1 861 ? -6.286 -13.158 37.544 1.00 47.31 861 ALA A C 1
ATOM 6387 O O . ALA A 1 861 ? -5.653 -12.111 37.667 1.00 47.31 861 ALA A O 1
ATOM 6388 N N . SER A 1 862 ? -5.741 -14.360 37.730 1.00 47.38 862 SER A N 1
ATOM 6389 C CA . SER A 1 862 ? -4.307 -14.604 37.881 1.00 47.38 862 SER A CA 1
ATOM 6390 C C . SER A 1 862 ? -3.766 -15.121 36.549 1.00 47.38 862 SER A C 1
ATOM 6392 O O . SER A 1 862 ? -4.317 -16.076 36.002 1.00 47.38 862 SER A O 1
ATOM 6394 N N . GLY A 1 863 ? -2.724 -14.479 36.015 1.00 62.47 863 GLY A N 1
ATOM 6395 C CA . GLY A 1 863 ? -2.030 -14.904 34.796 1.00 62.47 863 GLY A CA 1
ATOM 6396 C C . GLY A 1 863 ? -1.494 -13.743 33.951 1.00 62.47 863 GLY A C 1
ATOM 6397 O O . GLY A 1 863 ? -2.011 -12.627 33.998 1.00 62.47 863 GLY A O 1
ATOM 6398 N N . ILE A 1 864 ? -0.444 -14.001 33.173 1.00 77.31 864 ILE A N 1
ATOM 6399 C CA . ILE A 1 864 ? 0.208 -13.026 32.291 1.00 77.31 864 ILE A CA 1
ATOM 6400 C C . ILE A 1 864 ? -0.680 -12.776 31.067 1.00 77.31 864 ILE A C 1
ATOM 6402 O O . ILE A 1 864 ? -1.027 -13.701 30.335 1.00 77.31 864 ILE A O 1
ATOM 6406 N N . THR A 1 865 ? -1.060 -11.525 30.830 1.00 79.12 865 THR A N 1
ATOM 6407 C CA . THR A 1 865 ? -1.904 -11.148 29.689 1.00 79.12 865 THR A CA 1
ATOM 6408 C C . THR A 1 865 ? -1.199 -11.407 28.355 1.00 79.12 865 THR A C 1
ATOM 6410 O O . THR A 1 865 ? -0.093 -10.910 28.144 1.00 79.12 865 THR A O 1
ATOM 6413 N N . ILE A 1 866 ? -1.857 -12.135 27.441 1.00 79.38 866 ILE A N 1
ATOM 6414 C CA . ILE A 1 866 ? -1.394 -12.347 26.061 1.00 79.38 866 ILE A CA 1
ATOM 6415 C C . ILE A 1 866 ? -2.472 -11.926 25.035 1.00 79.38 866 ILE A C 1
ATOM 6417 O O . ILE A 1 866 ? -3.657 -12.191 25.273 1.00 79.38 866 ILE A O 1
ATOM 6421 N N . PRO A 1 867 ? -2.128 -11.248 23.911 1.00 83.69 867 PRO A N 1
ATOM 6422 C CA . PRO A 1 867 ? -0.784 -11.018 23.349 1.00 83.69 867 PRO A CA 1
ATOM 6423 C C . PRO A 1 867 ? 0.140 -10.188 24.251 1.00 83.69 867 PRO A C 1
ATOM 6425 O O . PRO A 1 867 ? -0.306 -9.237 24.886 1.00 83.69 867 PRO A O 1
ATOM 6428 N N . GLY A 1 868 ? 1.414 -10.570 24.330 1.00 77.44 868 GLY A N 1
ATOM 6429 C CA . GLY A 1 868 ? 2.368 -10.016 25.292 1.00 77.44 868 GLY A CA 1
ATOM 6430 C C . GLY A 1 868 ? 3.643 -10.853 25.427 1.00 77.44 868 GLY A C 1
ATOM 6431 O O . GLY A 1 868 ? 3.742 -11.944 24.860 1.00 77.44 868 GLY A O 1
ATOM 6432 N N . VAL A 1 869 ? 4.626 -10.330 26.166 1.00 85.00 869 VAL A N 1
ATOM 6433 C CA . VAL A 1 869 ? 5.876 -11.034 26.496 1.00 85.00 869 VAL A CA 1
ATOM 6434 C C . VAL A 1 869 ? 5.740 -11.691 27.870 1.00 85.00 869 VAL A C 1
ATOM 6436 O O . VAL A 1 869 ? 5.456 -11.027 28.863 1.00 85.00 869 VAL A O 1
ATOM 6439 N N . VAL A 1 870 ? 5.977 -12.995 27.918 1.00 90.00 870 VAL A N 1
ATOM 6440 C CA . VAL A 1 870 ? 6.111 -13.821 29.116 1.00 90.00 870 VAL A CA 1
ATOM 6441 C C . VAL A 1 870 ? 7.604 -14.020 29.368 1.00 90.00 870 VAL A C 1
ATOM 6443 O O . VAL A 1 870 ? 8.295 -14.639 28.561 1.00 90.00 870 VAL A O 1
ATOM 6446 N N . GLN A 1 871 ? 8.116 -13.495 30.478 1.00 91.38 871 GLN A N 1
ATOM 6447 C CA . GLN A 1 871 ? 9.504 -13.743 30.879 1.00 91.38 871 GLN A CA 1
ATOM 6448 C C . GLN A 1 871 ? 9.680 -15.223 31.239 1.00 91.38 871 GLN A C 1
ATOM 6450 O O . GLN A 1 871 ? 8.811 -15.799 31.903 1.00 91.38 871 GLN A O 1
ATOM 6455 N N . ALA A 1 872 ? 10.773 -15.858 30.808 1.00 92.31 872 ALA A N 1
ATOM 6456 C CA . ALA A 1 872 ? 10.954 -17.297 30.996 1.00 92.31 872 ALA A CA 1
ATOM 6457 C C . ALA A 1 872 ? 10.982 -17.673 32.481 1.00 92.31 872 ALA A C 1
ATOM 6459 O O . ALA A 1 872 ? 10.422 -18.694 32.869 1.00 92.31 872 ALA A O 1
ATOM 6460 N N . GLU A 1 873 ? 11.557 -16.815 33.320 1.00 90.94 873 GLU A N 1
ATOM 6461 C CA . GLU A 1 873 ? 11.639 -16.959 34.769 1.00 90.94 873 GLU A CA 1
ATOM 6462 C C . GLU A 1 873 ? 10.313 -16.713 35.507 1.00 90.94 873 GLU A C 1
ATOM 6464 O O . GLU A 1 873 ? 10.261 -16.886 36.727 1.00 90.94 873 GLU A O 1
ATOM 6469 N N . SER A 1 874 ? 9.250 -16.306 34.807 1.00 88.19 874 SER A N 1
ATOM 6470 C CA . SER A 1 874 ? 7.919 -16.050 35.384 1.00 88.19 874 SER A CA 1
ATOM 6471 C C . SER A 1 874 ? 6.995 -17.271 35.338 1.00 88.19 874 SER A C 1
ATOM 6473 O O . SER A 1 874 ? 5.774 -17.126 35.308 1.00 88.19 874 SER A O 1
ATOM 6475 N N . TYR A 1 875 ? 7.564 -18.478 35.316 1.00 91.44 875 TYR A N 1
ATOM 6476 C CA . TYR A 1 875 ? 6.793 -19.714 35.429 1.00 91.44 875 TYR A CA 1
ATOM 6477 C C . TYR A 1 875 ? 6.098 -19.811 36.797 1.00 91.44 875 TYR A C 1
ATOM 6479 O O . TYR A 1 875 ? 6.644 -19.393 37.822 1.00 91.44 875 TYR A O 1
ATOM 6487 N N . THR A 1 876 ? 4.898 -20.387 36.825 1.00 87.56 876 THR A N 1
ATOM 6488 C CA . THR A 1 876 ? 4.125 -20.630 38.053 1.00 87.56 876 THR A CA 1
ATOM 6489 C C . THR A 1 876 ? 4.436 -21.994 38.663 1.00 87.56 876 THR A C 1
ATOM 6491 O O . THR A 1 876 ? 4.395 -22.147 39.883 1.00 87.56 876 THR A O 1
ATOM 6494 N N . GLN A 1 877 ? 4.839 -22.965 37.840 1.00 89.81 877 GLN A N 1
ATOM 6495 C CA . GLN A 1 877 ? 5.404 -24.248 38.263 1.00 89.81 877 GLN A CA 1
ATOM 6496 C C . GLN A 1 877 ? 6.533 -24.660 37.318 1.00 89.81 877 GLN A C 1
ATOM 6498 O O . GLN A 1 877 ? 6.564 -24.241 36.163 1.00 89.81 877 GLN A O 1
ATOM 6503 N N . GLN A 1 878 ? 7.462 -25.486 37.794 1.00 96.12 878 GLN A N 1
ATOM 6504 C CA . GLN A 1 878 ? 8.532 -26.032 36.961 1.00 96.12 878 GLN A CA 1
ATOM 6505 C C . GLN A 1 878 ? 9.014 -27.388 37.471 1.00 96.12 878 GLN A C 1
ATOM 6507 O O . GLN A 1 878 ? 8.793 -27.728 38.635 1.00 96.12 878 GLN A O 1
ATOM 6512 N N . SER A 1 879 ? 9.736 -28.111 36.619 1.00 95.69 879 SER A N 1
ATOM 6513 C CA . SER A 1 879 ? 10.567 -29.251 37.001 1.00 95.69 879 SER A CA 1
ATOM 6514 C C . SER A 1 879 ? 11.907 -29.204 36.271 1.00 95.69 879 SER A C 1
ATOM 6516 O O . SER A 1 879 ? 11.916 -29.114 35.045 1.00 95.69 879 SER A O 1
ATOM 6518 N N . GLY A 1 880 ? 13.000 -29.330 37.030 1.00 92.75 880 GLY A N 1
ATOM 6519 C CA . GLY A 1 880 ? 14.368 -29.527 36.533 1.00 92.75 880 GLY A CA 1
ATOM 6520 C C . GLY A 1 880 ? 15.142 -28.268 36.134 1.00 92.75 880 GLY A C 1
ATOM 6521 O O . GLY A 1 880 ? 16.354 -28.338 35.985 1.00 92.75 880 GLY A O 1
ATOM 6522 N N . VAL A 1 881 ? 14.501 -27.098 36.068 1.00 96.88 881 VAL A N 1
ATOM 6523 C CA . VAL A 1 881 ? 15.140 -25.889 35.523 1.00 96.88 881 VAL A CA 1
ATOM 6524 C C . VAL A 1 881 ? 15.708 -24.956 36.595 1.00 96.88 881 VAL A C 1
ATOM 6526 O O . VAL A 1 881 ? 15.231 -24.907 37.733 1.00 96.88 881 VAL A O 1
ATOM 6529 N N . VAL A 1 882 ? 16.703 -24.147 36.219 1.00 94.69 882 VAL A N 1
ATOM 6530 C CA . VAL A 1 882 ? 17.385 -23.197 37.115 1.00 94.69 882 VAL A CA 1
ATOM 6531 C C . VAL A 1 882 ? 17.386 -21.791 36.516 1.00 94.69 882 VAL A C 1
ATOM 6533 O O . VAL A 1 882 ? 17.581 -21.618 35.319 1.00 94.69 882 VAL A O 1
ATOM 6536 N N . LYS A 1 883 ? 17.189 -20.759 37.345 1.00 95.38 883 LYS A N 1
ATOM 6537 C CA . LYS A 1 883 ? 17.318 -19.354 36.923 1.00 95.38 883 LYS A CA 1
ATOM 6538 C C . LYS A 1 883 ? 18.774 -18.895 37.007 1.00 95.38 883 LYS A C 1
ATOM 6540 O O . LYS A 1 883 ? 19.441 -19.159 38.005 1.00 95.38 883 LYS A O 1
ATOM 6545 N N . GLU A 1 884 ? 19.237 -18.132 36.026 1.00 93.31 884 GLU A N 1
ATOM 6546 C CA . GLU A 1 884 ? 20.553 -17.478 36.040 1.00 93.31 884 GLU A CA 1
ATOM 6547 C C . GLU A 1 884 ? 20.477 -16.050 35.491 1.00 93.31 884 GLU A C 1
ATOM 6549 O O . GLU A 1 884 ? 19.499 -15.669 34.854 1.00 93.31 884 GLU A O 1
ATOM 6554 N N . THR A 1 885 ? 21.503 -15.240 35.745 1.00 91.56 885 THR A N 1
ATOM 6555 C CA . THR A 1 885 ? 21.584 -13.877 35.205 1.00 91.56 885 THR A CA 1
ATOM 6556 C C . THR A 1 885 ? 21.845 -13.914 33.701 1.00 91.56 885 THR A C 1
ATOM 6558 O O . THR A 1 885 ? 22.852 -14.472 33.264 1.00 91.56 885 THR A O 1
ATOM 6561 N N . THR A 1 886 ? 20.989 -13.258 32.916 1.00 89.38 886 THR A N 1
ATOM 6562 C CA . THR A 1 886 ? 21.141 -13.222 31.456 1.00 89.38 886 THR A CA 1
ATOM 6563 C C . THR A 1 886 ? 22.140 -12.159 31.003 1.00 89.38 886 THR A C 1
ATOM 6565 O O . THR A 1 886 ? 22.204 -11.061 31.562 1.00 89.38 886 THR A O 1
ATOM 6568 N N . LYS A 1 887 ? 22.907 -12.471 29.950 1.00 88.31 887 LYS A N 1
ATOM 6569 C CA . LYS A 1 887 ? 23.702 -11.488 29.188 1.00 88.31 887 LYS A CA 1
ATOM 6570 C C . LYS A 1 887 ? 22.952 -10.922 27.976 1.00 88.31 887 LYS A C 1
ATOM 6572 O O . LYS A 1 887 ? 23.539 -10.158 27.212 1.00 88.31 887 LYS A O 1
ATOM 6577 N N . ASP A 1 888 ? 21.695 -11.314 27.770 1.00 86.44 888 ASP A N 1
ATOM 6578 C CA . ASP A 1 888 ? 20.866 -10.782 26.689 1.00 86.44 888 ASP A CA 1
ATOM 6579 C C . ASP A 1 888 ? 20.487 -9.311 26.934 1.00 86.44 888 ASP A C 1
ATOM 6581 O O . ASP A 1 888 ? 20.551 -8.775 28.045 1.00 86.44 888 ASP A O 1
ATOM 6585 N N . THR A 1 889 ? 20.062 -8.652 25.863 1.00 70.56 889 THR A N 1
ATOM 6586 C CA . THR A 1 889 ? 19.617 -7.256 25.880 1.00 70.56 889 THR A CA 1
ATOM 6587 C C . THR A 1 889 ? 18.413 -7.092 26.816 1.00 70.56 889 THR A C 1
ATOM 6589 O O . THR A 1 889 ? 17.416 -7.788 26.653 1.00 70.56 889 THR A O 1
ATOM 6592 N N . GLY A 1 890 ? 18.482 -6.161 27.776 1.00 59.09 890 GLY A N 1
ATOM 6593 C CA . GLY A 1 890 ? 17.376 -5.866 28.702 1.00 59.09 890 GLY A CA 1
ATOM 6594 C C . GLY A 1 890 ? 17.626 -6.181 30.180 1.00 59.09 890 GLY A C 1
ATOM 6595 O O . GLY A 1 890 ? 16.803 -5.755 30.974 1.00 59.09 890 GLY A O 1
ATOM 6596 N N . ALA A 1 891 ? 18.750 -6.829 30.532 1.00 57.72 891 ALA A N 1
ATOM 6597 C CA . ALA A 1 891 ? 19.197 -7.185 31.894 1.00 57.72 891 ALA A CA 1
ATOM 6598 C C . ALA A 1 891 ? 18.107 -7.796 32.815 1.00 57.72 891 ALA A C 1
ATOM 6600 O O . ALA A 1 891 ? 17.191 -7.123 33.271 1.00 57.72 891 ALA A O 1
ATOM 6601 N N . GLY A 1 892 ? 18.246 -9.078 33.163 1.00 78.88 892 GLY A N 1
ATOM 6602 C CA . GLY A 1 892 ? 17.257 -9.825 33.953 1.00 78.88 892 GLY A CA 1
ATOM 6603 C C . GLY A 1 892 ? 17.730 -11.239 34.298 1.00 78.88 892 GLY A C 1
ATOM 6604 O O . GLY A 1 892 ? 18.939 -11.483 34.388 1.00 78.88 892 GLY A O 1
ATOM 6605 N N . GLN A 1 893 ? 16.798 -12.176 34.477 1.00 87.81 893 GLN A N 1
ATOM 6606 C CA . GLN A 1 893 ? 17.116 -13.601 34.593 1.00 87.81 893 GLN A CA 1
ATOM 6607 C C . GLN A 1 893 ? 16.714 -14.332 33.309 1.00 87.81 893 GLN A C 1
ATOM 6609 O O . GLN A 1 893 ? 15.761 -13.944 32.656 1.00 87.81 893 GLN A O 1
ATOM 6614 N N . ASN A 1 894 ? 17.428 -15.393 32.950 1.00 94.62 894 ASN A N 1
ATOM 6615 C CA . ASN A 1 894 ? 16.937 -16.412 32.028 1.00 94.62 894 ASN A CA 1
ATOM 6616 C C . ASN A 1 894 ? 16.761 -17.732 32.782 1.00 94.62 894 ASN A C 1
ATOM 6618 O O . ASN A 1 894 ? 17.209 -17.881 33.921 1.00 94.62 894 ASN A O 1
ATOM 6622 N N . VAL A 1 895 ? 16.148 -18.711 32.129 1.00 96.94 895 VAL A N 1
ATOM 6623 C CA . VAL A 1 895 ? 16.085 -20.090 32.612 1.00 96.94 895 VAL A CA 1
ATOM 6624 C C . VAL A 1 895 ? 17.098 -20.936 31.847 1.00 96.94 895 VAL A C 1
ATOM 6626 O O . VAL A 1 895 ? 17.183 -20.838 30.624 1.00 96.94 895 VAL A O 1
ATOM 6629 N N . GLY A 1 896 ? 17.886 -21.727 32.564 1.00 93.50 896 GLY A N 1
ATOM 663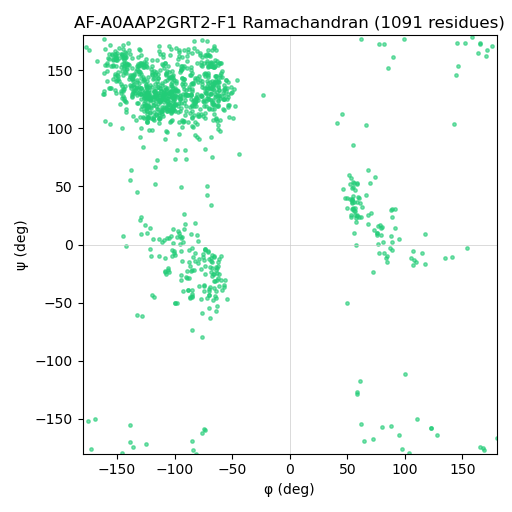0 C CA . GLY A 1 896 ? 18.899 -22.635 32.038 1.00 93.50 896 GLY A CA 1
ATOM 6631 C C . GLY A 1 896 ? 18.906 -23.977 32.768 1.00 93.50 896 GLY A C 1
ATOM 6632 O O . GLY A 1 896 ? 17.995 -24.262 33.550 1.00 93.50 896 GLY A O 1
ATOM 6633 N N . TRP A 1 897 ? 19.931 -24.798 32.499 1.00 95.50 897 TRP A N 1
ATOM 6634 C CA . TRP A 1 897 ? 19.992 -26.214 32.915 1.00 95.50 897 TRP A CA 1
ATOM 6635 C C . TRP A 1 897 ? 18.758 -27.007 32.467 1.00 95.50 897 TRP A C 1
ATOM 6637 O O . TRP A 1 897 ? 18.273 -27.866 33.184 1.00 95.50 897 TRP A O 1
ATOM 6647 N N . ILE A 1 898 ? 18.228 -26.681 31.286 1.00 96.75 898 ILE A N 1
ATOM 6648 C CA . ILE A 1 898 ? 17.029 -27.328 30.758 1.00 96.75 898 ILE A CA 1
ATOM 6649 C C . ILE A 1 898 ? 17.436 -28.668 30.137 1.00 96.75 898 ILE A C 1
ATOM 6651 O O . ILE A 1 898 ? 17.981 -28.700 29.027 1.00 96.75 898 ILE A O 1
ATOM 6655 N N . ASP A 1 899 ? 17.157 -29.763 30.836 1.00 95.00 899 ASP A N 1
ATOM 6656 C CA . ASP A 1 899 ? 17.399 -31.134 30.396 1.00 95.00 899 ASP A CA 1
ATOM 6657 C C . ASP A 1 899 ? 16.175 -31.738 29.683 1.00 95.00 899 ASP A C 1
ATOM 6659 O O . ASP A 1 899 ? 15.065 -31.200 29.663 1.00 95.00 899 ASP A O 1
ATOM 6663 N N . THR A 1 900 ? 16.381 -32.874 29.013 1.00 96.62 900 THR A N 1
ATOM 6664 C CA . THR A 1 900 ? 15.294 -33.593 28.331 1.00 96.62 900 THR A CA 1
ATOM 6665 C C . THR A 1 900 ? 14.254 -34.052 29.352 1.00 96.62 900 THR A C 1
ATOM 6667 O O . THR A 1 900 ? 14.546 -34.877 30.212 1.00 96.62 900 THR A O 1
ATOM 6670 N N . GLY A 1 901 ? 13.017 -33.582 29.195 1.00 91.75 901 GLY A N 1
ATOM 6671 C CA . GLY A 1 901 ? 11.888 -33.893 30.072 1.00 91.75 901 GLY A CA 1
ATOM 6672 C C . GLY A 1 901 ? 11.472 -32.738 30.983 1.00 91.75 901 GLY A C 1
ATOM 6673 O O . GLY A 1 901 ? 10.327 -32.741 31.448 1.00 91.75 901 GLY A O 1
ATOM 6674 N N . ASP A 1 902 ? 12.338 -31.739 31.163 1.00 97.81 902 ASP A N 1
ATOM 6675 C CA . ASP A 1 902 ? 12.076 -30.568 31.999 1.00 97.81 902 ASP A CA 1
ATOM 6676 C C . ASP A 1 902 ? 10.939 -29.715 31.450 1.00 97.81 902 ASP A C 1
ATOM 6678 O O . ASP A 1 902 ? 10.637 -29.715 30.250 1.00 97.81 902 ASP A O 1
ATOM 6682 N N . TRP A 1 903 ? 10.270 -28.982 32.337 1.00 97.69 903 TRP A N 1
ATOM 6683 C CA . TRP A 1 903 ? 9.121 -28.177 31.944 1.00 97.69 903 TRP A CA 1
ATOM 6684 C C . TRP A 1 903 ? 8.883 -26.978 32.855 1.00 97.69 903 TRP A C 1
ATOM 6686 O O . TRP A 1 903 ? 9.311 -26.944 34.006 1.00 97.69 903 TRP A O 1
ATOM 6696 N N . MET A 1 904 ? 8.151 -26.008 32.314 1.00 97.81 904 MET A N 1
ATOM 6697 C CA . MET A 1 904 ? 7.689 -24.793 32.979 1.00 97.81 904 MET A CA 1
ATOM 6698 C C . MET A 1 904 ? 6.223 -24.547 32.614 1.00 97.81 904 MET A C 1
ATOM 6700 O O . MET A 1 904 ? 5.869 -24.594 31.435 1.00 97.81 904 MET A O 1
ATOM 6704 N N . ASP A 1 905 ? 5.382 -24.277 33.607 1.00 96.12 905 ASP A N 1
ATOM 6705 C CA . ASP A 1 905 ? 3.993 -23.853 33.417 1.00 96.12 905 ASP A CA 1
ATOM 6706 C C . ASP A 1 905 ? 3.877 -22.338 33.545 1.00 96.12 905 ASP A C 1
ATOM 6708 O O . ASP A 1 905 ? 4.473 -21.728 34.432 1.00 96.12 905 ASP A O 1
ATOM 6712 N N . TYR A 1 906 ? 3.076 -21.741 32.671 1.00 93.06 906 TYR A N 1
ATOM 6713 C CA . TYR A 1 906 ? 2.767 -20.320 32.660 1.00 93.06 906 TYR A CA 1
ATOM 6714 C C . TYR A 1 906 ? 1.256 -20.140 32.670 1.00 93.06 906 TYR A C 1
ATOM 6716 O O . TYR A 1 906 ? 0.568 -20.550 31.732 1.00 93.06 906 TYR A O 1
ATOM 6724 N N . ASP A 1 907 ? 0.741 -19.491 33.708 1.00 88.06 907 ASP A N 1
ATOM 6725 C CA . ASP A 1 907 ? -0.646 -19.045 33.721 1.00 88.06 907 ASP A CA 1
ATOM 6726 C C . ASP A 1 907 ? -0.752 -17.783 32.865 1.00 88.06 907 ASP A C 1
ATOM 6728 O O . ASP A 1 907 ? -0.126 -16.765 33.163 1.00 88.06 907 ASP A O 1
ATOM 6732 N N . VAL A 1 908 ? -1.517 -17.854 31.777 1.00 85.19 908 VAL A N 1
ATOM 6733 C CA . VAL A 1 908 ? -1.723 -16.757 30.827 1.00 85.19 908 VAL A CA 1
ATOM 6734 C C . VAL A 1 908 ? -3.196 -16.391 30.730 1.00 85.19 908 VAL A C 1
ATOM 6736 O O . VAL A 1 908 ? -4.072 -17.237 30.887 1.00 85.19 908 VAL A O 1
ATOM 6739 N N . ASN A 1 909 ? -3.483 -15.130 30.425 1.00 82.50 909 ASN A N 1
ATOM 6740 C CA . ASN A 1 909 ? -4.831 -14.658 30.138 1.00 82.50 909 ASN A CA 1
ATOM 6741 C C . ASN A 1 909 ? -4.932 -14.231 28.672 1.00 82.50 909 ASN A C 1
ATOM 6743 O O . ASN A 1 909 ? -4.420 -13.177 28.294 1.00 82.50 909 ASN A O 1
ATOM 6747 N N . VAL A 1 910 ? -5.577 -15.059 27.848 1.00 81.88 910 VAL A N 1
ATOM 6748 C CA . VAL A 1 910 ? -5.755 -14.798 26.415 1.00 81.88 910 VAL A CA 1
ATOM 6749 C C . VAL A 1 910 ? -6.904 -13.816 26.226 1.00 81.88 910 VAL A C 1
ATOM 6751 O O . VAL A 1 910 ? -8.060 -14.155 26.474 1.00 81.88 910 VAL A O 1
ATOM 6754 N N . ILE A 1 911 ? -6.603 -12.600 25.776 1.00 65.44 911 ILE A N 1
ATOM 6755 C CA . ILE A 1 911 ? -7.619 -11.543 25.651 1.00 65.44 911 ILE A CA 1
ATOM 6756 C C . ILE A 1 911 ? -8.627 -11.839 24.531 1.00 65.44 911 ILE A C 1
ATOM 6758 O O . ILE A 1 911 ? -9.817 -11.579 24.698 1.00 65.44 911 ILE A O 1
ATOM 6762 N N . THR A 1 912 ? -8.176 -12.436 23.424 1.00 59.12 912 THR A N 1
ATOM 6763 C CA . THR A 1 912 ? -9.019 -12.754 22.261 1.00 59.12 912 THR A CA 1
ATOM 6764 C C . THR A 1 912 ? -8.678 -14.145 21.736 1.00 59.12 912 THR A C 1
ATOM 6766 O O . THR A 1 912 ? -7.511 -14.474 21.585 1.00 59.12 912 THR A O 1
ATOM 6769 N N . ALA A 1 913 ? -9.672 -14.980 21.431 1.00 60.88 913 ALA A N 1
ATOM 6770 C CA . ALA A 1 913 ? -9.404 -16.270 20.793 1.00 60.88 913 ALA A CA 1
ATOM 6771 C C . ALA A 1 913 ? -8.825 -16.055 19.380 1.00 60.88 913 ALA A C 1
ATOM 6773 O O . ALA A 1 913 ? -9.304 -15.184 18.656 1.00 60.88 913 ALA A O 1
ATOM 6774 N N . GLY A 1 914 ? -7.832 -16.842 18.962 1.00 66.56 914 GLY A N 1
ATOM 6775 C CA . GLY A 1 914 ? -7.243 -16.679 17.631 1.00 66.56 914 GLY A CA 1
ATOM 6776 C C . GLY A 1 914 ? -5.942 -17.439 17.393 1.00 66.56 914 GLY A C 1
ATOM 6777 O O . GLY A 1 914 ? -5.490 -18.218 18.235 1.00 66.56 914 GLY A O 1
ATOM 6778 N N . SER A 1 915 ? -5.358 -17.210 16.213 1.00 71.56 915 SER A N 1
ATOM 6779 C CA . SER A 1 915 ? -4.017 -17.681 15.854 1.00 71.56 915 SER A CA 1
ATOM 6780 C C . SER A 1 915 ? -2.962 -16.698 16.359 1.00 71.56 915 SER A C 1
ATOM 6782 O O . SER A 1 915 ? -3.091 -15.485 16.178 1.00 71.56 915 SER A O 1
ATOM 6784 N N . TYR A 1 916 ? -1.920 -17.232 16.983 1.00 81.88 916 TYR A N 1
ATOM 6785 C CA . TYR A 1 916 ? -0.831 -16.493 17.598 1.00 81.88 916 TYR A CA 1
ATOM 6786 C C . TYR A 1 916 ? 0.503 -16.938 17.021 1.00 81.88 916 TYR A C 1
ATOM 6788 O O . TYR A 1 916 ? 0.791 -18.134 16.955 1.00 81.88 916 TYR A O 1
ATOM 6796 N N . THR A 1 917 ? 1.348 -15.969 16.690 1.00 88.25 917 THR A N 1
ATOM 6797 C CA . THR A 1 917 ? 2.773 -16.210 16.477 1.00 88.25 917 THR A CA 1
ATOM 6798 C C . THR A 1 917 ? 3.459 -16.220 17.842 1.00 88.25 917 THR A C 1
ATOM 6800 O O . THR A 1 917 ? 3.320 -15.276 18.621 1.00 88.25 917 THR A O 1
ATOM 6803 N N . VAL A 1 918 ? 4.172 -17.304 18.147 1.00 93.06 918 VAL A N 1
ATOM 6804 C CA . VAL A 1 918 ? 4.911 -17.506 19.397 1.00 93.06 918 VAL A CA 1
ATOM 6805 C C . VAL A 1 918 ? 6.398 -17.440 19.106 1.00 93.06 918 VAL A C 1
ATOM 6807 O O . VAL A 1 918 ? 6.920 -18.267 18.364 1.00 93.06 918 VAL A O 1
ATOM 6810 N N . GLN A 1 919 ? 7.088 -16.479 19.702 1.00 95.75 919 GLN A N 1
ATOM 6811 C CA . GLN A 1 919 ? 8.532 -16.328 19.578 1.00 95.75 919 GLN A CA 1
ATOM 6812 C C . GLN A 1 919 ? 9.217 -16.756 20.876 1.00 95.75 919 GLN A C 1
ATOM 6814 O O . GLN A 1 919 ? 8.783 -16.364 21.955 1.00 95.75 919 GLN A O 1
ATOM 6819 N N . TYR A 1 920 ? 10.294 -17.532 20.779 1.00 95.88 920 TYR A N 1
ATOM 6820 C CA . TYR A 1 920 ? 11.115 -17.970 21.906 1.00 95.88 920 TYR A CA 1
ATOM 6821 C C . TYR A 1 920 ? 12.512 -17.375 21.767 1.00 95.88 920 TYR A C 1
ATOM 6823 O O . TYR A 1 920 ? 13.161 -17.550 20.733 1.00 95.88 920 TYR A O 1
ATOM 6831 N N . ARG A 1 921 ? 12.999 -16.702 22.808 1.00 96.19 921 ARG A N 1
ATOM 6832 C CA . ARG A 1 921 ? 14.374 -16.200 22.863 1.00 96.19 921 ARG A CA 1
ATOM 6833 C C . ARG A 1 921 ? 15.268 -17.220 23.547 1.00 96.19 921 ARG A C 1
ATOM 6835 O O . ARG A 1 921 ? 15.182 -17.390 24.758 1.00 96.19 921 ARG A O 1
ATOM 6842 N N . VAL A 1 922 ? 16.097 -17.906 22.772 1.00 96.38 922 VAL A N 1
ATOM 6843 C CA . VAL A 1 922 ? 16.834 -19.107 23.187 1.00 96.38 922 VAL A CA 1
ATOM 6844 C C . VAL A 1 922 ? 18.341 -18.966 22.979 1.00 96.38 922 VAL A C 1
ATOM 6846 O O . VAL A 1 922 ? 18.789 -18.200 22.125 1.00 96.38 922 VAL A O 1
ATOM 6849 N N . SER A 1 923 ? 19.130 -19.729 23.729 1.00 95.06 923 SER A N 1
ATOM 6850 C CA . SER A 1 923 ? 20.566 -19.916 23.497 1.00 95.06 923 SER A CA 1
ATOM 6851 C C . SER A 1 923 ? 20.946 -21.390 23.650 1.00 95.06 923 SER A C 1
ATOM 6853 O O . SER A 1 923 ? 20.362 -22.110 24.454 1.00 95.06 923 SER A O 1
ATOM 6855 N N . SER A 1 924 ? 21.905 -21.874 22.864 1.00 95.69 924 SER A N 1
ATOM 6856 C CA . SER A 1 924 ? 22.403 -23.246 22.956 1.00 95.69 924 SER A CA 1
ATOM 6857 C C . SER A 1 924 ? 23.804 -23.387 22.345 1.00 95.69 924 SER A C 1
ATOM 6859 O O . SER A 1 924 ? 24.079 -22.822 21.283 1.00 95.69 924 SER A O 1
ATOM 6861 N N . PRO A 1 925 ? 24.715 -24.171 22.950 1.00 90.75 925 PRO A N 1
ATOM 6862 C CA . PRO A 1 925 ? 25.988 -24.518 22.321 1.00 90.75 925 PRO A CA 1
ATOM 6863 C C . PRO A 1 925 ? 25.862 -25.578 21.206 1.00 90.75 925 PRO A C 1
ATOM 6865 O O . PRO A 1 925 ? 26.842 -25.807 20.503 1.00 90.75 925 PRO A O 1
ATOM 6868 N N . SER A 1 926 ? 24.709 -26.243 21.035 1.00 87.06 926 SER A N 1
ATOM 6869 C CA . SER A 1 926 ? 24.519 -27.336 20.060 1.00 87.06 926 SER A CA 1
ATOM 6870 C C . SER A 1 926 ? 23.108 -27.336 19.442 1.00 87.06 926 SER A C 1
ATOM 6872 O O . SER A 1 926 ? 22.228 -26.625 19.900 1.00 87.06 926 SER A O 1
ATOM 6874 N N . THR A 1 927 ? 22.863 -28.106 18.379 1.00 77.06 927 THR A N 1
ATOM 6875 C CA . THR A 1 927 ? 21.580 -28.112 17.634 1.00 77.06 927 THR A CA 1
ATOM 6876 C C . THR A 1 927 ? 20.553 -29.140 18.138 1.00 77.06 927 THR A C 1
ATOM 6878 O O . THR A 1 927 ? 19.628 -29.496 17.410 1.00 77.06 927 THR A O 1
ATOM 6881 N N . ALA A 1 928 ? 20.710 -29.671 19.354 1.00 76.19 928 ALA A N 1
ATOM 6882 C CA . ALA A 1 928 ? 19.895 -30.794 19.829 1.00 76.19 928 ALA A CA 1
ATOM 6883 C C . ALA A 1 928 ? 18.552 -30.395 20.478 1.00 76.19 928 ALA A C 1
ATOM 6885 O O . ALA A 1 928 ? 17.669 -31.243 20.591 1.00 76.19 928 ALA A O 1
ATOM 6886 N N . GLY A 1 929 ? 18.373 -29.140 20.903 1.00 92.00 929 GLY A N 1
ATOM 6887 C CA . GLY A 1 929 ? 17.226 -28.734 21.723 1.00 92.00 929 GLY A CA 1
ATOM 6888 C C . GLY A 1 929 ? 15.883 -28.718 20.982 1.00 92.00 929 GLY A C 1
ATOM 6889 O O . GLY A 1 929 ? 15.807 -28.343 19.811 1.00 92.00 929 GLY A O 1
ATOM 6890 N N . LYS A 1 930 ? 14.794 -29.088 21.671 1.00 95.62 930 LYS A N 1
ATOM 6891 C CA . LYS A 1 930 ? 13.416 -29.043 21.147 1.00 95.62 930 LYS A CA 1
ATOM 6892 C C . LYS A 1 930 ? 12.399 -28.651 22.215 1.00 95.62 930 LYS A C 1
ATOM 6894 O O . LYS A 1 930 ? 12.237 -29.350 23.218 1.00 95.62 930 LYS A O 1
ATOM 6899 N N . ILE A 1 931 ? 11.637 -27.600 21.932 1.00 97.75 931 ILE A N 1
ATOM 6900 C CA . ILE A 1 931 ? 10.581 -27.053 22.787 1.00 97.75 931 ILE A CA 1
ATOM 6901 C C . ILE A 1 931 ? 9.215 -27.569 22.329 1.00 97.75 931 ILE A C 1
ATOM 6903 O O . ILE A 1 931 ? 8.888 -27.478 21.152 1.00 97.75 931 ILE A O 1
ATOM 6907 N N . GLN A 1 932 ? 8.386 -28.045 23.255 1.00 97.94 932 GLN A N 1
ATOM 6908 C CA . GLN A 1 932 ? 6.961 -28.298 23.043 1.00 97.94 932 GLN A CA 1
ATOM 6909 C C . GLN A 1 932 ? 6.130 -27.325 23.873 1.00 97.94 932 GLN A C 1
ATOM 6911 O O . GLN A 1 932 ? 6.256 -27.305 25.095 1.00 97.94 932 GLN A O 1
ATOM 6916 N N . LEU A 1 933 ? 5.248 -26.560 23.231 1.00 97.25 933 LEU A N 1
ATOM 6917 C CA . LEU A 1 933 ? 4.236 -25.766 23.930 1.00 97.25 933 LEU A CA 1
ATOM 6918 C C . LEU A 1 933 ? 2.932 -26.563 23.992 1.00 97.25 933 LEU A C 1
ATOM 6920 O O . LEU A 1 933 ? 2.468 -27.061 22.967 1.00 97.25 933 LEU A O 1
ATOM 6924 N N . LYS A 1 934 ? 2.350 -26.711 25.182 1.00 94.38 934 LYS A N 1
ATOM 6925 C CA . LYS A 1 934 ? 1.225 -27.614 25.451 1.00 94.38 934 LYS A CA 1
ATOM 6926 C C . LYS A 1 934 ? 0.120 -26.927 26.249 1.00 94.38 934 LYS A C 1
ATOM 6928 O O . LYS A 1 934 ? 0.383 -26.023 27.037 1.00 94.38 934 LYS A O 1
ATOM 6933 N N . LYS A 1 935 ? -1.109 -27.421 26.092 1.00 89.88 935 LYS A N 1
ATOM 6934 C CA . LYS A 1 935 ? -2.268 -27.105 26.941 1.00 89.88 935 LYS A CA 1
ATOM 6935 C C . LYS A 1 935 ? -2.835 -28.414 27.482 1.00 89.88 935 LYS A C 1
ATOM 6937 O O . LYS A 1 935 ? -3.388 -29.212 26.726 1.00 89.88 935 LYS A O 1
ATOM 6942 N N . GLY A 1 936 ? -2.649 -28.663 28.778 1.00 85.19 936 GLY A N 1
ATOM 6943 C CA . GLY A 1 936 ? -2.881 -29.991 29.353 1.00 85.19 936 GLY A CA 1
ATOM 6944 C C . GLY A 1 936 ? -2.008 -31.051 28.666 1.00 85.19 936 GLY A C 1
ATOM 6945 O O . GLY A 1 936 ? -0.793 -30.888 28.550 1.00 85.19 936 GLY A O 1
ATOM 6946 N N . SER A 1 937 ? -2.619 -32.129 28.172 1.00 80.50 937 SER A N 1
ATOM 6947 C CA . SER A 1 937 ? -1.923 -33.179 27.412 1.00 80.50 937 SER A CA 1
ATOM 6948 C C . SER A 1 937 ? -1.670 -32.828 25.939 1.00 80.50 937 SER A C 1
ATOM 6950 O O . SER A 1 937 ? -0.847 -33.483 25.301 1.00 80.50 937 SER A O 1
ATOM 6952 N N . THR A 1 938 ? -2.342 -31.811 25.392 1.00 85.62 938 THR A N 1
ATOM 6953 C CA . THR A 1 938 ? -2.303 -31.468 23.962 1.00 85.62 938 THR A CA 1
ATOM 6954 C C . THR A 1 938 ? -1.051 -30.672 23.609 1.00 85.62 938 THR A C 1
ATOM 6956 O O . THR A 1 938 ? -0.772 -29.657 24.243 1.00 85.62 938 THR A O 1
ATOM 6959 N N . ILE A 1 939 ? -0.322 -31.093 22.571 1.00 94.12 939 ILE A N 1
ATOM 6960 C CA . ILE A 1 939 ? 0.797 -30.333 21.994 1.00 94.12 939 ILE A CA 1
ATOM 6961 C C . ILE A 1 939 ? 0.235 -29.307 21.008 1.00 94.12 939 ILE A C 1
ATOM 6963 O O . ILE A 1 939 ? -0.444 -29.677 20.056 1.00 94.12 939 ILE A O 1
ATOM 6967 N N . LEU A 1 940 ? 0.518 -28.028 21.248 1.00 88.44 940 LEU A N 1
ATOM 6968 C CA . LEU A 1 940 ? 0.119 -26.913 20.388 1.00 88.44 940 LEU A CA 1
ATOM 6969 C C . LEU A 1 940 ? 1.157 -26.642 19.292 1.00 88.44 940 LEU A C 1
ATOM 6971 O O . LEU A 1 940 ? 0.786 -26.357 18.161 1.00 88.44 940 LEU A O 1
ATOM 6975 N N . ALA A 1 941 ? 2.448 -26.739 19.626 1.00 93.00 941 ALA A N 1
ATOM 6976 C CA . ALA A 1 941 ? 3.560 -26.612 18.684 1.00 93.00 941 ALA A CA 1
ATOM 6977 C C . ALA A 1 941 ? 4.808 -27.351 19.194 1.00 93.00 941 ALA A C 1
ATOM 6979 O O . ALA A 1 941 ? 4.991 -27.507 20.404 1.00 93.00 941 ALA A O 1
ATOM 6980 N N . THR A 1 942 ? 5.674 -27.777 18.266 1.00 95.31 942 THR A N 1
ATOM 6981 C CA . THR A 1 942 ? 7.035 -28.266 18.548 1.00 95.31 942 THR A CA 1
ATOM 6982 C C . THR A 1 942 ? 8.040 -27.430 17.756 1.00 95.31 942 THR A C 1
ATOM 6984 O O . THR A 1 942 ? 7.920 -27.336 16.538 1.00 95.31 942 THR A O 1
ATOM 6987 N N . THR A 1 943 ? 9.038 -26.860 18.429 1.00 95.12 943 THR A N 1
ATOM 6988 C CA . THR A 1 943 ? 9.999 -25.913 17.847 1.00 95.12 943 THR A CA 1
ATOM 6989 C C . THR A 1 943 ? 11.430 -26.378 18.111 1.00 95.12 943 THR A C 1
ATOM 6991 O O . THR A 1 943 ? 11.799 -26.632 19.259 1.00 95.12 943 THR A O 1
ATOM 6994 N N . SER A 1 944 ? 12.252 -26.483 17.064 1.00 94.94 944 SER A N 1
ATOM 6995 C CA . SER A 1 944 ? 13.674 -26.845 17.182 1.00 94.94 944 SER A CA 1
ATOM 6996 C C . SER A 1 944 ? 14.524 -25.649 17.616 1.00 94.94 944 SER A C 1
ATOM 6998 O O . SER A 1 944 ? 14.324 -24.537 17.128 1.00 94.94 944 SER A O 1
ATOM 7000 N N . VAL A 1 945 ? 15.500 -25.885 18.492 1.00 94.62 945 VAL A N 1
ATOM 7001 C CA . VAL A 1 945 ? 16.452 -24.877 18.972 1.00 94.62 945 VAL A CA 1
ATOM 7002 C C . VAL A 1 945 ? 17.794 -25.041 18.238 1.00 94.62 945 VAL A C 1
ATOM 7004 O O . VAL A 1 945 ? 18.426 -26.092 18.363 1.00 94.62 945 VAL A O 1
ATOM 7007 N N . PRO A 1 946 ? 18.249 -24.040 17.460 1.00 92.44 946 PRO A N 1
ATOM 7008 C CA . PRO A 1 946 ? 19.534 -24.097 16.765 1.00 92.44 946 PRO A CA 1
ATOM 7009 C C . PRO A 1 946 ? 20.723 -23.861 17.712 1.00 92.44 946 PRO A C 1
ATOM 7011 O O . PRO A 1 946 ? 20.575 -23.274 18.784 1.00 92.44 946 PRO A O 1
ATOM 7014 N N . ALA A 1 947 ? 21.927 -24.255 17.279 1.00 92.56 947 ALA A N 1
ATOM 7015 C CA . ALA A 1 947 ? 23.164 -23.860 17.947 1.00 92.56 947 ALA A CA 1
ATOM 7016 C C . ALA A 1 947 ? 23.370 -22.355 17.763 1.00 92.56 947 ALA A C 1
ATOM 7018 O O . ALA A 1 947 ? 23.565 -21.868 16.650 1.00 92.56 947 ALA A O 1
ATOM 7019 N N . THR A 1 948 ? 23.357 -21.620 18.864 1.00 94.06 948 THR A N 1
ATOM 7020 C CA . THR A 1 948 ? 23.549 -20.170 18.874 1.00 94.06 948 THR A CA 1
ATOM 7021 C C . THR A 1 948 ? 25.004 -19.774 19.126 1.00 94.06 948 THR A C 1
ATOM 7023 O O . THR A 1 948 ? 25.339 -18.596 19.055 1.00 94.06 948 THR A O 1
ATOM 7026 N N . GLY A 1 949 ? 25.880 -20.742 19.414 1.00 87.88 949 GLY A N 1
ATOM 7027 C CA . GLY A 1 949 ? 27.312 -20.530 19.647 1.00 87.88 949 GLY A CA 1
ATOM 7028 C C . GLY A 1 949 ? 27.706 -20.383 21.120 1.00 87.88 949 GLY A C 1
ATOM 7029 O O . GLY A 1 949 ? 28.871 -20.124 21.409 1.00 87.88 949 GLY A O 1
ATOM 7030 N N . GLY A 1 950 ? 26.771 -20.557 22.062 1.00 90.25 950 GLY A N 1
ATOM 7031 C CA . GLY A 1 950 ? 27.066 -20.590 23.498 1.00 90.25 950 GLY A CA 1
ATOM 7032 C C . GLY A 1 950 ? 25.833 -20.398 24.386 1.00 90.25 950 GLY A C 1
ATOM 7033 O O . GLY A 1 950 ? 24.804 -19.910 23.931 1.00 90.25 950 GLY A O 1
ATOM 7034 N N . TRP A 1 951 ? 25.953 -20.728 25.677 1.00 93.88 951 TRP A N 1
ATOM 7035 C CA . TRP A 1 951 ? 24.865 -20.664 26.677 1.00 93.88 951 TRP A CA 1
ATOM 7036 C C . TRP A 1 951 ? 24.291 -19.264 26.934 1.00 93.88 951 TRP A C 1
ATOM 7038 O O . TRP A 1 951 ? 23.217 -19.110 27.502 1.00 93.88 951 TRP A O 1
ATOM 7048 N N . GLN A 1 952 ? 24.991 -18.222 26.503 1.00 93.81 952 GLN A N 1
ATOM 7049 C CA . GLN A 1 952 ? 24.579 -16.828 26.675 1.00 93.81 952 GLN A CA 1
ATOM 7050 C C . GLN A 1 952 ? 24.651 -16.055 25.345 1.00 93.81 952 GLN A C 1
ATOM 7052 O O . GLN A 1 952 ? 24.730 -14.829 25.338 1.00 93.81 952 GLN A O 1
ATOM 7057 N N . THR A 1 953 ? 24.638 -16.775 24.215 1.00 92.00 953 THR A N 1
ATOM 7058 C CA . THR A 1 953 ? 24.543 -16.201 22.866 1.00 92.00 953 THR A CA 1
ATOM 7059 C C . THR A 1 953 ? 23.127 -16.430 22.360 1.00 92.00 953 THR A C 1
ATOM 7061 O O . THR A 1 953 ? 22.712 -17.572 22.214 1.00 92.00 953 THR A O 1
ATOM 7064 N N . TRP A 1 954 ? 22.355 -15.374 22.133 1.00 92.88 954 TRP A N 1
ATOM 7065 C CA . TRP A 1 954 ? 20.897 -15.483 22.060 1.00 92.88 954 TRP A CA 1
ATOM 7066 C C . TRP A 1 954 ? 20.344 -15.310 20.636 1.00 92.88 954 TRP A C 1
ATOM 7068 O O . TRP A 1 954 ? 20.710 -14.373 19.922 1.00 92.88 954 TRP A O 1
ATOM 7078 N N . GLN A 1 955 ? 19.408 -16.175 20.242 1.00 92.88 955 GLN A N 1
ATOM 7079 C CA . GLN A 1 955 ? 18.652 -16.123 18.984 1.00 92.88 955 GLN A CA 1
ATOM 7080 C C . GLN A 1 955 ? 17.146 -16.225 19.254 1.00 92.88 955 GLN A C 1
ATOM 7082 O O . GLN A 1 955 ? 16.723 -16.739 20.285 1.00 92.88 955 GLN A O 1
ATOM 7087 N N . THR A 1 956 ? 16.324 -15.707 18.340 1.00 94.56 956 THR A N 1
ATOM 7088 C CA . THR A 1 956 ? 14.859 -15.790 18.446 1.00 94.56 956 THR A CA 1
ATOM 7089 C C . THR A 1 956 ? 14.333 -16.781 17.416 1.00 94.56 956 THR A C 1
ATOM 7091 O O . THR A 1 956 ? 14.618 -16.639 16.230 1.00 94.56 956 THR A O 1
ATOM 7094 N N . ILE A 1 957 ? 13.562 -17.767 17.865 1.00 91.38 957 ILE A N 1
ATOM 7095 C CA . ILE A 1 957 ? 12.895 -18.769 17.020 1.00 91.38 957 ILE A CA 1
ATOM 7096 C C . ILE A 1 957 ? 11.378 -18.611 17.125 1.00 91.38 957 ILE A C 1
ATOM 7098 O O . ILE A 1 957 ? 10.894 -18.036 18.095 1.00 91.38 957 ILE A O 1
ATOM 7102 N N . THR A 1 958 ? 10.621 -19.101 16.142 1.00 88.44 958 THR A N 1
ATOM 7103 C CA . THR A 1 958 ? 9.176 -18.828 16.032 1.00 88.44 958 THR A CA 1
ATOM 7104 C C . THR A 1 958 ? 8.364 -20.100 15.781 1.00 88.44 958 THR A C 1
ATOM 7106 O O . THR A 1 958 ? 8.847 -21.024 15.133 1.00 88.44 958 THR A O 1
ATOM 7109 N N . ALA A 1 959 ? 7.126 -20.126 16.274 1.00 87.69 959 ALA A N 1
ATOM 7110 C CA . ALA A 1 959 ? 6.080 -21.096 15.958 1.00 87.69 959 ALA A CA 1
ATOM 7111 C C . ALA A 1 959 ? 4.712 -20.398 15.852 1.00 87.69 959 ALA A C 1
ATOM 7113 O O . ALA A 1 959 ? 4.582 -19.222 16.189 1.00 87.69 959 ALA A O 1
ATOM 7114 N N . THR A 1 960 ? 3.677 -21.124 15.434 1.00 83.25 960 THR A N 1
ATOM 7115 C CA . THR A 1 960 ? 2.293 -20.627 15.392 1.00 83.25 960 THR A CA 1
ATOM 7116 C C . THR A 1 960 ? 1.386 -21.563 16.184 1.00 83.25 960 THR A C 1
ATOM 7118 O O . THR A 1 960 ? 1.524 -22.779 16.081 1.00 83.25 960 THR A O 1
ATOM 7121 N N . VAL A 1 961 ? 0.468 -21.012 16.983 1.00 84.56 961 VAL A N 1
ATOM 7122 C CA . VAL A 1 961 ? -0.489 -21.777 17.804 1.00 84.56 961 VAL A CA 1
ATOM 7123 C C . VAL A 1 961 ? -1.875 -21.143 17.785 1.00 84.56 961 VAL A C 1
ATOM 7125 O O . VAL A 1 961 ? -2.006 -19.936 17.616 1.00 84.56 961 VAL A O 1
ATOM 7128 N N . SER A 1 962 ? -2.924 -21.932 18.017 1.00 83.31 962 SER A N 1
ATOM 7129 C CA . SER A 1 962 ? -4.286 -21.420 18.221 1.00 83.31 962 SER A CA 1
ATOM 7130 C C . SER A 1 962 ? -4.676 -21.481 19.696 1.00 83.31 962 SER A C 1
ATOM 7132 O O . SER A 1 962 ? -4.526 -22.524 20.334 1.00 83.31 962 SER A O 1
ATOM 7134 N N . LEU A 1 963 ? -5.191 -20.375 20.237 1.00 80.25 963 LEU A N 1
ATOM 7135 C CA . LEU A 1 963 ? -5.578 -20.247 21.646 1.00 80.25 963 LEU A CA 1
ATOM 7136 C C . LEU A 1 963 ? -7.029 -19.765 21.779 1.00 80.25 963 LEU A C 1
ATOM 7138 O O . LEU A 1 963 ? -7.494 -18.929 21.008 1.00 80.25 963 LEU A O 1
ATOM 7142 N N . SER A 1 964 ? -7.747 -20.288 22.776 1.00 77.69 964 SER A N 1
ATOM 7143 C CA . SER A 1 964 ? -9.087 -19.817 23.167 1.00 77.69 964 SER A CA 1
ATOM 7144 C C . SER A 1 964 ? -8.980 -18.570 24.047 1.00 77.69 964 SER A C 1
ATOM 7146 O O . SER A 1 964 ? -7.968 -18.418 24.714 1.00 77.69 964 SER A O 1
ATOM 7148 N N . ALA A 1 965 ? -10.001 -17.713 24.126 1.00 64.00 965 ALA A N 1
ATOM 7149 C CA . ALA A 1 965 ? -10.000 -16.591 25.073 1.00 64.00 965 ALA A CA 1
ATOM 7150 C C . ALA A 1 965 ? -10.092 -17.074 26.536 1.00 64.00 965 ALA A C 1
ATOM 7152 O O . ALA A 1 965 ? -10.614 -18.159 26.806 1.00 64.00 965 ALA A O 1
ATOM 7153 N N . GLY A 1 966 ? -9.614 -16.250 27.469 1.00 64.62 966 GLY A N 1
ATOM 7154 C CA . GLY A 1 966 ? -9.675 -16.468 28.913 1.00 64.62 966 GLY A CA 1
ATOM 7155 C C . GLY A 1 966 ? -8.388 -17.018 29.548 1.00 64.62 966 GLY A C 1
ATOM 7156 O O . GLY A 1 966 ? -7.405 -17.302 28.847 1.00 64.62 966 GLY A O 1
ATOM 7157 N N . PRO A 1 967 ? -8.389 -17.165 30.888 1.00 72.00 967 PRO A N 1
ATOM 7158 C CA . PRO A 1 967 ? -7.257 -17.680 31.648 1.00 72.00 967 PRO A CA 1
ATOM 7159 C C . PRO A 1 967 ? -6.997 -19.154 31.330 1.00 72.00 967 PRO A C 1
ATOM 7161 O O . PRO A 1 967 ? -7.923 -19.962 31.242 1.00 72.00 967 PRO A O 1
ATOM 7164 N N . GLN A 1 968 ? -5.730 -19.508 31.152 1.00 83.81 968 GLN A N 1
ATOM 7165 C CA . GLN A 1 968 ? -5.295 -20.867 30.854 1.00 83.81 968 GLN A CA 1
ATOM 7166 C C . GLN A 1 968 ? -3.827 -21.076 31.217 1.00 83.81 968 GLN A C 1
ATOM 7168 O O . GLN A 1 968 ? -3.020 -20.160 31.115 1.00 83.81 968 GLN A O 1
ATOM 7173 N N . THR A 1 969 ? -3.478 -22.300 31.600 1.00 91.69 969 THR A N 1
ATOM 7174 C CA . THR A 1 969 ? -2.092 -22.689 31.878 1.00 91.69 969 THR A CA 1
ATOM 7175 C C . THR A 1 969 ? -1.477 -23.308 30.627 1.00 91.69 969 THR A C 1
ATOM 7177 O O . THR A 1 969 ? -1.992 -24.297 30.093 1.00 91.69 969 THR A O 1
ATOM 7180 N N . LEU A 1 970 ? -0.379 -22.725 30.151 1.00 95.38 970 LEU A N 1
ATOM 7181 C CA . LEU A 1 970 ? 0.426 -23.259 29.059 1.00 95.38 970 LEU A CA 1
ATOM 7182 C C . LEU A 1 970 ? 1.701 -23.881 29.620 1.00 95.38 970 LEU A C 1
ATOM 7184 O O . LEU A 1 970 ? 2.412 -23.247 30.392 1.00 95.38 970 LEU A O 1
ATOM 7188 N N . ARG A 1 971 ? 2.016 -25.101 29.186 1.00 97.56 971 ARG A N 1
ATOM 7189 C CA . ARG A 1 971 ? 3.255 -25.790 29.546 1.00 97.56 971 ARG A CA 1
ATOM 7190 C C . ARG A 1 971 ? 4.269 -25.678 28.425 1.00 97.56 971 ARG A C 1
ATOM 7192 O O . ARG A 1 971 ? 3.994 -26.119 27.312 1.00 97.56 971 ARG A O 1
ATOM 7199 N N . LEU A 1 972 ? 5.457 -25.181 28.729 1.00 97.56 972 LEU A N 1
ATOM 7200 C CA . LEU A 1 972 ? 6.637 -25.347 27.892 1.00 97.56 972 LEU A CA 1
ATOM 7201 C C . LEU A 1 972 ? 7.415 -26.562 28.396 1.00 97.56 972 LEU A C 1
ATOM 7203 O O . LEU A 1 972 ? 7.871 -26.570 29.533 1.00 97.56 972 LEU A O 1
ATOM 7207 N N . GLN A 1 973 ? 7.562 -27.589 27.565 1.00 97.38 973 GLN A N 1
ATOM 7208 C CA . GLN A 1 973 ? 8.298 -28.810 27.884 1.00 97.38 973 GLN A CA 1
ATOM 7209 C C . GLN A 1 973 ? 9.487 -28.988 26.936 1.00 97.38 973 GLN A C 1
ATOM 7211 O O . GLN A 1 973 ? 9.335 -28.921 25.716 1.00 97.38 973 GLN A O 1
ATOM 7216 N N . ALA A 1 974 ? 10.667 -29.261 27.481 1.00 96.62 974 ALA A N 1
ATOM 7217 C CA . ALA A 1 974 ? 11.849 -29.613 26.713 1.00 96.62 974 ALA A CA 1
ATOM 7218 C C . ALA A 1 974 ? 11.776 -31.086 26.292 1.00 96.62 974 ALA A C 1
ATOM 7220 O O . ALA A 1 974 ? 12.220 -31.988 26.998 1.00 96.62 974 ALA A O 1
ATOM 7221 N N . SER A 1 975 ? 11.206 -31.349 25.116 1.00 94.19 975 SER A N 1
ATOM 7222 C CA . SER A 1 975 ? 11.224 -32.695 24.518 1.00 94.19 975 SER A CA 1
ATOM 7223 C C . SER A 1 975 ? 12.642 -33.175 24.182 1.00 94.19 975 SER A C 1
ATOM 7225 O O . SER A 1 975 ? 12.891 -34.374 24.082 1.00 94.19 975 SER A O 1
ATOM 7227 N N . THR A 1 976 ? 13.583 -32.245 24.028 1.00 96.00 976 THR A N 1
ATOM 7228 C CA . THR A 1 976 ? 15.027 -32.497 24.052 1.00 96.00 976 THR A CA 1
ATOM 7229 C C . THR A 1 976 ? 15.694 -31.277 24.682 1.00 96.00 976 THR A C 1
ATOM 7231 O O . THR A 1 976 ? 15.414 -30.159 24.251 1.00 96.00 976 THR A O 1
ATOM 7234 N N . GLY A 1 977 ? 16.503 -31.478 25.725 1.00 93.12 977 GLY A N 1
ATOM 7235 C CA . GLY A 1 977 ? 17.155 -30.401 26.483 1.00 93.12 977 GLY A CA 1
ATOM 7236 C C . GLY A 1 977 ? 18.353 -29.762 25.769 1.00 93.12 977 GLY A C 1
ATOM 7237 O O . GLY A 1 977 ? 18.536 -29.912 24.562 1.00 93.12 977 GLY A O 1
ATOM 7238 N N . GLY A 1 978 ? 19.195 -29.061 26.528 1.00 94.44 978 GLY A N 1
ATOM 7239 C CA . GLY A 1 978 ? 20.450 -28.481 26.045 1.00 94.44 978 GLY A CA 1
ATOM 7240 C C . GLY A 1 978 ? 20.341 -27.042 25.534 1.00 94.44 978 GLY A C 1
ATOM 7241 O O . GLY A 1 978 ? 21.085 -26.660 24.631 1.00 94.44 978 GLY A O 1
ATOM 7242 N N . PHE A 1 979 ? 19.423 -26.241 26.072 1.00 97.06 979 PHE A N 1
ATOM 7243 C CA . PHE A 1 979 ? 19.265 -24.824 25.729 1.00 97.06 979 PHE A CA 1
ATOM 7244 C C . PHE A 1 979 ? 18.892 -23.986 26.959 1.00 97.06 979 PHE A C 1
ATOM 7246 O O . PHE A 1 979 ? 18.414 -24.525 27.952 1.00 97.06 979 PHE A O 1
ATOM 7253 N N . ASN A 1 980 ? 19.071 -22.669 26.875 1.00 97.19 980 ASN A N 1
ATOM 7254 C CA . ASN A 1 980 ? 18.486 -21.708 27.806 1.00 97.19 980 ASN A CA 1
ATOM 7255 C C . ASN A 1 980 ? 17.360 -20.924 27.116 1.00 97.19 980 ASN A C 1
ATOM 7257 O O . ASN A 1 980 ? 17.341 -20.787 25.890 1.00 97.19 980 ASN A O 1
ATOM 7261 N N . LEU A 1 981 ? 16.433 -20.386 27.908 1.00 96.81 981 LEU A N 1
ATOM 7262 C CA . LEU A 1 981 ? 15.280 -19.603 27.463 1.00 96.81 981 LEU A CA 1
ATOM 7263 C C . LEU A 1 981 ? 15.204 -18.287 28.247 1.00 96.81 981 LEU A C 1
ATOM 7265 O O . LEU A 1 981 ? 15.249 -18.303 29.474 1.00 96.81 981 LEU A O 1
ATOM 7269 N N . ASN A 1 982 ? 15.069 -17.160 27.549 1.00 92.50 982 ASN A N 1
ATOM 7270 C CA . ASN A 1 982 ? 14.982 -15.824 28.147 1.00 92.50 982 ASN A CA 1
ATOM 7271 C C . ASN A 1 982 ? 13.533 -15.324 28.229 1.00 92.50 982 ASN A C 1
ATOM 7273 O O . ASN A 1 982 ? 13.062 -14.940 29.289 1.00 92.50 982 ASN A O 1
ATOM 7277 N N . TRP A 1 983 ? 12.781 -15.385 27.129 1.00 94.56 983 TRP A N 1
ATOM 7278 C CA . TRP A 1 983 ? 11.371 -14.984 27.109 1.00 94.56 983 TRP A CA 1
ATOM 7279 C C . TRP A 1 983 ? 10.585 -15.696 26.007 1.00 94.56 983 TRP A C 1
ATOM 7281 O O . TRP A 1 983 ? 11.158 -16.244 25.059 1.00 94.56 983 TRP A O 1
ATOM 7291 N N . ILE A 1 984 ? 9.259 -15.664 26.142 1.00 95.62 984 ILE A N 1
ATOM 7292 C CA . ILE A 1 984 ? 8.266 -16.150 25.182 1.00 95.62 984 ILE A CA 1
ATOM 7293 C C . ILE A 1 984 ? 7.364 -14.971 24.806 1.00 95.62 984 ILE A C 1
ATOM 7295 O O . ILE A 1 984 ? 6.787 -14.341 25.684 1.00 95.62 984 ILE A O 1
ATOM 7299 N N . GLN A 1 985 ? 7.203 -14.656 23.525 1.00 93.44 985 GLN A N 1
ATOM 7300 C CA . GLN A 1 985 ? 6.342 -13.562 23.073 1.00 93.44 985 GLN A CA 1
ATOM 7301 C C . GLN A 1 985 ? 5.192 -14.093 22.225 1.00 93.44 985 GLN A C 1
ATOM 7303 O O . GLN A 1 985 ? 5.416 -14.820 21.265 1.00 93.44 985 GLN A O 1
ATOM 7308 N N . PHE A 1 986 ? 3.970 -13.686 22.562 1.00 91.19 986 PHE A N 1
ATOM 7309 C CA . PHE A 1 986 ? 2.757 -13.990 21.809 1.00 91.19 986 PHE A CA 1
ATOM 7310 C C . PHE A 1 986 ? 2.293 -12.737 21.063 1.00 91.19 986 PHE A C 1
ATOM 7312 O O . PHE A 1 986 ? 1.976 -11.729 21.697 1.00 91.19 986 PHE A O 1
ATOM 7319 N N . THR A 1 987 ? 2.209 -12.795 19.735 1.00 82.19 987 THR A N 1
ATOM 7320 C CA . THR A 1 987 ? 1.643 -11.730 18.890 1.00 82.19 987 THR A CA 1
ATOM 7321 C C . THR A 1 987 ? 0.417 -12.239 18.132 1.00 82.19 987 THR A C 1
ATOM 7323 O O . THR A 1 987 ? 0.361 -13.402 17.735 1.00 82.19 987 THR A O 1
ATOM 7326 N N . ASN A 1 988 ? -0.596 -11.381 17.955 1.00 69.69 988 ASN A N 1
ATOM 7327 C CA . ASN A 1 988 ? -1.773 -11.718 17.148 1.00 69.69 988 ASN A CA 1
ATOM 7328 C C . ASN A 1 988 ? -1.346 -11.994 15.702 1.00 69.69 988 ASN A C 1
ATOM 7330 O O . ASN A 1 988 ? -0.621 -11.189 15.120 1.00 69.69 988 ASN A O 1
ATOM 7334 N N . GLY A 1 989 ? -1.843 -13.086 15.118 1.00 43.06 989 GLY A N 1
ATOM 7335 C CA . GLY A 1 989 ? -1.617 -13.475 13.723 1.00 43.06 989 GLY A CA 1
ATOM 7336 C C . GLY A 1 989 ? -2.353 -12.598 12.704 1.00 43.06 989 GLY A C 1
ATOM 7337 O O . GLY A 1 989 ? -3.051 -13.116 11.838 1.00 43.06 989 GLY A O 1
ATOM 7338 N N . LEU A 1 990 ? -2.225 -11.273 12.810 1.00 30.58 990 LEU A N 1
ATOM 7339 C CA . LEU A 1 990 ? -2.516 -10.357 11.711 1.00 30.58 990 LEU A CA 1
ATOM 7340 C C . LEU A 1 990 ? -1.339 -10.428 10.737 1.00 30.58 990 LEU A C 1
ATOM 7342 O O . LEU A 1 990 ? -0.189 -10.285 11.148 1.00 30.58 990 LEU A O 1
ATOM 7346 N N . ILE A 1 991 ? -1.623 -10.664 9.457 1.00 27.14 991 ILE A N 1
ATOM 7347 C CA . ILE A 1 991 ? -0.615 -10.661 8.396 1.00 27.14 991 ILE A CA 1
ATOM 7348 C C . ILE A 1 991 ? -0.020 -9.250 8.324 1.00 27.14 991 ILE A C 1
ATOM 7350 O O . ILE A 1 991 ? -0.618 -8.338 7.763 1.00 27.14 991 ILE A O 1
ATOM 7354 N N . THR A 1 992 ? 1.152 -9.059 8.927 1.00 25.25 992 THR A N 1
ATOM 7355 C CA . THR A 1 992 ? 2.012 -7.903 8.684 1.00 25.25 992 THR A CA 1
ATOM 7356 C C . THR A 1 992 ? 2.999 -8.285 7.593 1.00 25.25 992 THR A C 1
ATOM 7358 O O . THR A 1 992 ? 3.940 -9.045 7.825 1.00 25.25 992 THR A O 1
ATOM 7361 N N . SER A 1 993 ? 2.780 -7.766 6.393 1.00 29.89 993 SER A N 1
ATOM 7362 C CA . SER A 1 993 ? 3.717 -7.812 5.276 1.00 29.89 993 SER A CA 1
ATOM 7363 C C . SER A 1 993 ? 4.947 -6.944 5.577 1.00 29.89 993 SER A C 1
ATOM 7365 O O . SER A 1 993 ? 4.978 -5.742 5.311 1.00 29.89 993 SER A O 1
ATOM 7367 N N . ALA A 1 994 ? 5.977 -7.577 6.145 1.00 23.88 994 ALA A N 1
ATOM 7368 C CA . ALA A 1 994 ? 7.372 -7.159 6.035 1.00 23.88 994 ALA A CA 1
ATOM 7369 C C . ALA A 1 994 ? 8.304 -8.367 6.269 1.00 23.88 994 ALA A C 1
ATOM 7371 O O . ALA A 1 994 ? 8.517 -8.796 7.397 1.00 23.88 994 ALA A O 1
ATOM 7372 N N . SER A 1 995 ? 8.855 -8.884 5.168 1.00 28.14 995 SER A N 1
ATOM 7373 C CA . SER A 1 995 ? 10.045 -9.743 5.059 1.00 28.14 995 SER A CA 1
ATOM 7374 C C . SER A 1 995 ? 10.102 -11.047 5.879 1.00 28.14 995 SER A C 1
ATOM 7376 O O . SER A 1 995 ? 10.764 -11.145 6.909 1.00 28.14 995 SER A O 1
ATOM 7378 N N . ALA A 1 996 ? 9.524 -12.109 5.314 1.00 23.75 996 ALA A N 1
ATOM 7379 C CA . ALA A 1 996 ? 10.089 -13.452 5.398 1.00 23.75 996 ALA A CA 1
ATOM 7380 C C . ALA A 1 996 ? 10.059 -14.060 3.990 1.00 23.75 996 ALA A C 1
ATOM 7382 O O . ALA A 1 996 ? 8.999 -14.410 3.481 1.00 23.75 996 ALA A O 1
ATOM 7383 N N . ARG A 1 997 ? 11.232 -14.179 3.357 1.00 24.33 997 ARG A N 1
ATOM 7384 C CA . ARG A 1 997 ? 11.442 -15.181 2.306 1.00 24.33 997 ARG A CA 1
ATOM 7385 C C . ARG A 1 997 ? 11.208 -16.542 2.966 1.00 24.33 997 ARG A C 1
ATOM 7387 O O . ARG A 1 997 ? 12.038 -16.976 3.762 1.00 24.33 997 ARG A O 1
ATOM 7394 N N . VAL A 1 998 ? 10.090 -17.189 2.659 1.00 24.17 998 VAL A N 1
ATOM 7395 C CA . VAL A 1 998 ? 9.984 -18.648 2.742 1.00 24.17 998 VAL A CA 1
ATOM 7396 C C . VAL A 1 998 ? 10.408 -19.150 1.371 1.00 24.17 998 VAL A C 1
ATOM 7398 O O . VAL A 1 998 ? 9.839 -18.747 0.362 1.00 24.17 998 VAL A O 1
ATOM 7401 N N . ALA A 1 999 ? 11.472 -19.945 1.326 1.00 24.16 999 ALA A N 1
ATOM 7402 C CA . ALA A 1 999 ? 11.760 -20.735 0.144 1.00 24.16 999 ALA A CA 1
ATOM 7403 C C . ALA A 1 999 ? 10.751 -21.895 0.079 1.00 24.16 999 ALA A C 1
ATOM 7405 O O . ALA A 1 999 ? 10.574 -22.588 1.079 1.00 24.16 999 ALA A O 1
ATOM 7406 N N . ASP A 1 1000 ? 10.161 -22.041 -1.109 1.00 27.53 1000 ASP A N 1
ATOM 7407 C CA . ASP A 1 1000 ? 9.324 -23.120 -1.657 1.00 27.53 1000 ASP A CA 1
ATOM 7408 C C . ASP A 1 1000 ? 7.935 -23.393 -1.052 1.00 27.53 1000 ASP A C 1
ATOM 7410 O O . ASP A 1 1000 ? 7.784 -24.007 -0.000 1.00 27.53 1000 ASP A O 1
ATOM 7414 N N . ASP A 1 1001 ? 6.896 -22.942 -1.768 1.00 28.25 1001 ASP A N 1
ATOM 7415 C CA . ASP A 1 1001 ? 6.188 -23.810 -2.727 1.00 28.25 1001 ASP A CA 1
ATOM 7416 C C . ASP A 1 1001 ? 5.400 -22.943 -3.739 1.00 28.25 1001 ASP A C 1
ATOM 7418 O O . ASP A 1 1001 ? 4.358 -22.366 -3.426 1.00 28.25 1001 ASP A O 1
ATOM 7422 N N . GLY A 1 1002 ? 5.895 -22.858 -4.981 1.00 30.78 1002 GLY A N 1
ATOM 7423 C CA . GLY A 1 1002 ? 5.062 -22.546 -6.154 1.00 30.78 1002 GLY A CA 1
ATOM 7424 C C . GLY A 1 1002 ? 4.845 -21.078 -6.555 1.00 30.78 1002 GLY A C 1
ATOM 7425 O O . GLY A 1 1002 ? 3.867 -20.790 -7.244 1.00 30.78 1002 GLY A O 1
ATOM 7426 N N . GLU A 1 1003 ? 5.726 -20.144 -6.198 1.00 35.38 1003 GLU A N 1
ATOM 7427 C CA . GLU A 1 1003 ? 5.679 -18.786 -6.768 1.00 35.38 1003 GLU A CA 1
ATOM 7428 C C . GLU A 1 1003 ? 6.115 -18.802 -8.254 1.00 35.38 1003 GLU A C 1
ATOM 7430 O O . GLU A 1 1003 ? 6.940 -19.626 -8.670 1.00 35.38 1003 GLU A O 1
ATOM 7435 N N . LEU A 1 1004 ? 5.548 -17.923 -9.094 1.00 32.62 1004 LEU A N 1
ATOM 7436 C CA . LEU A 1 1004 ? 6.108 -17.643 -10.424 1.00 32.62 1004 LEU A CA 1
ATOM 7437 C C . LEU A 1 1004 ? 7.499 -17.058 -10.192 1.00 32.62 1004 LEU A C 1
ATOM 7439 O O . LEU A 1 1004 ? 7.629 -15.900 -9.807 1.00 32.62 1004 LEU A O 1
ATOM 7443 N N . ALA A 1 1005 ? 8.536 -17.869 -10.398 1.00 30.38 1005 ALA A N 1
ATOM 7444 C CA . ALA A 1 1005 ? 9.868 -17.350 -10.639 1.00 30.38 1005 ALA A CA 1
ATOM 7445 C C . ALA A 1 1005 ? 9.764 -16.516 -11.916 1.00 30.38 1005 ALA A C 1
ATOM 7447 O O . ALA A 1 1005 ? 9.710 -17.064 -13.014 1.00 30.38 1005 ALA A O 1
ATOM 7448 N N . ILE A 1 1006 ? 9.620 -15.204 -11.754 1.00 35.94 1006 ILE A N 1
ATOM 7449 C CA . ILE A 1 1006 ? 9.762 -14.266 -12.856 1.00 35.94 1006 ILE A CA 1
ATOM 7450 C C . ILE A 1 1006 ? 11.230 -14.415 -13.266 1.00 35.94 1006 ILE A C 1
ATOM 7452 O O . ILE A 1 1006 ? 12.119 -14.065 -12.485 1.00 35.94 1006 ILE A O 1
ATOM 7456 N N . GLU A 1 1007 ? 11.498 -15.025 -14.424 1.00 33.81 1007 GLU A N 1
ATOM 7457 C CA . GLU A 1 1007 ? 12.781 -14.809 -15.098 1.00 33.81 1007 GLU A CA 1
ATOM 7458 C C . GLU A 1 1007 ? 13.021 -13.299 -15.130 1.00 33.81 1007 GLU A C 1
ATOM 7460 O O . GLU A 1 1007 ? 12.087 -12.539 -15.382 1.00 33.81 1007 GLU A O 1
ATOM 7465 N N . GLU A 1 1008 ? 14.228 -12.849 -14.787 1.00 31.52 1008 GLU A N 1
ATOM 7466 C CA . GLU A 1 1008 ? 14.544 -11.421 -14.751 1.00 31.52 1008 GLU A CA 1
ATOM 7467 C C 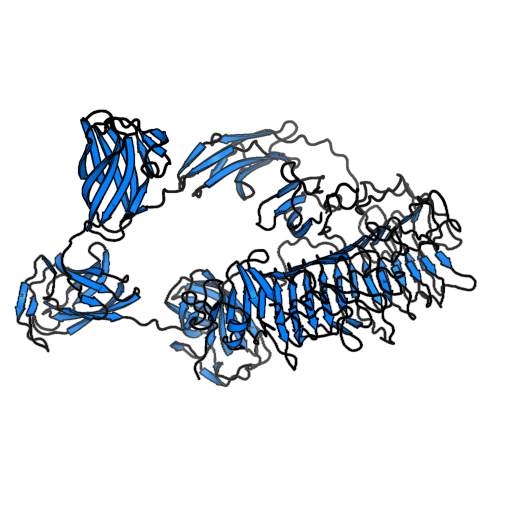. GLU A 1 1008 ? 14.088 -10.741 -16.055 1.00 31.52 1008 GLU A C 1
ATOM 7469 O O . GLU A 1 1008 ? 14.697 -10.958 -17.099 1.00 31.52 1008 GLU A O 1
ATOM 7474 N N . GLY A 1 1009 ? 13.028 -9.919 -16.009 1.00 40.34 1009 GLY A N 1
ATOM 7475 C CA . GLY A 1 1009 ? 12.721 -9.049 -17.143 1.00 40.34 1009 GLY A CA 1
ATOM 7476 C C . GLY A 1 1009 ? 11.289 -8.573 -17.404 1.00 40.34 1009 GLY A C 1
ATOM 7477 O O . GLY A 1 1009 ? 11.121 -7.772 -18.326 1.00 40.34 1009 GLY A O 1
ATOM 7478 N N . PHE A 1 1010 ? 10.253 -8.971 -16.656 1.00 41.62 1010 PHE A N 1
ATOM 7479 C CA . PHE A 1 1010 ? 8.925 -8.386 -16.895 1.00 41.62 1010 PHE A CA 1
ATOM 7480 C C . PHE A 1 1010 ? 8.055 -8.246 -15.638 1.00 41.62 1010 PHE A C 1
ATOM 7482 O O . PHE A 1 1010 ? 7.700 -9.224 -14.983 1.00 41.62 1010 PHE A O 1
ATOM 7489 N N . VAL A 1 1011 ? 7.657 -7.006 -15.331 1.00 51.34 1011 VAL A N 1
ATOM 7490 C CA . VAL A 1 1011 ? 6.691 -6.649 -14.284 1.00 51.34 1011 VAL A CA 1
ATOM 7491 C C . VAL A 1 1011 ? 5.606 -5.773 -14.926 1.00 51.34 1011 VAL A C 1
ATOM 7493 O O . VAL A 1 1011 ? 5.952 -4.799 -15.596 1.00 51.34 1011 VAL A O 1
ATOM 7496 N N . PRO A 1 1012 ? 4.308 -6.076 -14.726 1.00 54.56 1012 PRO A N 1
ATOM 7497 C CA . PRO A 1 1012 ? 3.196 -5.262 -15.218 1.00 54.56 1012 PRO A CA 1
ATOM 7498 C C . PRO A 1 1012 ? 3.346 -3.781 -14.850 1.00 54.56 1012 PRO A C 1
ATOM 7500 O O . PRO A 1 1012 ? 3.556 -3.466 -13.674 1.00 54.56 1012 PRO A O 1
ATOM 7503 N N . ALA A 1 1013 ? 3.172 -2.869 -15.814 1.00 54.00 1013 ALA A N 1
ATOM 7504 C CA . ALA A 1 1013 ? 3.223 -1.427 -15.563 1.00 54.00 1013 ALA A CA 1
ATOM 7505 C C . ALA A 1 1013 ? 2.195 -1.054 -14.493 1.00 54.00 1013 ALA A C 1
ATOM 7507 O O . ALA A 1 1013 ? 1.007 -1.224 -14.700 1.00 54.00 1013 ALA A O 1
ATOM 7508 N N . ARG A 1 1014 ? 2.590 -0.559 -13.324 1.00 63.72 1014 ARG A N 1
ATOM 7509 C CA . ARG A 1 1014 ? 1.639 -0.398 -12.208 1.00 63.72 1014 ARG A CA 1
ATOM 7510 C C . ARG A 1 1014 ? 0.755 0.830 -12.308 1.00 63.72 1014 ARG A C 1
ATOM 7512 O O . ARG A 1 1014 ? 0.018 1.113 -11.376 1.00 63.72 1014 ARG A O 1
ATOM 7519 N N . ILE A 1 1015 ? 0.844 1.610 -13.376 1.00 61.44 1015 ILE A N 1
ATOM 7520 C CA . ILE A 1 1015 ? 0.182 2.908 -13.502 1.00 61.44 1015 ILE A CA 1
ATOM 7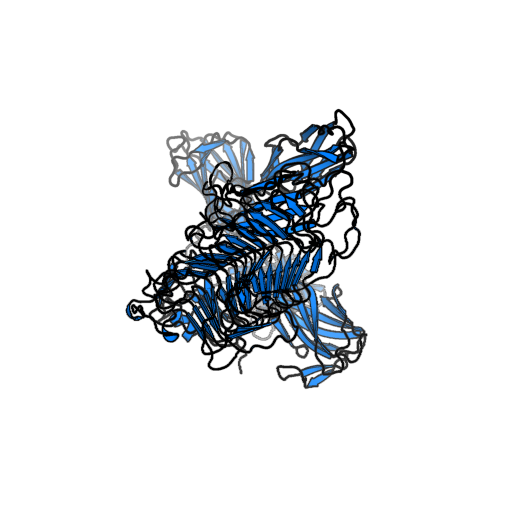521 C C . ILE A 1 1015 ? -0.228 3.094 -14.961 1.00 61.44 1015 ILE A C 1
ATOM 7523 O O . ILE A 1 1015 ? 0.562 2.810 -15.859 1.00 61.44 1015 ILE A O 1
ATOM 7527 N N . PHE A 1 1016 ? -1.447 3.576 -15.201 1.00 60.22 1016 PHE A N 1
ATOM 7528 C CA . PHE A 1 1016 ? -1.918 3.928 -16.541 1.00 60.22 1016 PHE A CA 1
ATOM 7529 C C . PHE A 1 1016 ? -2.945 5.073 -16.495 1.00 60.22 1016 PHE A C 1
ATOM 7531 O O . PHE A 1 1016 ? -3.537 5.360 -15.448 1.00 60.22 1016 PHE A O 1
ATOM 7538 N N . SER A 1 1017 ? -3.126 5.764 -17.620 1.00 72.75 1017 SER A N 1
ATOM 7539 C CA . SER A 1 1017 ? -3.916 6.991 -17.744 1.00 72.75 1017 SER A CA 1
ATOM 7540 C C . SER A 1 1017 ? -4.962 6.908 -18.860 1.00 72.75 1017 SER A C 1
ATOM 7542 O O . SER A 1 1017 ? -4.706 7.398 -19.954 1.00 72.75 1017 SER A O 1
ATOM 7544 N N . PRO A 1 1018 ? -6.147 6.331 -18.596 1.00 72.38 1018 PRO A N 1
ATOM 7545 C CA . PRO A 1 1018 ? -7.236 6.224 -19.567 1.00 72.38 1018 PRO A CA 1
ATOM 7546 C C . PRO A 1 1018 ? -7.913 7.585 -19.783 1.00 72.38 1018 PRO A C 1
ATOM 7548 O O . PRO A 1 1018 ? -8.935 7.884 -19.149 1.00 72.38 1018 PRO A O 1
ATOM 7551 N N . ASN A 1 1019 ? -7.320 8.425 -20.638 1.00 64.19 1019 ASN A N 1
ATOM 7552 C CA . ASN A 1 1019 ? -7.764 9.790 -20.956 1.00 64.19 1019 ASN A CA 1
ATOM 7553 C C . ASN A 1 1019 ? -8.061 10.004 -22.461 1.00 64.19 1019 ASN A C 1
ATOM 7555 O O . ASN A 1 1019 ? -8.550 11.071 -22.839 1.00 64.19 1019 ASN A O 1
ATOM 7559 N N . GLY A 1 1020 ? -7.821 8.995 -23.301 1.00 56.25 1020 GLY A N 1
ATOM 7560 C CA . GLY A 1 1020 ? -8.092 8.996 -24.736 1.00 56.25 1020 GLY A CA 1
ATOM 7561 C C . GLY A 1 1020 ? -7.058 9.745 -25.579 1.00 56.25 1020 GLY A C 1
ATOM 7562 O O . GLY A 1 1020 ? -7.359 10.089 -26.724 1.00 56.25 1020 GLY A O 1
ATOM 7563 N N . ASP A 1 1021 ? -5.868 10.036 -25.042 1.00 52.41 1021 ASP A N 1
ATOM 7564 C CA . ASP A 1 1021 ? -4.774 10.690 -25.776 1.00 52.41 1021 ASP A CA 1
ATOM 7565 C C . ASP A 1 1021 ? -3.898 9.704 -26.585 1.00 52.41 1021 ASP A C 1
ATOM 7567 O O . ASP A 1 1021 ? -3.004 10.109 -27.345 1.00 52.41 1021 ASP A O 1
ATOM 7571 N N . GLY A 1 1022 ? -4.192 8.405 -26.474 1.00 45.00 1022 GLY A N 1
ATOM 7572 C CA . GLY A 1 1022 ? -3.466 7.311 -27.100 1.00 45.00 1022 GLY A CA 1
ATOM 7573 C C . GLY A 1 1022 ? -2.175 6.925 -26.371 1.00 45.00 1022 GLY A C 1
ATOM 7574 O O . GLY A 1 1022 ? -1.344 6.244 -26.980 1.00 45.00 1022 GLY A O 1
ATOM 7575 N N . LEU A 1 1023 ? -1.955 7.376 -25.128 1.00 46.75 1023 LEU A N 1
ATOM 7576 C CA . LEU A 1 1023 ? -0.797 7.076 -24.276 1.00 46.75 1023 LEU A CA 1
ATOM 7577 C C . LEU A 1 1023 ? -1.247 6.455 -22.950 1.00 46.75 1023 LEU A C 1
ATOM 7579 O O . LEU A 1 1023 ? -1.937 7.081 -22.152 1.00 46.75 1023 LEU A O 1
ATOM 7583 N N . ASN A 1 1024 ? -0.799 5.224 -22.673 1.00 59.12 1024 ASN A N 1
ATOM 7584 C CA . ASN A 1 1024 ? -1.152 4.489 -21.451 1.00 59.12 1024 ASN A CA 1
ATOM 7585 C C . ASN A 1 1024 ? -2.666 4.467 -21.173 1.00 59.12 1024 ASN A C 1
ATOM 7587 O O . ASN A 1 1024 ? -3.085 4.408 -20.022 1.00 59.12 1024 ASN A O 1
ATOM 7591 N N . ASP A 1 1025 ? -3.490 4.488 -22.224 1.00 61.34 1025 ASP A N 1
ATOM 7592 C CA . ASP A 1 1025 ? -4.949 4.448 -22.100 1.00 61.34 1025 ASP A CA 1
ATOM 7593 C C . ASP A 1 1025 ? -5.459 3.095 -21.599 1.00 61.34 1025 ASP A C 1
ATOM 7595 O O . ASP A 1 1025 ? -6.567 2.975 -21.083 1.00 61.34 1025 ASP A O 1
ATOM 7599 N N . THR A 1 1026 ? -4.623 2.068 -21.729 1.00 70.12 1026 THR A N 1
ATOM 7600 C CA . THR A 1 1026 ? -4.889 0.729 -21.230 1.00 70.12 1026 THR A CA 1
ATOM 7601 C C . THR A 1 1026 ? -3.724 0.251 -20.384 1.00 70.12 1026 THR A C 1
ATOM 7603 O O . THR A 1 1026 ? -2.574 0.317 -20.819 1.00 70.12 1026 THR A O 1
ATOM 7606 N N . TRP A 1 1027 ? -4.022 -0.291 -19.214 1.00 71.50 1027 TRP A N 1
ATOM 7607 C CA . TRP A 1 1027 ? -3.105 -1.094 -18.434 1.00 71.50 1027 TRP A CA 1
ATOM 7608 C C . TRP A 1 1027 ? -2.840 -2.408 -19.156 1.00 71.50 1027 TRP A C 1
ATOM 7610 O O . TRP A 1 1027 ? -3.779 -3.132 -19.481 1.00 71.50 1027 TRP A O 1
ATOM 7620 N N . GLN A 1 1028 ? -1.576 -2.710 -19.422 1.00 67.81 1028 GLN A N 1
ATOM 7621 C CA . GLN A 1 1028 ? -1.155 -3.899 -20.152 1.00 67.81 1028 GLN A CA 1
ATOM 7622 C C . GLN A 1 1028 ? -0.082 -4.620 -19.351 1.00 67.81 1028 GLN A C 1
ATOM 7624 O O . GLN A 1 1028 ? 0.742 -3.990 -18.688 1.00 67.81 1028 GLN A O 1
ATOM 7629 N N . TRP A 1 1029 ? -0.115 -5.948 -19.383 1.00 62.53 1029 TRP A N 1
ATOM 7630 C CA . TRP A 1 1029 ? 0.768 -6.750 -18.548 1.00 62.53 1029 TRP A CA 1
ATOM 7631 C C . TRP A 1 1029 ? 1.244 -8.056 -19.197 1.00 62.53 1029 TRP A C 1
ATOM 7633 O O . TRP A 1 1029 ? 1.886 -8.850 -18.530 1.00 62.53 1029 TRP A O 1
ATOM 7643 N N . SER A 1 1030 ? 0.964 -8.303 -20.477 1.00 54.31 1030 SER A N 1
ATOM 7644 C CA . SER A 1 1030 ? 1.336 -9.569 -21.118 1.00 54.31 1030 SER A CA 1
ATOM 7645 C C . SER A 1 1030 ? 2.524 -9.434 -22.069 1.00 54.31 1030 SER A C 1
ATOM 7647 O O . SER A 1 1030 ? 2.440 -8.675 -23.037 1.00 54.31 1030 SER A O 1
ATOM 7649 N N . ASP A 1 1031 ? 3.551 -10.258 -21.845 1.00 45.69 1031 ASP A N 1
ATOM 7650 C CA . ASP A 1 1031 ? 4.339 -10.880 -22.915 1.00 45.69 1031 ASP A CA 1
ATOM 7651 C C . ASP A 1 1031 ? 3.595 -12.173 -23.343 1.00 45.69 1031 ASP A C 1
ATOM 7653 O O . ASP A 1 1031 ? 3.485 -13.094 -22.529 1.00 45.69 1031 ASP A O 1
ATOM 7657 N N . PRO A 1 1032 ? 2.974 -12.243 -24.540 1.00 42.59 1032 PRO A N 1
ATOM 7658 C CA . PRO A 1 1032 ? 2.031 -13.311 -24.906 1.00 42.59 1032 PRO A CA 1
ATOM 7659 C C . PRO A 1 1032 ? 2.615 -14.728 -25.030 1.00 42.59 1032 PRO A C 1
ATOM 7661 O O . PRO A 1 1032 ? 1.853 -15.678 -25.186 1.00 42.59 1032 PRO A O 1
ATOM 7664 N N . GLU A 1 1033 ? 3.937 -14.899 -25.001 1.00 42.94 1033 GLU A N 1
ATOM 7665 C CA . GLU A 1 1033 ? 4.580 -16.147 -25.445 1.00 42.94 1033 GLU A CA 1
ATOM 7666 C C . GLU A 1 1033 ? 5.283 -16.958 -24.361 1.00 42.94 1033 GLU A C 1
ATOM 7668 O O . GLU A 1 1033 ? 5.629 -18.113 -24.599 1.00 42.94 1033 GLU A O 1
ATOM 7673 N N . THR A 1 1034 ? 5.449 -16.405 -23.161 1.00 44.38 1034 THR A N 1
ATOM 7674 C CA . THR A 1 1034 ? 5.970 -17.148 -22.001 1.00 44.38 1034 THR A CA 1
ATOM 7675 C C . THR A 1 1034 ? 4.873 -17.555 -21.024 1.00 44.38 1034 THR A C 1
ATOM 7677 O O . THR A 1 1034 ? 5.128 -18.341 -20.111 1.00 44.38 1034 THR A O 1
ATOM 7680 N N . MET A 1 1035 ? 3.646 -17.049 -21.203 1.00 49.91 1035 MET A N 1
ATOM 7681 C CA . MET A 1 1035 ? 2.575 -17.238 -20.231 1.00 49.91 1035 MET A CA 1
ATOM 7682 C C . MET A 1 1035 ? 1.280 -17.770 -20.862 1.00 49.91 1035 MET A C 1
ATOM 7684 O O . MET A 1 1035 ? 0.470 -17.036 -21.427 1.00 49.91 1035 MET A O 1
ATOM 7688 N N . THR A 1 1036 ? 1.064 -19.076 -20.711 1.00 52.41 1036 THR A N 1
ATOM 7689 C CA . THR A 1 1036 ? -0.194 -19.768 -21.016 1.00 52.41 1036 THR A CA 1
ATOM 7690 C C . THR A 1 1036 ? -1.129 -19.784 -19.794 1.00 52.41 1036 THR A C 1
ATOM 7692 O O . THR A 1 1036 ? -0.699 -19.602 -18.658 1.00 52.41 1036 THR A O 1
ATOM 7695 N N . ASN A 1 1037 ? -2.444 -19.950 -20.000 1.00 62.34 1037 ASN A N 1
ATOM 7696 C CA . ASN A 1 1037 ? -3.456 -20.018 -18.925 1.00 62.34 1037 ASN A CA 1
ATOM 7697 C C . ASN A 1 1037 ? -3.452 -18.842 -17.936 1.00 62.34 1037 ASN A C 1
ATOM 7699 O O . ASN A 1 1037 ? -3.667 -19.016 -16.732 1.00 62.34 1037 ASN A O 1
ATOM 7703 N N . CYS A 1 1038 ? -3.227 -17.638 -18.448 1.00 63.56 1038 CYS A N 1
ATOM 7704 C CA . CYS A 1 1038 ? -3.269 -16.428 -17.655 1.00 63.56 1038 CYS A CA 1
ATOM 7705 C C . CYS A 1 1038 ? -4.683 -15.869 -17.497 1.00 63.56 1038 CYS A C 1
ATOM 7707 O O . CYS A 1 1038 ? -5.459 -15.759 -18.450 1.00 63.56 1038 CYS A O 1
ATOM 7709 N N . SER A 1 1039 ? -4.991 -15.430 -16.286 1.00 73.75 1039 SER A N 1
ATOM 7710 C CA . SER A 1 1039 ? -6.148 -14.601 -15.980 1.00 73.75 1039 SER A CA 1
ATOM 7711 C C . SER A 1 1039 ? -5.706 -13.387 -15.187 1.00 73.75 1039 SER A C 1
ATOM 7713 O O . SER A 1 1039 ? -4.782 -13.463 -14.376 1.00 73.75 1039 SER A O 1
ATOM 7715 N N . VAL A 1 1040 ? -6.390 -12.273 -15.415 1.00 75.50 1040 VAL A N 1
ATOM 7716 C CA . VAL A 1 1040 ? -6.287 -11.087 -14.581 1.00 75.50 1040 VAL A CA 1
ATOM 7717 C C . VAL A 1 1040 ? -7.602 -10.782 -13.938 1.00 75.50 1040 VAL A C 1
ATOM 7719 O O . VAL A 1 1040 ? -8.645 -10.782 -14.584 1.00 75.50 1040 VAL A O 1
ATOM 7722 N N . VAL A 1 1041 ? -7.513 -10.424 -12.669 1.00 82.62 1041 VAL A N 1
ATOM 7723 C CA . VAL A 1 1041 ? -8.589 -9.796 -11.925 1.00 82.62 1041 VAL A CA 1
ATOM 7724 C C . VAL A 1 1041 ? -8.058 -8.499 -11.345 1.00 82.62 1041 VAL A C 1
ATOM 7726 O O . VAL A 1 1041 ? -7.002 -8.510 -10.722 1.00 82.62 1041 VAL A O 1
ATOM 7729 N N . ILE A 1 1042 ? -8.777 -7.395 -11.534 1.00 78.94 1042 ILE A N 1
ATOM 7730 C CA . ILE A 1 1042 ? -8.453 -6.102 -10.930 1.00 78.94 1042 ILE A CA 1
ATOM 7731 C C . ILE A 1 1042 ? -9.532 -5.756 -9.918 1.00 78.94 1042 ILE A C 1
ATOM 7733 O O . ILE A 1 1042 ? -10.727 -5.869 -10.199 1.00 78.94 1042 ILE A O 1
ATOM 7737 N N . TYR A 1 1043 ? -9.093 -5.309 -8.754 1.00 78.25 1043 TYR A N 1
ATOM 7738 C CA . TYR A 1 1043 ? -9.896 -4.895 -7.622 1.00 78.25 1043 TYR A CA 1
ATOM 7739 C C . TYR A 1 1043 ? -9.712 -3.402 -7.363 1.00 78.25 1043 TYR A C 1
ATOM 7741 O O . TYR A 1 1043 ? -8.622 -2.874 -7.564 1.00 78.25 1043 TYR A O 1
ATOM 7749 N N . ASP A 1 1044 ? -10.751 -2.716 -6.899 1.00 76.00 1044 ASP A N 1
ATOM 7750 C CA . ASP A 1 1044 ? -10.632 -1.346 -6.391 1.00 76.00 1044 ASP A CA 1
ATOM 7751 C C . ASP A 1 1044 ? -10.008 -1.288 -4.983 1.00 76.00 1044 ASP A C 1
ATOM 7753 O O . ASP A 1 1044 ? -9.761 -2.309 -4.336 1.00 76.00 1044 ASP A O 1
ATOM 7757 N N . GLY A 1 1045 ? -9.782 -0.071 -4.477 1.00 47.88 1045 GLY A N 1
ATOM 7758 C CA . GLY A 1 1045 ? -9.252 0.177 -3.131 1.00 47.88 1045 GLY A CA 1
ATOM 7759 C C . GLY A 1 1045 ? -10.090 -0.376 -1.966 1.00 47.88 1045 GLY A C 1
ATOM 7760 O O . GLY A 1 1045 ? -9.617 -0.364 -0.833 1.00 47.88 1045 GLY A O 1
ATOM 7761 N N . ALA A 1 1046 ? -11.311 -0.861 -2.218 1.00 56.41 1046 ALA A N 1
ATOM 7762 C CA . ALA A 1 1046 ? -12.176 -1.518 -1.238 1.00 56.41 1046 ALA A CA 1
ATOM 7763 C C . ALA A 1 1046 ? -12.231 -3.050 -1.426 1.00 56.41 1046 ALA A C 1
ATOM 7765 O O . ALA A 1 1046 ? -13.014 -3.716 -0.749 1.00 56.41 1046 ALA A O 1
ATOM 7766 N N . GLY A 1 1047 ? -11.426 -3.606 -2.340 1.00 50.16 1047 GLY A N 1
ATOM 7767 C CA . GLY A 1 1047 ? -11.349 -5.039 -2.622 1.00 50.16 1047 GLY A CA 1
ATOM 7768 C C . GLY A 1 1047 ? -12.469 -5.570 -3.520 1.00 50.16 1047 GLY A C 1
ATOM 7769 O O . GLY A 1 1047 ? -12.666 -6.782 -3.586 1.00 50.16 1047 GLY A O 1
ATOM 7770 N N . ARG A 1 1048 ? -13.225 -4.706 -4.211 1.00 68.88 1048 ARG A N 1
ATOM 7771 C CA . ARG A 1 1048 ? -14.290 -5.128 -5.138 1.00 68.88 1048 ARG A CA 1
ATOM 7772 C C . ARG A 1 1048 ? -13.700 -5.367 -6.517 1.00 68.88 1048 ARG A C 1
ATOM 7774 O O . ARG A 1 1048 ? -12.970 -4.517 -7.013 1.00 68.88 1048 ARG A O 1
ATOM 7781 N N . GLN A 1 1049 ? -14.044 -6.478 -7.160 1.00 83.38 1049 GLN A N 1
ATOM 7782 C CA . GLN A 1 1049 ? -13.600 -6.762 -8.526 1.00 83.38 1049 GLN A CA 1
ATOM 7783 C C . GLN A 1 1049 ? -14.222 -5.759 -9.511 1.00 83.38 1049 GLN A C 1
ATOM 7785 O O . GLN A 1 1049 ? -15.444 -5.675 -9.629 1.00 83.38 1049 GLN A O 1
ATOM 7790 N N . VAL A 1 1050 ? -13.379 -5.021 -10.231 1.00 83.56 1050 VAL A N 1
ATOM 7791 C CA . VAL A 1 1050 ? -13.783 -4.008 -11.220 1.00 83.56 1050 VAL A CA 1
ATOM 7792 C C . VAL A 1 1050 ? -13.517 -4.437 -12.658 1.00 83.56 1050 VAL A C 1
ATOM 7794 O O . VAL A 1 1050 ? -14.190 -3.945 -13.564 1.00 83.56 1050 VAL A O 1
ATOM 7797 N N . TYR A 1 1051 ? -12.585 -5.366 -12.867 1.00 85.38 1051 TYR A N 1
ATOM 7798 C CA . TYR A 1 1051 ? -12.239 -5.903 -14.178 1.00 85.38 1051 TYR A CA 1
ATOM 7799 C C . TYR A 1 1051 ? -11.768 -7.349 -14.051 1.00 85.38 1051 TYR A C 1
ATOM 7801 O O . TYR A 1 1051 ? -11.137 -7.719 -13.061 1.00 85.38 1051 TYR A O 1
ATOM 7809 N N . GLN A 1 1052 ? -12.082 -8.169 -15.048 1.00 84.38 1052 GLN A N 1
ATOM 7810 C CA . GLN A 1 1052 ? -11.520 -9.503 -15.186 1.00 84.38 1052 GLN A CA 1
ATOM 7811 C C . GLN A 1 1052 ? -11.377 -9.843 -16.661 1.00 84.38 1052 GLN A C 1
ATOM 7813 O O . GLN A 1 1052 ? -12.286 -9.583 -17.446 1.00 84.38 1052 GLN A O 1
ATOM 7818 N N . SER A 1 1053 ? -10.252 -10.456 -17.004 1.00 74.50 1053 SER A N 1
ATOM 7819 C CA . SER A 1 1053 ? -10.025 -11.038 -18.318 1.00 74.50 1053 SER A CA 1
ATOM 7820 C C . SER A 1 1053 ? -9.247 -12.346 -18.204 1.00 74.50 1053 SER A C 1
ATOM 7822 O O . SER A 1 1053 ? -8.544 -12.587 -17.221 1.00 74.50 1053 SER A O 1
ATOM 7824 N N . SER A 1 1054 ? -9.395 -13.205 -19.202 1.00 65.00 1054 SER A N 1
ATOM 7825 C CA . SER A 1 1054 ? -8.709 -14.489 -19.337 1.00 65.00 1054 SER A CA 1
ATOM 7826 C C . SER A 1 1054 ? -8.423 -14.749 -20.814 1.00 65.00 1054 SER A C 1
ATOM 7828 O O . SER A 1 1054 ? -9.246 -14.390 -21.655 1.00 65.00 1054 SER A O 1
ATOM 7830 N N . GLY A 1 1055 ? -7.303 -15.399 -21.131 1.00 58.75 1055 GLY A N 1
ATOM 7831 C CA . GLY A 1 1055 ? -6.876 -15.627 -22.520 1.00 58.75 1055 GLY A CA 1
ATOM 7832 C C . GLY A 1 1055 ? -6.026 -14.478 -23.074 1.00 58.75 1055 GLY A C 1
ATOM 7833 O O . GLY A 1 1055 ? -5.408 -13.757 -22.301 1.00 58.75 1055 GLY A O 1
ATOM 7834 N N . GLU A 1 1056 ? -5.979 -14.297 -24.398 1.00 45.41 1056 GLU A N 1
ATOM 7835 C CA . GLU A 1 1056 ? -5.039 -13.374 -25.073 1.00 45.41 1056 GLU A CA 1
ATOM 7836 C C . GLU A 1 1056 ? -5.291 -11.875 -24.801 1.00 45.41 1056 GLU A C 1
ATOM 7838 O O . GLU A 1 1056 ? -4.426 -11.039 -25.056 1.00 45.41 1056 GLU A O 1
ATOM 7843 N N . GLN A 1 1057 ? -6.459 -11.498 -24.266 1.00 53.88 1057 GLN A N 1
ATOM 7844 C CA . GLN A 1 1057 ? -6.835 -10.092 -24.096 1.00 53.88 1057 GLN A CA 1
ATOM 7845 C C . GLN A 1 1057 ? -6.614 -9.589 -22.664 1.00 53.88 1057 GLN A C 1
ATOM 7847 O O . GLN A 1 1057 ? -7.538 -9.369 -21.888 1.00 53.88 1057 GLN A O 1
ATOM 7852 N N . LEU A 1 1058 ? -5.357 -9.380 -22.300 1.00 65.88 1058 LEU A N 1
ATOM 7853 C CA . LEU A 1 1058 ? -4.930 -9.089 -20.930 1.00 65.88 1058 LEU A CA 1
ATOM 7854 C C . LEU A 1 1058 ? -4.851 -7.588 -20.580 1.00 65.88 1058 LEU A C 1
ATOM 7856 O O . LEU A 1 1058 ? -4.318 -7.222 -19.538 1.00 65.88 1058 LEU A O 1
ATOM 7860 N N . SER A 1 1059 ? -5.417 -6.706 -21.409 1.00 70.25 1059 SER A N 1
ATOM 7861 C CA . SER A 1 1059 ? -5.349 -5.246 -21.247 1.00 70.25 1059 SER A CA 1
ATOM 7862 C C . SER A 1 1059 ? -6.612 -4.641 -20.624 1.00 70.25 1059 SER A C 1
ATOM 7864 O O . SER A 1 1059 ? -7.699 -4.942 -21.103 1.00 70.25 1059 SER A O 1
ATOM 7866 N N . TRP A 1 1060 ? -6.504 -3.738 -19.647 1.00 84.44 1060 TRP A N 1
ATOM 7867 C CA . TRP A 1 1060 ? -7.644 -3.016 -19.064 1.00 84.44 1060 TRP A CA 1
ATOM 7868 C C . TRP A 1 1060 ? -7.635 -1.531 -19.430 1.00 84.44 1060 TRP A C 1
ATOM 7870 O O . TRP A 1 1060 ? -6.674 -0.839 -19.143 1.00 84.44 1060 TRP A O 1
ATOM 7880 N N . ASP A 1 1061 ? -8.719 -1.007 -19.990 1.00 80.62 1061 ASP A N 1
ATOM 7881 C CA . ASP A 1 1061 ? -8.901 0.404 -20.388 1.00 80.62 1061 ASP A CA 1
ATOM 7882 C C . ASP A 1 1061 ? -9.405 1.324 -19.258 1.00 80.62 1061 ASP A C 1
ATOM 7884 O O . ASP A 1 1061 ? -9.804 2.467 -19.477 1.00 80.62 1061 ASP A O 1
ATOM 7888 N N . GLY A 1 1062 ? -9.440 0.826 -18.021 1.00 78.62 1062 GLY A N 1
ATOM 7889 C CA . GLY A 1 1062 ? -9.976 1.575 -16.888 1.00 78.62 1062 GLY A CA 1
ATOM 7890 C C . GLY A 1 1062 ? -11.501 1.635 -16.860 1.00 78.62 1062 GLY A C 1
ATOM 7891 O O . GLY A 1 1062 ? -12.053 2.376 -16.041 1.00 78.62 1062 GLY A O 1
ATOM 7892 N N . MET A 1 1063 ? -12.208 0.869 -17.695 1.00 79.50 1063 MET A N 1
ATOM 7893 C CA . MET A 1 1063 ? -13.665 0.768 -17.668 1.00 79.50 1063 MET A CA 1
ATOM 7894 C C . MET A 1 1063 ? -14.124 -0.375 -16.761 1.00 79.50 1063 MET A C 1
ATOM 7896 O O . MET A 1 1063 ? -13.586 -1.479 -16.780 1.00 79.50 1063 MET A O 1
ATOM 7900 N N . SER A 1 1064 ? -15.164 -0.127 -15.972 1.00 81.06 1064 SER A N 1
ATOM 7901 C CA . SER A 1 1064 ? -15.872 -1.144 -15.201 1.00 81.06 1064 SER A CA 1
ATOM 7902 C C . SER A 1 1064 ? -17.352 -1.055 -15.550 1.00 81.06 1064 SER A C 1
ATOM 7904 O O . SER A 1 1064 ? -17.965 0.004 -15.410 1.00 81.06 1064 SER A O 1
ATOM 7906 N N . GLN A 1 1065 ? -17.921 -2.142 -16.082 1.00 75.06 1065 GLN A N 1
ATOM 7907 C CA . GLN A 1 1065 ? -19.327 -2.201 -16.517 1.00 75.06 1065 GLN A CA 1
ATOM 7908 C C . GLN A 1 1065 ? -19.726 -1.060 -17.484 1.00 75.06 1065 GLN A C 1
ATOM 7910 O O . GLN A 1 1065 ? -20.808 -0.484 -17.379 1.00 75.06 1065 GLN A O 1
ATOM 7915 N N . GLY A 1 1066 ? -18.830 -0.688 -18.406 1.00 72.31 1066 GLY A N 1
ATOM 7916 C CA . GLY A 1 1066 ? -19.071 0.381 -19.385 1.00 72.31 1066 GLY A CA 1
ATOM 7917 C C . GLY A 1 1066 ? -18.980 1.809 -18.830 1.00 72.31 1066 GLY A C 1
ATOM 7918 O O . GLY A 1 1066 ? -19.326 2.752 -19.539 1.00 72.31 1066 GLY A O 1
ATOM 7919 N N . LYS A 1 1067 ? -18.508 1.996 -17.590 1.00 70.94 1067 LYS A N 1
ATOM 7920 C CA . LYS A 1 1067 ? -18.253 3.311 -16.980 1.00 70.94 1067 LYS A CA 1
ATOM 7921 C C . LYS A 1 1067 ? -16.784 3.474 -16.603 1.00 70.94 1067 LYS A C 1
ATOM 7923 O O . LYS A 1 1067 ? -16.131 2.531 -16.170 1.00 70.94 1067 LYS A O 1
ATOM 7928 N N . SER A 1 1068 ? -16.286 4.698 -16.710 1.00 80.25 1068 SER A N 1
ATOM 7929 C CA . SER A 1 1068 ? -14.895 5.053 -16.429 1.00 80.25 1068 SER A CA 1
ATOM 7930 C C . SER A 1 1068 ? -14.575 4.975 -14.924 1.00 80.25 1068 SER A C 1
ATOM 7932 O O . SER A 1 1068 ? -15.106 5.753 -14.132 1.00 80.25 1068 SER A O 1
ATOM 7934 N N . SER A 1 1069 ? -13.665 4.086 -14.515 1.00 82.50 1069 SER A N 1
ATOM 7935 C CA . SER A 1 1069 ? -13.277 3.869 -13.104 1.00 82.50 1069 SER A CA 1
ATOM 7936 C C . SER A 1 1069 ? -12.497 5.070 -12.533 1.00 82.50 1069 SER A C 1
ATOM 7938 O O . SER A 1 1069 ? -11.639 5.584 -13.243 1.00 82.50 1069 SER A O 1
ATOM 7940 N N . PRO A 1 1070 ? -12.766 5.582 -11.317 1.00 72.50 1070 PRO A N 1
ATOM 7941 C CA . PRO A 1 1070 ? -12.123 6.799 -10.790 1.00 72.50 1070 PRO A CA 1
ATOM 7942 C C . PRO A 1 1070 ? -10.589 6.723 -10.685 1.00 72.50 1070 PRO A C 1
ATOM 7944 O O . PRO A 1 1070 ? -10.041 5.633 -10.520 1.00 72.50 1070 PRO A O 1
ATOM 7947 N N . SER A 1 1071 ? -9.905 7.877 -10.690 1.00 69.75 1071 SER A N 1
ATOM 7948 C CA . SER A 1 1071 ? -8.481 7.954 -10.321 1.00 69.75 1071 SER A CA 1
ATOM 7949 C C . SER A 1 1071 ? -8.277 7.401 -8.911 1.00 69.75 1071 SER A C 1
ATOM 7951 O O . SER A 1 1071 ? -9.032 7.736 -7.996 1.00 69.75 1071 SER A O 1
ATOM 7953 N N . GLY A 1 1072 ? -7.271 6.555 -8.721 1.00 59.47 1072 GLY A N 1
ATOM 7954 C CA . GLY A 1 1072 ? -7.068 5.872 -7.447 1.00 59.47 1072 GLY A CA 1
ATOM 7955 C C . GLY A 1 1072 ? -6.243 4.600 -7.569 1.00 59.47 1072 GLY A C 1
ATOM 7956 O O . GLY A 1 1072 ? -5.825 4.223 -8.663 1.00 59.47 1072 GLY A O 1
ATOM 7957 N N . ALA A 1 1073 ? -6.008 3.966 -6.422 1.00 61.09 1073 ALA A N 1
ATOM 7958 C CA . ALA A 1 1073 ? -5.311 2.693 -6.335 1.00 61.09 1073 ALA A CA 1
ATOM 7959 C C . ALA A 1 1073 ? -6.286 1.523 -6.532 1.00 61.09 1073 ALA A C 1
ATOM 7961 O O . ALA A 1 1073 ? -7.392 1.497 -5.985 1.00 61.09 1073 ALA A O 1
ATOM 7962 N N . TYR A 1 1074 ? -5.814 0.557 -7.296 1.00 81.44 1074 TYR A N 1
ATOM 7963 C CA . TYR A 1 1074 ? -6.412 -0.714 -7.648 1.00 81.44 1074 TYR A CA 1
ATOM 7964 C C . TYR A 1 1074 ? -5.373 -1.804 -7.379 1.00 81.44 1074 TYR A C 1
ATOM 7966 O O . TYR A 1 1074 ? -4.190 -1.531 -7.173 1.00 81.44 1074 TYR A O 1
ATOM 7974 N N . TYR A 1 1075 ? -5.804 -3.053 -7.383 1.00 73.12 1075 TYR A N 1
ATOM 7975 C CA . TYR A 1 1075 ? -4.933 -4.199 -7.156 1.00 73.12 1075 TYR A CA 1
ATOM 7976 C C . TYR A 1 1075 ? -5.217 -5.242 -8.209 1.00 73.12 1075 TYR A C 1
ATOM 7978 O O . TYR A 1 1075 ? -6.379 -5.520 -8.479 1.00 73.12 1075 TYR A O 1
ATOM 7986 N N . TYR A 1 1076 ? -4.185 -5.831 -8.792 1.00 77.56 1076 TYR A N 1
ATOM 7987 C CA . TYR A 1 1076 ? -4.354 -6.927 -9.726 1.00 77.56 1076 TYR A CA 1
ATOM 7988 C C . TYR A 1 1076 ? -3.920 -8.247 -9.105 1.00 77.56 1076 TYR A C 1
ATOM 7990 O O . TYR A 1 1076 ? -2.978 -8.330 -8.314 1.00 77.56 1076 TYR A O 1
ATOM 7998 N N . VAL A 1 1077 ? -4.608 -9.298 -9.522 1.00 75.19 1077 VAL A N 1
ATOM 7999 C CA . VAL A 1 1077 ? -4.197 -10.679 -9.343 1.00 75.19 1077 VAL A CA 1
ATOM 8000 C C . VAL A 1 1077 ? -4.084 -11.268 -10.732 1.00 75.19 1077 VAL A C 1
ATOM 8002 O O . VAL A 1 1077 ? -5.082 -11.480 -11.416 1.00 75.19 1077 VAL A O 1
ATOM 8005 N N . ILE A 1 1078 ? -2.847 -11.504 -11.128 1.00 72.38 1078 ILE A N 1
ATOM 8006 C CA . ILE A 1 1078 ? -2.466 -12.276 -12.292 1.00 72.38 1078 ILE A CA 1
ATOM 8007 C C . ILE A 1 1078 ? -2.327 -13.722 -11.839 1.00 72.38 1078 ILE A C 1
ATOM 8009 O O . ILE A 1 1078 ? -1.654 -14.008 -10.851 1.00 72.38 1078 ILE A O 1
ATOM 8013 N N . THR A 1 1079 ? -2.960 -14.647 -12.543 1.00 70.06 1079 THR A N 1
ATOM 8014 C CA . THR A 1 1079 ? -2.790 -16.080 -12.295 1.00 70.06 1079 THR A CA 1
ATOM 8015 C C . THR A 1 1079 ? -2.481 -16.762 -13.607 1.00 70.06 1079 THR A C 1
ATOM 8017 O O . THR A 1 1079 ? -3.347 -16.743 -14.471 1.00 70.06 1079 THR A O 1
ATOM 8020 N N . CYS A 1 1080 ? -1.298 -17.359 -13.734 1.00 66.25 1080 CYS A N 1
ATOM 8021 C CA . CYS A 1 1080 ? -0.871 -18.118 -14.909 1.00 66.25 1080 CYS A CA 1
ATOM 8022 C C . CYS A 1 1080 ? -0.405 -19.497 -14.464 1.00 66.25 1080 CYS A C 1
ATOM 8024 O O . CYS A 1 1080 ? 0.385 -19.599 -13.525 1.00 66.25 1080 CYS A O 1
ATOM 8026 N N . ASP A 1 1081 ? -0.929 -20.551 -15.087 1.00 64.88 1081 ASP A N 1
ATOM 8027 C CA . ASP A 1 1081 ? -0.555 -21.942 -14.791 1.00 64.88 1081 ASP A CA 1
ATOM 8028 C C . ASP A 1 1081 ? -0.556 -22.277 -13.279 1.00 64.88 1081 ASP A C 1
ATOM 8030 O O . ASP A 1 1081 ? 0.329 -22.947 -12.748 1.00 64.88 1081 ASP A O 1
ATOM 8034 N N . GLY A 1 1082 ? -1.557 -21.760 -12.550 1.00 55.12 1082 GLY A N 1
ATOM 8035 C CA . GLY A 1 1082 ? -1.741 -21.983 -11.107 1.00 55.12 1082 GLY A CA 1
ATOM 8036 C C . GLY A 1 1082 ? -0.824 -21.164 -10.192 1.00 55.12 1082 GLY A C 1
ATOM 8037 O O . GLY A 1 1082 ? -1.042 -21.127 -8.980 1.00 55.12 1082 GLY A O 1
ATOM 8038 N N . LYS A 1 1083 ? 0.146 -20.449 -10.756 1.00 50.28 1083 LYS A N 1
ATOM 8039 C CA . LYS A 1 1083 ? 1.034 -19.541 -10.036 1.00 50.28 1083 LYS A CA 1
ATOM 8040 C C . LYS A 1 1083 ? 0.466 -18.127 -10.072 1.00 50.28 1083 LYS A C 1
ATOM 8042 O O . LYS A 1 1083 ? -0.138 -17.705 -11.059 1.00 50.28 1083 LYS A O 1
ATOM 8047 N N . LYS A 1 1084 ? 0.629 -17.389 -8.975 1.00 56.34 1084 LYS A N 1
ATOM 8048 C CA . LYS A 1 1084 ? 0.019 -16.066 -8.798 1.00 56.34 1084 LYS A CA 1
ATOM 8049 C C . LYS A 1 1084 ? 1.076 -14.975 -8.765 1.00 56.34 1084 LYS A C 1
ATOM 8051 O O . LYS A 1 1084 ? 2.062 -15.098 -8.048 1.00 56.34 1084 LYS A O 1
ATOM 8056 N N . LEU A 1 1085 ? 0.810 -13.896 -9.491 1.00 56.91 1085 LEU A N 1
ATOM 8057 C CA . LEU A 1 1085 ? 1.491 -12.617 -9.375 1.00 56.91 1085 LEU A CA 1
ATOM 8058 C C . LEU A 1 1085 ? 0.461 -11.584 -8.914 1.00 56.91 1085 LEU A C 1
ATOM 8060 O O . LEU A 1 1085 ? -0.578 -11.388 -9.537 1.00 56.91 1085 LEU A O 1
ATOM 8064 N N . THR A 1 1086 ? 0.728 -10.924 -7.800 1.00 62.38 1086 THR A N 1
ATOM 8065 C CA . THR A 1 1086 ? -0.153 -9.879 -7.272 1.00 62.38 1086 THR A CA 1
ATOM 8066 C C . THR A 1 1086 ? 0.585 -8.560 -7.223 1.00 62.38 1086 THR A C 1
ATOM 8068 O O . THR A 1 1086 ? 1.762 -8.527 -6.867 1.00 62.38 1086 THR A O 1
ATOM 8071 N N . GLY A 1 1087 ? -0.104 -7.468 -7.520 1.00 58.12 1087 GLY A N 1
ATOM 8072 C CA . GLY A 1 1087 ? 0.485 -6.140 -7.428 1.00 58.12 1087 GLY A CA 1
ATOM 8073 C C . GLY A 1 1087 ? -0.564 -5.045 -7.361 1.00 58.12 1087 GLY A C 1
ATOM 8074 O O . GLY A 1 1087 ? -1.768 -5.298 -7.398 1.00 58.12 1087 GLY A O 1
ATOM 8075 N N . SER A 1 1088 ? -0.093 -3.816 -7.214 1.00 64.44 1088 SER A N 1
ATOM 8076 C CA . SER A 1 1088 ? -0.926 -2.619 -7.245 1.00 64.44 1088 SER A CA 1
ATOM 8077 C C . SER A 1 1088 ? -0.950 -2.008 -8.643 1.00 64.44 1088 SER A C 1
ATOM 8079 O O . SER A 1 1088 ? 0.009 -2.124 -9.405 1.00 64.44 1088 SER A O 1
ATOM 8081 N N . LEU A 1 1089 ? -2.066 -1.364 -8.968 1.00 67.06 1089 LEU A N 1
ATOM 8082 C CA . LEU A 1 1089 ? -2.293 -0.612 -10.191 1.00 67.06 1089 LEU A CA 1
ATOM 8083 C C . LEU A 1 1089 ? -2.895 0.756 -9.855 1.00 67.06 1089 LEU A C 1
ATOM 8085 O O . LEU A 1 1089 ? -3.848 0.836 -9.095 1.00 67.06 1089 LEU A O 1
ATOM 8089 N N . GLN A 1 1090 ? -2.408 1.837 -10.441 1.00 70.56 1090 GLN A N 1
ATOM 8090 C CA . GLN A 1 1090 ? -2.917 3.188 -10.257 1.00 70.56 1090 GLN A CA 1
ATOM 8091 C C . GLN A 1 1090 ? -3.597 3.669 -11.545 1.00 70.56 1090 GLN A C 1
ATOM 8093 O O . GLN A 1 1090 ? -2.985 3.652 -12.614 1.00 70.56 1090 GLN A O 1
ATOM 8098 N N . ILE A 1 1091 ? -4.833 4.163 -11.436 1.00 72.62 1091 ILE A N 1
ATOM 8099 C CA . ILE A 1 1091 ? -5.444 4.992 -12.486 1.00 72.62 1091 ILE A CA 1
ATOM 8100 C C . ILE A 1 1091 ? -5.133 6.456 -12.191 1.00 72.62 1091 ILE A C 1
ATOM 8102 O O . ILE A 1 1091 ? -5.440 6.947 -11.098 1.00 72.62 1091 ILE A O 1
ATOM 8106 N N . VAL A 1 1092 ? -4.596 7.158 -13.189 1.00 61.25 1092 VAL A N 1
ATOM 8107 C CA . VAL A 1 1092 ? -4.362 8.609 -13.159 1.00 61.25 1092 VAL A CA 1
ATOM 8108 C C . VAL A 1 1092 ? -5.120 9.245 -14.325 1.00 61.25 1092 VAL A C 1
ATOM 8110 O O . VAL A 1 1092 ? -4.797 8.982 -15.479 1.00 61.25 1092 VAL A O 1
ATOM 8113 N N . ARG A 1 1093 ? -6.149 10.046 -14.037 1.00 69.56 1093 ARG A N 1
ATOM 8114 C CA . ARG A 1 1093 ? -6.893 10.820 -15.046 1.00 69.56 1093 ARG A CA 1
ATOM 8115 C C . ARG A 1 1093 ? -6.569 12.295 -15.006 1.00 69.56 1093 ARG A C 1
ATOM 8117 O O . ARG A 1 1093 ? -6.419 12.804 -13.872 1.00 69.56 1093 ARG A O 1
#

Sequence (1093 aa):
MQCSYAATYYVSLAGNDATGDGSSGKPWRTLRYAVTRVPANQGHIIKLAGGTYVEAGLVEVPLGVSIEGAGKDVTILKAASGFYYYPATPAFAVDKFLISLSAGSPQNGNQSLKGFTVDGDGKKLHGGIYVRNRNNVLIDGVKVTNTNFSGIWLWDVKDTRLTNSNLLNCAWGSAAWVSGALDLGNAERLEIDNCVIDEGKGYGIKLLGPGVGTFNKLKIHDCTVTVNPIGLWNNGSAPNISIELMNAYMTDCEIYNCYVDNHISLANNETILSNGVKTMRVHHNTIDMAKRAGGRGYGIELSIHDVEVDNNYFIKGSYGIAHWGKQKKNWNIHHNVFYWIESGGYPGDVLRSQQSGLNNVKFYNNTIEMVGTRTTNLIGIYGGTSANVEIKNNLVINNNTAYSYYPNKFIHLEAGLSIANLQVANNLLDRLAMSTTAGQYSGNLSGDPQVSRSGNRPFPYYTPVSGSRLIDGGINVGLSFTGLRPDIGASESSGTGTTPSNSNPTVSITSPANNATVNQGTSVTIAANASDSDGTVSKVEFYYGSTLLGTDTSSPYSFVWSNVGAGSYALKAIATDDKGASTTSSPVSITVLAPVEPVALPGTIQAENFSAMSGIQLESTSDTGGGQNVGFIETGDWMDYKVTVATAGNYQVQYRVASPAAGGSIQLRSGATTLATTAVAATGGWQTYQTINATVSLPAGSQTLRVYAAAGGFNLNWIQASAASTTPPVSSGLPIPGIVQAEGYTQQSGVQKEATKDTGGGEDVGWIETGDWMDYNVTVAAAGSYLVQYRVASPAAGGSIQLRSVATTLATTAVPSTGGWQTWQTINATVSLPAGAQTLRIYAAAGGFNLNWAQFSAVTASGITIPGVVQAESYTQQSGVVKETTKDTGAGQNVGWIDTGDWMDYDVNVITAGSYTVQYRVSSPSTAGKIQLKKGSTILATTSVPATGGWQTWQTITATVSLSAGPQTLRLQASTGGFNLNWIQFTNGLITSASARVADDGELAIEEGFVPARIFSPNGDGLNDTWQWSDPETMTNCSVVIYDGAGRQVYQSSGEQLSWDGMSQGKSSPSGAYYYVITCDGKKLTGSLQIVR

InterPro domains:
  IPR005084 Carbohydrate binding module family 6 [PF03422] (606-720)
  IPR005084 Carbohydrate binding module family 6 [PF03422] (741-857)
  IPR005084 Carbohydrate binding module family 6 [PF03422] (871-987)
  IPR005084 Carbohydrate binding module family 6 [PS51175] (603-722)
  IPR005084 Carbohydrate binding module family 6 [PS51175] (738-857)
  IPR005084 Carbohydrate binding module family 6 [PS51175] (868-987)
  IPR006584 Cellulose binding, type IV [SM00606] (598-723)
  IPR006584 Cellulose binding, type IV [SM00606] (733-858)
  IPR006584 Cellulose binding, type IV [SM00606] (863-988)
  IPR006626 Parallel beta-helix repeat [SM00710] (134-156)
  IPR006626 Parallel beta-helix repeat [SM00710] (157-180)
  IPR006626 Parallel beta-helix repeat [SM00710] (187-209)
  IPR006626 Parallel beta-helix repeat [SM00710] (304-325)
  IPR006626 Parallel beta-helix repeat [SM00710] (386-421)
  IPR008979 Galactose-binding-like domain superfamily [SSF49785] (597-720)
  IPR008979 Galactose-binding-like domain superfamily [SSF49785] (733-857)
  IPR008979 Galactose-binding-like domain superfamily [SSF49785] (863-987)
  IPR011050 Pectin lyase fold/virulence factor [SSF51126] (3-263)
  IPR011050 Pectin lyase fold/virulence factor [SSF51126] (249-493)
  IPR012334 Pectin lyase fold [G3DSA:2.160.20.10] (7-341)

Mean predicted aligned error: 21.22 Å

Organism: NCBI:txid2782349

Solvent-accessible surface area (backbone atoms only — not comparable to full-atom values): 55006 Å² total; per-residue (Å²): 133,86,83,73,72,63,47,75,32,27,28,27,87,90,29,34,71,90,80,30,80,23,39,89,93,35,17,16,36,43,68,51,61,47,40,77,69,54,71,58,72,40,62,24,35,41,36,33,47,64,44,81,44,70,30,77,46,62,29,59,49,40,51,14,40,23,40,37,33,65,27,36,95,42,10,35,39,32,70,29,82,89,44,51,48,57,60,98,76,72,73,89,58,71,82,38,20,44,32,34,41,66,47,100,55,80,40,80,23,66,25,38,42,31,16,24,21,32,45,15,74,81,34,33,26,20,24,30,38,36,37,25,18,37,14,36,33,41,38,35,35,32,31,23,30,24,11,38,34,22,15,34,37,45,27,50,29,31,58,25,37,41,29,58,23,36,29,38,40,5,19,20,62,34,42,88,53,65,35,10,18,36,26,35,20,34,34,36,43,29,38,38,34,48,29,42,31,42,23,79,40,25,23,20,36,22,56,53,64,90,75,72,35,42,35,35,38,32,37,42,28,51,24,40,24,34,35,31,33,76,14,42,32,67,78,48,73,36,64,30,38,15,37,31,51,53,37,49,52,55,33,61,20,39,40,30,35,24,39,32,38,30,21,38,34,38,37,38,91,67,88,78,72,76,82,81,60,54,16,37,38,41,29,40,25,42,30,36,17,55,90,47,46,89,21,56,52,39,35,31,35,55,23,60,44,27,32,39,39,31,36,28,39,36,33,29,7,15,16,38,32,31,29,72,42,69,69,42,38,43,37,42,39,28,32,25,38,42,37,36,34,32,29,91,87,54,72,6,16,45,37,31,22,53,47,28,22,52,29,43,30,39,42,30,22,25,28,36,39,37,45,51,54,45,16,33,24,49,31,31,40,63,26,53,68,22,32,44,34,35,42,30,19,26,32,37,38,45,61,50,82,42,55,71,81,49,78,55,34,69,68,42,66,40,93,93,58,64,60,46,72,61,42,51,37,66,25,40,28,40,81,46,71,82,69,95,63,68,38,65,46,62,87,46,61,40,73,81,71,61,78,44,82,75,72,52,64,55,88,83,40,61,39,71,34,91,88,32,76,59,50,77,56,89,75,87,74,93,64,92,84,87,77,92,63,54,86,46,17,44,69,86,72,84,86,85,84,92,70,82,84,79,65,57,24,44,34,38,62,72,29,62,55,71,68,37,76,45,56,47,64,46,67,48,57,39,30,40,53,67,52,36,87,87,62,45,60,50,34,37,38,37,27,45,80,89,47,77,74,47,74,26,64,54,88,84,31,57,46,77,46,65,66,38,66,56,46,78,42,46,31,35,34,37,23,28,27,75,86,70,40,56,26,72,17,71,69,32,36,31,36,23,42,60,76,61,73,54,47,54,36,67,36,76,43,53,46,69,68,50,62,46,73,43,77,60,45,78,45,80,40,77,50,94,89,57,63,53,18,32,28,73,32,41,65,74,21,35,35,30,31,41,28,27,26,78,60,56,44,54,26,35,37,34,39,36,32,14,8,62,46,66,68,18,25,45,27,40,22,50,81,94,45,75,60,43,77,41,80,39,62,51,48,77,24,70,66,31,73,44,78,48,69,48,70,33,80,42,69,52,46,77,47,55,40,30,46,31,24,79,26,24,58,41,23,38,40,32,38,36,33,41,67,50,82,80,81,80,83,91,78,84,39,49,52,36,64,36,74,44,53,45,64,66,46,78,45,72,42,78,62,45,77,44,78,41,74,55,95,84,61,60,55,18,29,28,74,31,41,65,74,20,35,37,30,32,55,26,25,25,76,59,61,46,44,27,41,38,34,39,35,34,14,7,60,45,65,71,19,23,44,27,40,21,57,81,86,43,80,60,42,77,38,79,38,63,50,47,75,23,72,69,28,78,44,78,46,69,49,68,35,78,43,68,51,44,77,46,55,42,26,47,31,24,76,27,24,59,39,24,37,39,32,39,36,35,40,72,54,76,88,72,50,53,60,34,70,36,78,44,54,46,68,65,45,77,46,73,43,77,64,42,79,44,80,43,75,56,94,84,68,57,56,18,29,26,72,31,41,64,72,21,35,35,31,32,46,26,26,26,77,63,58,46,52,29,39,37,35,38,35,32,14,6,66,40,67,69,16,27,43,31,39,23,51,84,93,45,76,58,42,77,43,78,38,62,52,46,78,23,75,69,29,78,44,76,46,72,51,64,38,78,47,66,53,45,74,47,59,38,34,44,30,21,79,26,24,57,39,25,38,39,34,38,34,38,39,72,62,66,90,72,94,72,89,75,90,75,86,83,87,68,69,64,78,70,67,93,73,79,69,58,57,27,56,28,27,55,72,78,82,74,51,37,30,46,38,52,60,74,69,82,66,86,54,62,73,35,32,42,37,31,20,40,82,83,70,48,79,49,42,73,39,62,60,94,61,61,60,43,57,51,52,35,97,90,39,82,56,72,67,43,57,28,35,38,41,36,34,36,77,91,19,61,48,73,50,61,33,33,40,50,113

Foldseek 3Di:
DDDDAAEEFEEECPADLVPAPRDPVHHHHAQLSVQVNDDADRQYEYEYEFDEHEAAFAREHHANYEYEYPAAVGAEYEYDLNLWDADLDDDPPVRQANYEQEDPAADERLYEYYGYEYEHPQQRRQEHYEYYSYENYEYERYEYERHRAEHYEHENYENYEHYLYEQYQHWHAAQADIHANYEYAEYEQYEYYLYEFAHAAGEHYEHDDPAAGEYEAYEYALYEFHYAQQHNYNVSPDGHARAYNERYQAANYEYELYEAAAEHEPYHADPPDDPLGARYEYAHYEQAPPPHDVLEDEHYADHEERYEYAQYEAHGHQEDYEYDYADYENYEYALYEAEARAHDPDEGEPYEYAEAEYEHYEHEQAEYEHEEAEEYEDYEYHYHAAENYEHYQEEYAYHHPHYDPDHYYPYHDDPPYDYHNYHAACYEYEPHDDDPDPHYDYPQWDDDADQALARDAPVVRIDGDPPPCQFPVPDDPPDDDDAGGHRHHNDDFHDDDDDDPADAKDKAWPPDAAAAEAAAQDKGKTWMDIAGDPFGFQKKWKDWPPDTQDIDRDPRDMDIRGRDAFAKTWMWIWTAGPVGHIDIYDTRIYGHHDQQDAAEPQDKFFQVSFRDWPQWDWDWAPDPPTDIWIDPWAAFIKTKGKHAYQAWAKWKKKWWKAAQAWDKKKFKDFVVRTFDIDGDGHQNDQRRIDIDIDIGTDHGGIGMIMIHTNGTGMMTGMMGIHHPDPDDDDDAFAEPQDKFFQVNFPDWPQWDWDWAPDPPTDIWIDPWAAFIKGKGKYAYAAWAKKKKKWKKAALAWDKKKFKDQVPGTFDIWTDHHQNDQRRIDIDIDMGTDHGGIGMIMIHTNGHGMMTGMMHIDGDDDDFAEPLDKAFQVQFPDWPQKDWDWAPDPPTDIWIDRAAAFIKTKGKYAYAAWAKKKKKWKKAFQAFFWKKFKDFVVGTFDIWTDHHQNDQRRIDMTIDMGTDHGGIGMIMIHTNGHGMMTGMMHIDHPDDDPDDDPDPDDFAPPPPPHFDFSQEAELPPPSRRLKGDGDPPRPFDFKKKWKAFPVRHTQDIDTDPPRIGRCHGPNDHHDFHKMKMWIATPNHTDIDIHTYDD

pLDDT: mean 83.31, std 16.15, range [23.75, 98.81]